Protein AF-A0A819QY01-F1 (afdb_monomer)

Foldseek 3Di:
DVPDPDDDDLVVLVVLLVVLVVVVVVLVVVPPPDPASDDADPVSLVSNVVSVCVNCVPDDPVNLLVSLVVVCVVCLVRLRCCRVHNVVLLVSLQVLLCVLPVCVVCCLPPVDDDDDDDPDDDDDDPVNVVSNVSSLVSNQQSCCQAAVQRQDPVCPVVHDCSVHDHDDQALSNLLSVLSSQDHSDADFLPDLDQSHDPSNLVSLVVNDVNVDDDPLLVVLLVLVVVQLVVLLPQPDPPDRPCSVVVLVVDADDDPSLVSQLRSLQSQLSNLCSVLVVDVVCNVVSLVRSLVSLSSNCSRCVLDLRSLLNLLVSLLVVLLVQLQDPDHDPCSSSSLSSSVVSLVSSCVNPVQDLVSLQSNLQSLVLVLVSCVVVVVVNCVPDVDSVPSLVSSLVSLVSSVPRPPPPPPPLVLVSLQSNLVSCCSVPVLPNVSSLVSLVVSLVSLVVVQADADLAQDLDCPDPCSPNSLSLLVNLVSLLCNLLSLLVVLQVDDPPDPSCDPVNLVVLLVSLVVVCVDPNNVVNVVPFPDDDDPVVVVVLCCVQQVVVVVVCPDPSVVSSVSSNVSSLSSLLSSCSHYLQPLLSLLSQLVCLCRGPRNPDLVSSLCLAQNDDSQPPPRGPRRQRNQVPADLQASCPVVLSDPDSCPVSRPPQQVSVLSSLQSNLVSLLVDLQSLVVLLSSLLNLLHDDDPSPCRHDPQSSVLSNLSSLVSSLVSVVVLPVPDDDPVSVVLSVVLVCVSVVVDDGDDDSVSSVVSVVSVLVSCVVCVVSDPDDCSVVSVVVSVVVCVVVVVVVPPDDDDDDDDDDDDDDDDDDDDDDDDDDDDDDDDDDDDDDDDDDDDDDDDDDDDDDDDDDDDDDDDDD

Solvent-accessible surface area (backbone atoms only — not comparable to full-atom values): 50731 Å² total; per-residue (Å²): 125,88,65,85,85,68,89,72,56,69,70,57,46,54,51,51,43,53,52,35,49,52,48,52,51,53,54,62,62,67,49,80,81,51,100,65,89,86,78,88,71,67,58,57,63,54,49,41,50,53,41,51,51,72,72,35,84,84,61,50,72,68,51,55,54,52,47,51,51,56,54,48,52,61,30,28,79,67,51,42,57,52,51,81,85,19,50,62,47,52,53,49,44,55,58,56,41,27,72,75,37,76,62,49,57,52,44,77,75,64,77,56,88,78,82,89,84,76,89,77,82,90,73,84,50,76,67,56,56,57,55,50,53,54,53,52,52,51,47,49,45,44,44,27,56,47,49,62,46,78,76,48,78,90,50,55,86,78,50,83,85,41,85,52,81,50,46,83,84,46,71,76,57,46,47,57,56,46,60,69,69,50,64,86,67,77,83,60,64,86,56,73,70,59,89,67,51,73,62,49,50,59,52,49,52,56,49,53,67,70,70,56,89,52,70,66,60,51,50,42,40,47,53,54,51,49,54,49,52,55,64,39,42,95,78,63,78,84,66,75,68,71,64,57,59,57,56,61,73,50,73,65,87,52,100,56,38,74,56,59,54,50,50,31,42,55,50,13,52,37,28,44,28,52,20,73,76,37,82,89,49,22,70,66,24,41,52,51,14,48,50,25,27,49,57,24,37,54,59,42,71,74,46,38,50,47,26,44,42,48,20,52,54,33,49,55,52,46,52,51,53,61,59,44,95,60,94,62,76,66,49,56,45,44,50,34,42,23,54,49,30,41,52,54,16,39,72,62,50,70,48,52,36,67,63,28,43,53,52,20,48,53,39,46,51,51,46,54,50,38,64,71,42,45,91,74,33,55,88,78,44,93,48,84,58,56,44,48,50,53,22,49,54,28,44,55,50,26,71,66,32,74,64,88,53,96,73,72,56,67,34,58,56,32,42,51,50,18,56,46,41,48,70,73,37,71,89,47,53,64,68,21,42,52,29,27,50,52,21,39,50,46,34,48,75,72,52,33,42,68,61,69,58,64,78,96,68,74,86,49,101,56,35,65,25,46,51,37,26,53,53,38,38,52,30,50,36,49,46,25,53,52,52,46,53,49,59,69,74,48,52,88,85,37,88,88,51,45,71,67,59,53,49,54,50,38,54,52,51,53,52,54,53,68,36,70,79,42,37,54,52,54,78,73,50,93,65,81,90,62,72,70,61,60,51,50,52,44,52,73,71,38,68,74,50,79,83,54,58,82,43,73,66,49,43,52,50,50,52,42,50,49,50,23,50,51,44,32,48,53,35,28,51,24,34,68,70,38,57,69,43,38,41,50,54,21,50,42,22,59,65,34,89,86,64,54,28,59,66,65,16,40,27,37,34,53,36,64,75,84,53,57,46,88,89,49,70,78,61,66,14,60,46,46,56,38,48,89,74,30,55,53,52,52,46,72,77,52,78,56,95,58,62,88,47,73,60,59,60,30,56,52,44,47,54,42,51,49,52,49,53,60,44,37,69,74,38,82,89,32,54,64,58,51,51,50,49,39,53,20,50,68,47,81,61,56,90,95,54,66,58,44,52,71,68,59,37,49,48,51,38,53,53,44,52,58,47,52,51,52,50,50,54,65,60,46,74,70,85,66,66,72,63,60,56,53,54,50,50,52,54,48,44,66,54,64,77,61,64,89,75,74,78,52,69,70,58,58,47,54,51,52,50,55,52,46,57,54,49,70,75,44,54,89,83,49,100,60,89,59,58,66,62,60,49,50,61,53,51,68,71,44,57,72,61,55,69,73,64,76,82,70,83,84,80,85,83,86,88,83,89,83,90,88,84,88,89,82,89,86,81,89,86,82,84,90,79,91,86,89,86,90,90,92,85,92,85,88,88,81,87,83,86,91,83,88,82,91,86,90,82,89,82,84,91,82,85,89,79,89,80,85,88,85,85,90,134

Mean predicted aligned error: 16.49 Å

Radius of gyration: 39.37 Å; Cα contacts (8 Å, |Δi|>4): 771; chains: 1; bounding box: 100×98×108 Å

Secondary structure (DSSP, 8-state):
--STT----HHHHHHHHHHHHHHHHHHHHHGGG-SS------HHHHHHHHHHHHH-TT--HHHHHHHHHHHHHHHHTTT-TTHHHHHHHHHHHHHHHHHH-TTHHHHHHH-PPPP------S---HHHHHHHHHHHHHHHHHHHHHH---S-GGGGGGS------PPP--HHHHHHHHHHHS-SSPPPTT--S-SS-HHHHHHHHHHHHHH---HHHHHHHHHHHHHHHHHHSTT--S---THHHHHHHS----TTHHHHHHHHHHHHHHHHHHHTT-TTTHHHHHHHHHHHHHHHHHH-TT-HHHHHHHHHHHHHHHHHHHHSSS--THHHHHHHHHHHHHHHHHHH----HHHHHHHHHHHHHHHHHHHHTHHHHTTT-S-HHHHHHHHHHHHHHHHH-----TT--HHHHHHHHHHHHHHH-TT-HHHHHHHHHHHHHHHHHTT----SS--S---STTHHHHHHHHHHHHHHHHHHHHHHHHHHH--TT-TT--HHHHHHHHHHHHHHHHSHHHHHHHTT------HHHHHHHHHHH-TTSTTTTTSHHHHHHHHHHHHHHHHHHHHHHHSTT-HHHHHHHHHHHHH-SSS--HHHHHHHHH--STT--TTS--PPPTTTT-BTTBTTTTTTT---TTTTSTTHHHHHHHHHHHHHHHHHTT-GGGHHHHHHHHHHHHSPPPGGG--S-HHHHHHHHHHHHHHHHHHHHHHHTSS--HHHHHHHHHHHHHHHTT-SS---HHHHHHHHHHHHHHHHH-GGG---TTHHHHHHHHHHHHHHHHTTS---PPPPPP-----------------------------------------------------------

InterPro domains:
  IPR033053 Histone transcription regulator 3/CABIN1 [PTHR15502] (12-730)

pLDDT: mean 71.84, std 19.9, range [20.61, 96.44]

Structure (mmCIF, N/CA/C/O backbone):
data_AF-A0A819QY01-F1
#
_entry.id   AF-A0A819QY01-F1
#
loop_
_atom_site.group_PDB
_atom_site.id
_atom_site.type_symbol
_atom_site.label_atom_id
_atom_site.label_alt_id
_atom_site.label_comp_id
_atom_site.label_asym_id
_atom_site.label_entity_id
_atom_site.label_seq_id
_atom_site.pdbx_PDB_ins_code
_atom_site.Cartn_x
_atom_site.Cartn_y
_atom_site.Cartn_z
_atom_site.occupancy
_atom_site.B_iso_or_equiv
_atom_site.auth_seq_id
_atom_site.auth_comp_id
_atom_site.auth_asym_id
_atom_site.auth_atom_id
_atom_site.pdbx_PDB_model_num
ATOM 1 N N . ILE A 1 1 ? -29.057 -8.075 52.779 1.00 52.38 1 ILE A N 1
ATOM 2 C CA . ILE A 1 1 ? -29.184 -8.596 51.389 1.00 52.38 1 ILE A CA 1
ATOM 3 C C . ILE A 1 1 ? -28.569 -7.627 50.383 1.00 52.38 1 ILE A C 1
ATOM 5 O O . ILE A 1 1 ? -27.885 -8.104 49.486 1.00 52.38 1 ILE A O 1
ATOM 9 N N . LEU A 1 2 ? -28.828 -6.314 50.518 1.00 46.28 2 LEU A N 1
ATOM 10 C CA . LEU A 1 2 ? -28.312 -5.273 49.620 1.00 46.28 2 LEU A CA 1
ATOM 11 C C . LEU A 1 2 ? -26.789 -5.055 49.737 1.00 46.28 2 LEU A C 1
ATOM 13 O O . LEU A 1 2 ? -26.173 -4.846 48.699 1.00 46.28 2 LEU A O 1
ATOM 17 N N . ASP A 1 3 ? -26.196 -5.222 50.926 1.00 44.47 3 ASP A N 1
ATOM 18 C CA . ASP A 1 3 ? -24.736 -5.292 51.100 1.00 44.47 3 ASP A CA 1
ATOM 19 C C . ASP A 1 3 ? -24.216 -6.693 50.749 1.00 44.47 3 ASP A C 1
ATOM 21 O O . ASP A 1 3 ? -24.663 -7.704 51.308 1.00 44.47 3 ASP A O 1
ATOM 25 N N . GLY A 1 4 ? -23.315 -6.748 49.769 1.00 45.34 4 GLY A N 1
ATOM 26 C CA . GLY A 1 4 ? -22.917 -7.942 49.020 1.00 45.34 4 GLY A CA 1
ATOM 27 C C . GLY A 1 4 ? -22.312 -9.099 49.823 1.00 45.34 4 GLY A C 1
ATOM 28 O O . GLY A 1 4 ? -22.418 -10.233 49.362 1.00 45.34 4 GLY A O 1
ATOM 29 N N . ASP A 1 5 ? -21.798 -8.864 51.032 1.00 43.41 5 ASP A N 1
ATOM 30 C CA . ASP A 1 5 ? -20.836 -9.768 51.694 1.00 43.41 5 ASP A CA 1
ATOM 31 C C . ASP A 1 5 ? -21.406 -10.741 52.738 1.00 43.41 5 ASP A C 1
ATOM 33 O O . ASP A 1 5 ? -20.672 -11.454 53.419 1.00 43.41 5 ASP A O 1
ATOM 37 N N . SER A 1 6 ? -22.728 -10.828 52.882 1.00 51.19 6 SER A N 1
ATOM 38 C CA . SER A 1 6 ? -23.341 -11.738 53.861 1.00 51.19 6 SER A CA 1
ATOM 39 C C . SER A 1 6 ? -23.708 -13.092 53.234 1.00 51.19 6 SER A C 1
ATOM 41 O O . SER A 1 6 ? -24.486 -13.145 52.279 1.00 51.19 6 SER A O 1
ATOM 43 N N . GLN A 1 7 ? -23.194 -14.202 53.783 1.00 56.81 7 GLN A N 1
ATOM 44 C CA . GLN A 1 7 ? -23.677 -15.556 53.474 1.00 56.81 7 GLN A CA 1
ATOM 45 C C . GLN A 1 7 ? -25.042 -15.775 54.149 1.00 56.81 7 GLN A C 1
ATOM 47 O O . GLN A 1 7 ? -25.139 -15.886 55.371 1.00 56.81 7 GLN A O 1
ATOM 52 N N . TRP A 1 8 ? -26.115 -15.820 53.356 1.00 65.94 8 TRP A N 1
ATOM 53 C CA . TRP A 1 8 ? -27.474 -16.085 53.844 1.00 65.94 8 TRP A CA 1
ATOM 54 C C . TRP A 1 8 ? -27.774 -17.583 53.769 1.00 65.94 8 TRP A C 1
ATOM 56 O O . TRP A 1 8 ? -27.453 -18.233 52.777 1.00 65.94 8 TRP A O 1
ATOM 66 N N . ARG A 1 9 ? -28.427 -18.140 54.796 1.00 70.38 9 ARG A N 1
ATOM 67 C CA . ARG A 1 9 ? -28.905 -19.533 54.756 1.00 70.38 9 ARG A CA 1
ATOM 68 C C . ARG A 1 9 ? -30.026 -19.664 53.713 1.00 70.38 9 ARG A C 1
ATOM 70 O O . ARG A 1 9 ? -30.895 -18.796 53.642 1.00 70.38 9 ARG A O 1
ATOM 77 N N . ASP A 1 10 ? -30.055 -20.766 52.959 1.00 72.75 10 ASP A N 1
ATOM 78 C CA . ASP A 1 10 ? -31.078 -21.043 51.925 1.00 72.75 10 ASP A CA 1
ATOM 79 C C . ASP A 1 10 ? -32.520 -20.960 52.476 1.00 72.75 10 ASP A C 1
ATOM 81 O O . ASP A 1 10 ? -33.430 -20.437 51.834 1.00 72.75 10 ASP A O 1
ATOM 85 N N . THR A 1 11 ? -32.727 -21.376 53.729 1.00 76.00 11 THR A N 1
ATOM 86 C CA . THR A 1 11 ? -34.018 -21.254 54.425 1.00 76.00 11 THR A CA 1
ATOM 87 C C . THR A 1 11 ? -34.471 -19.803 54.598 1.00 76.00 11 THR A C 1
ATOM 89 O O . THR A 1 11 ? -35.655 -19.507 54.439 1.00 76.00 11 THR A O 1
ATOM 92 N N . SER A 1 12 ? -33.541 -18.884 54.871 1.00 80.06 12 SER A N 1
ATOM 93 C CA . SER A 1 12 ? -33.820 -17.450 54.970 1.00 80.06 12 SER A CA 1
ATOM 94 C C . SER A 1 12 ? -34.181 -16.864 53.606 1.00 80.06 12 SER A C 1
ATOM 96 O O . SER A 1 12 ? -35.168 -16.141 53.505 1.00 80.06 12 SER A O 1
ATOM 98 N N . LEU A 1 13 ? -33.443 -17.217 52.547 1.00 80.19 13 LEU A N 1
ATOM 99 C CA . LEU A 1 13 ? -33.724 -16.755 51.180 1.00 80.19 13 LEU A CA 1
ATOM 100 C C . LEU A 1 13 ? -35.102 -17.225 50.690 1.00 80.19 13 LEU A C 1
ATOM 102 O O . LEU A 1 13 ? -35.864 -16.415 50.170 1.00 80.19 13 LEU A O 1
ATOM 106 N N . LYS A 1 14 ? -35.470 -18.490 50.940 1.00 81.06 14 LYS A N 1
ATOM 107 C CA . LYS A 1 14 ? -36.808 -19.036 50.634 1.00 81.06 14 LYS A CA 1
ATOM 108 C C . LYS A 1 14 ? -37.932 -18.297 51.354 1.00 81.06 14 LYS A C 1
ATOM 110 O O . LYS A 1 14 ? -38.982 -18.045 50.764 1.00 81.06 14 LYS A O 1
ATOM 115 N N . LEU A 1 15 ? -37.727 -17.960 52.628 1.00 82.62 15 LEU A N 1
ATOM 116 C CA . LEU A 1 15 ? -38.705 -17.195 53.396 1.00 82.62 15 LEU A CA 1
ATOM 117 C C . LEU A 1 15 ? -38.873 -15.785 52.815 1.00 82.62 15 LEU A C 1
ATOM 119 O O . LEU A 1 15 ? -40.002 -15.342 52.621 1.00 82.62 15 LEU A O 1
ATOM 123 N N . ILE A 1 16 ? -37.768 -15.109 52.488 1.00 83.88 16 ILE A N 1
ATOM 124 C CA . ILE A 1 16 ? -37.786 -13.767 51.891 1.00 83.88 16 ILE A CA 1
ATOM 125 C C . ILE A 1 16 ? -38.469 -13.786 50.520 1.00 83.88 16 ILE A C 1
ATOM 127 O O . ILE A 1 16 ? -39.326 -12.946 50.266 1.00 83.88 16 ILE A O 1
ATOM 131 N N . GLU A 1 17 ? -38.151 -14.747 49.651 1.00 84.94 17 GLU A N 1
ATOM 132 C CA . GLU A 1 17 ? -38.803 -14.922 48.345 1.00 84.94 17 GLU A CA 1
ATOM 133 C C . GLU A 1 17 ? -40.319 -15.099 48.502 1.00 84.94 17 GLU A C 1
ATOM 135 O O . GLU A 1 17 ? -41.091 -14.383 47.869 1.00 84.94 17 GLU A O 1
ATOM 140 N N . LYS A 1 18 ? -40.758 -15.981 49.413 1.00 85.44 18 LYS A N 1
ATOM 141 C CA . LYS A 1 18 ? -42.183 -16.225 49.684 1.00 85.44 18 LYS A CA 1
ATOM 142 C C . LYS A 1 18 ? -42.899 -14.977 50.204 1.00 85.44 18 LYS A C 1
ATOM 144 O O . LYS A 1 18 ? -44.003 -14.678 49.754 1.00 85.44 18 LYS A O 1
ATOM 149 N N . LEU A 1 19 ? -42.285 -14.247 51.136 1.00 86.25 19 LEU A N 1
ATOM 150 C CA . LEU A 1 19 ? -42.844 -13.002 51.671 1.00 86.25 19 LEU A CA 1
ATOM 151 C C . LEU A 1 19 ? -42.912 -11.910 50.597 1.00 86.25 19 LEU A C 1
ATOM 153 O O . LEU A 1 19 ? -43.910 -11.200 50.514 1.00 86.25 19 LEU A O 1
ATOM 157 N N . THR A 1 20 ? -41.891 -11.815 49.743 1.00 86.44 20 THR A N 1
ATOM 158 C CA . THR A 1 20 ? -41.829 -10.834 48.649 1.00 86.44 20 THR A CA 1
ATOM 159 C C . THR A 1 20 ? -42.873 -11.140 47.573 1.00 86.44 20 THR A C 1
ATOM 161 O O . THR A 1 20 ? -43.559 -10.231 47.119 1.00 86.44 20 THR A O 1
ATOM 164 N N . LEU A 1 21 ? -43.070 -12.415 47.218 1.00 86.06 21 LEU A N 1
ATOM 165 C CA . LEU A 1 21 ? -44.142 -12.850 46.315 1.00 86.06 21 LEU A CA 1
ATOM 166 C C . LEU A 1 21 ? -45.526 -12.580 46.904 1.00 86.06 21 LEU A C 1
ATOM 168 O O . LEU A 1 21 ? -46.389 -12.073 46.202 1.00 86.06 21 LEU A O 1
ATOM 172 N N . SER A 1 22 ? -45.734 -12.866 48.193 1.00 84.19 22 SER A N 1
ATOM 173 C CA . SER A 1 22 ? -46.999 -12.557 48.872 1.00 84.19 22 SER A CA 1
ATOM 174 C C . SER A 1 22 ? -47.276 -11.055 48.907 1.00 84.19 22 SER A C 1
ATOM 176 O O . SER A 1 22 ? -48.433 -10.646 48.811 1.00 84.19 22 SER A O 1
ATOM 178 N N . LEU A 1 23 ? -46.231 -10.238 49.055 1.00 83.19 23 LEU A N 1
ATOM 179 C CA . LEU A 1 23 ? -46.329 -8.787 48.996 1.00 83.19 23 LEU A CA 1
ATOM 180 C C . LEU A 1 23 ? -46.723 -8.341 47.585 1.00 83.19 23 LEU A C 1
ATOM 182 O O . LEU A 1 23 ? -47.709 -7.628 47.450 1.00 83.19 23 LEU A O 1
ATOM 186 N N . ILE A 1 24 ? -46.015 -8.807 46.551 1.00 84.12 24 ILE A N 1
ATOM 187 C CA . ILE A 1 24 ? -46.326 -8.510 45.144 1.00 84.12 24 ILE A CA 1
ATOM 188 C C . ILE A 1 24 ? -47.751 -8.952 44.789 1.00 84.12 24 ILE A C 1
ATOM 190 O O . ILE A 1 24 ? -48.498 -8.172 44.216 1.00 84.12 24 ILE A O 1
ATOM 194 N N . ASP A 1 25 ? -48.176 -10.151 45.181 1.00 82.31 25 ASP A N 1
ATOM 195 C CA . ASP A 1 25 ? -49.533 -10.653 44.928 1.00 82.31 25 ASP A CA 1
ATOM 196 C C . ASP A 1 25 ? -50.600 -9.816 45.657 1.00 82.31 25 ASP A C 1
ATOM 198 O O . ASP A 1 25 ? -51.647 -9.495 45.099 1.00 82.31 25 ASP A O 1
ATOM 202 N N . SER A 1 26 ? -50.315 -9.374 46.886 1.00 76.12 26 SER A N 1
ATOM 203 C CA . SER A 1 26 ? -51.200 -8.458 47.624 1.00 76.12 26 SER A CA 1
ATOM 204 C C . SER A 1 26 ? -51.292 -7.080 46.971 1.00 76.12 26 SER A C 1
ATOM 206 O O . SER A 1 26 ? -52.351 -6.456 47.016 1.00 76.12 26 SER A O 1
ATOM 208 N N . ILE A 1 27 ? -50.197 -6.612 46.371 1.00 72.50 27 ILE A N 1
ATOM 209 C CA . ILE A 1 27 ? -50.158 -5.377 45.586 1.00 72.50 27 ILE A CA 1
ATOM 210 C C . ILE A 1 27 ? -51.027 -5.547 44.335 1.00 72.50 27 ILE A C 1
ATOM 212 O O . ILE A 1 27 ? -51.961 -4.780 44.141 1.00 72.50 27 ILE A O 1
ATOM 216 N N . MET A 1 28 ? -50.800 -6.602 43.546 1.00 73.56 28 MET A N 1
ATOM 217 C CA . MET A 1 28 ? -51.550 -6.854 42.308 1.00 73.56 28 MET A CA 1
ATOM 218 C C . MET A 1 28 ? -53.056 -7.048 42.550 1.00 73.56 28 MET A C 1
ATOM 220 O O . MET A 1 28 ? -53.871 -6.649 41.723 1.00 73.56 28 MET A O 1
ATOM 224 N N . LYS A 1 29 ? -53.454 -7.646 43.683 1.00 70.94 29 LYS A N 1
ATOM 225 C CA . LYS A 1 29 ? -54.869 -7.885 44.023 1.00 70.94 29 LYS A CA 1
ATOM 226 C C . LYS A 1 29 ? -55.629 -6.628 44.451 1.00 70.94 29 LYS A C 1
ATOM 228 O O . LYS A 1 29 ? -56.827 -6.549 44.183 1.00 70.94 29 LYS A O 1
ATOM 233 N N . ARG A 1 30 ? -54.971 -5.665 45.109 1.00 61.47 30 ARG A N 1
ATOM 234 C CA . ARG A 1 30 ? -55.607 -4.417 45.579 1.00 61.47 30 ARG A CA 1
ATOM 235 C C . ARG A 1 30 ? -56.018 -3.478 44.443 1.00 61.47 30 ARG A C 1
ATOM 237 O O . ARG A 1 30 ? -56.994 -2.758 44.605 1.00 61.47 30 ARG A O 1
ATOM 244 N N . ASP A 1 31 ? -55.337 -3.546 43.304 1.00 53.25 31 ASP A N 1
ATOM 245 C CA . ASP A 1 31 ? -55.466 -2.549 42.233 1.00 53.25 31 ASP A CA 1
ATOM 246 C C . ASP A 1 31 ? -56.428 -2.957 41.100 1.00 53.25 31 ASP A C 1
ATOM 248 O O . ASP A 1 31 ? -56.700 -2.169 40.201 1.00 53.25 31 ASP A O 1
ATOM 252 N N . SER A 1 32 ? -57.025 -4.155 41.153 1.00 51.78 32 SER A N 1
ATOM 253 C CA . SER A 1 32 ? -58.030 -4.596 40.163 1.00 51.78 32 SER A CA 1
ATOM 254 C C . SER A 1 32 ? -59.338 -3.777 40.166 1.00 51.78 32 SER A C 1
ATOM 256 O O . SER A 1 32 ? -60.175 -3.958 39.282 1.00 51.78 32 SER A O 1
ATOM 258 N N . SER A 1 33 ? -59.513 -2.872 41.136 1.00 48.28 33 SER A N 1
ATOM 259 C CA . SER A 1 33 ? -60.707 -2.039 41.327 1.00 48.28 33 SER A CA 1
ATOM 260 C C . SER A 1 33 ? -60.528 -0.542 41.028 1.00 48.28 33 SER A C 1
ATOM 262 O O . SER A 1 33 ? -61.529 0.172 41.031 1.00 48.28 33 SER A O 1
ATOM 264 N N . GLU A 1 34 ? -59.314 -0.045 40.758 1.00 46.78 34 GLU A N 1
ATOM 265 C CA . GLU A 1 34 ? -59.061 1.377 40.458 1.00 46.78 34 GLU A CA 1
ATOM 266 C C . GLU A 1 34 ? -58.453 1.569 39.059 1.00 46.78 34 GLU A C 1
ATOM 268 O O . GLU A 1 34 ? -57.562 0.843 38.633 1.00 46.78 34 GLU A O 1
ATOM 273 N N . THR A 1 35 ? -58.920 2.584 38.326 1.00 47.75 35 THR A N 1
ATOM 274 C CA . THR A 1 35 ? -58.480 2.909 36.954 1.00 47.75 35 THR A CA 1
ATOM 275 C C . THR A 1 35 ? -57.061 3.486 36.860 1.00 47.75 35 THR A C 1
ATOM 277 O O . THR A 1 35 ? -56.586 3.739 35.757 1.00 47.75 35 THR A O 1
ATOM 280 N N . ILE A 1 36 ? -56.383 3.725 37.987 1.00 49.59 36 ILE A N 1
ATOM 281 C CA . ILE A 1 36 ? -55.050 4.337 38.052 1.00 49.59 36 ILE A CA 1
ATOM 282 C C . ILE A 1 36 ? -54.172 3.470 38.957 1.00 49.59 36 ILE A C 1
ATOM 284 O O . ILE A 1 36 ? -54.453 3.315 40.139 1.00 49.59 36 ILE A O 1
ATOM 288 N N . TRP A 1 37 ? -53.093 2.919 38.407 1.00 57.53 37 TRP A N 1
ATOM 289 C CA . TRP A 1 37 ? -52.138 2.063 39.118 1.00 57.53 37 TRP A CA 1
ATOM 290 C C . TRP A 1 37 ? -51.204 2.929 39.993 1.00 57.53 37 TRP A C 1
ATOM 292 O O . TRP A 1 37 ? -50.189 3.441 39.519 1.00 57.53 37 TRP A O 1
ATOM 302 N N . GLN A 1 38 ? -51.568 3.150 41.265 1.00 54.34 38 GLN A N 1
ATOM 303 C CA . GLN A 1 38 ? -50.933 4.104 42.202 1.00 54.34 38 GLN A CA 1
ATOM 304 C C . GLN A 1 38 ? -49.742 3.521 42.993 1.00 54.34 38 GLN A C 1
ATOM 306 O O . GLN A 1 38 ? -49.684 3.591 44.226 1.00 54.34 38 GLN A O 1
ATOM 311 N N . PHE A 1 39 ? -48.763 2.927 42.315 1.00 64.06 39 PHE A N 1
ATOM 312 C CA . PHE A 1 39 ? -47.641 2.284 43.003 1.00 64.06 39 PHE A CA 1
ATOM 313 C C . PHE A 1 39 ? -46.492 3.258 43.330 1.00 64.06 39 PHE A C 1
ATOM 315 O O . PHE A 1 39 ? -46.117 4.075 42.496 1.00 64.06 39 PHE A O 1
ATOM 322 N N . LYS A 1 40 ? -45.916 3.164 44.544 1.00 61.31 40 LYS A N 1
ATOM 323 C CA . LYS A 1 40 ? -44.870 4.087 45.055 1.00 61.31 40 LYS A CA 1
ATOM 324 C C . LYS A 1 40 ? -43.485 3.464 45.288 1.00 61.31 40 LYS A C 1
ATOM 326 O O . LYS A 1 40 ? -42.617 4.149 45.818 1.00 61.31 40 LYS A O 1
ATOM 331 N N . SER A 1 41 ? -43.279 2.163 45.048 1.00 73.25 41 SER A N 1
ATOM 332 C CA . SER A 1 41 ? -41.961 1.567 45.324 1.00 73.25 41 SER A CA 1
ATOM 333 C C . SER A 1 41 ? -41.627 0.348 44.482 1.00 73.25 41 SER A C 1
ATOM 335 O O . SER A 1 41 ? -42.196 -0.719 44.658 1.00 73.25 41 SER A O 1
ATOM 337 N N . ILE A 1 42 ? -40.588 0.447 43.667 1.00 82.62 42 ILE A N 1
ATOM 338 C CA . ILE A 1 42 ? -40.072 -0.659 42.841 1.00 82.62 42 ILE A CA 1
ATOM 339 C C . ILE A 1 42 ? -39.311 -1.759 43.616 1.00 82.62 42 ILE A C 1
ATOM 341 O O . ILE A 1 42 ? -39.004 -2.821 43.069 1.00 82.62 42 ILE A O 1
ATOM 345 N N . ASN A 1 43 ? -39.011 -1.534 44.898 1.00 82.81 43 ASN A N 1
ATOM 346 C CA . ASN A 1 43 ? -38.121 -2.379 45.703 1.00 82.81 43 ASN A CA 1
ATOM 347 C C . ASN A 1 43 ? -38.526 -3.864 45.810 1.00 82.81 43 ASN A C 1
ATOM 349 O O . ASN A 1 43 ? -37.624 -4.705 45.763 1.00 82.81 43 ASN A O 1
ATOM 353 N N . PRO A 1 44 ? -39.819 -4.239 45.919 1.00 86.06 44 PRO A N 1
ATOM 354 C CA . PRO A 1 44 ? -40.217 -5.648 45.973 1.00 86.06 44 PRO A CA 1
ATOM 355 C C . PRO A 1 44 ? -39.782 -6.442 44.732 1.00 86.06 44 PRO A C 1
ATOM 357 O O . PRO A 1 44 ? -39.364 -7.591 44.850 1.00 86.06 44 PRO A O 1
ATOM 360 N N . TRP A 1 45 ? -39.804 -5.817 43.553 1.00 86.25 45 TRP A N 1
ATOM 361 C CA . TRP A 1 45 ? -39.451 -6.455 42.282 1.00 86.25 45 TRP A CA 1
ATOM 362 C C . TRP A 1 45 ? -37.942 -6.672 42.135 1.00 86.25 45 TRP A C 1
ATOM 364 O O . TRP A 1 45 ? -37.512 -7.737 41.686 1.00 86.25 45 TRP A O 1
ATOM 374 N N . ILE A 1 46 ? -37.133 -5.700 42.571 1.00 84.38 46 ILE A N 1
ATOM 375 C CA . ILE A 1 46 ? -35.666 -5.824 42.621 1.00 84.38 46 ILE A CA 1
ATOM 376 C C . ILE A 1 46 ? -35.256 -6.862 43.672 1.00 84.38 46 ILE A C 1
ATOM 378 O O . ILE A 1 46 ? -34.373 -7.688 43.430 1.00 84.38 46 ILE A O 1
ATOM 382 N N . LEU A 1 47 ? -35.903 -6.845 44.842 1.00 84.44 47 LEU A N 1
ATOM 383 C CA . LEU A 1 47 ? -35.628 -7.789 45.922 1.00 84.44 47 LEU A CA 1
ATOM 384 C C . LEU A 1 47 ? -35.941 -9.226 45.496 1.00 84.44 47 LEU A C 1
ATOM 386 O O . LEU A 1 47 ? -35.114 -10.112 45.719 1.00 84.44 47 LEU A O 1
ATOM 390 N N . LEU A 1 48 ? -37.087 -9.447 44.842 1.00 86.94 48 LEU A N 1
ATOM 391 C CA . LEU A 1 48 ? -37.468 -10.755 44.313 1.00 86.94 48 LEU A CA 1
ATOM 392 C C . LEU A 1 48 ? -36.425 -11.268 43.313 1.00 86.94 48 LEU A C 1
ATOM 394 O O . LEU A 1 48 ? -35.965 -12.402 43.450 1.00 86.94 48 LEU A O 1
ATOM 398 N N . TYR A 1 49 ? -35.991 -10.427 42.370 1.00 86.25 49 TYR A N 1
ATOM 399 C CA . TYR A 1 49 ? -34.927 -10.772 41.425 1.00 86.25 49 TYR A CA 1
ATOM 400 C C . TYR A 1 49 ? -33.635 -11.188 42.142 1.00 86.25 49 TYR A C 1
ATOM 402 O O . TYR A 1 49 ? -33.139 -12.297 41.930 1.00 86.25 49 TYR A O 1
ATOM 410 N N . ARG A 1 50 ? -33.115 -10.345 43.046 1.00 81.75 50 ARG A N 1
ATOM 411 C CA . ARG A 1 50 ? -31.841 -10.594 43.746 1.00 81.75 50 ARG A CA 1
ATOM 412 C C . ARG A 1 50 ? -31.866 -11.863 44.591 1.00 81.75 50 ARG A C 1
ATOM 414 O O . ARG A 1 50 ? -30.891 -12.611 44.605 1.00 81.75 50 ARG A O 1
ATOM 421 N N . VAL A 1 51 ? -32.960 -12.102 45.311 1.00 82.56 51 VAL A N 1
ATOM 422 C CA . VAL A 1 51 ? -33.120 -13.300 46.149 1.00 82.56 51 VAL A CA 1
ATOM 423 C C . VAL A 1 51 ? -33.213 -14.549 45.279 1.00 82.56 51 VAL A C 1
ATOM 425 O O . VAL A 1 51 ? -32.575 -15.552 45.591 1.00 82.56 51 VAL A O 1
ATOM 428 N N . THR A 1 52 ? -33.932 -14.469 44.157 1.00 81.12 52 THR A N 1
ATOM 429 C CA . THR A 1 52 ? -34.058 -15.584 43.212 1.00 81.12 52 THR A CA 1
ATOM 430 C C . THR A 1 52 ? -32.715 -15.932 42.571 1.00 81.12 52 THR A C 1
ATOM 432 O O . THR A 1 52 ? -32.367 -17.110 42.514 1.00 81.12 52 THR A O 1
ATOM 435 N N . MET A 1 53 ? -31.935 -14.924 42.165 1.00 77.19 53 MET A N 1
ATOM 436 C CA . MET A 1 53 ? -30.585 -15.112 41.620 1.00 77.19 53 MET A CA 1
ATOM 437 C C . MET A 1 53 ? -29.600 -15.673 42.655 1.00 77.19 53 MET A C 1
ATOM 439 O O . MET A 1 53 ? -28.810 -16.552 42.332 1.00 77.19 53 MET A O 1
ATOM 443 N N . LYS A 1 54 ? -29.657 -15.227 43.921 1.00 75.75 54 LYS A N 1
ATOM 444 C CA . LYS A 1 54 ? -28.794 -15.768 44.992 1.00 75.75 54 LYS A CA 1
ATOM 445 C C . LYS A 1 54 ? -29.139 -17.206 45.390 1.00 75.75 54 LYS A C 1
ATOM 447 O O . LYS A 1 54 ? -28.253 -17.928 45.838 1.00 75.75 54 LYS A O 1
ATOM 452 N N . ARG A 1 55 ? -30.409 -17.610 45.295 1.00 73.06 55 ARG A N 1
ATOM 453 C CA . ARG A 1 55 ? -30.869 -18.948 45.699 1.00 73.06 55 ARG A CA 1
ATOM 454 C C . ARG A 1 55 ? -30.512 -20.024 44.677 1.00 73.06 55 ARG A C 1
ATOM 456 O O . ARG A 1 55 ? -30.243 -21.159 45.055 1.00 73.06 55 ARG A O 1
ATOM 463 N N . ASP A 1 56 ? -30.549 -19.677 43.397 1.00 66.25 56 ASP A N 1
ATOM 464 C CA . ASP A 1 56 ? -30.512 -20.648 42.313 1.00 66.25 56 ASP A CA 1
ATOM 465 C C . ASP A 1 56 ? -29.337 -20.343 41.382 1.00 66.25 56 ASP A C 1
ATOM 467 O O . ASP A 1 56 ? -29.482 -19.685 40.356 1.00 66.25 56 ASP A O 1
ATOM 471 N N . SER A 1 57 ? -28.147 -20.835 41.738 1.00 57.66 57 SER A N 1
ATOM 472 C CA . SER A 1 57 ? -26.917 -20.628 40.955 1.00 57.66 57 SER A CA 1
ATOM 473 C C . SER A 1 57 ? -26.958 -21.253 39.554 1.00 57.66 57 SER A C 1
ATOM 475 O O . SER A 1 57 ? -26.066 -21.005 38.749 1.00 57.66 57 SER A O 1
ATOM 477 N N . LYS A 1 58 ? -27.985 -22.064 39.258 1.00 51.12 58 LYS A N 1
ATOM 478 C CA . LYS A 1 58 ? -28.275 -22.631 37.932 1.00 51.12 58 LYS A CA 1
ATOM 479 C C . LYS A 1 58 ? -29.140 -21.718 37.052 1.00 51.12 58 LYS A C 1
ATOM 481 O O . LYS A 1 58 ? -29.314 -22.017 35.870 1.00 51.12 58 LYS A O 1
ATOM 486 N N . LYS A 1 59 ? -29.732 -20.650 37.603 1.00 55.59 59 LYS A N 1
ATOM 487 C CA . LYS A 1 59 ? -30.468 -19.649 36.820 1.00 55.59 59 LYS A CA 1
ATOM 488 C C . LYS A 1 59 ? -29.470 -18.693 36.174 1.00 55.59 59 LYS A C 1
ATOM 490 O O . LYS A 1 59 ? -28.822 -17.903 36.848 1.00 55.59 59 LYS A O 1
ATOM 495 N N . ASN A 1 60 ? -29.381 -18.787 34.852 1.00 65.50 60 ASN A N 1
ATOM 496 C CA . ASN A 1 60 ? -28.444 -18.024 34.029 1.00 65.50 60 ASN A CA 1
ATOM 497 C C . ASN A 1 60 ? -29.114 -16.763 33.439 1.00 65.50 60 ASN A C 1
ATOM 499 O O . ASN A 1 60 ? -30.269 -16.452 33.738 1.00 65.50 60 ASN A O 1
ATOM 503 N N . GLU A 1 61 ? -28.418 -16.084 32.527 1.00 69.56 61 GLU A N 1
ATOM 504 C CA . GLU A 1 61 ? -28.859 -14.926 31.720 1.00 69.56 61 GLU A CA 1
ATOM 505 C C . GLU A 1 61 ? -30.290 -15.045 31.163 1.00 69.56 61 GLU A C 1
ATOM 507 O O . GLU A 1 61 ? -31.033 -14.069 31.088 1.00 69.56 61 GLU A O 1
ATOM 512 N N . GLN A 1 62 ? -30.717 -16.262 30.824 1.00 76.50 62 GLN A N 1
ATOM 513 C CA . GLN A 1 62 ? -32.052 -16.541 30.300 1.00 76.50 62 GLN A CA 1
ATOM 514 C C . GLN A 1 62 ? -33.173 -16.272 31.320 1.00 76.50 62 GLN A C 1
ATOM 516 O O . GLN A 1 62 ? -34.263 -15.849 30.931 1.00 76.50 62 GLN A O 1
ATOM 521 N N . PHE A 1 63 ? -32.914 -16.475 32.619 1.00 83.06 63 PHE A N 1
ATOM 522 C CA . PHE A 1 63 ? -33.860 -16.105 33.670 1.00 83.06 63 PHE A CA 1
ATOM 523 C C . PHE A 1 63 ? -33.969 -14.584 33.784 1.00 83.06 63 PHE A C 1
ATOM 525 O O . PHE A 1 63 ? -35.094 -14.087 33.788 1.00 83.06 63 PHE A O 1
ATOM 532 N N . LEU A 1 64 ? -32.841 -13.855 33.793 1.00 82.75 64 LEU A N 1
ATOM 533 C CA . LEU A 1 64 ? -32.842 -12.385 33.781 1.00 82.75 64 LEU A CA 1
ATOM 534 C C . LEU A 1 64 ? -33.665 -11.865 32.599 1.00 82.75 64 LEU A C 1
ATOM 536 O O . LEU A 1 64 ? -34.604 -11.109 32.812 1.00 82.75 64 LEU A O 1
ATOM 540 N N . LEU A 1 65 ? -33.393 -12.347 31.386 1.00 82.38 65 LEU A N 1
ATOM 541 C CA . LEU A 1 65 ? -34.118 -11.937 30.184 1.00 82.38 65 LEU A CA 1
ATOM 542 C C . LEU A 1 65 ? -35.634 -12.173 30.309 1.00 82.38 65 LEU A C 1
ATOM 544 O O . LEU A 1 65 ? -36.433 -11.285 30.024 1.00 82.38 65 LEU A O 1
ATOM 548 N N . SER A 1 66 ? -36.045 -13.359 30.775 1.00 84.94 66 SER A N 1
ATOM 549 C CA . SER A 1 66 ? -37.468 -13.680 30.967 1.00 84.94 66 SER A CA 1
ATOM 550 C C . SER A 1 66 ? -38.128 -12.824 32.051 1.00 84.94 66 SER A C 1
ATOM 552 O O . SER A 1 66 ? -39.280 -12.413 31.907 1.00 84.94 66 SER A O 1
ATOM 554 N N . TYR A 1 67 ? -37.391 -12.536 33.124 1.00 87.75 67 TYR A N 1
ATOM 555 C CA . TYR A 1 67 ? -37.875 -11.767 34.258 1.00 87.75 67 TYR A CA 1
ATOM 556 C C . TYR A 1 67 ? -38.049 -10.298 33.877 1.00 87.75 67 TYR A C 1
ATOM 558 O O . TYR A 1 67 ? -39.112 -9.738 34.126 1.00 87.75 67 TYR A O 1
ATOM 566 N N . VAL A 1 68 ? -37.054 -9.706 33.205 1.00 86.56 68 VAL A N 1
ATOM 567 C CA . VAL A 1 68 ? -37.120 -8.327 32.700 1.00 86.56 68 VAL A CA 1
ATOM 568 C C . VAL A 1 68 ? -38.293 -8.166 31.750 1.00 86.56 68 VAL A C 1
ATOM 570 O O . VAL A 1 68 ? -39.097 -7.273 31.978 1.00 86.56 68 VAL A O 1
ATOM 573 N N . ARG A 1 69 ? -38.461 -9.062 30.768 1.00 86.50 69 ARG A N 1
ATOM 574 C CA . ARG A 1 69 ? -39.612 -9.034 29.848 1.00 86.50 69 ARG A CA 1
ATOM 575 C C . ARG A 1 69 ? -40.939 -9.047 30.586 1.00 86.50 69 ARG A C 1
ATOM 577 O O . ARG A 1 69 ? -41.767 -8.171 30.385 1.00 86.50 69 ARG A O 1
ATOM 584 N N . THR A 1 70 ? -41.114 -10.017 31.482 1.00 87.25 70 THR A N 1
ATOM 585 C CA . THR A 1 70 ? -42.378 -10.202 32.206 1.00 87.25 70 THR A CA 1
ATOM 586 C C . THR A 1 70 ? -42.701 -8.986 33.067 1.00 87.25 70 THR A C 1
ATOM 588 O O . THR A 1 70 ? -43.817 -8.477 33.038 1.00 87.25 70 THR A O 1
ATOM 591 N N . VAL A 1 71 ? -41.721 -8.502 33.833 1.00 85.94 71 VAL A N 1
ATOM 592 C CA . VAL A 1 71 ? -41.903 -7.350 34.718 1.00 85.94 71 VAL A CA 1
ATOM 593 C C . VAL A 1 71 ? -42.101 -6.073 33.902 1.00 85.94 71 VAL A C 1
ATOM 595 O O . VAL A 1 71 ? -43.027 -5.320 34.181 1.00 85.94 71 VAL A O 1
ATOM 598 N N . HIS A 1 72 ? -41.302 -5.841 32.861 1.00 87.38 72 HIS A N 1
ATOM 599 C CA . HIS A 1 72 ? -41.432 -4.665 32.004 1.00 87.38 72 HIS A CA 1
ATOM 600 C C . HIS A 1 72 ? -42.786 -4.634 31.279 1.00 87.38 72 HIS A C 1
ATOM 602 O O . HIS A 1 72 ? -43.441 -3.598 31.299 1.00 87.38 72 HIS A O 1
ATOM 608 N N . GLU A 1 73 ? -43.265 -5.749 30.720 1.00 85.69 73 GLU A N 1
ATOM 609 C CA . GLU A 1 73 ? -44.600 -5.830 30.104 1.00 85.69 73 GLU A CA 1
ATOM 610 C C . GLU A 1 73 ? -45.727 -5.575 31.114 1.00 85.69 73 GLU A C 1
ATOM 612 O O . GLU A 1 73 ? -46.718 -4.925 30.779 1.00 85.69 73 GLU A O 1
ATOM 617 N N . LEU A 1 74 ? -45.592 -6.060 32.355 1.00 83.75 74 LEU A N 1
ATOM 618 C CA . LEU A 1 74 ? -46.560 -5.786 33.423 1.00 83.75 74 LEU A CA 1
ATOM 619 C C . LEU A 1 74 ? -46.666 -4.284 33.706 1.00 83.75 74 LEU A C 1
ATOM 621 O O . LEU A 1 74 ? -47.772 -3.756 33.753 1.00 83.75 74 LEU A O 1
ATOM 625 N N . PHE A 1 75 ? -45.536 -3.587 33.848 1.00 82.56 75 PHE A N 1
ATOM 626 C CA . PHE A 1 75 ? -45.529 -2.135 34.048 1.00 82.56 75 PHE A CA 1
ATOM 627 C C . PHE A 1 75 ? -45.956 -1.362 32.787 1.00 82.56 75 PHE A C 1
ATOM 629 O O . PHE A 1 75 ? -46.653 -0.353 32.897 1.00 82.56 75 PHE A O 1
ATOM 636 N N . GLY A 1 76 ? -45.599 -1.850 31.597 1.00 82.19 76 GLY A N 1
ATOM 637 C CA . GLY A 1 76 ? -45.922 -1.231 30.308 1.00 82.19 76 GLY A CA 1
ATOM 638 C C . GLY A 1 76 ? -47.413 -1.217 29.982 1.00 82.19 76 GLY A C 1
ATOM 639 O O . GLY A 1 76 ? -47.911 -0.217 29.475 1.00 82.19 76 GLY A O 1
ATOM 640 N N . LYS A 1 77 ? -48.163 -2.263 30.361 1.00 81.00 77 LYS A N 1
ATOM 641 C CA . LYS A 1 77 ? -49.635 -2.316 30.207 1.00 81.00 77 LYS A CA 1
ATOM 642 C C . LYS A 1 77 ? -50.379 -1.195 30.937 1.00 81.00 77 LYS A C 1
ATOM 644 O O . LYS A 1 77 ? -51.519 -0.906 30.590 1.00 81.00 77 LYS A O 1
ATOM 649 N N . HIS A 1 78 ? -49.744 -0.594 31.939 1.00 76.94 78 HIS A N 1
ATOM 650 C CA . HIS A 1 78 ? -50.301 0.483 32.753 1.00 76.94 78 HIS A CA 1
ATOM 651 C C . HIS A 1 78 ? -49.555 1.811 32.556 1.00 76.94 78 HIS A C 1
ATOM 653 O O . HIS A 1 78 ? -49.641 2.671 33.426 1.00 76.94 78 HIS A O 1
ATOM 659 N N . GLU A 1 79 ? -48.797 1.960 31.458 1.00 78.00 79 GLU A N 1
ATOM 660 C CA . GLU A 1 79 ? -47.999 3.160 31.130 1.00 78.00 79 GLU A CA 1
ATOM 661 C C . GLU A 1 79 ? -47.008 3.565 32.248 1.00 78.00 79 GLU A C 1
ATOM 663 O O . GLU A 1 79 ? -46.600 4.716 32.385 1.00 78.00 79 GLU A O 1
ATOM 668 N N . ASN A 1 80 ? -46.589 2.590 33.060 1.00 80.94 80 ASN A N 1
ATOM 669 C CA . ASN A 1 80 ? -45.914 2.794 34.341 1.00 80.94 80 ASN A CA 1
ATOM 670 C C . ASN A 1 80 ? -44.443 2.349 34.333 1.00 80.94 80 ASN A C 1
ATOM 672 O O . ASN A 1 80 ? -43.833 2.133 35.382 1.00 80.94 80 ASN A O 1
ATOM 676 N N . CYS A 1 81 ? -43.835 2.237 33.152 1.00 83.44 81 CYS A N 1
ATOM 677 C CA . CYS A 1 81 ? -42.418 1.893 33.002 1.00 83.44 81 CYS A CA 1
ATOM 678 C C . CYS A 1 81 ? -41.474 2.849 33.753 1.00 83.44 81 CYS A C 1
ATOM 680 O O . CYS A 1 81 ? -40.369 2.460 34.125 1.00 83.44 81 CYS A O 1
ATOM 682 N N . LEU A 1 82 ? -41.906 4.095 33.973 1.00 83.62 82 LEU A N 1
ATOM 683 C CA . LEU A 1 82 ? -41.098 5.178 34.538 1.00 83.62 82 LEU A CA 1
ATOM 684 C C . LEU A 1 82 ? -41.379 5.475 36.017 1.00 83.62 82 LEU A C 1
ATOM 686 O O . LEU A 1 82 ? -40.973 6.528 36.510 1.00 83.62 82 LEU A O 1
ATOM 690 N N . ILE A 1 83 ? -42.031 4.560 36.745 1.00 83.19 83 ILE A N 1
ATOM 691 C CA . ILE A 1 83 ? -42.178 4.678 38.207 1.00 83.19 83 ILE A CA 1
ATOM 692 C C . ILE A 1 83 ? -40.803 4.905 38.855 1.00 83.19 83 ILE A C 1
ATOM 694 O O . ILE A 1 83 ? -39.808 4.294 38.456 1.00 83.19 83 ILE A O 1
ATOM 698 N N . ASP A 1 84 ? -40.756 5.796 39.850 1.00 80.12 84 ASP A N 1
ATOM 699 C CA . ASP A 1 84 ? -39.529 6.213 40.538 1.00 80.12 84 ASP A CA 1
ATOM 700 C C . ASP A 1 84 ? -38.426 6.658 39.548 1.00 80.12 84 ASP A C 1
ATOM 702 O O . ASP A 1 84 ? -37.278 6.224 39.642 1.00 80.12 84 ASP A O 1
ATOM 706 N N . ASN A 1 85 ? -38.778 7.491 38.557 1.00 80.31 85 ASN A N 1
ATOM 707 C CA . ASN A 1 85 ? -37.889 7.956 37.476 1.00 80.31 85 ASN A CA 1
ATOM 708 C C . ASN A 1 85 ? -37.248 6.816 36.662 1.00 80.31 85 ASN A C 1
ATOM 710 O O . ASN A 1 85 ? -36.099 6.915 36.237 1.00 80.31 85 ASN A O 1
ATOM 714 N N . GLY A 1 86 ? -37.970 5.710 36.465 1.00 84.12 86 GLY A N 1
ATOM 715 C CA . GLY A 1 86 ? -37.485 4.564 35.691 1.00 84.12 86 GLY A CA 1
ATOM 716 C C . GLY A 1 86 ? -36.399 3.745 36.391 1.00 84.12 86 GLY A C 1
ATOM 717 O O . GLY A 1 86 ? -35.742 2.932 35.743 1.00 84.12 86 GLY A O 1
ATOM 718 N N . SER A 1 87 ? -36.228 3.899 37.709 1.00 83.56 87 SER A N 1
ATOM 719 C CA . SER A 1 87 ? -35.166 3.236 38.483 1.00 83.56 87 SER A CA 1
ATOM 720 C C . SER A 1 87 ? -35.164 1.702 38.344 1.00 83.56 87 SER A C 1
ATOM 722 O O . SER A 1 87 ? -34.110 1.071 38.407 1.00 83.56 87 SER A O 1
ATOM 724 N N . LEU A 1 88 ? -36.330 1.079 38.118 1.00 85.81 88 LEU A N 1
ATOM 725 C CA . LEU A 1 88 ? -36.437 -0.365 37.874 1.00 85.81 88 LEU A CA 1
ATOM 726 C C . LEU A 1 88 ? -35.856 -0.758 36.510 1.00 85.81 88 LEU A C 1
ATOM 728 O O . LEU A 1 88 ? -35.098 -1.723 36.415 1.00 85.81 88 LEU A O 1
ATOM 732 N N . LEU A 1 89 ? -36.210 -0.010 35.462 1.00 87.88 89 LEU A N 1
ATOM 733 C CA . LEU A 1 89 ? -35.703 -0.232 34.110 1.00 87.88 89 LEU A CA 1
ATOM 734 C C . LEU A 1 89 ? -34.210 0.048 34.023 1.00 87.88 89 LEU A C 1
ATOM 736 O O . LEU A 1 89 ? -33.487 -0.720 33.401 1.00 87.88 89 LEU A O 1
ATOM 740 N N . GLU A 1 90 ? -33.736 1.097 34.686 1.00 86.00 90 GLU A N 1
ATOM 741 C CA . GLU A 1 90 ? -32.311 1.395 34.769 1.00 86.00 90 GLU A CA 1
ATOM 742 C C . GLU A 1 90 ? -31.537 0.281 35.484 1.00 86.00 90 GLU A C 1
ATOM 744 O O . GLU A 1 90 ? -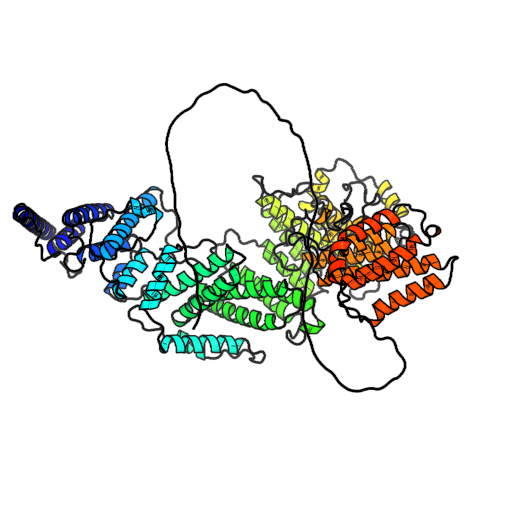30.490 -0.152 35.002 1.00 86.00 90 GLU A O 1
ATOM 749 N N . TYR A 1 91 ? -32.076 -0.240 36.593 1.00 85.88 91 TYR A N 1
ATOM 750 C CA . TYR A 1 91 ? -31.481 -1.377 37.293 1.00 85.88 91 TYR A CA 1
ATOM 751 C C . TYR A 1 91 ? -31.316 -2.580 36.358 1.00 85.88 91 TYR A C 1
ATOM 753 O O . TYR A 1 91 ? -30.232 -3.158 36.276 1.00 85.88 91 TYR A O 1
ATOM 761 N N . PHE A 1 92 ? -32.367 -2.942 35.618 1.00 87.44 92 PHE A N 1
ATOM 762 C CA . PHE A 1 92 ? -32.300 -4.057 34.676 1.00 87.44 92 PHE A CA 1
ATOM 763 C C . PHE A 1 92 ? -31.435 -3.766 33.454 1.00 87.44 92 PHE A C 1
ATOM 765 O O . PHE A 1 92 ? -30.740 -4.667 33.002 1.00 87.44 92 PHE A O 1
ATOM 772 N N . LEU A 1 93 ? -31.411 -2.531 32.954 1.00 87.69 93 LEU A N 1
ATOM 773 C CA . LEU A 1 93 ? -30.512 -2.119 31.879 1.00 87.69 93 LEU A CA 1
ATOM 774 C C . LEU A 1 93 ? -29.050 -2.364 32.276 1.00 87.69 93 LEU A C 1
ATOM 776 O O . LEU A 1 93 ? -28.301 -2.973 31.518 1.00 87.69 93 LEU A O 1
ATOM 780 N N . ILE A 1 94 ? -28.661 -1.979 33.494 1.00 83.62 94 ILE A N 1
ATOM 781 C CA . ILE A 1 94 ? -27.312 -2.220 34.025 1.00 83.62 94 ILE A CA 1
ATOM 782 C C . ILE A 1 94 ? -27.021 -3.726 34.180 1.00 83.62 94 ILE A C 1
ATOM 784 O O . ILE A 1 94 ? -25.896 -4.155 33.922 1.00 83.62 94 ILE A O 1
ATOM 788 N N . GLU A 1 95 ? -27.998 -4.539 34.594 1.00 82.62 95 GLU A N 1
ATOM 789 C CA . GLU A 1 95 ? -27.856 -6.007 34.678 1.00 82.62 95 GLU A CA 1
ATOM 790 C C . GLU A 1 95 ? -27.731 -6.659 33.290 1.00 82.62 95 GLU A C 1
ATOM 792 O O . GLU A 1 95 ? -26.946 -7.586 33.119 1.00 82.62 95 GLU A O 1
ATOM 797 N N . LEU A 1 96 ? -28.459 -6.167 32.283 1.00 85.00 96 LEU A N 1
ATOM 798 C CA . LEU A 1 96 ? -28.380 -6.664 30.906 1.00 85.00 96 LEU A CA 1
ATOM 799 C C . LEU A 1 96 ? -27.045 -6.290 30.249 1.00 85.00 96 LEU A C 1
ATOM 801 O O . LEU A 1 96 ? -26.418 -7.136 29.620 1.00 85.00 96 LEU A O 1
ATOM 805 N N . ILE A 1 97 ? -26.562 -5.059 30.446 1.00 80.69 97 ILE A N 1
ATOM 806 C CA . ILE A 1 97 ? -25.254 -4.615 29.936 1.00 80.69 97 ILE A CA 1
ATOM 807 C C . ILE A 1 97 ? -24.109 -5.441 30.544 1.00 80.69 97 ILE A C 1
ATOM 809 O O . ILE A 1 97 ? -23.117 -5.697 29.868 1.00 80.69 97 ILE A O 1
ATOM 813 N N . GLN A 1 98 ? -24.237 -5.909 31.792 1.00 78.06 98 GLN A N 1
ATOM 814 C CA . GLN A 1 98 ? -23.237 -6.789 32.416 1.00 78.06 98 GLN A CA 1
ATOM 815 C C . GLN A 1 98 ? -23.075 -8.133 31.706 1.00 78.06 98 GLN A C 1
ATOM 817 O O . GLN A 1 98 ? -21.998 -8.715 31.787 1.00 78.06 98 GLN A O 1
ATOM 822 N N . ILE A 1 99 ? -24.110 -8.623 31.018 1.00 75.44 99 ILE A N 1
ATOM 823 C CA . ILE A 1 99 ? -24.000 -9.841 30.205 1.00 75.44 99 ILE A CA 1
ATOM 824 C C . ILE A 1 99 ? -23.057 -9.595 29.023 1.00 75.44 99 ILE A C 1
ATOM 826 O O . ILE A 1 99 ? -22.199 -10.418 28.721 1.00 75.44 99 ILE A O 1
ATOM 830 N N . GLU A 1 100 ? -23.194 -8.439 28.371 1.00 66.69 100 GLU A N 1
ATOM 831 C CA . GLU A 1 100 ? -22.324 -8.041 27.261 1.00 66.69 100 GLU A CA 1
ATOM 832 C C . GLU A 1 100 ? -20.907 -7.703 27.738 1.00 66.69 100 GLU A C 1
ATOM 834 O O . GLU A 1 100 ? -19.930 -8.012 27.055 1.00 66.69 100 GLU A O 1
ATOM 839 N N . HIS A 1 101 ? -20.803 -7.078 28.913 1.00 69.62 101 HIS A N 1
ATOM 840 C CA . HIS A 1 101 ? -19.565 -6.545 29.469 1.00 69.62 101 HIS A CA 1
ATOM 841 C C . HIS A 1 101 ? -19.491 -6.789 30.994 1.00 69.62 101 HIS A C 1
ATOM 843 O O . HIS A 1 101 ? -19.891 -5.929 31.792 1.00 69.62 101 HIS A O 1
ATOM 849 N N . PRO A 1 102 ? -18.911 -7.921 31.435 1.00 64.88 102 PRO A N 1
ATOM 850 C CA . PRO A 1 102 ? -18.942 -8.382 32.833 1.00 64.88 102 PRO A CA 1
ATOM 851 C C . PRO A 1 102 ? -18.390 -7.383 33.861 1.00 64.88 102 PRO A C 1
ATOM 853 O O . PRO A 1 102 ? -18.774 -7.386 35.032 1.00 64.88 102 PRO A O 1
ATOM 856 N N . ASN A 1 103 ? -17.498 -6.492 33.426 1.00 59.22 103 ASN A N 1
ATOM 857 C CA . ASN A 1 103 ? -16.801 -5.534 34.283 1.00 59.22 103 ASN A CA 1
ATOM 858 C C . ASN A 1 103 ? -17.533 -4.189 34.448 1.00 59.22 103 ASN A C 1
ATOM 860 O O . ASN A 1 103 ? -17.146 -3.387 3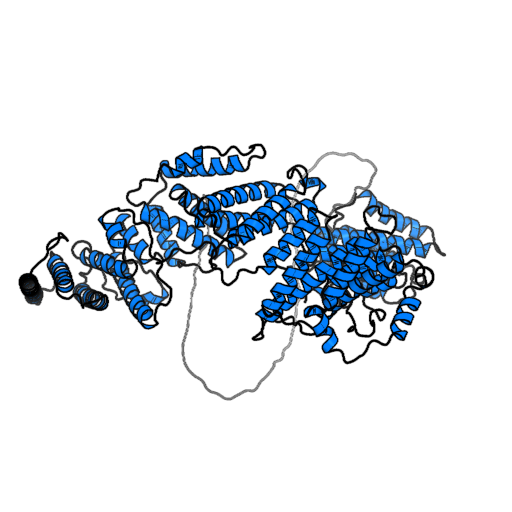5.300 1.00 59.22 103 ASN A O 1
ATOM 864 N N . ILE A 1 104 ? -18.613 -3.937 33.698 1.00 63.06 104 ILE A N 1
ATOM 865 C CA . ILE A 1 104 ? -19.277 -2.622 33.675 1.00 63.06 104 ILE A CA 1
ATOM 866 C C . ILE A 1 104 ? -19.936 -2.261 35.000 1.00 63.06 104 ILE A C 1
ATOM 868 O O . ILE A 1 104 ? -19.941 -1.094 35.382 1.00 63.06 104 ILE A O 1
ATOM 872 N N . ARG A 1 105 ? -20.408 -3.242 35.775 1.00 55.44 105 ARG A N 1
ATOM 873 C CA . ARG A 1 105 ? -20.966 -2.969 37.108 1.00 55.44 105 ARG A CA 1
ATOM 874 C C . ARG A 1 105 ? -19.948 -2.345 38.056 1.00 55.44 105 ARG A C 1
ATOM 876 O O . ARG A 1 105 ? -20.286 -1.428 38.794 1.00 55.44 105 ARG A O 1
ATOM 883 N N . LYS A 1 106 ? -18.716 -2.864 38.051 1.00 57.06 106 LYS A N 1
ATOM 884 C CA . LYS A 1 106 ? -17.625 -2.354 38.893 1.00 57.06 106 LYS A CA 1
ATOM 885 C C . LYS A 1 106 ? -17.232 -0.942 38.463 1.00 57.06 106 LYS A C 1
ATOM 887 O O . LYS A 1 106 ? -17.002 -0.089 39.311 1.00 57.06 106 LYS A O 1
ATOM 892 N N . ILE A 1 107 ? -17.259 -0.691 37.155 1.00 57.69 107 ILE A N 1
ATOM 893 C CA . ILE A 1 107 ? -16.991 0.619 36.559 1.00 57.69 107 ILE A CA 1
ATOM 894 C C . ILE A 1 107 ? -18.064 1.645 36.962 1.00 57.69 107 ILE A C 1
ATOM 896 O O . ILE A 1 107 ? -17.714 2.706 37.462 1.00 57.69 107 ILE A O 1
ATOM 900 N N . LEU A 1 108 ? -19.353 1.321 36.798 1.00 56.03 108 LEU A N 1
ATOM 901 C CA . LEU A 1 108 ? -20.469 2.243 37.056 1.00 56.03 108 LEU A CA 1
ATOM 902 C C . LEU A 1 108 ? -20.757 2.477 38.550 1.00 56.03 108 LEU A C 1
ATOM 904 O O . LEU A 1 108 ? -21.311 3.516 38.892 1.00 56.03 108 LEU A O 1
ATOM 908 N N . LEU A 1 109 ? -20.426 1.526 39.436 1.00 46.50 109 LEU A N 1
ATOM 909 C CA . LEU A 1 109 ? -20.737 1.621 40.874 1.00 46.50 109 LEU A CA 1
ATOM 910 C C . LEU A 1 109 ? -19.546 2.010 41.763 1.00 46.50 109 LEU A C 1
ATOM 912 O O . LEU A 1 109 ? -19.782 2.527 42.852 1.00 46.50 109 LEU A O 1
ATOM 916 N N . PHE A 1 110 ? -18.298 1.749 41.352 1.00 42.66 110 PHE A N 1
ATOM 917 C CA . PHE A 1 110 ? -17.130 1.880 42.241 1.00 42.66 110 PHE A CA 1
ATOM 918 C C . PHE A 1 110 ? -15.966 2.716 41.682 1.00 42.66 110 PHE A C 1
ATOM 920 O O . PHE A 1 110 ? -15.002 2.934 42.409 1.00 42.66 110 PHE A O 1
ATOM 927 N N . ASN A 1 111 ? -16.033 3.233 40.445 1.00 45.53 111 ASN A N 1
ATOM 928 C CA . ASN A 1 111 ? -14.953 4.031 39.830 1.00 45.53 111 ASN A CA 1
ATOM 929 C C . ASN A 1 111 ? -13.554 3.361 39.873 1.00 45.53 111 ASN A C 1
ATOM 931 O O . ASN A 1 111 ? -12.531 4.047 39.901 1.00 45.53 111 ASN A O 1
ATOM 935 N N . GLU A 1 112 ? -13.477 2.026 39.872 1.00 39.22 112 GLU A N 1
ATOM 936 C CA . GLU A 1 112 ? -12.202 1.297 39.946 1.00 39.22 112 GLU A CA 1
ATOM 937 C C . GLU A 1 112 ? -11.615 0.955 38.563 1.00 39.22 112 GLU A C 1
ATOM 939 O O . GLU A 1 112 ? -12.323 0.591 37.622 1.00 39.22 112 GLU A O 1
ATOM 944 N N . ILE A 1 113 ? -10.283 1.050 38.459 1.00 38.50 113 ILE A N 1
ATOM 945 C CA . ILE A 1 113 ? -9.488 0.727 37.266 1.00 38.50 113 ILE A CA 1
ATOM 946 C C . ILE A 1 113 ? -9.308 -0.793 37.188 1.00 38.50 113 ILE A C 1
ATOM 948 O O . ILE A 1 113 ? -8.633 -1.375 38.034 1.00 38.50 113 ILE A O 1
ATOM 952 N N . ILE A 1 114 ? -9.840 -1.438 36.148 1.00 40.12 114 ILE A N 1
ATOM 953 C CA . ILE A 1 114 ? -9.532 -2.844 35.852 1.00 40.12 114 ILE A CA 1
ATOM 954 C C . ILE A 1 114 ? -8.541 -2.900 34.688 1.00 40.12 114 ILE A C 1
ATOM 956 O O . ILE A 1 114 ? -8.820 -2.411 33.595 1.00 40.12 114 ILE A O 1
ATOM 960 N N . GLN A 1 115 ? -7.371 -3.499 34.931 1.00 33.91 115 GLN A N 1
ATOM 961 C CA . GLN A 1 115 ? -6.442 -3.909 33.881 1.00 33.91 115 GLN A CA 1
ATOM 962 C C . GLN A 1 115 ? -7.010 -5.153 33.184 1.00 33.91 115 GLN A C 1
ATOM 964 O O . GLN A 1 115 ? -7.207 -6.192 33.815 1.00 33.91 115 GLN A O 1
ATOM 969 N N . ASN A 1 116 ? -7.295 -5.038 31.887 1.00 34.84 116 ASN A N 1
ATOM 970 C CA . ASN A 1 116 ? -7.775 -6.143 31.064 1.00 34.84 116 ASN A CA 1
ATOM 971 C C . ASN A 1 116 ? -6.635 -7.133 30.798 1.00 34.84 116 ASN A C 1
ATOM 973 O O . ASN A 1 116 ? -5.875 -6.953 29.856 1.00 34.84 116 ASN A O 1
ATOM 977 N N . ASN A 1 117 ? -6.552 -8.193 31.598 1.00 29.92 117 ASN A N 1
ATOM 978 C CA . ASN A 1 117 ? -5.855 -9.422 31.229 1.00 29.92 117 ASN A CA 1
ATOM 979 C C . ASN A 1 117 ? -6.870 -10.566 31.263 1.00 29.92 117 ASN A C 1
ATOM 981 O O . ASN A 1 117 ? -7.078 -11.215 32.285 1.00 29.92 117 ASN A O 1
ATOM 985 N N . SER A 1 118 ? -7.558 -10.775 30.147 1.00 30.36 118 SER A N 1
ATOM 986 C CA . SER A 1 118 ? -8.242 -12.033 29.839 1.00 30.36 118 SER A CA 1
ATOM 987 C C . SER A 1 118 ? -8.250 -12.185 28.325 1.00 30.36 118 SER A C 1
ATOM 989 O O . SER A 1 118 ? -8.999 -11.527 27.610 1.00 30.36 118 SER A O 1
ATOM 991 N N . SER A 1 119 ? -7.344 -13.023 27.840 1.00 30.23 119 SER A N 1
ATOM 992 C CA . SER A 1 119 ? -7.346 -13.557 26.488 1.00 30.23 119 SER A CA 1
ATOM 993 C C . SER A 1 119 ? -8.489 -14.567 26.371 1.00 30.23 119 SER A C 1
ATOM 995 O O . SER A 1 119 ? -8.327 -15.742 26.693 1.00 30.23 119 SER A O 1
ATOM 997 N N . GLU A 1 120 ? -9.665 -14.116 25.937 1.00 31.97 120 GLU A N 1
ATOM 998 C CA . GLU A 1 120 ? -10.741 -15.026 25.541 1.00 31.97 120 GLU A CA 1
ATOM 999 C C . GLU A 1 120 ? -10.581 -15.406 24.068 1.00 31.97 120 GLU A C 1
ATOM 1001 O O . GLU A 1 120 ? -10.677 -14.588 23.154 1.00 31.97 120 GLU A O 1
ATOM 1006 N N . THR A 1 121 ? -10.292 -16.686 23.855 1.00 29.28 121 THR A N 1
ATOM 1007 C CA . THR A 1 121 ? -10.201 -17.329 22.549 1.00 29.28 121 THR A CA 1
ATOM 1008 C C . THR A 1 121 ? -11.538 -17.280 21.814 1.00 29.28 121 THR A C 1
ATOM 1010 O O . THR A 1 121 ? -12.558 -17.776 22.295 1.00 29.28 121 THR A O 1
ATOM 1013 N N . SER A 1 122 ? -11.501 -16.717 20.614 1.00 38.53 122 SER A N 1
ATOM 1014 C CA . SER A 1 122 ? -12.599 -16.568 19.671 1.00 38.53 122 SER A CA 1
ATOM 1015 C C . SER A 1 122 ? -13.052 -17.914 19.102 1.00 38.53 122 SER A C 1
ATOM 1017 O O . SER A 1 122 ? -12.417 -18.475 18.219 1.00 38.53 122 SER A O 1
ATOM 1019 N N . ASN A 1 123 ? -14.190 -18.414 19.584 1.00 38.06 123 ASN A N 1
ATOM 1020 C CA . ASN A 1 123 ? -15.093 -19.295 18.834 1.00 38.06 123 ASN A CA 1
ATOM 1021 C C . ASN A 1 123 ? -16.491 -19.249 19.479 1.00 38.06 123 ASN A C 1
ATOM 1023 O O . ASN A 1 123 ? -16.925 -20.184 20.149 1.00 38.06 123 ASN A O 1
ATOM 1027 N N . GLU A 1 124 ? -17.201 -18.129 19.302 1.00 48.03 124 GLU A N 1
ATOM 1028 C CA . GLU A 1 124 ? -18.599 -18.003 19.734 1.00 48.03 124 GLU A CA 1
ATOM 1029 C C . GLU A 1 124 ? -19.498 -18.951 18.925 1.00 48.03 124 GLU A C 1
ATOM 1031 O O . GLU A 1 124 ? -19.637 -18.829 17.702 1.00 48.03 124 GLU A O 1
ATOM 1036 N N . SER A 1 125 ? -20.151 -19.883 19.618 1.00 51.31 125 SER A N 1
ATOM 1037 C CA . SER A 1 125 ? -21.117 -20.806 19.021 1.00 51.31 125 SER A CA 1
ATOM 1038 C C . SER A 1 125 ? -22.351 -20.065 18.473 1.00 51.31 125 SER A C 1
ATOM 1040 O O . SER A 1 125 ? -22.793 -19.051 19.017 1.00 51.31 125 SER A O 1
ATOM 1042 N N . SER A 1 126 ? -22.967 -20.595 17.408 1.00 55.12 126 SER A N 1
ATOM 1043 C CA . SER A 1 126 ? -24.222 -20.079 16.816 1.00 55.12 126 SER A CA 1
ATOM 1044 C C . SER A 1 126 ? -25.328 -19.830 17.857 1.00 55.12 126 SER A C 1
ATOM 1046 O O . SER A 1 126 ? -26.132 -18.907 17.730 1.00 55.12 126 SER A O 1
ATOM 1048 N N . GLU A 1 127 ? -25.371 -20.651 18.906 1.00 56.00 127 GLU A N 1
ATOM 1049 C CA . GLU A 1 127 ? -26.362 -20.555 19.974 1.00 56.00 127 GLU A CA 1
ATOM 1050 C C . GLU A 1 127 ? -26.116 -19.356 20.906 1.00 56.00 127 GLU A C 1
ATOM 1052 O O . GLU A 1 127 ? -27.070 -18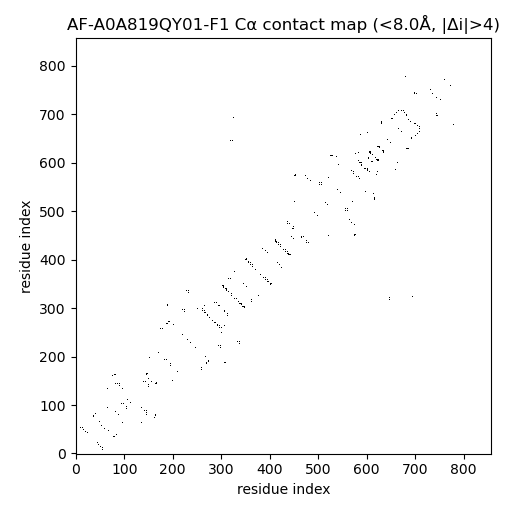.693 21.317 1.00 56.00 127 GLU A O 1
ATOM 1057 N N . GLN A 1 128 ? -24.853 -19.021 21.191 1.00 60.50 128 GLN A N 1
ATOM 1058 C CA . GLN A 1 128 ? -24.493 -17.826 21.964 1.00 60.50 128 GLN A CA 1
ATOM 1059 C C . GLN A 1 128 ? -24.862 -16.543 21.214 1.00 60.50 128 GLN A C 1
ATOM 1061 O O . GLN A 1 128 ? -25.468 -15.656 21.807 1.00 60.50 128 GLN A O 1
ATOM 1066 N N . LYS A 1 129 ? -24.627 -16.476 19.896 1.00 63.66 129 LYS A N 1
ATOM 1067 C CA . LYS A 1 129 ? -25.012 -15.309 19.075 1.00 63.66 129 LYS A CA 1
ATOM 1068 C C . LYS A 1 129 ? -26.522 -15.050 19.078 1.00 63.66 129 LYS A C 1
ATOM 1070 O O . LYS A 1 129 ? -26.958 -13.904 19.158 1.00 63.66 129 LYS A O 1
ATOM 1075 N N . SER A 1 130 ? -27.335 -16.110 19.031 1.00 67.06 130 SER A N 1
ATOM 1076 C CA . SER A 1 130 ? -28.800 -15.995 19.116 1.00 67.06 130 SER A CA 1
ATOM 1077 C C . SER A 1 130 ? -29.276 -15.518 20.494 1.00 67.06 130 SER A C 1
ATOM 1079 O O . SER A 1 130 ? -30.216 -14.726 20.580 1.00 67.06 130 SER A O 1
ATOM 1081 N N . LYS A 1 131 ? -28.626 -15.972 21.574 1.00 68.81 131 LYS A N 1
ATOM 1082 C CA . LYS A 1 131 ? -28.910 -15.519 22.947 1.00 68.81 131 LYS A CA 1
ATOM 1083 C C . LYS A 1 131 ? -28.547 -14.043 23.129 1.00 68.81 131 LYS A C 1
ATOM 1085 O O . LYS A 1 131 ? -29.382 -13.283 23.611 1.00 68.81 131 LYS A O 1
ATOM 1090 N N . LEU A 1 132 ? -27.376 -13.639 22.640 1.00 70.94 132 LEU A N 1
ATOM 1091 C CA . LEU A 1 132 ? -26.873 -12.266 22.691 1.00 70.94 132 LEU A CA 1
ATOM 1092 C C . LEU A 1 132 ? -27.788 -11.283 21.947 1.00 70.94 132 LEU A C 1
ATOM 1094 O O . LEU A 1 132 ? -28.154 -10.237 22.469 1.00 70.94 132 LEU A O 1
ATOM 1098 N N . SER A 1 133 ? -28.271 -11.669 20.760 1.00 77.12 133 SER A N 1
ATOM 1099 C CA . SER A 1 133 ? -29.216 -10.843 19.998 1.00 77.12 133 SER A CA 1
ATOM 1100 C C . SER A 1 133 ? -30.476 -10.495 20.794 1.00 77.12 133 SER A C 1
ATOM 1102 O O . SER A 1 133 ? -30.961 -9.375 20.687 1.00 77.12 133 SER A O 1
ATOM 1104 N N . LYS A 1 134 ? -31.000 -11.428 21.602 1.00 80.88 134 LYS A N 1
ATOM 1105 C CA . LYS A 1 134 ? -32.202 -11.185 22.413 1.00 80.88 134 LYS A CA 1
ATOM 1106 C C . LYS A 1 134 ? -31.930 -10.245 23.587 1.00 80.88 134 LYS A C 1
ATOM 1108 O O . LYS A 1 134 ? -32.822 -9.495 23.960 1.00 80.88 134 LYS A O 1
ATOM 1113 N N . VAL A 1 135 ? -30.727 -10.292 24.163 1.00 81.69 135 VAL A N 1
ATOM 1114 C CA . VAL A 1 135 ? -30.290 -9.351 25.208 1.00 81.69 135 VAL A CA 1
ATOM 1115 C C . VAL A 1 135 ? -30.222 -7.937 24.634 1.00 81.69 135 VAL A C 1
ATOM 1117 O O . VAL A 1 135 ? -30.767 -7.014 25.232 1.00 81.69 135 VAL A O 1
ATOM 1120 N N . ILE A 1 136 ? -29.644 -7.781 23.439 1.00 80.38 136 ILE A N 1
ATOM 1121 C CA . ILE A 1 136 ? -29.575 -6.493 22.733 1.00 80.38 136 ILE A CA 1
ATOM 1122 C C . ILE A 1 136 ? -30.976 -5.937 22.446 1.00 80.38 136 ILE A C 1
ATOM 1124 O O . ILE A 1 136 ? -31.199 -4.747 22.648 1.00 80.38 136 ILE A O 1
ATOM 1128 N N . ASP A 1 137 ? -31.928 -6.776 22.026 1.00 83.12 137 ASP A N 1
ATOM 1129 C CA . ASP A 1 137 ? -33.311 -6.339 21.785 1.00 83.12 137 ASP A CA 1
ATOM 1130 C C . ASP A 1 137 ? -33.972 -5.795 23.072 1.00 83.12 137 ASP A C 1
ATOM 1132 O O . ASP A 1 137 ? -34.635 -4.760 23.035 1.00 83.12 137 ASP A O 1
ATOM 1136 N N . GLU A 1 138 ? -33.741 -6.430 24.229 1.00 86.19 138 GLU A N 1
ATOM 1137 C CA . GLU A 1 138 ? -34.243 -5.920 25.518 1.00 86.19 138 GLU A CA 1
ATOM 1138 C C . GLU A 1 138 ? -33.542 -4.638 25.971 1.00 86.19 138 GLU A C 1
ATOM 1140 O O . GLU A 1 138 ? -34.180 -3.750 26.534 1.00 86.19 138 GLU A O 1
ATOM 1145 N N . ILE A 1 139 ? -32.238 -4.511 25.717 1.00 86.56 139 ILE A N 1
ATOM 1146 C CA . ILE A 1 139 ? -31.489 -3.276 25.979 1.00 86.56 139 ILE A CA 1
ATOM 1147 C C . ILE A 1 139 ? -32.069 -2.124 25.148 1.00 86.56 139 ILE A C 1
ATOM 1149 O O . ILE A 1 139 ? -32.336 -1.051 25.695 1.00 86.56 139 ILE A O 1
ATOM 1153 N N . GLU A 1 140 ? -32.311 -2.347 23.851 1.00 86.69 140 GLU A N 1
ATOM 1154 C CA . GLU A 1 140 ? -32.945 -1.369 22.958 1.00 86.69 140 GLU A CA 1
ATOM 1155 C C . GLU A 1 140 ? -34.346 -0.983 23.467 1.00 86.69 140 GLU A C 1
ATOM 1157 O O . GLU A 1 140 ? -34.665 0.206 23.522 1.00 86.69 140 GLU A O 1
ATOM 1162 N N . GLN A 1 141 ? -35.147 -1.952 23.924 1.00 88.31 141 GLN A N 1
ATOM 1163 C CA . GLN A 1 141 ? -36.477 -1.711 24.495 1.00 88.31 141 GLN A CA 1
ATOM 1164 C C . GLN A 1 141 ? -36.429 -0.884 25.792 1.00 88.31 141 GLN A C 1
ATOM 1166 O O . GLN A 1 141 ? -37.218 0.049 25.959 1.00 88.31 141 GLN A O 1
ATOM 1171 N N . CYS A 1 142 ? -35.503 -1.183 26.706 1.00 89.19 142 CYS A N 1
ATOM 1172 C CA . CYS A 1 142 ? -35.307 -0.410 27.936 1.00 89.19 142 CYS A CA 1
ATOM 1173 C C . CYS A 1 142 ? -34.899 1.038 27.630 1.00 89.19 142 CYS A C 1
ATOM 1175 O O . CYS A 1 142 ? -35.465 1.969 28.200 1.00 89.19 142 CYS A O 1
ATOM 1177 N N . ILE A 1 143 ? -33.951 1.241 26.709 1.00 88.31 143 ILE A N 1
ATOM 1178 C CA . ILE A 1 143 ? -33.470 2.571 26.300 1.00 88.31 143 ILE A CA 1
ATOM 1179 C C . ILE A 1 143 ? -34.577 3.373 25.602 1.00 88.31 143 ILE A C 1
ATOM 1181 O O . ILE A 1 143 ? -34.710 4.576 25.852 1.00 88.31 143 ILE A O 1
ATOM 1185 N N . TYR A 1 144 ? -35.400 2.715 24.780 1.00 89.12 144 TYR A N 1
ATOM 1186 C CA . TYR A 1 144 ? -36.556 3.334 24.137 1.00 89.12 144 TYR A CA 1
ATOM 1187 C C . TYR A 1 144 ? -37.584 3.817 25.167 1.00 89.12 144 TYR A C 1
ATOM 1189 O O . TYR A 1 144 ? -37.958 4.987 25.143 1.00 89.12 144 TYR A O 1
ATOM 1197 N N . CYS A 1 145 ? -37.987 2.975 26.125 1.00 89.56 145 CYS A N 1
ATOM 1198 C CA . CYS A 1 145 ? -38.949 3.375 27.158 1.00 89.56 145 CYS A CA 1
ATOM 1199 C C . CYS A 1 145 ? -38.396 4.436 28.124 1.00 89.56 145 CYS A C 1
ATOM 1201 O O . CYS A 1 145 ? -39.150 5.305 28.555 1.00 89.56 145 CYS A O 1
ATOM 1203 N N . LEU A 1 146 ? -37.099 4.387 28.459 1.00 88.38 146 LEU A N 1
ATOM 1204 C CA . LEU A 1 146 ? -36.458 5.354 29.358 1.00 88.38 146 LEU A CA 1
ATOM 1205 C C . LEU A 1 146 ? -36.288 6.734 28.715 1.00 88.38 146 LEU A C 1
ATOM 1207 O O . LEU A 1 146 ? -36.633 7.739 29.331 1.00 88.38 146 LEU A O 1
ATOM 1211 N N . TYR A 1 147 ? -35.757 6.795 27.492 1.00 88.81 147 TYR A N 1
ATOM 1212 C CA . TYR A 1 147 ? -35.266 8.045 26.892 1.00 88.81 147 TYR A CA 1
ATOM 1213 C C . TYR A 1 147 ? -35.897 8.387 25.538 1.00 88.81 147 TYR A C 1
ATOM 1215 O O . TYR A 1 147 ? -35.543 9.403 24.943 1.00 88.81 147 TYR A O 1
ATOM 1223 N N . GLY A 1 148 ? -36.793 7.549 25.010 1.00 85.69 148 GLY A N 1
ATOM 1224 C CA . GLY A 1 148 ? -37.363 7.717 23.668 1.00 85.69 148 GLY A CA 1
ATOM 1225 C C . GLY A 1 148 ? -36.340 7.547 22.539 1.00 85.69 148 GLY A C 1
ATOM 1226 O O . GLY A 1 148 ? -36.556 8.023 21.426 1.00 85.69 148 GLY A O 1
ATOM 1227 N N . LEU A 1 149 ? -35.191 6.918 22.814 1.00 84.50 149 LEU A N 1
ATOM 1228 C CA . LEU A 1 149 ? -34.096 6.786 21.854 1.00 84.50 149 LEU A CA 1
ATOM 1229 C C . LEU A 1 149 ? -34.276 5.536 20.987 1.00 84.50 149 LEU A C 1
ATOM 1231 O O . LEU A 1 149 ? -34.253 4.412 21.484 1.00 84.50 149 LEU A O 1
ATOM 1235 N N . VAL A 1 150 ? -34.385 5.730 19.672 1.00 82.25 150 VAL A N 1
ATOM 1236 C CA . VAL A 1 150 ? -34.384 4.637 18.689 1.00 82.25 150 VAL A CA 1
ATOM 1237 C C . VAL A 1 150 ? -32.960 4.426 18.184 1.00 82.25 150 VAL A C 1
ATOM 1239 O O . VAL A 1 150 ? -32.468 5.185 17.352 1.00 82.25 150 VAL A O 1
ATOM 1242 N N . LEU A 1 151 ? -32.303 3.376 18.678 1.00 73.75 151 LEU A N 1
ATOM 1243 C CA . LEU A 1 151 ? -30.903 3.077 18.356 1.00 73.75 151 LEU A CA 1
ATOM 1244 C C . LEU A 1 151 ? -30.710 2.545 16.928 1.00 73.75 151 LEU A C 1
ATOM 1246 O O . LEU A 1 151 ? -29.664 2.762 16.323 1.00 73.75 151 LEU A O 1
ATOM 1250 N N . ARG A 1 152 ? -31.719 1.857 16.373 1.00 72.62 152 ARG A N 1
ATOM 1251 C CA . ARG A 1 152 ? -31.708 1.308 15.007 1.00 72.62 152 ARG A CA 1
ATOM 1252 C C . ARG A 1 152 ? -33.058 1.529 14.334 1.00 72.62 152 ARG A C 1
ATOM 1254 O O . ARG A 1 152 ? -34.038 0.862 14.658 1.00 72.62 152 ARG A O 1
ATOM 1261 N N . LYS A 1 153 ? -33.116 2.420 13.339 1.00 67.44 153 LYS A N 1
ATOM 1262 C CA . LYS A 1 153 ? -34.372 2.769 12.637 1.00 67.44 153 LYS A CA 1
ATOM 1263 C C . LYS A 1 153 ? -35.066 1.565 11.994 1.00 67.44 153 LYS A C 1
ATOM 1265 O O . LYS A 1 153 ? -36.289 1.480 12.005 1.00 67.44 153 LYS A O 1
ATOM 1270 N N . SER A 1 154 ? -34.296 0.606 11.476 1.00 63.47 154 SER A N 1
ATOM 1271 C CA . SER A 1 154 ? -34.822 -0.629 10.877 1.00 63.47 154 SER A CA 1
ATOM 1272 C C . SER A 1 154 ? -35.581 -1.512 11.870 1.00 63.47 154 SER A C 1
ATOM 1274 O O . SER A 1 154 ? -36.454 -2.276 11.457 1.00 63.47 154 SER A O 1
ATOM 1276 N N . LYS A 1 155 ? -35.279 -1.391 13.169 1.00 67.12 155 LYS A N 1
ATOM 1277 C CA . LYS A 1 155 ? -35.902 -2.172 14.236 1.00 67.12 155 LYS A CA 1
ATOM 1278 C C . LYS A 1 155 ? -37.040 -1.463 14.963 1.00 67.12 155 LYS A C 1
ATOM 1280 O O . LYS A 1 155 ? -37.673 -2.083 15.807 1.00 67.12 155 LYS A O 1
ATOM 1285 N N . MET A 1 156 ? -37.369 -0.224 14.594 1.00 70.50 156 MET A N 1
ATOM 1286 C CA . MET A 1 156 ? -38.435 0.551 15.244 1.00 70.50 156 MET A CA 1
ATOM 1287 C C . MET A 1 156 ? -39.774 -0.205 15.315 1.00 70.50 156 MET A C 1
ATOM 1289 O O . MET A 1 156 ? -40.497 -0.080 16.291 1.00 70.50 156 MET A O 1
ATOM 1293 N N . LYS A 1 157 ? -40.080 -1.040 14.311 1.00 71.44 157 LYS A N 1
ATOM 1294 C CA . LYS A 1 157 ? -41.311 -1.851 14.256 1.00 71.44 157 LYS A CA 1
ATOM 1295 C C . LYS A 1 157 ? -41.362 -3.008 15.263 1.00 71.44 157 LYS A C 1
ATOM 1297 O O . LYS A 1 157 ? -42.428 -3.581 15.445 1.00 71.44 157 LYS A O 1
ATOM 1302 N N . TYR A 1 158 ? -40.224 -3.390 15.840 1.00 77.69 158 TYR A N 1
ATOM 1303 C CA . TYR A 1 158 ? -40.113 -4.477 16.816 1.00 77.69 158 TYR A CA 1
ATOM 1304 C C . TYR A 1 158 ? -40.036 -3.964 18.259 1.00 77.69 158 TYR A C 1
ATOM 1306 O O . TYR A 1 158 ? -39.992 -4.778 19.176 1.00 77.69 158 TYR A O 1
ATOM 1314 N N . LEU A 1 159 ? -40.010 -2.641 18.453 1.00 81.94 159 LEU A N 1
ATOM 1315 C CA . LEU A 1 159 ? -40.085 -2.023 19.771 1.00 81.94 159 LEU A CA 1
ATOM 1316 C C . LEU A 1 159 ? -41.553 -1.897 20.185 1.00 81.94 159 LEU A C 1
ATOM 1318 O O . LEU A 1 159 ? -42.392 -1.439 19.408 1.00 81.94 159 LEU A O 1
ATOM 1322 N N . ASN A 1 160 ? -41.853 -2.291 21.417 1.00 82.88 160 ASN A N 1
ATOM 1323 C CA . ASN A 1 160 ? -43.173 -2.120 22.004 1.00 82.88 160 ASN A CA 1
ATOM 1324 C C . ASN A 1 160 ? -43.336 -0.674 22.474 1.00 82.88 160 ASN A C 1
ATOM 1326 O O . ASN A 1 160 ? -42.536 -0.178 23.272 1.00 82.88 160 ASN A O 1
ATOM 1330 N N . ASP A 1 161 ? -44.381 -0.002 21.998 1.00 81.88 161 ASP A N 1
ATOM 1331 C CA . ASP A 1 161 ? -44.707 1.341 22.457 1.00 81.88 161 ASP A CA 1
ATOM 1332 C C . ASP A 1 161 ? -45.574 1.274 23.720 1.00 81.88 161 ASP A C 1
ATOM 1334 O O . ASP A 1 161 ? -46.750 0.919 23.671 1.00 81.88 161 ASP A O 1
ATOM 1338 N N . HIS A 1 162 ? -44.963 1.580 24.865 1.00 83.88 162 HIS A N 1
ATOM 1339 C CA . HIS A 1 162 ? -45.642 1.682 26.160 1.00 83.88 162 HIS A CA 1
ATOM 1340 C C . HIS A 1 162 ? -46.109 3.119 26.466 1.00 83.88 162 HIS A C 1
ATOM 1342 O O . HIS A 1 162 ? -46.463 3.407 27.609 1.00 83.88 162 HIS A O 1
ATOM 1348 N N . ASN A 1 163 ? -46.067 4.030 25.480 1.00 80.00 163 ASN A N 1
ATOM 1349 C CA . ASN A 1 163 ? -46.596 5.398 25.559 1.00 80.00 163 ASN A CA 1
ATOM 1350 C C . ASN A 1 163 ? -46.026 6.236 26.729 1.00 80.00 163 ASN A C 1
ATOM 1352 O O . ASN A 1 163 ? -46.684 7.098 27.311 1.00 80.00 163 ASN A O 1
ATOM 1356 N N . CYS A 1 164 ? -44.777 5.958 27.107 1.00 77.19 164 CYS A N 1
ATOM 1357 C CA . CYS A 1 164 ? -44.111 6.579 28.249 1.00 77.19 164 CYS A CA 1
ATOM 1358 C C . CYS A 1 164 ? -43.536 7.959 27.891 1.00 77.19 164 CYS A C 1
ATOM 1360 O O . CYS A 1 164 ? -42.974 8.153 26.814 1.00 77.19 164 CYS A O 1
ATOM 1362 N N . ARG A 1 165 ? -43.602 8.924 28.820 1.00 78.69 165 ARG A N 1
ATOM 1363 C CA . ARG A 1 165 ? -42.942 10.233 28.653 1.00 78.69 165 ARG A CA 1
ATOM 1364 C C . ARG A 1 165 ? -41.434 10.095 28.850 1.00 78.69 165 ARG A C 1
ATOM 1366 O O . ARG A 1 165 ? -40.998 9.911 29.976 1.00 78.69 165 ARG A O 1
ATOM 1373 N N . SER A 1 166 ? -40.647 10.229 27.787 1.00 83.69 166 SER A N 1
ATOM 1374 C CA . SER A 1 166 ? -39.181 10.115 27.837 1.00 83.69 166 SER A CA 1
ATOM 1375 C C . SER A 1 166 ? -38.545 10.974 28.937 1.00 83.69 166 SER A C 1
ATOM 1377 O O . SER A 1 166 ? -38.844 12.167 29.041 1.00 83.69 166 SER A O 1
ATOM 1379 N N . LEU A 1 167 ? -37.624 10.387 29.701 1.00 86.81 167 LEU A N 1
ATOM 1380 C CA . LEU A 1 167 ? -36.790 11.102 30.662 1.00 86.81 167 LEU A CA 1
ATOM 1381 C C . LEU A 1 167 ? -35.732 11.943 29.943 1.00 86.81 167 LEU A C 1
ATOM 1383 O O . LEU A 1 167 ? -35.251 11.593 28.862 1.00 86.81 167 LEU A O 1
ATOM 1387 N N . GLU A 1 168 ? -35.329 13.042 30.577 1.00 85.75 168 GLU A N 1
ATOM 1388 C CA . GLU A 1 168 ? -34.189 13.823 30.112 1.00 85.75 168 GLU A CA 1
ATOM 1389 C C . GLU A 1 168 ? -32.890 13.028 30.298 1.00 85.75 168 GLU A C 1
ATOM 1391 O O . GLU A 1 168 ? -32.638 12.428 31.346 1.00 85.75 168 GLU A O 1
ATOM 1396 N N . LEU A 1 169 ? -32.057 13.010 29.257 1.00 86.81 169 LEU A N 1
ATOM 1397 C CA . LEU A 1 169 ? -30.793 12.290 29.280 1.00 86.81 169 LEU A CA 1
ATOM 1398 C C . LEU A 1 169 ? -29.712 13.154 29.942 1.00 86.81 169 LEU A C 1
ATOM 1400 O O . LEU A 1 169 ? -29.161 14.048 29.304 1.00 86.81 169 LEU A O 1
ATOM 1404 N N . THR A 1 170 ? -29.404 12.871 31.208 1.00 86.50 170 THR A N 1
ATOM 1405 C CA . THR A 1 170 ? -28.267 13.478 31.920 1.00 86.50 170 THR A CA 1
ATOM 1406 C C . THR A 1 170 ? -26.951 12.782 31.558 1.00 86.50 170 THR A C 1
ATOM 1408 O O . THR A 1 170 ? -26.952 11.665 31.038 1.00 86.50 170 THR A O 1
ATOM 1411 N N . LEU A 1 171 ? -25.811 13.408 31.866 1.00 82.56 171 LEU A N 1
ATOM 1412 C CA . LEU A 1 171 ? -24.483 12.863 31.556 1.00 82.56 171 LEU A CA 1
ATOM 1413 C C . LEU A 1 171 ? -24.226 11.487 32.203 1.00 82.56 171 LEU A C 1
ATOM 1415 O O . LEU A 1 171 ? -23.699 10.583 31.558 1.00 82.56 171 LEU A O 1
ATOM 1419 N N . GLU A 1 172 ? -24.663 11.296 33.451 1.00 80.69 172 GLU A N 1
ATOM 1420 C CA . GLU A 1 172 ? -24.563 10.008 34.151 1.00 80.69 172 GLU A CA 1
ATOM 1421 C C . GLU A 1 172 ? -25.350 8.912 33.422 1.00 80.69 172 GLU A C 1
ATOM 1423 O O . GLU A 1 172 ? -24.846 7.809 33.215 1.00 80.69 172 GLU A O 1
ATOM 1428 N N . LYS A 1 173 ? -26.564 9.225 32.952 1.00 84.00 173 LYS A N 1
ATOM 1429 C CA . LYS A 1 173 ? -27.401 8.284 32.194 1.00 84.00 173 LYS A CA 1
ATOM 1430 C C . LYS A 1 173 ? -26.868 8.038 30.783 1.00 84.00 173 LYS A C 1
ATOM 1432 O O . LYS A 1 173 ? -26.930 6.910 30.297 1.00 84.00 173 LYS A O 1
ATOM 1437 N N . ALA A 1 174 ? -26.289 9.055 30.146 1.00 85.75 174 ALA A N 1
ATOM 1438 C CA . ALA A 1 174 ? -25.628 8.923 28.850 1.00 85.75 174 ALA A CA 1
ATOM 1439 C C . ALA A 1 174 ? -24.463 7.923 28.908 1.00 85.75 174 ALA A C 1
ATOM 1441 O O . ALA A 1 174 ? -24.297 7.140 27.975 1.00 85.75 174 ALA A O 1
ATOM 1442 N N . SER A 1 175 ? -23.719 7.872 30.021 1.00 82.75 175 SER A N 1
ATOM 1443 C CA . SER A 1 175 ? -22.653 6.880 30.212 1.00 82.75 175 SER A CA 1
ATOM 1444 C C . SER A 1 175 ? -23.179 5.436 30.160 1.00 82.75 175 SER A C 1
ATOM 1446 O O . SER A 1 175 ? -22.582 4.585 29.504 1.00 82.75 175 SER A O 1
ATOM 1448 N N . ILE A 1 176 ? -24.348 5.167 30.756 1.00 81.19 176 ILE A N 1
ATOM 1449 C CA . ILE A 1 176 ? -24.997 3.846 30.737 1.00 81.19 176 ILE A CA 1
ATOM 1450 C C . ILE A 1 176 ? -25.400 3.479 29.304 1.00 81.19 176 ILE A C 1
ATOM 1452 O O . ILE A 1 176 ? -25.102 2.382 28.830 1.00 81.19 176 ILE A O 1
ATOM 1456 N N . VAL A 1 177 ? -26.034 4.415 28.590 1.00 85.81 177 VAL A N 1
ATOM 1457 C CA . VAL A 1 177 ? -26.450 4.221 27.190 1.00 85.81 177 VAL A CA 1
ATOM 1458 C C . VAL A 1 177 ? -25.242 4.014 26.273 1.00 85.81 177 VAL A C 1
ATOM 1460 O O . VAL A 1 177 ? -25.288 3.179 25.373 1.00 85.81 177 VAL A O 1
ATOM 1463 N N . PHE A 1 178 ? -24.136 4.722 26.504 1.00 86.75 178 PHE A N 1
ATOM 1464 C CA . PHE A 1 178 ? -22.902 4.527 25.749 1.00 86.75 178 PHE A CA 1
ATOM 1465 C C . PHE A 1 178 ? -22.374 3.104 25.878 1.00 86.75 178 PHE A C 1
ATOM 1467 O O . PHE A 1 178 ? -22.059 2.477 24.871 1.00 86.75 178 PHE A O 1
ATOM 1474 N N . TYR A 1 179 ? -22.318 2.565 27.092 1.00 81.88 179 TYR A N 1
ATOM 1475 C CA . TYR A 1 179 ? -21.823 1.212 27.324 1.00 81.88 179 TYR A CA 1
ATOM 1476 C C . TYR A 1 179 ? -22.686 0.121 26.683 1.00 81.88 179 TYR A C 1
ATOM 1478 O O . TYR A 1 179 ? -22.153 -0.912 26.286 1.00 81.88 179 TYR A O 1
ATOM 1486 N N . ALA A 1 180 ? -23.988 0.365 26.514 1.00 81.00 180 ALA A N 1
ATOM 1487 C CA . ALA A 1 180 ? -24.862 -0.507 25.731 1.00 81.00 180 ALA A CA 1
ATOM 1488 C C . ALA A 1 180 ? -24.506 -0.531 24.230 1.00 81.00 180 ALA A C 1
ATOM 1490 O O . ALA A 1 180 ? -24.748 -1.527 23.552 1.00 81.00 180 ALA A O 1
ATOM 1491 N N . LEU A 1 181 ? -23.945 0.562 23.706 1.00 82.69 181 LEU A N 1
ATOM 1492 C CA . LEU A 1 181 ? -23.592 0.731 22.290 1.00 82.69 181 LEU A CA 1
ATOM 1493 C C . LEU A 1 181 ? -22.112 0.466 21.999 1.00 82.69 181 LEU A C 1
ATOM 1495 O O . LEU A 1 181 ? -21.733 0.244 20.848 1.00 82.69 181 LEU A O 1
ATOM 1499 N N . ARG A 1 182 ? -21.273 0.507 23.033 1.00 83.75 182 ARG A N 1
ATOM 1500 C CA . ARG A 1 182 ? -19.835 0.293 22.949 1.00 83.75 182 ARG A CA 1
ATOM 1501 C C . ARG A 1 182 ? -19.542 -1.157 22.529 1.00 83.75 182 ARG A C 1
ATOM 1503 O O . ARG A 1 182 ? -19.997 -2.083 23.206 1.00 83.75 182 ARG A O 1
ATOM 1510 N N . PRO A 1 183 ? -18.724 -1.382 21.484 1.00 81.88 183 PRO A N 1
ATOM 1511 C CA . PRO A 1 183 ? -18.241 -2.718 21.134 1.00 81.88 183 PRO A CA 1
ATOM 1512 C C . PRO A 1 183 ? -17.535 -3.407 22.314 1.00 81.88 183 PRO A C 1
ATOM 1514 O O . PRO A 1 183 ? -16.875 -2.738 23.112 1.00 81.88 183 PRO A O 1
ATOM 1517 N N . LYS A 1 184 ? -17.642 -4.742 22.422 1.00 76.00 184 LYS A N 1
ATOM 1518 C CA . LYS A 1 184 ? -16.950 -5.540 23.460 1.00 76.00 184 LYS A CA 1
ATOM 1519 C C . LYS A 1 184 ? -15.442 -5.303 23.427 1.00 76.00 184 LYS A C 1
ATOM 1521 O O . LYS A 1 184 ? -14.849 -4.826 24.396 1.00 76.00 184 LYS A O 1
ATOM 1526 N N . GLN A 1 185 ? -14.853 -5.556 22.264 1.00 81.19 185 GLN A N 1
ATOM 1527 C CA . GLN A 1 185 ? -13.475 -5.217 21.954 1.00 81.19 185 GLN A CA 1
ATOM 1528 C C . GLN A 1 185 ? -13.457 -3.923 21.144 1.00 81.19 185 GLN A C 1
ATOM 1530 O O . GLN A 1 185 ? -14.217 -3.780 20.183 1.00 81.19 185 GLN A O 1
ATOM 1535 N N . LEU A 1 186 ? -12.609 -2.976 21.545 1.00 84.94 186 LEU A N 1
ATOM 1536 C CA . LEU A 1 186 ? -12.402 -1.770 20.755 1.00 84.94 186 LEU A CA 1
ATOM 1537 C C . LEU A 1 186 ? -11.827 -2.154 19.382 1.00 84.94 186 LEU A C 1
ATOM 1539 O O . LEU A 1 186 ? -11.042 -3.101 19.299 1.00 84.94 186 LEU A O 1
ATOM 1543 N N . PRO A 1 187 ? -12.228 -1.458 18.305 1.00 88.31 187 PRO A N 1
ATOM 1544 C CA . PRO A 1 187 ? -11.621 -1.671 16.997 1.00 88.31 187 PRO A CA 1
ATOM 1545 C C . PRO A 1 187 ? -10.118 -1.417 17.068 1.00 88.31 187 PRO A C 1
ATOM 1547 O O . PRO A 1 187 ? -9.710 -0.505 17.776 1.00 88.31 187 PRO A O 1
ATOM 1550 N N . GLY A 1 188 ? -9.324 -2.174 16.313 1.00 86.19 188 GLY A N 1
ATOM 1551 C CA . GLY A 1 188 ? -7.945 -1.790 16.010 1.00 86.19 188 GLY A CA 1
ATOM 1552 C C . GLY A 1 188 ? -7.894 -0.801 14.844 1.00 86.19 188 GLY A C 1
ATOM 1553 O O . GLY A 1 188 ? -8.802 -0.798 13.998 1.00 86.19 188 GLY A O 1
ATOM 1554 N N . TYR A 1 189 ? -6.821 -0.012 14.777 1.00 86.44 189 TYR A N 1
ATOM 1555 C CA . TYR A 1 189 ? -6.606 0.993 13.725 1.00 86.44 189 TYR A CA 1
ATOM 1556 C C . TYR A 1 189 ? -6.608 0.411 12.290 1.00 86.44 189 TYR A C 1
ATOM 1558 O O . TYR A 1 189 ? -6.993 1.097 11.347 1.00 86.44 189 TYR A O 1
ATOM 1566 N N . GLU A 1 190 ? -6.240 -0.865 12.124 1.00 79.31 190 GLU A N 1
ATOM 1567 C CA . GLU A 1 190 ? -6.142 -1.573 10.829 1.00 79.31 190 GLU A CA 1
ATOM 1568 C C . GLU A 1 190 ? -7.506 -1.971 10.231 1.00 79.31 190 GLU A C 1
ATOM 1570 O O . GLU A 1 190 ? -7.618 -2.373 9.067 1.00 79.31 190 GLU A O 1
ATOM 1575 N N . GLY A 1 191 ? -8.578 -1.905 11.024 1.00 75.81 191 GLY A N 1
ATOM 1576 C CA . GLY A 1 191 ? -9.900 -2.326 10.578 1.00 75.81 191 GLY A CA 1
ATOM 1577 C C . GLY A 1 191 ? -10.441 -1.437 9.454 1.00 75.81 191 GLY A C 1
ATOM 1578 O O . GLY A 1 191 ? -10.383 -0.217 9.527 1.00 75.81 191 GLY A O 1
ATOM 1579 N N . ARG A 1 192 ? -11.094 -2.030 8.445 1.00 75.44 192 ARG A N 1
ATOM 1580 C CA . ARG A 1 192 ? -11.825 -1.272 7.397 1.00 75.44 192 ARG A CA 1
ATOM 1581 C C . ARG A 1 192 ? -13.323 -1.121 7.674 1.00 75.44 192 ARG A C 1
ATOM 1583 O O . ARG A 1 192 ? -14.024 -0.355 7.016 1.00 75.44 192 ARG A O 1
ATOM 1590 N N . VAL A 1 193 ? -13.842 -1.883 8.636 1.00 80.56 193 VAL A N 1
ATOM 1591 C CA . VAL A 1 193 ? -15.272 -1.932 8.958 1.00 80.56 193 VAL A CA 1
ATOM 1592 C C . VAL A 1 193 ? -15.569 -1.024 10.145 1.00 80.56 193 VAL A C 1
ATOM 1594 O O . VAL A 1 193 ? -14.983 -1.183 11.217 1.00 80.56 193 VAL A O 1
ATOM 1597 N N . CYS A 1 194 ? -16.491 -0.079 9.946 1.00 81.50 194 CYS A N 1
ATOM 1598 C CA . CYS A 1 194 ? -17.029 0.769 11.009 1.00 81.50 194 CYS A CA 1
ATOM 1599 C C . CYS A 1 194 ? -17.702 -0.114 12.067 1.00 81.50 194 CYS A C 1
ATOM 1601 O O . CYS A 1 194 ? -18.620 -0.868 11.742 1.00 81.50 194 CYS A O 1
ATOM 1603 N N . THR A 1 195 ? -17.244 -0.028 13.314 1.00 83.31 195 THR A N 1
ATOM 1604 C CA . THR A 1 195 ? -17.813 -0.789 14.439 1.00 83.31 195 THR A CA 1
ATOM 1605 C C . THR A 1 195 ? -19.066 -0.139 15.014 1.00 83.31 195 THR A C 1
ATOM 1607 O O . THR A 1 195 ? -19.895 -0.832 15.598 1.00 83.31 195 THR A O 1
ATOM 1610 N N . ILE A 1 196 ? -19.228 1.170 14.810 1.00 86.44 196 ILE A N 1
ATOM 1611 C CA . ILE A 1 196 ? -20.429 1.926 15.169 1.00 86.44 196 ILE A CA 1
ATOM 1612 C C . ILE A 1 196 ? -21.214 2.339 13.918 1.00 86.44 196 ILE A C 1
ATOM 1614 O O . ILE A 1 196 ? -20.659 2.468 12.824 1.00 86.44 196 ILE A O 1
ATOM 1618 N N . THR A 1 197 ? -22.523 2.526 14.091 1.00 84.56 197 THR A N 1
ATOM 1619 C CA . THR A 1 197 ? -23.442 2.961 13.026 1.00 84.56 197 THR A CA 1
ATOM 1620 C C . THR A 1 197 ? -23.542 4.485 12.958 1.00 84.56 197 THR A C 1
ATOM 1622 O O . THR A 1 197 ? -23.202 5.169 13.923 1.00 84.56 197 THR A O 1
ATOM 1625 N N . ASN A 1 198 ? -24.059 5.024 11.850 1.00 85.25 198 ASN A N 1
ATOM 1626 C CA . ASN A 1 198 ? -24.288 6.466 11.707 1.00 85.25 198 ASN A CA 1
ATOM 1627 C C . ASN A 1 198 ? -25.267 6.991 12.775 1.00 85.25 198 ASN A C 1
ATOM 1629 O O . ASN A 1 198 ? -25.090 8.090 13.290 1.00 85.25 198 ASN A O 1
ATOM 1633 N N . GLU A 1 199 ? -26.284 6.204 13.142 1.00 85.12 199 GLU A N 1
ATOM 1634 C CA . GLU A 1 199 ? -27.214 6.540 14.225 1.00 85.12 199 GLU A CA 1
ATOM 1635 C C . GLU A 1 199 ? -26.505 6.623 15.583 1.00 85.12 199 GLU A C 1
ATOM 1637 O O . GLU A 1 199 ? -26.759 7.541 16.364 1.00 85.12 199 GLU A O 1
ATOM 1642 N N . THR A 1 200 ? -25.593 5.683 15.851 1.00 86.44 200 THR A N 1
ATOM 1643 C CA . THR A 1 200 ? -24.760 5.682 17.062 1.00 86.44 200 THR A CA 1
ATOM 1644 C C . THR A 1 200 ? -23.854 6.908 17.109 1.00 86.44 200 THR A C 1
ATOM 1646 O O . THR A 1 200 ? -23.751 7.547 18.150 1.00 86.44 200 THR A O 1
ATOM 1649 N N . GLU A 1 201 ? -23.244 7.270 15.982 1.00 89.25 201 GLU A N 1
ATOM 1650 C CA . GLU A 1 201 ? -22.389 8.452 15.860 1.00 89.25 201 GLU A CA 1
ATOM 1651 C C . GLU A 1 201 ? -23.161 9.748 16.155 1.00 89.25 201 GLU A C 1
ATOM 1653 O O . GLU A 1 201 ? -22.725 10.550 16.980 1.00 89.25 201 GLU A O 1
ATOM 1658 N N . SER A 1 202 ? -24.364 9.906 15.597 1.00 88.44 202 SER A N 1
ATOM 1659 C CA . SER A 1 202 ? -25.212 11.077 15.869 1.00 88.44 202 SER A CA 1
ATOM 1660 C C . SER A 1 202 ? -25.632 11.165 17.341 1.00 88.44 202 SER A C 1
ATOM 1662 O O . SER A 1 202 ? -25.724 12.254 17.911 1.00 88.44 202 SER A O 1
ATOM 1664 N N . LEU A 1 203 ? -25.869 10.022 17.992 1.00 88.31 203 LEU A N 1
ATOM 1665 C CA . LEU A 1 203 ? -26.154 9.979 19.426 1.00 88.31 203 LEU A CA 1
ATOM 1666 C C . LEU A 1 203 ? -24.917 10.340 20.261 1.00 88.31 203 LEU A C 1
ATOM 1668 O O . LEU A 1 203 ? -25.025 11.082 21.235 1.00 88.31 203 LEU A O 1
ATOM 1672 N N . PHE A 1 204 ? -23.738 9.870 19.863 1.00 89.12 204 PHE A N 1
ATOM 1673 C CA . PHE A 1 204 ? -22.480 10.213 20.519 1.00 89.12 204 PHE A CA 1
ATOM 1674 C C . PHE A 1 204 ? -22.166 11.709 20.401 1.00 89.12 204 PHE A C 1
ATOM 1676 O O . PHE A 1 204 ? -21.624 12.277 21.347 1.00 89.12 204 PHE A O 1
ATOM 1683 N N . GLN A 1 205 ? -22.574 12.385 19.318 1.00 89.12 205 GLN A N 1
ATOM 1684 C CA . GLN A 1 205 ? -22.388 13.842 19.180 1.00 89.12 205 GLN A CA 1
ATOM 1685 C C . GLN A 1 205 ? -23.215 14.594 20.225 1.00 89.12 205 GLN A C 1
ATOM 1687 O O . GLN A 1 205 ? -22.750 15.557 20.838 1.00 89.12 205 GLN A O 1
ATOM 1692 N N . ARG A 1 206 ? -24.434 14.107 20.497 1.00 89.25 206 ARG A N 1
ATOM 1693 C CA . ARG A 1 206 ? -25.253 14.619 21.599 1.00 89.25 206 ARG A CA 1
ATOM 1694 C C . ARG A 1 206 ? -24.539 14.425 22.937 1.00 89.25 206 ARG A C 1
ATOM 1696 O O . ARG A 1 206 ? -24.577 15.334 23.762 1.00 89.25 206 ARG A O 1
ATOM 1703 N N . PHE A 1 207 ? -23.854 13.301 23.146 1.00 88.94 207 PHE A N 1
ATOM 1704 C CA . PHE A 1 207 ? -23.095 13.079 24.379 1.00 88.94 207 PHE A CA 1
ATOM 1705 C C . PHE A 1 207 ? -21.880 14.006 24.498 1.00 88.94 207 PHE A C 1
ATOM 1707 O O . PHE A 1 207 ? -21.665 14.576 25.564 1.00 88.94 207 PHE A O 1
ATOM 1714 N N . GLU A 1 208 ? -21.127 14.220 23.414 1.00 87.75 208 GLU A N 1
ATOM 1715 C CA . GLU A 1 208 ? -20.010 15.178 23.373 1.00 87.75 208 GLU A CA 1
ATOM 1716 C C . GLU A 1 208 ? -20.468 16.580 23.798 1.00 87.75 208 GLU A C 1
ATOM 1718 O O . GLU A 1 208 ? -19.836 17.213 24.646 1.00 87.75 208 GLU A O 1
ATOM 1723 N N . SER A 1 209 ? -21.621 17.030 23.291 1.00 87.69 209 SER A N 1
ATOM 1724 C CA . SER A 1 209 ? -22.182 18.339 23.649 1.00 87.69 209 SER A CA 1
ATOM 1725 C C . SER A 1 209 ? -22.528 18.478 25.139 1.00 87.69 209 SER A C 1
ATOM 1727 O O . SER A 1 209 ? -22.457 19.580 25.678 1.00 87.69 209 SER A O 1
ATOM 1729 N N . MET A 1 210 ? -22.862 17.371 25.816 1.00 86.62 210 MET A N 1
ATOM 1730 C CA . MET A 1 210 ? -23.165 17.346 27.254 1.00 86.62 210 MET A CA 1
ATOM 1731 C C . MET A 1 210 ? -21.904 17.357 28.123 1.00 86.62 210 MET A C 1
ATOM 1733 O O . MET A 1 210 ? -21.941 17.881 29.233 1.00 86.62 210 MET A O 1
ATOM 1737 N N . ILE A 1 211 ? -20.804 16.762 27.646 1.00 84.81 211 ILE A N 1
ATOM 1738 C CA . ILE A 1 211 ? -19.517 16.749 28.361 1.00 84.81 211 ILE A CA 1
ATOM 1739 C C . ILE A 1 211 ? -18.909 18.158 28.381 1.00 84.81 211 ILE A C 1
ATOM 1741 O O . ILE A 1 211 ? -18.362 18.584 29.399 1.00 84.81 211 ILE A O 1
ATOM 1745 N N . GLY A 1 212 ? -19.004 18.871 27.253 1.00 81.19 212 GLY A N 1
ATOM 1746 C CA . GLY A 1 212 ? -18.364 20.169 27.055 1.00 81.19 212 GLY A CA 1
ATOM 1747 C C . GLY A 1 212 ? -16.837 20.085 26.914 1.00 81.19 212 GLY A C 1
ATOM 1748 O O . GLY A 1 212 ? -16.198 19.084 27.243 1.00 81.19 212 GLY A O 1
ATOM 1749 N N . TRP A 1 213 ? -16.225 21.157 26.412 1.00 84.06 213 TRP A N 1
ATOM 1750 C CA . TRP A 1 213 ? -14.769 21.268 26.282 1.00 84.06 213 TRP A CA 1
ATOM 1751 C C . TRP A 1 213 ? -14.248 22.294 27.288 1.00 84.06 213 TRP A C 1
ATOM 1753 O O . TRP A 1 213 ? -14.537 23.481 27.156 1.00 84.06 213 TRP A O 1
ATOM 1763 N N . ASP A 1 214 ? -13.550 21.826 28.324 1.00 84.88 214 ASP A N 1
ATOM 1764 C CA . ASP A 1 214 ? -13.065 22.667 29.419 1.00 84.88 214 ASP A CA 1
ATOM 1765 C C . ASP A 1 214 ? -11.638 23.191 29.174 1.00 84.88 214 ASP A C 1
ATOM 1767 O O . ASP A 1 214 ? -10.930 22.770 28.251 1.00 84.88 214 ASP A O 1
ATOM 1771 N N . ASP A 1 215 ? -11.211 24.131 30.021 1.00 84.88 215 ASP A N 1
ATOM 1772 C CA . ASP A 1 215 ? -9.891 24.757 29.922 1.00 84.88 215 ASP A CA 1
ATOM 1773 C C . ASP A 1 215 ? -8.742 23.760 30.159 1.00 84.88 215 ASP A C 1
ATOM 1775 O O . ASP A 1 215 ? -7.662 23.929 29.586 1.00 84.88 215 ASP A O 1
ATOM 1779 N N . GLU A 1 216 ? -8.944 22.703 30.962 1.00 83.69 216 GLU A N 1
ATOM 1780 C CA . GLU A 1 216 ? -7.912 21.681 31.196 1.00 83.69 216 GLU A CA 1
ATOM 1781 C C . GLU A 1 216 ? -7.676 20.844 29.933 1.00 83.69 216 GLU A C 1
ATOM 1783 O O . GLU A 1 216 ? -6.526 20.669 29.514 1.00 83.69 216 GLU A O 1
ATOM 1788 N N . ARG A 1 217 ? -8.745 20.357 29.291 1.00 85.50 217 ARG A N 1
ATOM 1789 C CA . ARG A 1 217 ? -8.685 19.622 28.018 1.00 85.50 217 ARG A CA 1
ATOM 1790 C C . ARG A 1 217 ? -8.040 20.476 26.938 1.00 85.50 217 ARG A C 1
ATOM 1792 O O . ARG A 1 217 ? -7.159 19.998 26.223 1.00 85.50 217 ARG A O 1
ATOM 1799 N N . GLU A 1 218 ? -8.409 21.751 26.856 1.00 88.06 218 GLU A N 1
ATOM 1800 C CA . GLU A 1 218 ? -7.820 22.671 25.887 1.00 88.06 218 GLU A CA 1
ATOM 1801 C C . GLU A 1 218 ? -6.337 22.945 26.163 1.00 88.06 218 GLU A C 1
ATOM 1803 O O . GLU A 1 218 ? -5.531 23.002 25.231 1.00 88.06 218 GLU A O 1
ATOM 1808 N N . HIS A 1 219 ? -5.940 23.064 27.430 1.00 86.62 219 HIS A N 1
ATOM 1809 C CA . HIS A 1 219 ? -4.535 23.195 27.805 1.00 86.62 219 HIS A CA 1
ATOM 1810 C C . HIS A 1 219 ? -3.723 21.952 27.412 1.00 86.62 219 HIS A C 1
ATOM 1812 O O . HIS A 1 219 ? -2.675 22.084 26.777 1.00 86.62 219 HIS A O 1
ATOM 1818 N N . ARG A 1 220 ? -4.223 20.743 27.705 1.00 85.94 220 ARG A N 1
ATOM 1819 C CA . ARG A 1 220 ? -3.573 19.481 27.302 1.00 85.94 220 ARG A CA 1
ATOM 1820 C C . ARG A 1 220 ? -3.464 19.347 25.787 1.00 85.94 220 ARG A C 1
ATOM 1822 O O . ARG A 1 220 ? -2.409 18.965 25.285 1.00 85.94 220 ARG A O 1
ATOM 1829 N N . ARG A 1 221 ? -4.516 19.721 25.055 1.00 88.12 221 ARG A N 1
ATOM 1830 C CA . ARG A 1 221 ? -4.519 19.737 23.588 1.00 88.12 221 ARG A CA 1
ATOM 1831 C C . ARG A 1 221 ? -3.451 20.676 23.039 1.00 88.12 221 ARG A C 1
ATOM 1833 O O . ARG A 1 221 ? -2.726 20.296 22.126 1.00 88.12 221 ARG A O 1
ATOM 1840 N N . LYS A 1 222 ? -3.322 21.882 23.603 1.00 88.06 222 LYS A N 1
ATOM 1841 C CA . LYS A 1 222 ? -2.272 22.839 23.220 1.00 88.06 222 LYS A CA 1
ATOM 1842 C C . LYS A 1 222 ? -0.879 22.266 23.455 1.00 88.06 222 LYS A C 1
ATOM 1844 O O . LYS A 1 222 ? -0.075 22.326 22.539 1.00 88.06 222 LYS A O 1
ATOM 1849 N N . LEU A 1 223 ? -0.619 21.658 24.614 1.00 85.00 223 LEU A N 1
ATOM 1850 C CA . LEU A 1 223 ? 0.670 21.013 24.898 1.00 85.00 223 LEU A CA 1
ATOM 1851 C C . LEU A 1 223 ? 0.993 19.895 23.894 1.00 85.00 223 LEU A C 1
ATOM 1853 O O . LEU A 1 223 ? 2.104 19.836 23.374 1.00 85.00 223 LEU A O 1
ATOM 1857 N N . LEU A 1 224 ? 0.014 19.043 23.575 1.00 85.06 224 LEU A N 1
ATOM 1858 C CA . LEU A 1 224 ? 0.169 17.981 22.578 1.00 85.06 224 LEU A CA 1
ATOM 1859 C C . LEU A 1 224 ? 0.479 18.549 21.183 1.00 85.06 224 LEU A C 1
ATOM 1861 O O . LEU A 1 224 ? 1.374 18.058 20.501 1.00 85.06 224 LEU A O 1
ATOM 1865 N N . VAL A 1 225 ? -0.232 19.599 20.762 1.00 85.12 225 VAL A N 1
ATOM 1866 C CA . VAL A 1 225 ? 0.006 20.266 19.472 1.00 85.12 225 VAL A CA 1
ATOM 1867 C C . VAL A 1 225 ? 1.380 20.934 19.436 1.00 85.12 225 VAL A C 1
ATOM 1869 O O . VAL A 1 225 ? 2.082 20.766 18.442 1.00 85.12 225 VAL A O 1
ATOM 1872 N N . THR A 1 226 ? 1.783 21.624 20.508 1.00 85.56 226 THR A N 1
ATOM 1873 C CA . THR A 1 226 ? 3.112 22.241 20.630 1.00 85.56 226 THR A CA 1
ATOM 1874 C C . THR A 1 226 ? 4.214 21.190 20.525 1.00 85.56 226 THR A C 1
ATOM 1876 O O . THR A 1 226 ? 5.137 21.352 19.734 1.00 85.56 226 THR A O 1
ATOM 1879 N N . TYR A 1 227 ? 4.067 20.060 21.221 1.00 82.81 227 TYR A N 1
ATOM 1880 C CA . TYR A 1 227 ? 5.000 18.935 21.130 1.00 82.81 227 TYR A CA 1
ATOM 1881 C C . TYR A 1 227 ? 5.187 18.446 19.687 1.00 82.81 227 TYR A C 1
ATOM 1883 O O . TYR A 1 227 ? 6.309 18.257 19.212 1.00 82.81 227 TYR A O 1
ATOM 1891 N N . ILE A 1 228 ? 4.077 18.252 18.967 1.00 81.56 228 ILE A N 1
ATOM 1892 C CA . ILE A 1 228 ? 4.109 17.803 17.572 1.00 81.56 228 ILE A CA 1
ATOM 1893 C C . ILE A 1 228 ? 4.761 18.874 16.691 1.00 81.56 228 ILE A C 1
ATOM 1895 O O . ILE A 1 228 ? 5.591 18.534 15.849 1.00 81.56 228 ILE A O 1
ATOM 1899 N N . SER A 1 229 ? 4.425 20.154 16.879 1.00 81.25 229 SER A N 1
ATOM 1900 C CA . SER A 1 229 ? 5.009 21.240 16.087 1.00 81.25 229 SER A CA 1
ATOM 1901 C C . SER A 1 229 ? 6.505 21.410 16.338 1.00 81.25 229 SER A C 1
ATOM 1903 O O . SER A 1 229 ? 7.262 21.581 15.381 1.00 81.25 229 SER A O 1
ATOM 1905 N N . ASP A 1 230 ? 6.958 21.274 17.581 1.00 78.19 230 ASP A N 1
ATOM 1906 C CA . ASP A 1 230 ? 8.376 21.356 17.930 1.00 78.19 230 ASP A CA 1
ATOM 1907 C C . ASP A 1 230 ? 9.156 20.224 17.257 1.00 78.19 230 ASP A C 1
ATOM 1909 O O . ASP A 1 230 ? 10.193 20.470 16.638 1.00 78.19 230 ASP A O 1
ATOM 1913 N N . ALA A 1 231 ? 8.592 19.010 17.246 1.00 67.50 231 ALA A N 1
ATOM 1914 C CA . ALA A 1 231 ? 9.157 17.860 16.543 1.00 67.50 231 ALA A CA 1
ATOM 1915 C C . ALA A 1 231 ? 9.216 18.026 15.008 1.00 67.50 231 ALA A C 1
ATOM 1917 O O . ALA A 1 231 ? 10.007 17.344 14.353 1.00 67.50 231 ALA A O 1
ATOM 1918 N N . THR A 1 232 ? 8.399 18.911 14.421 1.00 68.69 232 THR A N 1
ATOM 1919 C CA . THR A 1 232 ? 8.433 19.229 12.977 1.00 68.69 232 THR A CA 1
ATOM 1920 C C . THR A 1 232 ? 9.429 20.327 12.609 1.00 68.69 232 THR A C 1
ATOM 1922 O O . THR A 1 232 ? 9.737 20.502 11.429 1.00 68.69 232 THR A O 1
ATOM 1925 N N . SER A 1 233 ? 9.962 21.061 13.588 1.00 67.12 233 SER A N 1
ATOM 1926 C CA . SER A 1 233 ? 10.948 22.107 13.336 1.00 67.12 233 SER A CA 1
ATOM 1927 C C . SER A 1 233 ? 12.326 21.491 13.039 1.00 67.12 233 SER A C 1
ATOM 1929 O O . SER A 1 233 ? 12.891 20.734 13.822 1.00 67.12 233 SER A O 1
ATOM 1931 N N . ILE A 1 234 ? 12.880 21.813 11.867 1.00 48.41 234 ILE A N 1
ATOM 1932 C CA . ILE A 1 234 ? 14.037 21.146 11.228 1.00 48.41 234 ILE A CA 1
ATOM 1933 C C . ILE A 1 234 ? 15.336 21.161 12.081 1.00 48.41 234 ILE A C 1
ATOM 1935 O O . ILE A 1 234 ? 16.268 20.410 11.805 1.00 48.41 234 ILE A O 1
ATOM 1939 N N . ASN A 1 235 ? 15.399 21.954 13.158 1.00 43.59 235 ASN A N 1
ATOM 1940 C CA . ASN A 1 235 ? 16.608 22.178 13.962 1.00 43.59 235 ASN A CA 1
ATOM 1941 C C . ASN A 1 235 ? 16.643 21.474 15.328 1.00 43.59 235 ASN A C 1
ATOM 1943 O O . ASN A 1 235 ? 17.633 21.615 16.051 1.00 43.59 235 ASN A O 1
ATOM 1947 N N . SER A 1 236 ? 15.629 20.696 15.712 1.00 42.50 236 SER A N 1
ATOM 1948 C CA . SER A 1 236 ? 15.723 19.900 16.938 1.00 42.50 236 SER A CA 1
ATOM 1949 C C . SER A 1 236 ? 16.529 18.624 16.671 1.00 42.50 236 SER A C 1
ATOM 1951 O O . SER A 1 236 ? 15.981 17.576 16.325 1.00 42.50 236 SER A O 1
ATOM 1953 N N . GLN A 1 237 ? 17.851 18.691 16.850 1.00 37.91 237 GLN A N 1
ATOM 1954 C CA . GLN A 1 237 ? 18.651 17.500 17.140 1.00 37.91 237 GLN A CA 1
ATOM 1955 C C . GLN A 1 237 ? 18.038 16.800 18.352 1.00 37.91 237 GLN A C 1
ATOM 1957 O O . GLN A 1 237 ? 18.291 17.241 19.465 1.00 37.91 237 GLN A O 1
ATOM 1962 N N . GLY A 1 238 ? 17.229 15.759 18.144 1.00 42.84 238 GLY A N 1
ATOM 1963 C CA . GLY A 1 238 ? 16.969 14.667 19.094 1.00 42.84 238 GLY A CA 1
ATOM 1964 C C . GLY A 1 238 ? 16.614 15.004 20.550 1.00 42.84 238 GLY A C 1
ATOM 1965 O O . GLY A 1 238 ? 16.579 14.090 21.365 1.00 42.84 238 GLY A O 1
ATOM 1966 N N . LYS A 1 239 ? 16.358 16.260 20.916 1.00 40.84 239 LYS A N 1
ATOM 1967 C CA . LYS A 1 239 ? 15.916 16.640 22.250 1.00 40.84 239 LYS A CA 1
ATOM 1968 C C . LYS A 1 239 ? 14.418 16.428 22.270 1.00 40.84 239 LYS A C 1
ATOM 1970 O O . LYS A 1 239 ? 13.662 17.271 21.799 1.00 40.84 239 LYS A O 1
ATOM 1975 N N . GLN A 1 240 ? 14.012 15.260 22.767 1.00 47.75 240 GLN A N 1
ATOM 1976 C CA . GLN A 1 240 ? 12.666 15.094 23.295 1.00 47.75 240 GLN A CA 1
ATOM 1977 C C . GLN A 1 240 ? 12.424 16.254 24.260 1.00 47.75 240 GLN A C 1
ATOM 1979 O O . GLN A 1 240 ? 13.190 16.454 25.198 1.00 47.75 240 GLN A O 1
ATOM 1984 N N . SER A 1 241 ? 11.401 17.057 24.002 1.00 48.53 241 SER A N 1
ATOM 1985 C CA . SER A 1 241 ? 10.870 17.927 25.039 1.00 48.53 241 SER A CA 1
ATOM 1986 C C . SER A 1 241 ? 10.302 17.021 26.137 1.00 48.53 241 SER A C 1
ATOM 1988 O O . SER A 1 241 ? 9.362 16.262 25.877 1.00 48.53 241 SER A O 1
ATOM 1990 N N . ASP A 1 242 ? 10.844 17.120 27.351 1.00 48.81 242 ASP A N 1
ATOM 1991 C CA . ASP A 1 242 ? 10.397 16.389 28.552 1.00 48.81 242 ASP A CA 1
ATOM 1992 C C . ASP A 1 242 ? 8.931 16.707 28.955 1.00 48.81 242 ASP A C 1
ATOM 1994 O O . ASP A 1 242 ? 8.375 16.156 29.908 1.00 48.81 242 ASP A O 1
ATOM 1998 N N . GLU A 1 243 ? 8.253 17.594 28.225 1.00 53.16 243 GLU A N 1
ATOM 1999 C CA . GLU A 1 243 ? 6.882 18.027 28.495 1.00 53.16 243 GLU A CA 1
ATOM 2000 C C . GLU A 1 243 ? 5.828 16.932 28.246 1.00 53.16 243 GLU A C 1
ATOM 2002 O O . GLU A 1 243 ? 4.831 16.871 28.971 1.00 53.16 243 GLU A O 1
ATOM 2007 N N . LEU A 1 244 ? 6.042 16.012 27.292 1.00 61.38 244 LEU A N 1
ATOM 2008 C CA . LEU A 1 244 ? 5.070 14.937 27.032 1.00 61.38 244 LEU A CA 1
ATOM 2009 C C . LEU A 1 244 ? 5.130 13.821 28.088 1.00 61.38 244 LEU A C 1
ATOM 2011 O O . LEU A 1 244 ? 4.101 13.239 28.434 1.00 61.38 244 LEU A O 1
ATOM 2015 N N . THR A 1 245 ? 6.309 13.573 28.668 1.00 55.75 245 THR A N 1
ATOM 2016 C CA . THR A 1 245 ? 6.475 12.706 29.847 1.00 55.75 245 THR A CA 1
ATOM 2017 C C . THR A 1 245 ? 5.644 13.224 31.023 1.00 55.75 245 THR A C 1
ATOM 2019 O O . THR A 1 245 ? 4.892 12.460 31.626 1.00 55.75 245 THR A O 1
ATOM 2022 N N . HIS A 1 246 ? 5.623 14.542 31.252 1.00 54.88 246 HIS A N 1
ATOM 2023 C CA . HIS A 1 246 ? 4.782 15.159 32.285 1.00 54.88 246 HIS A CA 1
ATOM 2024 C C . HIS A 1 246 ? 3.265 15.044 32.027 1.00 54.88 246 HIS A C 1
ATOM 2026 O O . HIS A 1 246 ? 2.494 14.950 32.987 1.00 54.88 246 HIS A O 1
ATOM 2032 N N . LEU A 1 247 ? 2.822 15.022 30.762 1.00 60.62 247 LEU A N 1
ATOM 2033 C CA . LEU A 1 247 ? 1.430 14.724 30.376 1.00 60.62 247 LEU A CA 1
ATOM 2034 C C . LEU A 1 247 ? 1.067 13.246 30.593 1.00 60.62 247 LEU A C 1
ATOM 2036 O O . LEU A 1 247 ? -0.046 12.946 31.022 1.00 60.62 247 LEU A O 1
ATOM 2040 N N . SER A 1 248 ? 2.002 12.331 30.316 1.00 59.97 248 SER A N 1
ATOM 2041 C CA . SER A 1 248 ? 1.869 10.887 30.573 1.00 59.97 248 SER A CA 1
ATOM 2042 C C . SER A 1 248 ? 1.724 10.576 32.064 1.00 59.97 248 SER A C 1
ATOM 2044 O O . SER A 1 248 ? 0.933 9.713 32.444 1.00 59.97 248 SER A O 1
ATOM 2046 N N . ASP A 1 249 ? 2.460 11.303 32.905 1.00 57.53 249 ASP A N 1
ATOM 2047 C CA . ASP A 1 249 ? 2.564 11.022 34.339 1.00 57.53 249 ASP A CA 1
ATOM 2048 C C . ASP A 1 249 ? 1.402 11.610 35.156 1.00 57.53 249 ASP A C 1
ATOM 2050 O O . ASP A 1 249 ? 1.175 11.217 36.302 1.00 57.53 249 ASP A O 1
ATOM 2054 N N . LYS A 1 250 ? 0.622 12.528 34.567 1.00 63.88 250 LYS A N 1
ATOM 2055 C CA . LYS A 1 250 ? -0.589 13.106 35.167 1.00 63.88 250 LYS A CA 1
ATOM 2056 C C . LYS A 1 250 ? -1.848 12.548 34.491 1.00 63.88 250 LYS A C 1
ATOM 2058 O O . LYS A 1 250 ? -2.385 13.198 33.582 1.00 63.88 250 LYS A O 1
ATOM 2063 N N . PRO A 1 251 ? -2.377 11.391 34.942 1.00 64.69 251 PRO A N 1
ATOM 2064 C CA . PRO A 1 251 ? -3.623 10.857 34.403 1.00 64.69 251 PRO A CA 1
ATOM 2065 C C . PRO A 1 251 ? -4.732 11.901 34.539 1.00 64.69 251 PRO A C 1
ATOM 2067 O O . PRO A 1 251 ? -4.881 12.525 35.593 1.00 64.69 251 PRO A O 1
ATOM 2070 N N . PHE A 1 252 ? -5.484 12.119 33.460 1.00 68.19 252 PHE A N 1
ATOM 2071 C CA . PHE A 1 252 ? -6.631 13.018 33.495 1.00 68.19 252 PHE A CA 1
ATOM 2072 C C . PHE A 1 252 ? -7.666 12.491 34.494 1.00 68.19 252 PHE A C 1
ATOM 2074 O O . PHE A 1 252 ? -8.049 11.317 34.444 1.00 68.19 252 PHE A O 1
ATOM 2081 N N . LYS A 1 253 ? -8.091 13.349 35.425 1.00 65.50 253 LYS A N 1
ATOM 2082 C CA . LYS A 1 253 ? -9.057 13.008 36.472 1.00 65.50 253 LYS A CA 1
ATOM 2083 C C . LYS A 1 253 ? -10.413 13.606 36.103 1.00 65.50 253 LYS A C 1
ATOM 2085 O O . LYS A 1 253 ? -10.663 14.768 36.382 1.00 65.50 253 LYS A O 1
ATOM 2090 N N . SER A 1 254 ? -11.286 12.795 35.510 1.00 66.81 254 SER A N 1
ATOM 2091 C CA . SER A 1 254 ? -12.714 13.106 35.357 1.00 66.81 254 SER A CA 1
ATOM 2092 C C . SER A 1 254 ? -13.550 12.054 36.075 1.00 66.81 254 SER A C 1
ATOM 2094 O O . SER A 1 254 ? -13.210 10.869 36.064 1.00 66.81 254 SER A O 1
ATOM 2096 N N . ASN A 1 255 ? -14.668 12.488 36.660 1.00 58.41 255 ASN A N 1
ATOM 2097 C CA . ASN A 1 255 ? -15.671 11.597 37.247 1.00 58.41 255 ASN A CA 1
ATOM 2098 C C . ASN A 1 255 ? -16.276 10.639 36.202 1.00 58.41 255 ASN A C 1
ATOM 2100 O O . ASN A 1 255 ? -16.734 9.565 36.568 1.00 58.41 255 ASN A O 1
ATOM 2104 N N . ASN A 1 256 ? -16.210 10.989 34.911 1.00 65.00 256 ASN A N 1
ATOM 2105 C CA . ASN A 1 256 ? -16.667 10.177 33.781 1.00 65.00 256 ASN A CA 1
ATOM 2106 C C . ASN A 1 256 ? -15.511 9.706 32.887 1.00 65.00 256 ASN A C 1
ATOM 2108 O O . ASN A 1 256 ? -15.729 9.342 31.729 1.00 65.00 256 ASN A O 1
ATOM 2112 N N . ALA A 1 257 ? -14.275 9.701 33.405 1.00 61.03 257 ALA A N 1
ATOM 2113 C CA . ALA A 1 257 ? -13.075 9.483 32.603 1.00 61.03 257 ALA A CA 1
ATOM 2114 C C . ALA A 1 257 ? -13.163 8.223 31.733 1.00 61.03 257 ALA A C 1
ATOM 2116 O O . ALA A 1 257 ? -12.773 8.274 30.581 1.00 61.03 257 ALA A O 1
ATOM 2117 N N . LEU A 1 258 ? -13.702 7.103 32.221 1.00 61.59 258 LEU A N 1
ATOM 2118 C CA . LEU A 1 258 ? -13.738 5.865 31.431 1.00 61.59 258 LEU A CA 1
ATOM 2119 C C . LEU A 1 258 ? -14.675 5.937 30.208 1.00 61.59 258 LEU A C 1
ATOM 2121 O O . LEU A 1 258 ? -14.338 5.425 29.146 1.00 61.59 258 LEU A O 1
ATOM 2125 N N . PHE A 1 259 ? -15.814 6.616 30.349 1.00 73.06 259 PHE A N 1
ATOM 2126 C CA . PHE A 1 259 ? -16.762 6.867 29.261 1.00 73.06 259 PHE A CA 1
ATOM 2127 C C . PHE A 1 259 ? -16.159 7.821 28.218 1.00 73.06 259 PHE A C 1
ATOM 2129 O O . PHE A 1 259 ? -16.151 7.525 27.024 1.00 73.06 259 PHE A O 1
ATOM 2136 N N . GLU A 1 260 ? -15.573 8.927 28.682 1.00 71.06 260 GLU A N 1
ATOM 2137 C CA . GLU A 1 260 ? -14.916 9.919 27.823 1.00 71.06 260 GLU A CA 1
ATOM 2138 C C . GLU A 1 260 ? -13.714 9.325 27.071 1.00 71.06 260 GLU A C 1
ATOM 2140 O O . GLU A 1 260 ? -13.457 9.683 25.922 1.00 71.06 260 GLU A O 1
ATOM 2145 N N . LYS A 1 261 ? -12.999 8.386 27.706 1.00 71.50 261 LYS A N 1
ATOM 2146 C CA . LYS A 1 261 ? -11.820 7.722 27.141 1.00 71.50 261 LYS A CA 1
ATOM 2147 C C . LYS A 1 261 ? -12.131 6.897 25.901 1.00 71.50 261 LYS A C 1
ATOM 2149 O O . LYS A 1 261 ? -11.279 6.821 25.032 1.00 71.50 261 LYS A O 1
ATOM 2154 N N . ASP A 1 262 ? -13.288 6.254 25.806 1.00 85.31 262 ASP A N 1
ATOM 2155 C CA . ASP A 1 262 ? -13.596 5.393 24.654 1.00 85.31 262 ASP A CA 1
ATOM 2156 C C . ASP A 1 262 ? -14.447 6.111 23.603 1.00 85.31 262 ASP A C 1
ATOM 2158 O O . ASP A 1 262 ? -14.394 5.759 22.425 1.00 85.31 262 ASP A O 1
ATOM 2162 N N . LEU A 1 263 ? -15.186 7.150 24.006 1.00 89.38 263 LEU A N 1
ATOM 2163 C CA . LEU A 1 263 ? -16.039 7.943 23.124 1.00 89.38 263 LEU A CA 1
ATOM 2164 C C . LEU A 1 263 ? -15.250 8.595 21.979 1.00 89.38 263 LEU A C 1
ATOM 2166 O O . LEU A 1 263 ? -15.575 8.379 20.811 1.00 89.38 263 LEU A O 1
ATOM 2170 N N . TYR A 1 264 ? -14.203 9.363 22.300 1.00 90.81 264 TYR A N 1
ATOM 2171 C CA . TYR A 1 264 ? -13.417 10.078 21.287 1.00 90.81 264 TYR A CA 1
ATOM 2172 C C . TYR A 1 264 ? -12.669 9.128 20.348 1.00 90.81 264 TYR A C 1
ATOM 2174 O O . TYR A 1 264 ? -12.592 9.384 19.149 1.00 90.81 264 TYR A O 1
ATOM 2182 N N . TYR A 1 265 ? -12.185 7.996 20.863 1.00 91.94 265 TYR A N 1
ATOM 2183 C CA . TYR A 1 265 ? -11.557 6.972 20.034 1.00 91.94 265 TYR A CA 1
ATOM 2184 C C . TYR A 1 265 ? -12.537 6.340 19.039 1.00 91.94 265 TYR A C 1
ATOM 2186 O O . TYR A 1 265 ? -12.230 6.249 17.853 1.00 91.94 265 TYR A O 1
ATOM 2194 N N . LEU A 1 266 ? -13.738 5.954 19.485 1.00 91.44 266 LEU A N 1
ATOM 2195 C CA . LEU A 1 266 ? -14.752 5.372 18.599 1.00 91.44 266 LEU A CA 1
ATOM 2196 C C . LEU A 1 266 ? -15.213 6.358 17.516 1.00 91.44 266 LEU A C 1
ATOM 2198 O O . LEU A 1 266 ? -15.467 5.941 16.386 1.00 91.44 266 LEU A O 1
ATOM 2202 N N . PHE A 1 267 ? -15.274 7.656 17.828 1.00 90.75 267 PHE A N 1
ATOM 2203 C CA . PHE A 1 267 ? -15.491 8.697 16.820 1.00 90.75 267 PHE A CA 1
ATOM 2204 C C . PHE A 1 267 ? -14.366 8.763 15.794 1.00 90.75 267 PHE A C 1
ATOM 2206 O O . PHE A 1 267 ? -14.625 8.805 14.588 1.00 90.75 267 PHE A O 1
ATOM 2213 N N . ALA A 1 268 ? -13.121 8.778 16.269 1.00 91.69 268 ALA A N 1
ATOM 2214 C CA . ALA A 1 268 ? -11.956 8.864 15.407 1.00 91.69 268 ALA A CA 1
ATOM 2215 C C . ALA A 1 268 ? -11.872 7.661 14.455 1.00 91.69 268 ALA A C 1
ATOM 2217 O O . ALA A 1 268 ? -11.751 7.846 13.243 1.00 91.69 268 ALA A O 1
ATOM 2218 N N . ASP A 1 269 ? -12.041 6.447 14.986 1.00 92.00 269 ASP A N 1
ATOM 2219 C CA . ASP A 1 269 ? -12.080 5.195 14.225 1.00 92.00 269 ASP A CA 1
ATOM 2220 C C . ASP A 1 269 ? -13.200 5.197 13.175 1.00 92.00 269 ASP A C 1
ATOM 2222 O O . ASP A 1 269 ? -12.973 4.881 12.003 1.00 92.00 269 ASP A O 1
ATOM 2226 N N . TYR A 1 270 ? -14.409 5.615 13.560 1.00 91.25 270 TYR A N 1
ATOM 2227 C CA . TYR A 1 270 ? -15.537 5.713 12.638 1.00 91.25 270 TYR A CA 1
ATOM 2228 C C . TYR A 1 270 ? -15.248 6.669 11.479 1.00 91.25 270 TYR A C 1
ATOM 2230 O O . TYR A 1 270 ? -15.449 6.297 10.320 1.00 91.25 270 TYR A O 1
ATOM 2238 N N . HIS A 1 271 ? -14.752 7.877 11.762 1.00 89.69 271 HIS A N 1
ATOM 2239 C CA . HIS A 1 271 ? -14.448 8.861 10.723 1.00 89.69 271 HIS A CA 1
ATOM 2240 C C . HIS A 1 271 ? -13.286 8.424 9.828 1.00 89.69 271 HIS A C 1
ATOM 2242 O O . HIS A 1 271 ? -13.364 8.615 8.612 1.00 89.69 271 HIS A O 1
ATOM 2248 N N . LEU A 1 272 ? -12.257 7.779 10.380 1.00 89.19 272 LEU A N 1
ATOM 2249 C CA . LEU A 1 272 ? -11.161 7.214 9.592 1.00 89.19 272 LEU A CA 1
ATOM 2250 C C . LEU A 1 272 ? -11.694 6.168 8.596 1.00 89.19 272 LEU A C 1
ATOM 2252 O O . LEU A 1 272 ? -11.456 6.246 7.389 1.00 89.19 272 LEU A O 1
ATOM 2256 N N . LYS A 1 273 ? -12.515 5.230 9.078 1.00 88.19 273 LYS A N 1
ATOM 2257 C CA . LYS A 1 273 ? -13.098 4.160 8.255 1.00 88.19 273 LYS A CA 1
ATOM 2258 C C . LYS A 1 273 ? -14.136 4.661 7.259 1.00 88.19 273 LYS A C 1
ATOM 2260 O O . LYS A 1 273 ? -14.234 4.116 6.161 1.00 88.19 273 LYS A O 1
ATOM 2265 N N . MET A 1 274 ? -14.898 5.698 7.592 1.00 83.31 274 MET A N 1
ATOM 2266 C CA . MET A 1 274 ? -15.820 6.332 6.646 1.00 83.31 274 MET A CA 1
ATOM 2267 C C . MET A 1 274 ? -15.076 7.042 5.512 1.00 83.31 274 MET A C 1
ATOM 2269 O O . MET A 1 274 ? -15.503 6.932 4.363 1.00 83.31 274 MET A O 1
ATOM 2273 N N . GLY A 1 275 ? -13.932 7.674 5.802 1.00 73.00 275 GLY A N 1
ATOM 2274 C CA . GLY A 1 275 ? -13.062 8.273 4.783 1.00 73.00 275 GLY A CA 1
ATOM 2275 C C . GLY A 1 275 ? -12.587 7.260 3.737 1.00 73.00 275 GLY A C 1
ATOM 2276 O O . GLY A 1 275 ? -12.548 7.570 2.548 1.00 73.00 275 GLY A O 1
ATOM 2277 N N . SER A 1 276 ? -12.347 6.010 4.150 1.00 69.62 276 SER A N 1
ATOM 2278 C CA . SER A 1 276 ? -11.937 4.929 3.240 1.00 69.62 276 SER A CA 1
ATOM 2279 C C . SER A 1 276 ? -13.016 4.480 2.240 1.00 69.62 276 SER A C 1
ATOM 2281 O O . SER A 1 276 ? -12.691 3.883 1.214 1.00 69.62 276 SER A O 1
ATOM 2283 N N . LYS A 1 277 ? -14.301 4.752 2.516 1.00 68.00 277 LYS A N 1
ATOM 2284 C CA . LYS A 1 277 ? -15.431 4.303 1.682 1.00 68.00 277 LYS A CA 1
ATOM 2285 C C . LYS A 1 277 ? -15.821 5.304 0.598 1.00 68.00 277 LYS A C 1
ATOM 2287 O O . LYS A 1 277 ? -16.323 4.886 -0.443 1.00 68.00 277 LYS A O 1
ATOM 2292 N N . ASP A 1 278 ? -15.617 6.598 0.838 1.00 61.59 278 ASP A N 1
ATOM 2293 C CA . ASP A 1 278 ? -15.972 7.667 -0.097 1.00 61.59 278 ASP A CA 1
ATOM 2294 C C . ASP A 1 278 ? -14.784 8.606 -0.332 1.00 61.59 278 ASP A C 1
ATOM 2296 O O . ASP A 1 278 ? -14.445 9.467 0.487 1.00 61.59 278 ASP A O 1
ATOM 2300 N N . THR A 1 279 ? -14.179 8.462 -1.512 1.00 60.91 279 THR A N 1
ATOM 2301 C CA . THR A 1 279 ? -13.012 9.236 -1.942 1.00 60.91 279 THR A CA 1
ATOM 2302 C C . THR A 1 279 ? -13.288 10.734 -2.064 1.00 60.91 279 THR A C 1
ATOM 2304 O O . THR A 1 279 ? -12.347 11.520 -2.024 1.00 60.91 279 THR A O 1
ATOM 2307 N N . THR A 1 280 ? -14.549 11.156 -2.221 1.00 58.47 280 THR A N 1
ATOM 2308 C CA . THR A 1 280 ? -14.903 12.579 -2.374 1.00 58.47 280 THR A CA 1
ATOM 2309 C C . THR A 1 280 ? -14.939 13.326 -1.043 1.00 58.47 280 THR A C 1
ATOM 2311 O O . THR A 1 280 ? -14.663 14.524 -1.002 1.00 58.47 280 THR A O 1
ATOM 2314 N N . THR A 1 281 ? -15.208 12.620 0.057 1.00 60.22 281 THR A N 1
ATOM 2315 C CA . THR A 1 281 ? -15.281 13.189 1.413 1.00 60.22 281 THR A CA 1
ATOM 2316 C C . THR A 1 281 ? -14.070 12.857 2.287 1.00 60.22 281 THR A C 1
ATOM 2318 O O . THR A 1 281 ? -14.034 13.245 3.456 1.00 60.22 281 THR A O 1
ATOM 2321 N N . ASN A 1 282 ? -13.076 12.156 1.733 1.00 73.00 282 ASN A N 1
ATOM 2322 C CA . ASN A 1 282 ? -11.952 11.588 2.478 1.00 73.00 282 ASN A CA 1
ATOM 2323 C C . ASN A 1 282 ? -11.168 12.645 3.284 1.00 73.00 282 ASN A C 1
ATOM 2325 O O . ASN A 1 282 ? -10.951 12.466 4.477 1.00 73.00 282 ASN A O 1
ATOM 2329 N N . ASP A 1 283 ? -10.847 13.803 2.694 1.00 75.19 283 ASP A N 1
ATOM 2330 C CA . ASP A 1 283 ? -10.110 14.874 3.393 1.00 75.19 283 ASP A CA 1
ATOM 2331 C C . ASP A 1 283 ? -10.903 15.463 4.579 1.00 75.19 283 ASP A C 1
ATOM 2333 O O . ASP A 1 283 ? -10.368 15.669 5.669 1.00 75.19 283 ASP A O 1
ATOM 2337 N N . SER A 1 284 ? -12.217 15.666 4.422 1.00 83.00 284 SER A N 1
ATOM 2338 C CA . SER A 1 284 ? -13.060 16.147 5.525 1.00 83.00 284 SER A CA 1
ATOM 2339 C C . SER A 1 284 ? -13.192 15.109 6.639 1.00 83.00 284 SER A C 1
ATOM 2341 O O . SER A 1 284 ? -13.187 15.479 7.815 1.00 83.00 284 SER A O 1
ATOM 2343 N N . SER A 1 285 ? -13.295 13.827 6.285 1.00 84.81 285 SER A N 1
ATOM 2344 C CA . SER A 1 285 ? -13.404 12.737 7.256 1.00 84.81 285 SER A CA 1
ATOM 2345 C C . SER A 1 285 ? -12.092 12.520 8.012 1.00 84.81 285 SER A C 1
ATOM 2347 O O . SER A 1 285 ? -12.107 12.423 9.236 1.00 84.81 285 SER A O 1
ATOM 2349 N N . ASN A 1 286 ? -10.948 12.552 7.322 1.00 87.38 286 ASN A N 1
ATOM 2350 C CA . ASN A 1 286 ? -9.625 12.422 7.939 1.00 87.38 286 ASN A CA 1
ATOM 2351 C C . ASN A 1 286 ? -9.298 13.596 8.863 1.00 87.38 286 ASN A C 1
ATOM 2353 O O . ASN A 1 286 ? -8.708 13.388 9.920 1.00 87.38 286 ASN A O 1
ATOM 2357 N N . LYS A 1 287 ? -9.732 14.818 8.528 1.00 90.31 287 LYS A N 1
ATOM 2358 C CA . LYS A 1 287 ? -9.618 15.976 9.432 1.00 90.31 287 LYS A CA 1
ATOM 2359 C C . LYS A 1 287 ? -10.404 15.774 10.726 1.00 90.31 287 LYS A C 1
ATOM 2361 O O . LYS A 1 287 ? -9.863 16.023 11.800 1.00 90.31 287 LYS A O 1
ATOM 2366 N N . LYS A 1 288 ? -11.642 15.273 10.638 1.00 91.25 288 LYS A N 1
ATOM 2367 C CA . LYS A 1 288 ? -12.441 14.926 11.826 1.00 91.25 288 LYS A CA 1
ATOM 2368 C C . LYS A 1 288 ? -11.795 13.802 12.633 1.00 91.25 288 LYS A C 1
ATOM 2370 O O . LYS A 1 288 ? -11.694 13.909 13.850 1.00 91.25 288 LYS A O 1
ATOM 2375 N N . ALA A 1 289 ? -11.311 12.753 11.968 1.00 92.81 289 ALA A N 1
ATOM 2376 C CA . ALA A 1 289 ? -10.611 11.655 12.628 1.00 92.81 289 ALA A CA 1
ATOM 2377 C C . ALA A 1 289 ? -9.358 12.148 13.371 1.00 92.81 289 ALA A C 1
ATOM 2379 O O . ALA A 1 289 ? -9.160 11.806 14.533 1.00 92.81 289 ALA A O 1
ATOM 2380 N N . GLN A 1 290 ? -8.558 13.014 12.742 1.00 92.56 290 GLN A N 1
ATOM 2381 C CA . GLN A 1 290 ? -7.384 13.634 13.357 1.00 92.56 290 GLN A CA 1
ATOM 2382 C C . GLN A 1 290 ? -7.754 14.460 14.595 1.00 92.56 290 GLN A C 1
ATOM 2384 O O . GLN A 1 290 ? -7.081 14.357 15.623 1.00 92.56 290 GLN A O 1
ATOM 2389 N N . GLU A 1 291 ? -8.825 15.253 14.524 1.00 92.06 291 GLU A N 1
ATOM 2390 C CA . GLU A 1 291 ? -9.325 16.016 15.669 1.00 92.06 291 GLU A CA 1
ATOM 2391 C C . GLU A 1 291 ? -9.697 15.084 16.828 1.00 92.06 291 GLU A C 1
ATOM 2393 O O . GLU A 1 291 ? -9.203 15.263 17.940 1.00 92.06 291 GLU A O 1
ATOM 2398 N N . TYR A 1 292 ? -10.496 14.049 16.569 1.00 92.62 292 TYR A N 1
ATOM 2399 C CA . TYR A 1 292 ? -10.957 13.128 17.606 1.00 92.62 292 TYR A CA 1
ATOM 2400 C C . TYR A 1 292 ? -9.845 12.243 18.184 1.00 92.62 292 TYR A C 1
ATOM 2402 O O . TYR A 1 292 ? -9.816 12.052 19.399 1.00 92.62 292 TYR A O 1
ATOM 2410 N N . TYR A 1 293 ? -8.874 11.786 17.385 1.00 94.00 293 TYR A N 1
ATOM 2411 C CA . TYR A 1 293 ? -7.682 11.117 17.925 1.00 94.00 293 TYR A CA 1
ATOM 2412 C C . TYR A 1 293 ? -6.860 12.057 18.809 1.00 94.00 293 TYR A C 1
ATOM 2414 O O . TYR A 1 293 ? -6.379 11.652 19.865 1.00 94.00 293 TYR A O 1
ATOM 2422 N N . THR A 1 294 ? -6.737 13.332 18.430 1.00 91.25 294 THR A N 1
ATOM 2423 C CA . THR A 1 294 ? -6.055 14.336 19.262 1.00 91.25 294 THR A CA 1
ATOM 2424 C C . THR A 1 294 ? -6.800 14.548 20.583 1.00 91.25 294 THR A C 1
ATOM 2426 O O . THR A 1 294 ? -6.167 14.597 21.640 1.00 91.25 294 THR A O 1
ATOM 2429 N N . LYS A 1 295 ? -8.139 14.630 20.549 1.00 89.75 295 LYS A N 1
ATOM 2430 C CA . LYS A 1 295 ? -8.983 14.711 21.755 1.00 89.75 295 LYS A CA 1
ATOM 2431 C C . LYS A 1 295 ? -8.800 13.481 22.645 1.00 89.75 295 LYS A C 1
ATOM 2433 O O . LYS A 1 295 ? -8.645 13.631 23.854 1.00 89.75 295 LYS A O 1
ATOM 2438 N N . ASP A 1 296 ? -8.741 12.289 22.056 1.00 90.56 296 ASP A N 1
ATOM 2439 C CA . ASP A 1 296 ? -8.489 11.056 22.798 1.00 90.56 296 ASP A CA 1
ATOM 2440 C C . ASP A 1 296 ? -7.115 11.060 23.484 1.00 90.56 296 ASP A C 1
ATOM 2442 O O . ASP A 1 296 ? -7.013 10.777 24.676 1.00 90.56 296 ASP A O 1
ATOM 2446 N N . LEU A 1 297 ? -6.056 11.464 22.779 1.00 89.38 297 LEU A N 1
ATOM 2447 C CA . LEU A 1 297 ? -4.698 11.508 23.329 1.00 89.38 297 LEU A CA 1
ATOM 2448 C C . LEU A 1 297 ? -4.530 12.514 24.474 1.00 89.38 297 LEU A C 1
ATOM 2450 O O . LEU A 1 297 ? -3.671 12.310 25.330 1.00 89.38 297 LEU A O 1
ATOM 2454 N N . CYS A 1 298 ? -5.368 13.553 24.561 1.00 86.19 298 CYS A N 1
ATOM 2455 C CA . CYS A 1 298 ? -5.394 14.450 25.727 1.00 86.19 298 CYS A CA 1
ATOM 2456 C C . CYS A 1 298 ? -5.744 13.702 27.028 1.00 86.19 298 CYS A C 1
ATOM 2458 O O . CYS A 1 298 ? -5.346 14.115 28.120 1.00 86.19 298 CYS A O 1
ATOM 2460 N N . MET A 1 299 ? -6.470 12.592 26.897 1.00 82.50 299 MET A N 1
ATOM 2461 C CA . MET A 1 299 ? -7.011 11.777 27.983 1.00 82.50 299 MET A CA 1
ATOM 2462 C C . MET A 1 299 ? -6.228 10.467 28.147 1.00 82.50 299 MET A C 1
ATOM 2464 O O . MET A 1 299 ? -6.031 9.994 29.269 1.00 82.50 299 MET A O 1
ATOM 2468 N N . ASN A 1 300 ? -5.769 9.901 27.025 1.00 81.19 300 ASN A N 1
ATOM 2469 C CA . ASN A 1 300 ? -5.117 8.601 26.887 1.00 81.19 300 ASN A CA 1
ATOM 2470 C C . ASN A 1 300 ? -3.820 8.704 26.074 1.00 81.19 300 ASN A C 1
ATOM 2472 O O . ASN A 1 300 ? -3.692 8.129 24.996 1.00 81.19 300 ASN A O 1
ATOM 2476 N N . THR A 1 301 ? -2.809 9.379 26.615 1.00 83.25 301 THR A N 1
ATOM 2477 C CA . THR A 1 301 ? -1.500 9.530 25.949 1.00 83.25 301 THR A CA 1
ATOM 2478 C C . THR A 1 301 ? -0.794 8.202 25.652 1.00 83.25 301 THR A C 1
ATOM 2480 O O . THR A 1 301 ? 0.077 8.156 24.791 1.00 83.25 301 THR A O 1
ATOM 2483 N N . ARG A 1 302 ? -1.166 7.113 26.338 1.00 85.56 302 ARG A N 1
ATOM 2484 C CA . ARG A 1 302 ? -0.604 5.764 26.153 1.00 85.56 302 ARG A CA 1
ATOM 2485 C C . ARG A 1 302 ? -1.474 4.833 25.299 1.00 85.56 302 ARG A C 1
ATOM 2487 O O . ARG A 1 302 ? -1.264 3.627 25.345 1.00 85.56 302 ARG A O 1
ATOM 2494 N N . ARG A 1 303 ? -2.477 5.328 24.564 1.00 88.94 303 ARG A N 1
ATOM 2495 C CA . ARG A 1 303 ? -3.254 4.469 23.653 1.00 88.94 303 ARG A CA 1
ATOM 2496 C C . ARG A 1 303 ? -2.518 4.304 22.326 1.00 88.94 303 ARG A C 1
ATOM 2498 O O . ARG A 1 303 ? -2.375 5.267 21.578 1.00 88.94 303 ARG A O 1
ATOM 2505 N N . PHE A 1 304 ? -2.099 3.075 22.036 1.00 92.25 304 PHE A N 1
ATOM 2506 C CA . PHE A 1 304 ? -1.400 2.721 20.801 1.00 92.25 304 PHE A CA 1
ATOM 2507 C C . PHE A 1 304 ? -2.214 3.080 19.549 1.00 92.25 304 PHE A C 1
ATOM 2509 O O . PHE A 1 304 ? -1.736 3.850 18.718 1.00 92.25 304 PHE A O 1
ATOM 2516 N N . ASP A 1 305 ? -3.461 2.603 19.453 1.00 92.19 305 ASP A N 1
ATOM 2517 C CA . ASP A 1 305 ? -4.285 2.766 18.248 1.00 92.19 305 ASP A CA 1
ATOM 2518 C C . ASP A 1 305 ? -4.538 4.228 17.860 1.00 92.19 305 ASP A C 1
ATOM 2520 O O . ASP A 1 305 ? -4.663 4.536 16.680 1.00 92.19 305 ASP A O 1
ATOM 2524 N N . SER A 1 306 ? -4.573 5.152 18.824 1.00 93.44 306 SER A N 1
ATOM 2525 C CA . SER A 1 306 ? -4.767 6.580 18.541 1.00 93.44 306 SER A CA 1
ATOM 2526 C C . SER A 1 306 ? -3.534 7.209 17.892 1.00 93.44 306 SER A C 1
ATOM 2528 O O . SER A 1 306 ? -3.657 7.990 16.947 1.00 93.44 306 SER A O 1
ATOM 2530 N N . TRP A 1 307 ? -2.332 6.836 18.345 1.00 94.56 307 TRP A N 1
ATOM 2531 C CA . TRP A 1 307 ? -1.084 7.240 17.691 1.00 94.56 307 TRP A CA 1
ATOM 2532 C C . TRP A 1 307 ? -0.908 6.562 16.328 1.00 94.56 307 TRP A C 1
ATOM 2534 O O . TRP A 1 307 ? -0.500 7.218 15.365 1.00 94.56 307 TRP A O 1
ATOM 2544 N N . ALA A 1 308 ? -1.251 5.276 16.221 1.00 94.69 308 ALA A N 1
ATOM 2545 C CA . ALA A 1 308 ? -1.220 4.537 14.960 1.00 94.69 308 ALA A CA 1
ATOM 2546 C C . ALA A 1 308 ? -2.206 5.133 13.938 1.00 94.69 308 ALA A C 1
ATOM 2548 O O . ALA A 1 308 ? -1.819 5.438 12.813 1.00 94.69 308 ALA A O 1
ATOM 2549 N N . GLY A 1 309 ? -3.443 5.432 14.346 1.00 93.62 309 GLY A N 1
ATOM 2550 C CA . GLY A 1 309 ? -4.457 6.070 13.503 1.00 93.62 309 GLY A CA 1
ATOM 2551 C C . GLY A 1 309 ? -4.032 7.445 12.979 1.00 93.62 309 GLY A C 1
ATOM 2552 O O . GLY A 1 309 ? -4.204 7.730 11.794 1.00 93.62 309 GLY A O 1
ATOM 2553 N N . LEU A 1 310 ? -3.405 8.283 13.815 1.00 94.12 310 LEU A N 1
ATOM 2554 C CA . LEU A 1 310 ? -2.810 9.552 13.366 1.00 94.12 310 LEU A CA 1
ATOM 2555 C C . LEU A 1 310 ? -1.666 9.346 12.368 1.00 94.12 310 LEU A C 1
ATOM 2557 O O . LEU A 1 310 ? -1.552 10.098 11.401 1.00 94.12 310 LEU A O 1
ATOM 2561 N N . THR A 1 311 ? -0.841 8.322 12.582 1.00 94.25 311 THR A N 1
ATOM 2562 C CA . THR A 1 311 ? 0.248 7.957 11.665 1.00 94.25 311 THR A CA 1
ATOM 2563 C C . THR A 1 311 ? -0.303 7.605 10.280 1.00 94.25 311 THR A C 1
ATOM 2565 O O . THR A 1 311 ? 0.150 8.168 9.284 1.00 94.25 311 THR A O 1
ATOM 2568 N N . VAL A 1 312 ? -1.341 6.764 10.219 1.00 92.25 312 VAL A N 1
ATOM 2569 C CA . VAL A 1 312 ? -2.006 6.357 8.967 1.00 92.25 312 VAL A CA 1
ATOM 2570 C C . VAL A 1 312 ? -2.644 7.548 8.241 1.00 92.25 312 VAL A C 1
ATOM 2572 O O . VAL A 1 312 ? -2.541 7.657 7.019 1.00 92.25 312 VAL A O 1
ATOM 2575 N N . ILE A 1 313 ? -3.253 8.491 8.970 1.00 92.31 313 ILE A N 1
ATOM 2576 C CA . ILE A 1 313 ? -3.793 9.726 8.372 1.00 92.31 313 ILE A CA 1
ATOM 2577 C C . ILE A 1 313 ? -2.682 10.542 7.696 1.00 92.31 313 ILE A C 1
ATOM 2579 O O . ILE A 1 313 ? -2.871 11.039 6.584 1.00 92.31 313 ILE A O 1
ATOM 2583 N N . GLU A 1 314 ? -1.522 10.694 8.339 1.00 92.69 314 GLU A N 1
ATOM 2584 C CA . GLU A 1 314 ? -0.392 11.410 7.737 1.00 92.69 314 GLU A CA 1
ATOM 2585 C C . GLU A 1 314 ? 0.229 10.633 6.563 1.00 92.69 314 GLU A C 1
ATOM 2587 O O . GLU A 1 314 ? 0.628 11.253 5.577 1.00 92.69 314 GLU A O 1
ATOM 2592 N N . PHE A 1 315 ? 0.252 9.296 6.596 1.00 92.31 315 PHE A N 1
ATOM 2593 C CA . PHE A 1 315 ? 0.668 8.478 5.448 1.00 92.31 315 PHE A CA 1
ATOM 2594 C C . PHE A 1 315 ? -0.193 8.748 4.215 1.00 92.31 315 PHE A C 1
ATOM 2596 O O . PHE A 1 315 ? 0.353 9.035 3.148 1.00 92.31 315 PHE A O 1
ATOM 2603 N N . ALA A 1 316 ? -1.519 8.777 4.372 1.00 88.88 316 ALA A N 1
ATOM 2604 C CA . ALA A 1 316 ? -2.434 9.102 3.278 1.00 88.88 316 ALA A CA 1
ATOM 2605 C C . ALA A 1 316 ? -2.162 10.500 2.684 1.00 88.88 316 ALA A C 1
ATOM 2607 O O . ALA A 1 316 ? -2.181 10.677 1.464 1.00 88.88 316 ALA A O 1
ATOM 2608 N N . LYS A 1 317 ? -1.833 11.494 3.524 1.00 90.25 317 LYS A N 1
ATOM 2609 C CA . LYS A 1 317 ? -1.433 12.835 3.056 1.00 90.25 317 LYS A CA 1
ATOM 2610 C C . LYS A 1 317 ? -0.124 12.796 2.265 1.00 90.25 317 LYS A C 1
ATOM 2612 O O . LYS A 1 317 ? -0.010 13.458 1.236 1.00 90.25 317 LYS A O 1
ATOM 2617 N N . ILE A 1 318 ? 0.876 12.033 2.716 1.00 90.19 318 ILE A N 1
ATOM 2618 C CA . ILE A 1 318 ? 2.154 11.876 1.998 1.00 90.19 318 ILE A CA 1
ATOM 2619 C C . ILE A 1 318 ? 1.914 11.290 0.603 1.00 90.19 318 ILE A C 1
ATOM 2621 O O . ILE A 1 318 ? 2.465 11.796 -0.376 1.00 90.19 318 ILE A O 1
ATOM 2625 N N . GLU A 1 319 ? 1.075 10.264 0.486 1.00 86.88 319 GLU A N 1
ATOM 2626 C CA . GLU A 1 319 ? 0.728 9.661 -0.805 1.00 86.88 319 GLU A CA 1
ATOM 2627 C C . GLU A 1 319 ? 0.026 10.642 -1.750 1.00 86.88 319 GLU A C 1
ATOM 2629 O O . GLU A 1 319 ? 0.318 10.659 -2.953 1.00 86.88 319 GLU A O 1
ATOM 2634 N N . GLU A 1 320 ? -0.843 11.505 -1.216 1.00 85.69 320 GLU A N 1
ATOM 2635 C CA . GLU A 1 320 ? -1.476 12.589 -1.970 1.00 85.69 320 GLU A CA 1
ATOM 2636 C C . GLU A 1 320 ? -0.423 13.555 -2.540 1.00 85.69 320 GLU A C 1
ATOM 2638 O O . GLU A 1 320 ? -0.414 13.819 -3.748 1.00 85.69 320 GLU A O 1
ATOM 2643 N N . PHE A 1 321 ? 0.534 14.004 -1.717 1.00 87.31 321 PHE A N 1
ATOM 2644 C CA . PHE A 1 321 ? 1.640 14.860 -2.170 1.00 87.31 321 PHE A CA 1
ATOM 2645 C C . PHE A 1 321 ? 2.512 14.191 -3.239 1.00 87.31 321 PHE A C 1
ATOM 2647 O O . PHE A 1 321 ? 2.940 14.847 -4.186 1.00 87.31 321 PHE A O 1
ATOM 2654 N N . ILE A 1 322 ? 2.782 12.890 -3.118 1.00 84.19 322 ILE A N 1
ATOM 2655 C CA . ILE A 1 322 ? 3.613 12.146 -4.082 1.00 84.19 322 ILE A CA 1
ATOM 2656 C C . ILE A 1 322 ? 2.891 11.958 -5.421 1.00 84.19 322 ILE A C 1
ATOM 2658 O O . ILE A 1 322 ? 3.532 11.897 -6.480 1.00 84.19 322 ILE A O 1
ATOM 2662 N N . THR A 1 323 ? 1.562 11.874 -5.377 1.00 80.00 323 THR A N 1
ATOM 2663 C CA . THR A 1 323 ? 0.700 11.739 -6.556 1.00 80.00 323 THR A CA 1
ATOM 2664 C C . THR A 1 323 ? 0.512 13.066 -7.293 1.00 80.00 323 THR A C 1
ATOM 2666 O O . THR A 1 323 ? 0.238 13.056 -8.497 1.00 80.00 323 THR A O 1
ATOM 2669 N N . ALA A 1 324 ? 0.709 14.200 -6.616 1.00 79.25 324 ALA A N 1
ATOM 2670 C CA . ALA A 1 324 ? 0.652 15.522 -7.226 1.00 79.25 324 ALA A CA 1
ATOM 2671 C C . ALA A 1 324 ? 1.686 15.701 -8.363 1.00 79.25 324 ALA A C 1
ATOM 2673 O O . ALA A 1 324 ? 2.746 15.068 -8.411 1.00 79.25 324 ALA A O 1
ATOM 2674 N N . ASP A 1 325 ? 1.360 16.576 -9.320 1.00 68.19 325 ASP A N 1
ATOM 2675 C CA . ASP A 1 325 ? 2.212 16.832 -10.490 1.00 68.19 325 ASP A CA 1
ATOM 2676 C C . ASP A 1 325 ? 3.481 17.637 -10.125 1.00 68.19 325 ASP A C 1
ATOM 2678 O O . ASP A 1 325 ? 4.548 17.424 -10.720 1.00 68.19 325 ASP A O 1
ATOM 2682 N N . ASP A 1 326 ? 3.384 18.507 -9.115 1.00 78.75 326 ASP A N 1
ATOM 2683 C CA . ASP A 1 326 ? 4.425 19.449 -8.706 1.00 78.75 326 ASP A CA 1
ATOM 2684 C C . ASP A 1 326 ? 5.076 19.085 -7.369 1.00 78.75 326 ASP A C 1
ATOM 2686 O O . ASP A 1 326 ? 4.463 18.503 -6.479 1.00 78.75 326 ASP A O 1
ATOM 2690 N N . PHE A 1 327 ? 6.350 19.465 -7.231 1.00 83.94 327 PHE A N 1
ATOM 2691 C CA . PHE A 1 327 ? 7.083 19.275 -5.985 1.00 83.94 327 PHE A CA 1
ATOM 2692 C C . PHE A 1 327 ? 6.611 20.255 -4.915 1.00 83.94 327 PHE A C 1
ATOM 2694 O O . PHE A 1 327 ? 6.793 21.463 -5.075 1.00 83.94 327 PHE A O 1
ATOM 2701 N N . ASP A 1 328 ? 6.086 19.721 -3.816 1.00 87.56 328 ASP A N 1
ATOM 2702 C CA . ASP A 1 328 ? 5.685 20.493 -2.648 1.00 87.56 328 ASP A CA 1
ATOM 2703 C C . ASP A 1 328 ? 6.566 20.158 -1.430 1.00 87.56 328 ASP A C 1
ATOM 2705 O O . ASP A 1 328 ? 6.541 19.017 -0.961 1.00 87.56 328 ASP A O 1
ATOM 2709 N N . PRO A 1 329 ? 7.336 21.121 -0.887 1.00 87.31 329 PRO A N 1
ATOM 2710 C CA . PRO A 1 329 ? 8.193 20.884 0.273 1.00 87.31 329 PRO A CA 1
ATOM 2711 C C . PRO A 1 329 ? 7.417 20.627 1.573 1.00 87.31 329 PRO A C 1
ATOM 2713 O O . PRO A 1 329 ? 7.988 20.097 2.526 1.00 87.31 329 PRO A O 1
ATOM 2716 N N . ARG A 1 330 ? 6.114 20.939 1.641 1.00 89.19 330 ARG A N 1
ATOM 2717 C CA . ARG A 1 330 ? 5.285 20.670 2.832 1.00 89.19 330 ARG A CA 1
ATOM 2718 C C . ARG A 1 330 ? 5.215 19.183 3.175 1.00 89.19 330 ARG A C 1
ATOM 2720 O O . ARG A 1 330 ? 5.004 18.855 4.340 1.00 89.19 330 ARG A O 1
ATOM 2727 N N . ILE A 1 331 ? 5.475 18.300 2.205 1.00 90.06 331 ILE A N 1
ATOM 2728 C CA . ILE A 1 331 ? 5.574 16.848 2.405 1.00 90.06 331 ILE A CA 1
ATOM 2729 C C . ILE A 1 331 ? 6.550 16.465 3.528 1.00 90.06 331 ILE A C 1
ATOM 2731 O O . ILE A 1 331 ? 6.316 15.488 4.233 1.00 90.06 331 ILE A O 1
ATOM 2735 N N . PHE A 1 332 ? 7.621 17.238 3.743 1.00 87.81 332 PHE A N 1
ATOM 2736 C CA . PHE A 1 332 ? 8.594 16.942 4.796 1.00 87.81 332 PHE A CA 1
ATOM 2737 C C . PHE A 1 332 ? 8.038 17.226 6.187 1.00 87.81 332 PHE A C 1
ATOM 2739 O O . PHE A 1 332 ? 8.269 16.432 7.091 1.00 87.81 332 PHE A O 1
ATOM 2746 N N . ASN A 1 333 ? 7.245 18.286 6.353 1.00 87.75 333 ASN A N 1
ATOM 2747 C CA . ASN A 1 333 ? 6.581 18.570 7.626 1.00 87.75 333 ASN A CA 1
ATOM 2748 C C . ASN A 1 333 ? 5.585 17.456 7.968 1.00 87.75 333 ASN A C 1
ATOM 2750 O O . ASN A 1 333 ? 5.588 16.956 9.087 1.00 87.75 333 ASN A O 1
ATOM 2754 N N . VAL A 1 334 ? 4.811 17.015 6.972 1.00 90.81 334 VAL A N 1
ATOM 2755 C CA . VAL A 1 334 ? 3.865 15.891 7.085 1.00 90.81 334 VAL A CA 1
ATOM 2756 C C . VAL A 1 334 ? 4.600 14.600 7.462 1.00 90.81 334 VAL A C 1
ATOM 2758 O O . VAL A 1 334 ? 4.220 13.924 8.413 1.00 90.81 334 VAL A O 1
ATOM 2761 N N . HIS A 1 335 ? 5.719 14.288 6.799 1.00 90.06 335 HIS A N 1
ATOM 2762 C CA . HIS A 1 335 ? 6.553 13.136 7.156 1.00 90.06 335 HIS A CA 1
ATOM 2763 C C . HIS A 1 335 ? 7.134 13.237 8.572 1.00 90.06 335 HIS A C 1
ATOM 2765 O O . HIS A 1 335 ? 7.196 12.233 9.281 1.00 90.06 335 HIS A O 1
ATOM 2771 N N . MET A 1 336 ? 7.555 14.424 9.012 1.00 87.50 336 MET A N 1
ATOM 2772 C CA . MET A 1 336 ? 8.055 14.627 10.374 1.00 87.50 336 MET A CA 1
ATOM 2773 C C . MET A 1 336 ? 6.954 14.437 11.421 1.00 87.50 336 MET A C 1
ATOM 2775 O O . MET A 1 336 ? 7.203 13.780 12.434 1.00 87.50 336 MET A O 1
ATOM 2779 N N . SER A 1 337 ? 5.734 14.920 11.161 1.00 88.62 337 SER A N 1
ATOM 2780 C CA . SER A 1 337 ? 4.559 14.642 11.996 1.00 88.62 337 SER A CA 1
ATOM 2781 C C . SER A 1 337 ? 4.255 13.145 12.049 1.00 88.62 337 SER A C 1
ATOM 2783 O O . SER A 1 337 ? 4.163 12.592 13.143 1.00 88.62 337 SER A O 1
ATOM 2785 N N . ALA A 1 338 ? 4.214 12.466 10.897 1.00 92.38 338 ALA A N 1
ATOM 2786 C CA . ALA A 1 338 ? 4.024 11.016 10.817 1.00 92.38 338 ALA A CA 1
ATOM 2787 C C . ALA A 1 338 ? 5.089 10.259 11.626 1.00 92.38 338 ALA A C 1
ATOM 2789 O O . ALA A 1 338 ? 4.767 9.392 12.430 1.00 92.38 338 ALA A O 1
ATOM 2790 N N . SER A 1 339 ? 6.359 10.646 11.484 1.00 90.44 339 SER A N 1
ATOM 2791 C CA . SER A 1 339 ? 7.487 10.061 12.222 1.00 90.44 339 SER A CA 1
ATOM 2792 C C . SER A 1 339 ? 7.399 10.310 13.730 1.00 90.44 339 SER A C 1
ATOM 2794 O O . SER A 1 339 ? 7.958 9.549 14.520 1.00 90.44 339 SER A O 1
ATOM 2796 N N . CYS A 1 340 ? 6.767 11.406 14.153 1.00 88.88 340 CYS A N 1
ATOM 2797 C CA . CYS A 1 340 ? 6.514 11.707 15.558 1.00 88.88 340 CYS A CA 1
ATOM 2798 C C . CYS A 1 340 ? 5.421 10.786 16.117 1.00 88.88 340 CYS A C 1
ATOM 2800 O O . CYS A 1 340 ? 5.667 10.082 17.096 1.00 88.88 340 CYS A O 1
ATOM 2802 N N . TYR A 1 341 ? 4.267 10.717 15.445 1.00 92.75 341 TYR A N 1
ATOM 2803 C CA . TYR A 1 341 ? 3.157 9.831 15.814 1.00 92.75 341 TYR A CA 1
ATOM 2804 C C . TYR A 1 341 ? 3.579 8.365 15.852 1.00 92.75 341 TYR A C 1
ATOM 2806 O O . TYR A 1 341 ? 3.341 7.678 16.844 1.00 92.75 341 TYR A O 1
ATOM 2814 N N . PHE A 1 342 ? 4.308 7.927 14.829 1.00 94.25 342 PHE A N 1
ATOM 2815 C CA . PHE A 1 342 ? 4.840 6.579 14.724 1.00 94.25 342 PHE A CA 1
ATOM 2816 C C . PHE A 1 342 ? 5.754 6.224 15.905 1.00 94.25 342 PHE A C 1
ATOM 2818 O O . PHE A 1 342 ? 5.577 5.192 16.550 1.00 94.25 342 PHE A O 1
ATOM 2825 N N . ARG A 1 343 ? 6.709 7.104 16.241 1.00 91.56 343 ARG A N 1
ATOM 2826 C CA . ARG A 1 343 ? 7.620 6.885 17.377 1.00 91.56 343 ARG A CA 1
ATOM 2827 C C . ARG A 1 343 ? 6.872 6.795 18.705 1.00 91.56 343 ARG A C 1
ATOM 2829 O O . ARG A 1 343 ? 7.255 5.989 19.549 1.00 91.56 343 ARG A O 1
ATOM 2836 N N . GLN A 1 344 ? 5.814 7.587 18.884 1.00 90.19 344 GLN A N 1
ATOM 2837 C CA . GLN A 1 344 ? 4.969 7.506 20.075 1.00 90.19 344 GLN A CA 1
ATOM 2838 C C . GLN A 1 344 ? 4.178 6.195 20.123 1.00 90.19 344 GLN A C 1
ATOM 2840 O O . GLN A 1 344 ? 4.197 5.536 21.161 1.00 90.19 344 GLN A O 1
ATOM 2845 N N . ALA A 1 345 ? 3.582 5.756 19.010 1.00 92.56 345 ALA A N 1
ATOM 2846 C CA . ALA A 1 345 ? 2.901 4.462 18.927 1.00 92.56 345 ALA A CA 1
ATOM 2847 C C . ALA A 1 345 ? 3.843 3.315 19.331 1.00 92.56 345 ALA A C 1
ATOM 2849 O O . ALA A 1 345 ? 3.563 2.579 20.274 1.00 92.56 345 ALA A O 1
ATOM 2850 N N . VAL A 1 346 ? 5.021 3.243 18.709 1.00 91.62 346 VAL A N 1
ATOM 2851 C CA . VAL A 1 346 ? 6.032 2.209 18.984 1.00 91.62 346 VAL A CA 1
ATOM 2852 C C . VAL A 1 346 ? 6.566 2.257 20.421 1.00 91.62 346 VAL A C 1
ATOM 2854 O O . VAL A 1 346 ? 6.945 1.226 20.974 1.00 91.62 346 VAL A O 1
ATOM 2857 N N . SER A 1 347 ? 6.609 3.437 21.048 1.00 89.69 347 SER A N 1
ATOM 2858 C CA . SER A 1 347 ? 7.018 3.563 22.455 1.00 89.69 347 SER A CA 1
ATOM 2859 C C . SER A 1 347 ? 6.011 2.945 23.431 1.00 89.69 347 SER A C 1
ATOM 2861 O O . SER A 1 347 ? 6.396 2.531 24.524 1.00 89.69 347 SER A O 1
ATOM 2863 N N . VAL A 1 348 ? 4.736 2.873 23.032 1.00 89.06 348 VAL A N 1
ATOM 2864 C CA . VAL A 1 348 ? 3.664 2.213 23.786 1.00 89.06 348 VAL A CA 1
ATOM 2865 C C . VAL A 1 348 ? 3.681 0.713 23.516 1.00 89.06 348 VAL A C 1
ATOM 2867 O O . VAL A 1 348 ? 3.718 -0.073 24.460 1.00 89.06 348 VAL A O 1
ATOM 2870 N N . ASP A 1 349 ? 3.665 0.329 22.240 1.00 88.94 349 ASP A N 1
ATOM 2871 C CA . ASP A 1 349 ? 3.751 -1.059 21.799 1.00 88.94 349 ASP A CA 1
ATOM 2872 C C . ASP A 1 349 ? 4.674 -1.165 20.584 1.00 88.94 349 ASP A C 1
ATOM 2874 O O . ASP A 1 349 ? 4.377 -0.690 19.489 1.00 88.94 349 ASP A O 1
ATOM 2878 N N . SER A 1 350 ? 5.822 -1.800 20.801 1.00 88.81 350 SER A N 1
ATOM 2879 C CA . SER A 1 350 ? 6.846 -1.964 19.772 1.00 88.81 350 SER A CA 1
ATOM 2880 C C . SER A 1 350 ? 6.669 -3.226 18.925 1.00 88.81 350 SER A C 1
ATOM 2882 O O . SER A 1 350 ? 7.394 -3.382 17.938 1.00 88.81 350 SER A O 1
ATOM 2884 N N . ASN A 1 351 ? 5.737 -4.119 19.282 1.00 90.38 351 ASN A N 1
ATOM 2885 C CA . ASN A 1 351 ? 5.616 -5.448 18.681 1.00 90.38 351 ASN A CA 1
ATOM 2886 C C . ASN A 1 351 ? 4.699 -5.515 17.448 1.00 90.38 351 ASN A C 1
ATOM 2888 O O . ASN A 1 351 ? 4.473 -6.611 16.958 1.00 90.38 351 ASN A O 1
ATOM 2892 N N . ASN A 1 352 ? 4.240 -4.390 16.895 1.00 89.25 352 ASN A N 1
ATOM 2893 C CA . ASN A 1 352 ? 3.292 -4.382 15.775 1.00 89.25 352 ASN A CA 1
ATOM 2894 C C . ASN A 1 352 ? 3.973 -4.452 14.388 1.00 89.25 352 ASN A C 1
ATOM 2896 O O . ASN A 1 352 ? 4.511 -3.455 13.902 1.00 89.25 352 ASN A O 1
ATOM 2900 N N . HIS A 1 353 ? 3.916 -5.612 13.723 1.00 88.62 353 HIS A N 1
ATOM 2901 C CA . HIS A 1 353 ? 4.531 -5.833 12.400 1.00 88.62 353 HIS A CA 1
ATOM 2902 C C . HIS A 1 353 ? 4.007 -4.873 11.315 1.00 88.62 353 HIS A C 1
ATOM 2904 O O . HIS A 1 353 ? 4.802 -4.264 10.594 1.00 88.62 353 HIS A O 1
ATOM 2910 N N . THR A 1 354 ? 2.684 -4.728 11.204 1.00 88.62 354 THR A N 1
ATOM 2911 C CA . THR A 1 354 ? 2.011 -3.964 10.143 1.00 88.62 354 THR A CA 1
ATOM 2912 C C . THR A 1 354 ? 2.421 -2.495 10.157 1.00 88.62 354 THR A C 1
ATOM 2914 O O . THR A 1 354 ? 2.836 -1.961 9.128 1.00 88.62 354 THR A O 1
ATOM 2917 N N . LEU A 1 355 ? 2.403 -1.850 11.327 1.00 91.94 355 LEU A N 1
ATOM 2918 C CA . LEU A 1 355 ? 2.740 -0.432 11.452 1.00 91.94 355 LEU A CA 1
ATOM 2919 C C . LEU A 1 355 ? 4.204 -0.159 11.074 1.00 91.94 355 LEU A C 1
ATOM 2921 O O . LEU A 1 355 ? 4.498 0.829 10.397 1.00 91.94 355 LEU A O 1
ATOM 2925 N N . TRP A 1 356 ? 5.132 -1.041 11.475 1.00 93.25 356 TRP A N 1
ATOM 2926 C CA . TRP A 1 356 ? 6.539 -0.946 11.065 1.00 93.25 356 TRP A CA 1
ATOM 2927 C C . TRP A 1 356 ? 6.702 -1.086 9.545 1.00 93.25 356 TRP A C 1
ATOM 2929 O O . TRP A 1 356 ? 7.483 -0.340 8.947 1.00 93.25 356 TRP A O 1
ATOM 2939 N N . MET A 1 357 ? 5.963 -2.008 8.918 1.00 89.25 357 MET A N 1
ATOM 2940 C CA . MET A 1 357 ? 5.978 -2.216 7.466 1.00 89.25 357 MET A CA 1
ATOM 2941 C C . MET A 1 357 ? 5.443 -1.000 6.704 1.00 89.25 357 MET A C 1
ATOM 2943 O O . MET A 1 357 ? 6.096 -0.550 5.758 1.00 89.25 357 MET A O 1
ATOM 2947 N N . GLU A 1 358 ? 4.304 -0.445 7.124 1.00 90.50 358 GLU A N 1
ATOM 2948 C CA . GLU A 1 358 ? 3.697 0.736 6.497 1.00 90.50 358 GLU A CA 1
ATOM 2949 C C . GLU A 1 358 ? 4.604 1.966 6.614 1.00 90.50 358 GLU A C 1
ATOM 2951 O O . GLU A 1 358 ? 4.839 2.664 5.623 1.00 90.50 358 GLU A O 1
ATOM 2956 N N . TYR A 1 359 ? 5.198 2.195 7.793 1.00 94.12 359 TYR A N 1
ATOM 2957 C CA . TYR A 1 359 ? 6.166 3.276 7.984 1.00 94.12 359 TYR A CA 1
ATOM 2958 C C . TYR A 1 359 ? 7.382 3.112 7.068 1.00 94.12 359 TYR A C 1
ATOM 2960 O O . TYR A 1 359 ? 7.765 4.049 6.361 1.00 94.12 359 TYR A O 1
ATOM 2968 N N . ALA A 1 360 ? 7.958 1.908 7.009 1.00 92.56 360 ALA A N 1
ATOM 2969 C CA . ALA A 1 360 ? 9.099 1.621 6.146 1.00 92.56 360 ALA A CA 1
ATOM 2970 C C . ALA A 1 360 ? 8.769 1.821 4.655 1.00 92.56 360 ALA A C 1
ATOM 2972 O O . ALA A 1 360 ? 9.590 2.349 3.894 1.00 92.56 360 ALA A O 1
ATOM 2973 N N . GLU A 1 361 ? 7.565 1.435 4.226 1.00 89.94 361 GLU A N 1
ATOM 2974 C CA . GLU A 1 361 ? 7.106 1.605 2.850 1.00 89.94 361 GLU A CA 1
ATOM 2975 C C . GLU A 1 361 ? 6.928 3.082 2.487 1.00 89.94 361 GLU A C 1
ATOM 2977 O O . GLU A 1 361 ? 7.509 3.532 1.493 1.00 89.94 361 GLU A O 1
ATOM 2982 N N . ILE A 1 362 ? 6.221 3.862 3.306 1.00 90.94 362 ILE A N 1
ATOM 2983 C CA . ILE A 1 362 ? 6.007 5.296 3.066 1.00 90.94 362 ILE A CA 1
ATOM 2984 C C . ILE A 1 362 ? 7.333 6.058 3.034 1.00 90.94 362 ILE A C 1
ATOM 2986 O O . ILE A 1 362 ? 7.570 6.846 2.110 1.00 90.94 362 ILE A O 1
ATOM 2990 N N . THR A 1 363 ? 8.256 5.779 3.960 1.00 91.31 363 THR A N 1
ATOM 2991 C CA . THR A 1 363 ? 9.597 6.382 3.938 1.00 91.31 363 THR A CA 1
ATOM 2992 C C . THR A 1 363 ? 10.369 5.987 2.669 1.00 91.31 363 THR A C 1
ATOM 2994 O O . THR A 1 363 ? 11.065 6.821 2.076 1.00 91.31 363 THR A O 1
ATOM 2997 N N . TYR A 1 364 ? 10.220 4.753 2.169 1.00 90.56 364 TYR A N 1
ATOM 2998 C CA . TYR A 1 364 ? 10.865 4.304 0.928 1.00 90.56 364 TYR A CA 1
ATOM 2999 C C . TYR A 1 364 ? 10.287 4.987 -0.322 1.00 90.56 364 TYR A C 1
ATOM 3001 O O . TYR A 1 364 ? 11.024 5.309 -1.274 1.00 90.56 364 TYR A O 1
ATOM 3009 N N . ILE A 1 365 ? 8.972 5.207 -0.355 1.00 87.06 365 ILE A N 1
ATOM 3010 C CA . ILE A 1 365 ? 8.302 5.937 -1.437 1.00 87.06 365 ILE A CA 1
ATOM 3011 C C . ILE A 1 365 ? 8.757 7.403 -1.407 1.00 87.06 365 ILE A C 1
ATOM 3013 O O . ILE A 1 365 ? 9.210 7.907 -2.442 1.00 87.06 365 ILE A O 1
ATOM 3017 N N . LEU A 1 366 ? 8.786 8.046 -0.233 1.00 88.31 366 LEU A N 1
ATOM 3018 C CA . LEU A 1 366 ? 9.310 9.406 -0.063 1.00 88.31 366 LEU A CA 1
ATOM 3019 C C . LEU A 1 366 ? 10.766 9.520 -0.536 1.00 88.31 366 LEU A C 1
ATOM 3021 O O . LEU A 1 366 ? 11.105 10.410 -1.314 1.00 88.31 366 LEU A O 1
ATOM 3025 N N . GLN A 1 367 ? 11.630 8.570 -0.175 1.00 88.56 367 GLN A N 1
ATOM 3026 C CA . GLN A 1 367 ? 13.015 8.510 -0.657 1.00 88.56 367 GLN A CA 1
ATOM 3027 C C . GLN A 1 367 ? 13.098 8.488 -2.191 1.00 88.56 367 GLN A C 1
ATOM 3029 O O . GLN A 1 367 ? 13.954 9.142 -2.807 1.00 88.56 367 GLN A O 1
ATOM 3034 N N . SER A 1 368 ? 12.221 7.708 -2.824 1.00 84.25 368 SER A N 1
ATOM 3035 C CA . SER A 1 368 ? 12.148 7.592 -4.280 1.00 84.25 368 SER A CA 1
ATOM 3036 C C . SER A 1 368 ? 11.659 8.897 -4.918 1.00 84.25 368 SER A C 1
ATOM 3038 O O . SER A 1 368 ? 12.190 9.297 -5.958 1.00 84.25 368 SER A O 1
ATOM 3040 N N . TYR A 1 369 ? 10.723 9.589 -4.268 1.00 84.00 369 TYR A N 1
ATOM 3041 C CA . TYR A 1 369 ? 10.232 10.911 -4.649 1.00 84.00 369 TYR A CA 1
ATOM 3042 C C . TYR A 1 369 ? 11.323 11.991 -4.542 1.00 84.00 369 TYR A C 1
ATOM 3044 O O . TYR A 1 369 ? 11.601 12.677 -5.528 1.00 84.00 369 TYR A O 1
ATOM 3052 N N . CYS A 1 370 ? 12.053 12.064 -3.425 1.00 85.12 370 CYS A N 1
ATOM 3053 C CA . CYS A 1 370 ? 13.202 12.967 -3.263 1.00 85.12 370 CYS A CA 1
ATOM 3054 C C . CYS A 1 370 ? 14.291 12.702 -4.310 1.00 85.12 370 CYS A C 1
ATOM 3056 O O . CYS A 1 370 ? 14.878 13.629 -4.857 1.00 85.12 370 CYS A O 1
ATOM 3058 N N . SER A 1 371 ? 14.529 11.430 -4.658 1.00 83.56 371 SER A N 1
ATOM 3059 C CA . SER A 1 371 ? 15.494 11.069 -5.708 1.00 83.56 371 SER A CA 1
ATOM 3060 C C . SER A 1 371 ? 15.092 11.576 -7.096 1.00 83.56 371 SER A C 1
ATOM 3062 O O . SER A 1 371 ? 15.967 11.769 -7.941 1.00 83.56 371 SER A O 1
ATOM 3064 N N . LYS A 1 372 ? 13.789 11.750 -7.355 1.00 78.94 372 LYS A N 1
ATOM 3065 C CA . LYS A 1 372 ? 13.272 12.316 -8.606 1.00 78.94 372 LYS A CA 1
ATOM 3066 C C . LYS A 1 372 ? 13.475 13.832 -8.649 1.00 78.94 372 LYS A C 1
ATOM 3068 O O . LYS A 1 372 ? 13.865 14.345 -9.691 1.00 78.94 372 LYS A O 1
ATOM 3073 N N . TYR A 1 373 ? 13.237 14.524 -7.538 1.00 82.06 373 TYR A N 1
ATOM 3074 C CA . TYR A 1 373 ? 13.383 15.977 -7.413 1.00 82.06 373 TYR A CA 1
ATOM 3075 C C . TYR A 1 373 ? 14.672 16.353 -6.682 1.00 82.06 373 TYR A C 1
ATOM 3077 O O . TYR A 1 373 ? 14.651 17.192 -5.786 1.00 82.06 373 TYR A O 1
ATOM 3085 N N . LYS A 1 374 ? 15.790 15.716 -7.056 1.00 81.25 374 LYS A N 1
ATOM 3086 C CA . LYS A 1 374 ? 17.060 15.822 -6.324 1.00 81.25 374 LYS A CA 1
ATOM 3087 C C . LYS A 1 374 ? 17.455 17.280 -6.077 1.00 81.25 374 LYS A C 1
ATOM 3089 O O . LYS A 1 374 ? 17.749 17.620 -4.943 1.00 81.25 374 LYS A O 1
ATOM 3094 N N . ASP A 1 375 ? 17.363 18.122 -7.104 1.00 83.19 375 ASP A N 1
ATOM 3095 C CA . ASP A 1 375 ? 17.780 19.528 -7.039 1.00 83.19 375 ASP A CA 1
ATOM 3096 C C . ASP A 1 375 ? 16.913 20.383 -6.098 1.00 83.19 375 ASP A C 1
ATOM 3098 O O . ASP A 1 375 ? 17.381 21.394 -5.595 1.00 83.19 375 ASP A O 1
ATOM 3102 N N . LYS A 1 376 ? 15.654 19.988 -5.852 1.00 84.25 376 LYS A N 1
ATOM 3103 C CA . LYS A 1 376 ? 14.732 20.688 -4.935 1.00 84.25 376 LYS A CA 1
ATOM 3104 C C . LYS A 1 376 ? 14.693 20.068 -3.535 1.00 84.25 376 LYS A C 1
ATOM 3106 O O . LYS A 1 376 ? 14.268 20.711 -2.585 1.00 84.25 376 LYS A O 1
ATOM 3111 N N . ALA A 1 377 ? 15.063 18.794 -3.413 1.00 83.00 377 ALA A N 1
ATOM 3112 C CA . ALA A 1 377 ? 14.950 18.028 -2.176 1.00 83.00 377 ALA A CA 1
ATOM 3113 C C . ALA A 1 377 ? 16.200 18.115 -1.284 1.00 83.00 377 ALA A C 1
ATOM 3115 O O . ALA A 1 377 ? 16.111 17.784 -0.102 1.00 83.00 377 ALA A O 1
ATOM 3116 N N . THR A 1 378 ? 17.346 18.545 -1.824 1.00 81.88 378 THR A N 1
ATOM 3117 C CA . THR A 1 378 ? 18.616 18.680 -1.085 1.00 81.88 378 THR A CA 1
ATOM 3118 C C . THR A 1 378 ? 18.531 19.614 0.115 1.00 81.88 378 THR A C 1
ATOM 3120 O O . THR A 1 378 ? 19.240 19.393 1.090 1.00 81.88 378 THR A O 1
ATOM 3123 N N . ASP A 1 379 ? 17.641 20.604 0.074 1.00 80.81 379 ASP A N 1
ATOM 3124 C CA . ASP A 1 379 ? 17.482 21.586 1.154 1.00 80.81 379 ASP A CA 1
ATOM 3125 C C . ASP A 1 379 ? 16.766 21.004 2.387 1.00 80.81 379 ASP A C 1
ATOM 3127 O O . ASP A 1 379 ? 16.824 21.581 3.470 1.00 80.81 379 ASP A O 1
ATOM 3131 N N . TYR A 1 380 ? 16.102 19.854 2.234 1.00 80.25 380 TYR A N 1
ATOM 3132 C CA . TYR A 1 380 ? 15.258 19.244 3.267 1.00 80.25 380 TYR A CA 1
ATOM 3133 C C . TYR A 1 380 ? 15.754 17.872 3.721 1.00 80.25 380 TYR A C 1
ATOM 3135 O O . TYR A 1 380 ? 15.549 17.489 4.871 1.00 80.25 380 TYR A O 1
ATOM 3143 N N . VAL A 1 381 ? 16.390 17.108 2.828 1.00 77.25 381 VAL A N 1
ATOM 3144 C CA . VAL A 1 381 ? 16.928 15.781 3.142 1.00 77.25 381 VAL A CA 1
ATOM 3145 C C . VAL A 1 381 ? 18.451 15.826 3.025 1.00 77.25 381 VAL A C 1
ATOM 3147 O O . VAL A 1 381 ? 18.954 15.978 1.910 1.00 77.25 381 VAL A O 1
ATOM 3150 N N . PRO A 1 382 ? 19.190 15.644 4.138 1.00 64.06 382 PRO A N 1
ATOM 3151 C CA . PRO A 1 382 ? 20.634 15.866 4.168 1.00 64.06 382 PRO A CA 1
ATOM 3152 C C . PRO A 1 382 ? 21.418 14.915 3.254 1.00 64.06 382 PRO A C 1
ATOM 3154 O O . PRO A 1 382 ? 22.398 15.327 2.642 1.00 64.06 382 PRO A O 1
ATOM 3157 N N . ASP A 1 383 ? 20.987 13.653 3.124 1.00 72.88 383 ASP A N 1
ATOM 3158 C CA . ASP A 1 383 ? 21.555 12.712 2.153 1.00 72.88 383 ASP A CA 1
ATOM 3159 C C . ASP A 1 383 ? 20.546 11.635 1.716 1.00 72.88 383 ASP A C 1
ATOM 3161 O O . ASP A 1 383 ? 19.629 11.249 2.443 1.00 72.88 383 ASP A O 1
ATOM 3165 N N . ARG A 1 384 ? 20.761 11.080 0.520 1.00 67.81 384 ARG A N 1
ATOM 3166 C CA . ARG A 1 384 ? 20.017 9.952 -0.048 1.00 67.81 384 ARG A CA 1
ATOM 3167 C C . ARG A 1 384 ? 20.041 8.713 0.852 1.00 67.81 384 ARG A C 1
ATOM 3169 O O . ARG A 1 384 ? 19.088 7.934 0.793 1.00 67.81 384 ARG A O 1
ATOM 3176 N N . SER A 1 385 ? 21.109 8.504 1.625 1.00 83.44 385 SER A N 1
ATOM 3177 C CA . SER A 1 385 ? 21.226 7.366 2.542 1.00 83.44 385 SER A CA 1
ATOM 3178 C C . SER A 1 385 ? 20.373 7.515 3.804 1.00 83.44 385 SER A C 1
ATOM 3180 O O . SER A 1 385 ? 19.951 6.500 4.347 1.00 83.44 385 SER A O 1
ATOM 3182 N N . PHE A 1 386 ? 20.040 8.743 4.223 1.00 86.62 386 PHE A N 1
ATOM 3183 C CA . PHE A 1 386 ? 19.320 9.008 5.473 1.00 86.62 386 PHE A CA 1
ATOM 3184 C C . PHE A 1 386 ? 17.971 8.279 5.531 1.00 86.62 386 PHE A C 1
ATOM 3186 O O . PHE A 1 386 ? 17.766 7.412 6.376 1.00 86.62 386 PHE A O 1
ATOM 3193 N N . LEU A 1 387 ? 17.085 8.551 4.565 1.00 89.12 387 LEU A N 1
ATOM 3194 C CA . LEU A 1 387 ? 15.773 7.898 4.496 1.00 89.12 387 LEU A CA 1
ATOM 3195 C C . LEU A 1 387 ? 15.892 6.387 4.242 1.00 89.12 387 LEU A C 1
ATOM 3197 O O . LEU A 1 387 ? 15.087 5.619 4.753 1.00 89.12 387 LEU A O 1
ATOM 3201 N N . LEU A 1 388 ? 16.903 5.941 3.482 1.00 90.94 388 LEU A N 1
ATOM 3202 C CA . LEU A 1 388 ? 17.129 4.511 3.228 1.00 90.94 388 LEU A CA 1
ATOM 3203 C C . LEU A 1 388 ? 17.544 3.752 4.495 1.00 90.94 388 LEU A C 1
ATOM 3205 O O . LEU A 1 388 ? 17.122 2.613 4.666 1.00 90.94 388 LEU A O 1
ATOM 3209 N N . ASN A 1 389 ? 18.336 4.371 5.371 1.00 91.62 389 ASN A N 1
ATOM 3210 C CA . ASN A 1 389 ? 18.722 3.779 6.650 1.00 91.62 389 ASN A CA 1
ATOM 3211 C C . ASN A 1 389 ? 17.524 3.686 7.603 1.00 91.62 389 ASN A C 1
ATOM 3213 O O . ASN A 1 389 ? 17.350 2.646 8.226 1.00 91.62 389 ASN A O 1
ATOM 3217 N N . ILE A 1 390 ? 16.654 4.706 7.634 1.00 91.00 390 ILE A N 1
ATOM 3218 C CA . ILE A 1 390 ? 15.388 4.650 8.388 1.00 91.00 390 ILE A CA 1
ATOM 3219 C C . ILE A 1 390 ? 14.504 3.507 7.873 1.00 91.00 390 ILE A C 1
ATOM 3221 O O . ILE A 1 390 ? 13.999 2.720 8.666 1.00 91.00 390 ILE A O 1
ATOM 3225 N N . CYS A 1 391 ? 14.362 3.366 6.547 1.00 91.94 391 CYS A N 1
ATOM 3226 C CA . CYS A 1 391 ? 13.614 2.247 5.961 1.00 91.94 391 CYS A CA 1
ATOM 3227 C C . CYS A 1 391 ? 14.199 0.898 6.391 1.00 91.94 391 CYS A C 1
ATOM 3229 O O . CYS A 1 391 ? 13.457 -0.019 6.726 1.00 91.94 391 CYS A O 1
ATOM 3231 N N . LYS A 1 392 ? 15.533 0.771 6.350 1.00 93.19 392 LYS A N 1
ATOM 3232 C CA . LYS A 1 392 ? 16.241 -0.458 6.711 1.00 93.19 392 LYS A CA 1
ATOM 3233 C C . LYS A 1 392 ? 15.963 -0.850 8.162 1.00 93.19 392 LYS A C 1
ATOM 3235 O O . LYS A 1 392 ? 15.559 -1.980 8.406 1.00 93.19 392 LYS A O 1
ATOM 3240 N N . GLU A 1 393 ? 16.136 0.088 9.090 1.00 93.56 393 GLU A N 1
ATOM 3241 C CA . GLU A 1 393 ? 15.872 -0.135 10.513 1.00 93.56 393 GLU A CA 1
ATOM 3242 C C . GLU A 1 393 ? 14.409 -0.525 10.754 1.00 93.56 393 GLU A C 1
ATOM 3244 O O . GLU A 1 393 ? 14.137 -1.486 11.469 1.00 93.56 393 GLU A O 1
ATOM 3249 N N . ALA A 1 394 ? 13.466 0.167 10.109 1.00 93.31 394 ALA A N 1
ATOM 3250 C CA . ALA A 1 394 ? 12.044 -0.117 10.263 1.00 93.31 394 ALA A CA 1
ATOM 3251 C C . ALA A 1 394 ? 11.662 -1.521 9.755 1.00 93.31 394 ALA A C 1
ATOM 3253 O O . ALA A 1 394 ? 10.958 -2.248 10.454 1.00 93.31 394 ALA A O 1
ATOM 3254 N N . TYR A 1 395 ? 12.179 -1.950 8.597 1.00 92.75 395 TYR A N 1
ATOM 3255 C CA . TYR A 1 395 ? 11.973 -3.315 8.095 1.00 92.75 395 TYR A CA 1
ATOM 3256 C C . TYR A 1 395 ? 12.630 -4.376 8.989 1.00 92.75 395 TYR A C 1
ATOM 3258 O O . TYR A 1 395 ? 12.047 -5.434 9.213 1.00 92.75 395 TYR A O 1
ATOM 3266 N N . GLU A 1 396 ? 13.832 -4.118 9.513 1.00 92.94 396 GLU A N 1
ATOM 3267 C CA . GLU A 1 396 ? 14.500 -5.024 10.459 1.00 92.94 396 GLU A CA 1
ATOM 3268 C C . GLU A 1 396 ? 13.691 -5.183 11.751 1.00 92.94 396 GLU A C 1
ATOM 3270 O O . GLU A 1 396 ? 13.542 -6.301 12.242 1.00 92.94 396 GLU A O 1
ATOM 3275 N N . LYS A 1 397 ? 13.109 -4.095 12.268 1.00 92.25 397 LYS A N 1
ATOM 3276 C CA . LYS A 1 397 ? 12.197 -4.137 13.418 1.00 92.25 397 LYS A CA 1
ATOM 3277 C C . LYS A 1 397 ? 10.917 -4.908 13.105 1.00 92.25 397 LYS A C 1
ATOM 3279 O O . LYS A 1 397 ? 10.580 -5.801 13.878 1.00 92.25 397 LYS A O 1
ATOM 3284 N N . ALA A 1 398 ? 10.285 -4.654 11.956 1.00 90.69 398 ALA A N 1
ATOM 3285 C CA . ALA A 1 398 ? 9.095 -5.384 11.510 1.00 90.69 398 ALA A CA 1
ATOM 3286 C C . ALA A 1 398 ? 9.317 -6.904 11.478 1.00 90.69 398 ALA A C 1
ATOM 3288 O O . ALA A 1 398 ? 8.429 -7.673 11.839 1.00 90.69 398 ALA A O 1
ATOM 3289 N N . ASN A 1 399 ? 10.507 -7.342 11.058 1.00 88.00 399 ASN A N 1
ATOM 3290 C CA . ASN A 1 399 ? 10.859 -8.757 10.952 1.00 88.00 399 ASN A CA 1
ATOM 3291 C C . ASN A 1 399 ? 11.093 -9.436 12.317 1.00 88.00 399 ASN A C 1
ATOM 3293 O O . ASN A 1 399 ? 10.987 -10.654 12.423 1.00 88.00 399 ASN A O 1
ATOM 3297 N N . ILE A 1 400 ? 11.429 -8.668 13.360 1.00 89.25 400 ILE A N 1
ATOM 3298 C CA . ILE A 1 400 ? 11.642 -9.182 14.726 1.00 89.25 400 ILE A CA 1
ATOM 3299 C C . ILE A 1 400 ? 10.320 -9.280 15.500 1.00 89.25 400 ILE A C 1
ATOM 3301 O O . ILE A 1 400 ? 10.221 -10.077 16.434 1.00 89.25 400 ILE A O 1
ATOM 3305 N N . CYS A 1 401 ? 9.312 -8.484 15.130 1.00 87.06 401 CYS A N 1
ATOM 3306 C CA . CYS A 1 401 ? 7.997 -8.504 15.766 1.00 87.06 401 CYS A CA 1
ATOM 3307 C C . CYS A 1 401 ? 7.431 -9.931 15.813 1.00 87.06 401 CYS A C 1
ATOM 3309 O O . CYS A 1 401 ? 7.486 -10.671 14.830 1.00 87.06 401 CYS A O 1
ATOM 3311 N N . THR A 1 402 ? 6.878 -10.322 16.958 1.00 76.88 402 THR A N 1
ATOM 3312 C CA . THR A 1 402 ? 6.401 -11.689 17.241 1.00 76.88 402 THR A CA 1
ATOM 3313 C C . THR A 1 402 ? 4.897 -11.854 17.091 1.00 76.88 402 THR A C 1
ATOM 3315 O O . THR A 1 402 ? 4.427 -12.983 17.181 1.00 76.88 402 THR A O 1
ATOM 3318 N N . ASP A 1 403 ? 4.157 -10.773 16.815 1.00 69.75 403 ASP A N 1
ATOM 3319 C CA . ASP A 1 403 ? 2.713 -10.839 16.582 1.00 69.75 403 ASP A CA 1
ATOM 3320 C C . ASP A 1 403 ? 2.404 -11.952 15.573 1.00 69.75 403 ASP A C 1
ATOM 3322 O O . ASP A 1 403 ? 3.022 -12.011 14.503 1.00 69.75 403 ASP A O 1
ATOM 3326 N N . ASN A 1 404 ? 1.532 -12.884 15.974 1.00 53.69 404 ASN A N 1
ATOM 3327 C CA . ASN A 1 404 ? 1.124 -14.068 15.213 1.00 53.69 404 ASN A CA 1
ATOM 3328 C C . ASN A 1 404 ? 0.250 -13.647 14.027 1.00 53.69 404 ASN A C 1
ATOM 3330 O O . ASN A 1 404 ? -0.940 -13.950 13.975 1.00 53.69 404 ASN A O 1
ATOM 3334 N N . ASP A 1 405 ? 0.824 -12.902 13.093 1.00 55.28 405 ASP A N 1
ATOM 3335 C CA . ASP A 1 405 ? 0.200 -12.714 11.803 1.00 55.28 405 ASP A CA 1
ATOM 3336 C C . ASP A 1 405 ? 0.536 -13.947 10.963 1.00 55.28 405 ASP A C 1
ATOM 3338 O O . ASP A 1 405 ? 1.641 -14.087 10.434 1.00 55.28 405 ASP A O 1
ATOM 3342 N N . ASP A 1 406 ? -0.435 -14.858 10.849 1.00 55.09 406 ASP A N 1
ATOM 3343 C CA . ASP A 1 406 ? -0.413 -15.981 9.900 1.00 55.09 406 ASP A CA 1
ATOM 3344 C C . ASP A 1 406 ? -0.183 -15.498 8.443 1.00 55.09 406 ASP A C 1
ATOM 3346 O O . ASP A 1 406 ? 0.029 -16.311 7.538 1.00 55.09 406 ASP A O 1
ATOM 3350 N N . ASN A 1 407 ? -0.213 -14.177 8.202 1.00 57.47 407 ASN A N 1
ATOM 3351 C CA . ASN A 1 407 ? 0.094 -13.516 6.938 1.00 57.47 407 ASN A CA 1
ATOM 3352 C C . ASN A 1 407 ? 1.474 -12.838 6.876 1.00 57.47 407 ASN A C 1
ATOM 3354 O O . ASN A 1 407 ? 1.694 -12.081 5.932 1.00 57.47 407 ASN A O 1
ATOM 3358 N N . LYS A 1 408 ? 2.421 -13.095 7.794 1.00 66.88 408 LYS A N 1
ATOM 3359 C CA . LYS A 1 408 ? 3.804 -12.608 7.621 1.00 66.88 408 LYS A CA 1
ATOM 3360 C C . LYS A 1 408 ? 4.386 -13.103 6.301 1.00 66.88 408 LYS A C 1
ATOM 3362 O O . LYS A 1 408 ? 4.676 -14.282 6.102 1.00 66.88 408 LYS A O 1
ATOM 3367 N N . GLU A 1 409 ? 4.552 -12.173 5.374 1.00 72.81 409 GLU A N 1
ATOM 3368 C CA . GLU A 1 409 ? 5.140 -12.429 4.070 1.00 72.81 409 GLU A CA 1
ATOM 3369 C C . GLU A 1 409 ? 6.656 -12.220 4.140 1.00 72.81 409 GLU A C 1
ATOM 3371 O O . GLU A 1 409 ? 7.176 -11.199 3.695 1.00 72.81 409 GLU A O 1
ATOM 3376 N N . ASP A 1 410 ? 7.388 -13.200 4.676 1.00 81.81 410 ASP A N 1
ATOM 3377 C CA . ASP A 1 410 ? 8.855 -13.134 4.843 1.00 81.81 410 ASP A CA 1
ATOM 3378 C C . ASP A 1 410 ? 9.599 -12.778 3.537 1.00 81.81 410 ASP A C 1
ATOM 3380 O O . ASP A 1 410 ? 10.631 -12.097 3.528 1.00 81.81 410 ASP A O 1
ATOM 3384 N N . TRP A 1 411 ? 9.037 -13.178 2.391 1.00 88.94 411 TRP A N 1
ATOM 3385 C CA . TRP A 1 411 ? 9.553 -12.819 1.070 1.00 88.94 411 TRP A CA 1
ATOM 3386 C C . TRP A 1 411 ? 9.483 -11.305 0.791 1.00 88.94 411 TRP A C 1
ATOM 3388 O O . TRP A 1 411 ? 10.366 -10.771 0.113 1.00 88.94 411 TRP A O 1
ATOM 3398 N N . THR A 1 412 ? 8.481 -10.598 1.323 1.00 87.38 412 THR A N 1
ATOM 3399 C CA . THR A 1 412 ? 8.279 -9.149 1.159 1.00 87.38 412 THR A CA 1
ATOM 3400 C C . THR A 1 412 ? 9.358 -8.365 1.900 1.00 87.38 412 THR A C 1
ATOM 3402 O O . THR A 1 412 ? 9.919 -7.417 1.338 1.00 87.38 412 THR A O 1
ATOM 3405 N N . TYR A 1 413 ? 9.728 -8.800 3.110 1.00 89.50 413 TYR A N 1
ATOM 3406 C CA . TYR A 1 413 ? 10.871 -8.248 3.845 1.00 89.50 413 TYR A CA 1
ATOM 3407 C C . TYR A 1 413 ? 12.168 -8.390 3.034 1.00 89.50 413 TYR A C 1
ATOM 3409 O O . TYR A 1 413 ? 12.833 -7.390 2.745 1.00 89.50 413 TYR A O 1
ATOM 3417 N N . LEU A 1 414 ? 12.498 -9.606 2.580 1.00 91.88 414 LEU A N 1
ATOM 3418 C CA . LEU A 1 414 ? 13.713 -9.856 1.790 1.00 91.88 414 LEU A CA 1
ATOM 3419 C C . LEU A 1 414 ? 13.740 -9.043 0.491 1.00 91.88 414 LEU A C 1
ATOM 3421 O O . LEU A 1 414 ? 14.773 -8.468 0.135 1.00 91.88 414 LEU A O 1
ATOM 3425 N N . TYR A 1 415 ? 12.600 -8.939 -0.193 1.00 91.81 415 TYR A N 1
ATOM 3426 C CA . TYR A 1 415 ? 12.447 -8.121 -1.393 1.00 91.81 415 TYR A CA 1
ATOM 3427 C C . TYR A 1 415 ? 12.735 -6.638 -1.127 1.00 91.81 415 TYR A C 1
ATOM 3429 O O . TYR A 1 415 ? 13.469 -5.995 -1.889 1.00 91.81 415 TYR A O 1
ATOM 3437 N N . MET A 1 416 ? 12.177 -6.072 -0.055 1.00 91.31 416 MET A N 1
ATOM 3438 C CA . MET A 1 416 ? 12.387 -4.664 0.282 1.00 91.31 416 MET A CA 1
ATOM 3439 C C . MET A 1 416 ? 13.821 -4.394 0.745 1.00 91.31 416 MET A C 1
ATOM 3441 O O . MET A 1 416 ? 14.428 -3.422 0.283 1.00 91.31 416 MET A O 1
ATOM 3445 N N . MET A 1 417 ? 14.413 -5.292 1.534 1.00 91.31 417 MET A N 1
ATOM 3446 C CA . MET A 1 417 ? 15.822 -5.215 1.932 1.00 91.31 417 MET A CA 1
ATOM 3447 C C . MET A 1 417 ? 16.762 -5.256 0.725 1.00 91.31 417 MET A C 1
ATOM 3449 O O . MET A 1 417 ? 17.652 -4.411 0.614 1.00 91.31 417 MET A O 1
ATOM 3453 N N . ALA A 1 418 ? 16.519 -6.149 -0.238 1.00 91.81 418 ALA A N 1
ATOM 3454 C CA . ALA A 1 418 ? 17.289 -6.212 -1.480 1.00 91.81 418 ALA A CA 1
ATOM 3455 C C . ALA A 1 418 ? 17.241 -4.885 -2.260 1.00 91.81 418 ALA A C 1
ATOM 3457 O O . ALA A 1 418 ? 18.269 -4.391 -2.731 1.00 91.81 418 ALA A O 1
ATOM 3458 N N . LYS A 1 419 ? 16.065 -4.248 -2.354 1.00 90.12 419 LYS A N 1
ATOM 3459 C CA . LYS A 1 419 ? 15.901 -2.941 -3.023 1.00 90.12 419 LYS A CA 1
ATOM 3460 C C . LYS A 1 419 ? 16.612 -1.805 -2.302 1.00 90.12 419 LYS A C 1
ATOM 3462 O O . LYS A 1 419 ? 17.066 -0.862 -2.959 1.00 90.12 419 LYS A O 1
ATOM 3467 N N . ILE A 1 420 ? 16.620 -1.833 -0.973 1.00 90.12 420 ILE A N 1
ATOM 3468 C CA . ILE A 1 420 ? 17.297 -0.832 -0.147 1.00 90.12 420 ILE A CA 1
ATOM 3469 C C . ILE A 1 420 ? 18.808 -0.975 -0.321 1.00 90.12 420 ILE A C 1
ATOM 3471 O O . ILE A 1 420 ? 19.474 0.009 -0.648 1.00 90.12 420 ILE A O 1
ATOM 3475 N N . GLU A 1 421 ? 19.336 -2.193 -0.227 1.00 88.69 421 GLU A N 1
ATOM 3476 C CA . GLU A 1 421 ? 20.758 -2.479 -0.431 1.00 88.69 421 GLU A CA 1
ATOM 3477 C C . GLU A 1 421 ? 21.229 -2.151 -1.850 1.00 88.69 421 GLU A C 1
ATOM 3479 O O . GLU A 1 421 ? 22.264 -1.505 -1.998 1.00 88.69 421 GLU A O 1
ATOM 3484 N N . GLU A 1 422 ? 20.447 -2.467 -2.891 1.00 87.25 422 GLU A N 1
ATOM 3485 C CA . GLU A 1 422 ? 20.766 -2.090 -4.281 1.00 87.25 422 GLU A CA 1
ATOM 3486 C C . GLU A 1 422 ? 20.927 -0.561 -4.426 1.00 87.25 422 GLU A C 1
ATOM 3488 O O . GLU A 1 422 ? 21.751 -0.067 -5.206 1.00 87.25 422 GLU A O 1
ATOM 3493 N N . LYS A 1 423 ? 20.140 0.220 -3.671 1.00 86.25 423 LYS A N 1
ATOM 3494 C CA . LYS A 1 423 ? 20.198 1.688 -3.682 1.00 86.25 423 LYS A CA 1
ATOM 3495 C C . LYS A 1 423 ? 21.324 2.253 -2.809 1.00 86.25 423 LYS A C 1
ATOM 3497 O O . LYS A 1 423 ? 21.903 3.261 -3.226 1.00 86.25 423 LYS A O 1
ATOM 3502 N N . LEU A 1 424 ? 21.594 1.655 -1.646 1.00 85.44 424 LEU A N 1
ATOM 3503 C CA . LEU A 1 424 ? 22.629 2.072 -0.686 1.00 85.44 424 LEU A CA 1
ATOM 3504 C C . LEU A 1 424 ? 24.039 1.685 -1.149 1.00 85.44 424 LEU A C 1
ATOM 3506 O O . LEU A 1 424 ? 24.960 2.496 -1.093 1.00 85.44 424 LEU A O 1
ATOM 3510 N N . HIS A 1 425 ? 24.211 0.457 -1.632 1.00 82.25 425 HIS A N 1
ATOM 3511 C CA . HIS A 1 425 ? 25.506 -0.159 -1.905 1.00 82.25 425 HIS A CA 1
ATOM 3512 C C . HIS A 1 425 ? 25.578 -0.661 -3.346 1.00 82.25 425 HIS A C 1
ATOM 3514 O O . HIS A 1 425 ? 25.594 -1.859 -3.616 1.00 82.25 425 HIS A O 1
ATOM 3520 N N . ARG A 1 426 ? 25.694 0.267 -4.303 1.00 71.62 426 ARG A N 1
ATOM 3521 C CA . ARG A 1 426 ? 25.752 -0.069 -5.741 1.00 71.62 426 ARG A CA 1
ATOM 3522 C C . ARG A 1 426 ? 26.883 -1.034 -6.120 1.00 71.62 426 ARG A C 1
ATOM 3524 O O . ARG A 1 426 ? 26.765 -1.710 -7.135 1.00 71.62 426 ARG A O 1
ATOM 3531 N N . ASN A 1 427 ? 27.939 -1.099 -5.309 1.00 70.56 427 ASN A N 1
ATOM 3532 C CA . ASN A 1 427 ? 29.103 -1.959 -5.531 1.00 70.56 427 ASN A CA 1
ATOM 3533 C C . ASN A 1 427 ? 28.941 -3.363 -4.911 1.00 70.56 427 ASN A C 1
ATOM 3535 O O . ASN A 1 427 ? 29.768 -4.232 -5.165 1.00 70.56 427 ASN A O 1
ATOM 3539 N N . LYS A 1 428 ? 27.881 -3.601 -4.123 1.00 80.69 428 LYS A N 1
ATOM 3540 C CA . LYS A 1 428 ? 27.561 -4.883 -3.473 1.00 80.69 428 LYS A CA 1
ATOM 3541 C C . LYS A 1 428 ? 26.341 -5.540 -4.122 1.00 80.69 428 LYS A C 1
ATOM 3543 O O . LYS A 1 428 ? 25.346 -5.839 -3.469 1.00 80.69 428 LYS A O 1
ATOM 3548 N N . LEU A 1 429 ? 26.401 -5.734 -5.440 1.00 84.69 429 LEU A N 1
ATOM 3549 C CA . LEU A 1 429 ? 25.296 -6.322 -6.201 1.00 84.69 429 LEU A CA 1
ATOM 3550 C C . LEU A 1 429 ? 24.878 -7.691 -5.640 1.00 84.69 429 LEU A C 1
ATOM 3552 O O . LEU A 1 429 ? 23.686 -7.939 -5.465 1.00 84.69 429 LEU A O 1
ATOM 3556 N N . PHE A 1 430 ? 25.844 -8.560 -5.343 1.00 87.75 430 PHE A N 1
ATOM 3557 C CA . PHE A 1 430 ? 25.588 -9.938 -4.925 1.00 87.75 430 PHE A CA 1
ATOM 3558 C C . PHE A 1 430 ? 24.747 -10.049 -3.652 1.00 87.75 430 PHE A C 1
ATOM 3560 O O . PHE A 1 430 ? 23.876 -10.912 -3.593 1.00 87.75 430 PHE A O 1
ATOM 3567 N N . ASP A 1 431 ? 24.927 -9.148 -2.682 1.00 89.44 431 ASP A N 1
ATOM 3568 C CA . ASP A 1 431 ? 24.130 -9.139 -1.448 1.00 89.44 431 ASP A CA 1
ATOM 3569 C C . ASP A 1 431 ? 22.639 -8.940 -1.757 1.00 89.44 431 ASP A C 1
ATOM 3571 O O . ASP A 1 431 ? 21.783 -9.647 -1.220 1.00 89.44 431 ASP A O 1
ATOM 3575 N N . SER A 1 432 ? 22.334 -8.035 -2.695 1.00 91.44 432 SER A N 1
ATOM 3576 C CA . SER A 1 432 ? 20.963 -7.797 -3.154 1.00 91.44 432 SER A CA 1
ATOM 3577 C C . SER A 1 432 ? 20.420 -8.950 -4.006 1.00 91.44 432 SER A C 1
ATOM 3579 O O . SER A 1 432 ? 19.265 -9.340 -3.839 1.00 91.44 432 SER A O 1
ATOM 3581 N N . LEU A 1 433 ? 21.243 -9.542 -4.883 1.00 94.44 433 LEU A N 1
ATOM 3582 C CA . LEU A 1 433 ? 20.837 -10.668 -5.731 1.00 94.44 433 LEU A CA 1
ATOM 3583 C C . LEU A 1 433 ? 20.498 -11.911 -4.905 1.00 94.44 433 LEU A C 1
ATOM 3585 O O . LEU A 1 433 ? 19.457 -12.521 -5.142 1.00 94.44 433 LEU A O 1
ATOM 3589 N N . LYS A 1 434 ? 21.323 -12.238 -3.904 1.00 94.69 434 LYS A N 1
ATOM 3590 C CA . LYS A 1 434 ? 21.082 -13.357 -2.983 1.00 94.69 434 LYS A CA 1
ATOM 3591 C C . LYS A 1 434 ? 19.760 -13.177 -2.235 1.00 94.69 434 LYS A C 1
ATOM 3593 O O . LYS A 1 434 ? 18.974 -14.112 -2.179 1.00 94.69 434 LYS A O 1
ATOM 3598 N N . LYS A 1 435 ? 19.449 -11.963 -1.762 1.00 94.69 435 LYS A N 1
ATOM 3599 C CA . LYS A 1 435 ? 18.157 -11.671 -1.112 1.00 94.69 435 LYS A CA 1
ATOM 3600 C C . LYS A 1 435 ? 16.960 -11.805 -2.057 1.00 94.69 435 LYS A C 1
ATOM 3602 O O . LYS A 1 435 ? 15.950 -12.377 -1.658 1.00 94.69 435 LYS A O 1
ATOM 3607 N N . TYR A 1 436 ? 17.061 -11.333 -3.306 1.00 95.44 436 TYR A N 1
ATOM 3608 C CA . TYR A 1 436 ? 16.000 -11.560 -4.298 1.00 95.44 436 TYR A CA 1
ATOM 3609 C C . TYR A 1 436 ? 15.807 -13.056 -4.602 1.00 95.44 436 TYR A C 1
ATOM 3611 O O . TYR A 1 436 ? 14.670 -13.492 -4.773 1.00 95.44 436 TYR A O 1
ATOM 3619 N N . ALA A 1 437 ? 16.889 -13.840 -4.658 1.00 96.19 437 ALA A N 1
ATOM 3620 C CA . ALA A 1 437 ? 16.817 -15.287 -4.857 1.00 96.19 437 ALA A CA 1
ATOM 3621 C C . ALA A 1 437 ? 16.161 -15.995 -3.662 1.00 96.19 437 ALA A C 1
ATOM 3623 O O . ALA A 1 437 ? 15.245 -16.785 -3.861 1.00 96.19 437 ALA A O 1
ATOM 3624 N N . SER A 1 438 ? 16.527 -15.641 -2.429 1.00 95.50 438 SER A N 1
ATOM 3625 C CA . SER A 1 438 ? 15.866 -16.172 -1.230 1.00 95.50 438 SER A CA 1
ATOM 3626 C C . SER A 1 438 ? 14.379 -15.803 -1.172 1.00 95.50 438 SER A C 1
ATOM 3628 O O . SER A 1 438 ? 13.554 -16.645 -0.838 1.00 95.50 438 SER A O 1
ATOM 3630 N N . ALA A 1 439 ? 14.000 -14.580 -1.564 1.00 94.25 439 ALA A N 1
ATOM 3631 C CA . ALA A 1 439 ? 12.589 -14.201 -1.683 1.00 94.25 439 ALA A CA 1
ATOM 3632 C C . ALA A 1 439 ? 11.846 -15.043 -2.739 1.00 94.25 439 ALA A C 1
ATOM 3634 O O . ALA A 1 439 ? 10.690 -15.412 -2.540 1.00 94.25 439 ALA A O 1
ATOM 3635 N N . LEU A 1 440 ? 12.504 -15.371 -3.857 1.00 94.62 440 LEU A N 1
ATOM 3636 C CA . LEU A 1 440 ? 11.956 -16.257 -4.886 1.00 94.62 440 LEU A CA 1
ATOM 3637 C C . LEU A 1 440 ? 11.743 -17.687 -4.362 1.00 94.62 440 LEU A C 1
ATOM 3639 O O . LEU A 1 440 ? 10.716 -18.291 -4.676 1.00 94.62 440 LEU A O 1
ATOM 3643 N N . ASP A 1 441 ? 12.675 -18.199 -3.558 1.00 94.50 441 ASP A N 1
ATOM 3644 C CA . ASP A 1 441 ? 12.574 -19.520 -2.930 1.00 94.50 441 ASP A CA 1
ATOM 3645 C C . ASP A 1 441 ? 11.409 -19.567 -1.923 1.00 94.50 441 ASP A C 1
ATOM 3647 O O . ASP A 1 441 ? 10.549 -20.442 -2.025 1.00 94.50 441 ASP A O 1
ATOM 3651 N N . LEU A 1 442 ? 11.272 -18.557 -1.055 1.00 93.12 442 LEU A N 1
ATOM 3652 C CA . LEU A 1 442 ? 10.139 -18.446 -0.121 1.00 93.12 442 LEU A CA 1
ATOM 3653 C C . LEU A 1 442 ? 8.784 -18.360 -0.839 1.00 93.12 442 LEU A C 1
ATOM 3655 O O . LEU A 1 442 ? 7.802 -18.968 -0.416 1.00 93.12 442 LEU A O 1
ATOM 3659 N N . LEU A 1 443 ? 8.705 -17.637 -1.962 1.00 91.69 443 LEU A N 1
ATOM 3660 C CA . LEU A 1 443 ? 7.490 -17.600 -2.784 1.00 91.69 443 LEU A CA 1
ATOM 3661 C C . LEU A 1 443 ? 7.121 -18.996 -3.309 1.00 91.69 443 LEU A C 1
ATOM 3663 O O . LEU A 1 443 ? 5.940 -19.348 -3.356 1.00 91.69 443 LEU A O 1
ATOM 3667 N N . HIS A 1 444 ? 8.115 -19.798 -3.698 1.00 92.62 444 HIS A N 1
ATOM 3668 C CA . HIS A 1 444 ? 7.894 -21.177 -4.122 1.00 92.62 444 HIS A CA 1
ATOM 3669 C C . HIS A 1 444 ? 7.394 -22.059 -2.971 1.00 92.62 444 HIS A C 1
ATOM 3671 O O . HIS A 1 444 ? 6.410 -22.789 -3.136 1.00 92.62 444 HIS A O 1
ATOM 3677 N N . GLU A 1 445 ? 8.022 -21.955 -1.800 1.00 92.44 445 GLU A N 1
ATOM 3678 C CA . GLU A 1 445 ? 7.618 -22.658 -0.576 1.00 92.44 445 GLU A CA 1
ATOM 3679 C C . GLU A 1 445 ? 6.168 -22.327 -0.191 1.00 92.44 445 GLU A C 1
ATOM 3681 O O . GLU A 1 445 ? 5.375 -23.236 0.087 1.00 92.44 445 GLU A O 1
ATOM 3686 N N . ASN A 1 446 ? 5.779 -21.058 -0.362 1.00 89.88 446 ASN A N 1
ATOM 3687 C CA . ASN A 1 446 ? 4.420 -20.530 -0.196 1.00 89.88 446 ASN A CA 1
ATOM 3688 C C . ASN A 1 446 ? 3.434 -20.943 -1.311 1.00 89.88 446 ASN A C 1
ATOM 3690 O O . ASN A 1 446 ? 2.336 -20.394 -1.414 1.00 89.88 446 ASN A O 1
ATOM 3694 N N . LYS A 1 447 ? 3.782 -21.950 -2.122 1.00 91.38 447 LYS A N 1
ATOM 3695 C CA . LYS A 1 447 ? 2.939 -22.563 -3.165 1.00 91.38 447 LYS A CA 1
ATOM 3696 C C . LYS A 1 447 ? 2.612 -21.629 -4.336 1.00 91.38 447 LYS A C 1
ATOM 3698 O O . LYS A 1 447 ? 1.520 -21.702 -4.909 1.00 91.38 447 LYS A O 1
ATOM 3703 N N . ALA A 1 448 ? 3.562 -20.783 -4.739 1.00 89.06 448 ALA A N 1
ATOM 3704 C CA . ALA A 1 448 ? 3.459 -20.045 -5.997 1.00 89.06 448 ALA A CA 1
ATOM 3705 C C . ALA A 1 448 ? 3.297 -20.989 -7.202 1.00 89.06 448 ALA A C 1
ATOM 3707 O O . ALA A 1 448 ? 3.931 -22.043 -7.295 1.00 89.06 448 ALA A O 1
ATOM 3708 N N . VAL A 1 449 ? 2.453 -20.590 -8.157 1.00 88.38 449 VAL A N 1
ATOM 3709 C CA . VAL A 1 449 ? 2.156 -21.368 -9.368 1.00 88.38 449 VAL A CA 1
ATOM 3710 C C . VAL A 1 449 ? 2.769 -20.685 -10.587 1.00 88.38 449 VAL A C 1
ATOM 3712 O O . VAL A 1 449 ? 2.612 -19.482 -10.784 1.00 88.38 449 VAL A O 1
ATOM 3715 N N . TYR A 1 450 ? 3.419 -21.468 -11.453 1.00 88.88 450 TYR A N 1
ATOM 3716 C CA . TYR A 1 450 ? 4.166 -20.958 -12.610 1.00 88.88 450 TYR A CA 1
ATOM 3717 C C . TYR A 1 450 ? 3.572 -21.419 -13.956 1.00 88.88 450 TYR A C 1
ATOM 3719 O O . TYR A 1 450 ? 4.193 -22.202 -14.687 1.00 88.88 450 TYR A O 1
ATOM 3727 N N . PRO A 1 451 ? 2.369 -20.953 -14.348 1.00 84.56 451 PRO A N 1
ATOM 3728 C CA . PRO A 1 451 ? 1.825 -21.238 -15.672 1.00 84.56 451 PRO A CA 1
ATOM 3729 C C . PRO A 1 451 ? 2.633 -20.519 -16.765 1.00 84.56 451 PRO A C 1
ATOM 3731 O O . PRO A 1 451 ? 3.274 -19.497 -16.521 1.00 84.56 451 PRO A O 1
ATOM 3734 N N . ARG A 1 452 ? 2.576 -21.028 -18.003 1.00 79.69 452 ARG A N 1
ATOM 3735 C CA . ARG A 1 452 ? 3.271 -20.424 -19.158 1.00 79.69 452 ARG A CA 1
ATOM 3736 C C . ARG A 1 452 ? 2.862 -18.984 -19.436 1.00 79.69 452 ARG A C 1
ATOM 3738 O O . ARG A 1 452 ? 3.686 -18.218 -19.906 1.00 79.69 452 ARG A O 1
ATOM 3745 N N . LYS A 1 453 ? 1.596 -18.657 -19.181 1.00 81.88 453 LYS A N 1
ATOM 3746 C CA . LYS A 1 453 ? 1.037 -17.308 -19.234 1.00 81.88 453 LYS A CA 1
ATOM 3747 C C . LYS A 1 453 ? 0.195 -17.111 -17.980 1.00 81.88 453 LYS A C 1
ATOM 3749 O O . LYS A 1 453 ? -0.700 -17.915 -17.721 1.00 81.88 453 LYS A O 1
ATOM 3754 N N . LEU A 1 454 ? 0.493 -16.074 -17.211 1.00 77.69 454 LEU A N 1
ATOM 3755 C CA . LEU A 1 454 ? -0.293 -15.654 -16.056 1.00 77.69 454 LEU A CA 1
ATOM 3756 C C . LEU A 1 454 ? -1.534 -14.892 -16.554 1.00 77.69 454 LEU A C 1
ATOM 3758 O O . LEU A 1 454 ? -1.442 -14.029 -17.431 1.00 77.69 454 LEU A O 1
ATOM 3762 N N . GLY A 1 455 ? -2.713 -15.280 -16.059 1.00 64.56 455 GLY A N 1
ATOM 3763 C CA . GLY A 1 455 ? -3.993 -14.668 -16.423 1.00 64.56 455 GLY A CA 1
ATOM 3764 C C . GLY A 1 455 ? -4.214 -13.315 -15.736 1.00 64.56 455 GLY A C 1
ATOM 3765 O O . GLY A 1 455 ? -3.672 -13.069 -14.667 1.00 64.56 455 GLY A O 1
ATOM 3766 N N . HIS A 1 456 ? -5.041 -12.453 -16.343 1.00 55.94 456 HIS A N 1
ATOM 3767 C CA . HIS A 1 456 ? -5.361 -11.106 -15.831 1.00 55.94 456 HIS A CA 1
ATOM 3768 C C . HIS A 1 456 ? -6.560 -11.087 -14.857 1.00 55.94 456 HIS A C 1
ATOM 3770 O O . HIS A 1 456 ? -6.901 -10.035 -14.329 1.00 55.94 456 HIS A O 1
ATOM 3776 N N . HIS A 1 457 ? -7.230 -12.225 -14.636 1.00 51.88 457 HIS A N 1
ATOM 3777 C CA . HIS A 1 457 ? -8.427 -12.311 -13.798 1.00 51.88 457 HIS A CA 1
ATOM 3778 C C . HIS A 1 457 ? -8.213 -13.294 -12.647 1.00 51.88 457 HIS A C 1
ATOM 3780 O O . HIS A 1 457 ? -8.171 -14.505 -12.846 1.00 51.88 457 HIS A O 1
ATOM 3786 N N . THR A 1 458 ? -8.159 -12.759 -11.432 1.00 49.53 458 THR A N 1
ATOM 3787 C CA . THR A 1 458 ? -8.089 -13.450 -10.133 1.00 49.53 458 THR A CA 1
ATOM 3788 C C . THR A 1 458 ? -9.378 -14.204 -9.752 1.00 49.53 458 THR A C 1
ATOM 3790 O O . THR A 1 458 ? -9.594 -14.510 -8.586 1.00 49.53 458 THR A O 1
ATOM 3793 N N . SER A 1 459 ? -10.239 -14.548 -10.718 1.00 42.94 459 SER A N 1
ATOM 3794 C CA . SER A 1 459 ? -11.575 -15.135 -10.482 1.00 42.94 459 SER A CA 1
ATOM 3795 C C . SER A 1 459 ? -11.600 -16.667 -10.344 1.00 42.94 459 SER A C 1
ATOM 3797 O O . SER A 1 459 ? -12.668 -17.271 -10.349 1.00 42.94 459 SER A O 1
ATOM 3799 N N . THR A 1 460 ? -10.445 -17.326 -10.223 1.00 48.50 460 THR A N 1
ATOM 3800 C CA . THR A 1 460 ? -10.350 -18.791 -10.078 1.00 48.50 460 THR A CA 1
ATOM 3801 C C . THR A 1 460 ? -9.896 -19.173 -8.668 1.00 48.50 460 THR A C 1
ATOM 3803 O O . THR A 1 460 ? -9.160 -18.426 -8.029 1.00 48.50 460 THR A O 1
ATOM 3806 N N . SER A 1 461 ? -10.281 -20.366 -8.204 1.00 48.03 461 SER A N 1
ATOM 3807 C CA . SER A 1 461 ? -9.985 -20.953 -6.883 1.00 48.03 461 SER A CA 1
ATOM 3808 C C . SER A 1 461 ? -8.501 -20.989 -6.458 1.00 48.03 461 SER A C 1
ATOM 3810 O O . SER A 1 461 ? -8.227 -21.234 -5.291 1.00 48.03 461 SER A O 1
ATOM 3812 N N . ASN A 1 462 ? -7.552 -20.687 -7.358 1.00 57.38 462 ASN A N 1
ATOM 3813 C CA . ASN A 1 462 ? -6.107 -20.570 -7.095 1.00 57.38 462 ASN A CA 1
ATOM 3814 C C . ASN A 1 462 ? -5.580 -19.116 -7.189 1.00 57.38 462 ASN A C 1
ATOM 3816 O O . ASN A 1 462 ? -4.449 -18.879 -7.632 1.00 57.38 462 ASN A O 1
ATOM 3820 N N . SER A 1 463 ? -6.388 -18.126 -6.798 1.00 69.88 463 SER A N 1
ATOM 3821 C CA . SER A 1 463 ? -6.029 -16.698 -6.861 1.00 69.88 463 SER A CA 1
ATOM 3822 C C . SER A 1 463 ? -4.742 -16.369 -6.088 1.00 69.88 463 SER A C 1
ATOM 3824 O O . SER A 1 463 ? -3.878 -15.681 -6.632 1.00 69.88 463 SER A O 1
ATOM 3826 N N . LYS A 1 464 ? -4.555 -16.940 -4.886 1.00 78.88 464 LYS A N 1
ATOM 3827 C CA . LYS A 1 464 ? -3.356 -16.732 -4.048 1.00 78.88 464 LYS A CA 1
ATOM 3828 C C . LYS A 1 464 ? -2.077 -17.250 -4.717 1.00 78.88 464 LYS A C 1
ATOM 3830 O O . LYS A 1 464 ? -1.136 -16.491 -4.903 1.00 78.88 464 LYS A O 1
ATOM 3835 N N . GLY A 1 465 ? -2.055 -18.507 -5.169 1.00 81.94 465 GLY A N 1
ATOM 3836 C CA . GLY A 1 465 ? -0.876 -19.088 -5.833 1.00 81.94 465 GLY A CA 1
ATOM 3837 C C . GLY A 1 465 ? -0.506 -18.392 -7.151 1.00 81.94 465 GLY A C 1
ATOM 3838 O O . GLY A 1 465 ? 0.671 -18.300 -7.499 1.00 81.94 465 GLY A O 1
ATOM 3839 N N . THR A 1 466 ? -1.499 -17.852 -7.867 1.00 80.88 466 THR A N 1
ATOM 3840 C CA . THR A 1 466 ? -1.277 -17.056 -9.087 1.00 80.88 466 THR A CA 1
ATOM 3841 C C . THR A 1 466 ? -0.672 -15.687 -8.764 1.00 80.88 466 THR A C 1
ATOM 3843 O O . THR A 1 466 ? 0.260 -15.268 -9.447 1.00 80.88 466 THR A O 1
ATOM 3846 N N . LEU A 1 467 ? -1.150 -15.014 -7.710 1.00 81.00 467 LEU A N 1
ATOM 3847 C CA . LEU A 1 467 ? -0.590 -13.745 -7.232 1.00 81.00 467 LEU A CA 1
ATOM 3848 C C . LEU A 1 467 ? 0.871 -13.913 -6.789 1.00 81.00 467 LEU A C 1
ATOM 3850 O O . LEU A 1 467 ? 1.739 -13.164 -7.231 1.00 81.00 467 LEU A O 1
ATOM 3854 N N . LEU A 1 468 ? 1.167 -14.960 -6.015 1.00 86.12 468 LEU A N 1
ATOM 3855 C CA . LEU A 1 468 ? 2.539 -15.313 -5.632 1.00 86.12 468 LEU A CA 1
ATOM 3856 C C . LEU A 1 468 ? 3.416 -15.610 -6.859 1.00 86.12 468 LEU A C 1
ATOM 3858 O O . LEU A 1 468 ? 4.562 -15.172 -6.920 1.00 86.12 468 LEU A O 1
ATOM 3862 N N . GLY A 1 469 ? 2.863 -16.271 -7.882 1.00 87.31 469 GLY A N 1
ATOM 3863 C CA . GLY A 1 469 ? 3.536 -16.467 -9.169 1.00 87.31 469 GLY A CA 1
ATOM 3864 C C . GLY A 1 469 ? 3.883 -15.151 -9.874 1.00 87.31 469 GLY A C 1
ATOM 3865 O O . GLY A 1 469 ? 4.967 -15.023 -10.445 1.00 87.31 469 GLY A O 1
ATOM 3866 N N . CYS A 1 470 ? 3.014 -14.142 -9.796 1.00 85.38 470 CYS A N 1
ATOM 3867 C CA . CYS A 1 470 ? 3.309 -12.801 -10.295 1.00 85.38 470 CYS A CA 1
ATOM 3868 C C . CYS A 1 470 ? 4.408 -12.095 -9.477 1.00 85.38 470 CYS A C 1
ATOM 3870 O O . CYS A 1 470 ? 5.275 -11.448 -10.067 1.00 85.38 470 CYS A O 1
ATOM 3872 N N . HIS A 1 471 ? 4.440 -12.253 -8.149 1.00 87.25 471 HIS A N 1
ATOM 3873 C CA . HIS A 1 471 ? 5.557 -11.762 -7.329 1.00 87.25 471 HIS A CA 1
ATOM 3874 C C . HIS A 1 471 ? 6.877 -12.460 -7.692 1.00 87.25 471 HIS A C 1
ATOM 3876 O O . HIS A 1 471 ? 7.916 -11.804 -7.774 1.00 87.25 471 HIS A O 1
ATOM 3882 N N . SER A 1 472 ? 6.844 -13.756 -8.029 1.00 91.69 472 SER A N 1
ATOM 3883 C CA . SER A 1 472 ? 8.021 -14.480 -8.529 1.00 91.69 472 SER A CA 1
ATOM 3884 C C . SER A 1 472 ? 8.533 -13.913 -9.857 1.00 91.69 472 SER A C 1
ATOM 3886 O O . SER A 1 472 ? 9.746 -13.819 -10.040 1.00 91.69 472 SER A O 1
ATOM 3888 N N . VAL A 1 473 ? 7.644 -13.461 -10.757 1.00 90.56 473 VAL A N 1
ATOM 3889 C CA . VAL A 1 473 ? 8.046 -12.745 -11.987 1.00 90.56 473 VAL A CA 1
ATOM 3890 C C . VAL A 1 473 ? 8.819 -11.469 -11.650 1.00 90.56 473 VAL A C 1
ATOM 3892 O O . VAL A 1 473 ? 9.838 -11.205 -12.288 1.00 90.56 473 VAL A O 1
ATOM 3895 N N . GLU A 1 474 ? 8.375 -10.691 -10.657 1.00 89.56 474 GLU A N 1
ATOM 3896 C CA . GLU A 1 474 ? 9.076 -9.471 -10.228 1.00 89.56 474 GLU A CA 1
ATOM 3897 C C . GLU A 1 474 ? 10.438 -9.801 -9.595 1.00 89.56 474 GLU A C 1
ATOM 3899 O O . GLU A 1 474 ? 11.415 -9.134 -9.937 1.00 89.56 474 GLU A O 1
ATOM 3904 N N . MET A 1 475 ? 10.553 -10.837 -8.748 1.00 93.50 475 MET A N 1
ATOM 3905 C CA . MET A 1 475 ? 11.851 -11.256 -8.180 1.00 93.50 475 MET A CA 1
ATOM 3906 C C . MET A 1 475 ? 12.827 -11.678 -9.281 1.00 93.50 475 MET A C 1
ATOM 3908 O O . MET A 1 475 ? 13.956 -11.186 -9.351 1.00 93.50 475 MET A O 1
ATOM 3912 N N . PHE A 1 476 ? 12.373 -12.537 -10.196 1.00 93.81 476 PHE A N 1
ATOM 3913 C CA . PHE A 1 476 ? 13.195 -13.028 -11.298 1.00 93.81 476 PHE A CA 1
ATOM 3914 C C . PHE A 1 476 ? 13.584 -11.896 -12.259 1.00 93.81 476 PHE A C 1
ATOM 3916 O O . PHE A 1 476 ? 14.736 -11.812 -12.689 1.00 93.81 476 PHE A O 1
ATOM 3923 N N . TYR A 1 477 ? 12.670 -10.956 -12.524 1.00 93.81 477 TYR A N 1
ATOM 3924 C CA . TYR A 1 477 ? 12.971 -9.738 -13.275 1.00 93.81 477 TYR A CA 1
ATOM 3925 C C . TYR A 1 477 ? 14.028 -8.885 -12.565 1.00 93.81 477 TYR A C 1
ATOM 3927 O O . TYR A 1 477 ? 14.960 -8.420 -13.220 1.00 93.81 477 TYR A O 1
ATOM 3935 N N . ARG A 1 478 ? 13.913 -8.664 -11.248 1.00 93.12 478 ARG A N 1
ATOM 3936 C CA . ARG A 1 478 ? 14.866 -7.856 -10.465 1.00 93.12 478 ARG A CA 1
ATOM 3937 C C . ARG A 1 478 ? 16.271 -8.429 -10.536 1.00 93.12 478 ARG A C 1
ATOM 3939 O O . ARG A 1 478 ? 17.192 -7.665 -10.810 1.00 93.12 478 ARG A O 1
ATOM 3946 N N . ILE A 1 479 ? 16.414 -9.744 -10.374 1.00 95.25 479 ILE A N 1
ATOM 3947 C CA . ILE A 1 479 ? 17.699 -10.446 -10.473 1.00 95.25 479 ILE A CA 1
ATOM 3948 C C . ILE A 1 479 ? 18.367 -10.160 -11.822 1.00 95.25 479 ILE A C 1
ATOM 3950 O O . ILE A 1 479 ? 19.437 -9.549 -11.873 1.00 95.25 479 ILE A O 1
ATOM 3954 N N . HIS A 1 480 ? 17.700 -10.514 -12.922 1.00 94.69 480 HIS A N 1
ATOM 3955 C CA . HIS A 1 480 ? 18.287 -10.413 -14.260 1.00 94.69 480 HIS A CA 1
ATOM 3956 C C . HIS A 1 480 ? 18.429 -8.956 -14.718 1.00 94.69 480 HIS A C 1
ATOM 3958 O O . HIS A 1 480 ? 19.417 -8.592 -15.349 1.00 94.69 480 HIS A O 1
ATOM 3964 N N . ALA A 1 481 ? 17.495 -8.069 -14.363 1.00 93.44 481 ALA A N 1
ATOM 3965 C CA . ALA A 1 481 ? 17.598 -6.651 -14.697 1.00 93.44 481 ALA A CA 1
ATOM 3966 C C . ALA A 1 481 ? 18.718 -5.946 -13.923 1.00 93.44 481 ALA A C 1
ATOM 3968 O O . ALA A 1 481 ? 19.336 -5.029 -14.469 1.00 93.44 481 ALA A O 1
ATOM 3969 N N . SER A 1 482 ? 18.959 -6.306 -12.661 1.00 92.88 482 SER A N 1
ATOM 3970 C CA . SER A 1 482 ? 20.037 -5.721 -11.858 1.00 92.88 482 SER A CA 1
ATOM 3971 C C . SER A 1 482 ? 21.402 -6.265 -12.272 1.00 92.88 482 SER A C 1
ATOM 3973 O O . SER A 1 482 ? 22.318 -5.461 -12.450 1.00 92.88 482 SER A O 1
ATOM 3975 N N . ALA A 1 483 ? 21.509 -7.564 -12.570 1.00 93.31 483 ALA A N 1
ATOM 3976 C CA . ALA A 1 483 ? 22.692 -8.152 -13.202 1.00 93.31 483 ALA A CA 1
ATOM 3977 C C . ALA A 1 483 ? 23.004 -7.493 -14.558 1.00 93.31 483 ALA A C 1
ATOM 3979 O O . ALA A 1 483 ? 24.114 -7.012 -14.771 1.00 93.31 483 ALA A O 1
ATOM 3980 N N . LEU A 1 484 ? 22.006 -7.333 -15.434 1.00 91.75 484 LEU A N 1
ATOM 3981 C CA . LEU A 1 484 ? 22.195 -6.695 -16.741 1.00 91.75 484 LEU A CA 1
ATOM 3982 C C . LEU A 1 484 ? 22.627 -5.226 -16.627 1.00 91.75 484 LEU A C 1
ATOM 3984 O O . LEU A 1 484 ? 23.482 -4.765 -17.377 1.00 91.75 484 LEU A O 1
ATOM 3988 N N . LYS A 1 485 ? 22.064 -4.463 -15.678 1.00 90.62 485 LYS A N 1
ATOM 3989 C CA . LYS A 1 485 ? 22.520 -3.084 -15.413 1.00 90.62 485 LYS A CA 1
ATOM 3990 C C . LYS A 1 485 ? 23.967 -3.047 -14.938 1.00 90.62 485 LYS A C 1
ATOM 3992 O O . LYS A 1 485 ? 24.664 -2.096 -15.273 1.00 90.62 485 LYS A O 1
ATOM 3997 N N . TYR A 1 486 ? 24.374 -4.005 -14.111 1.00 89.06 486 TYR A N 1
ATOM 3998 C CA . TYR A 1 486 ? 25.737 -4.092 -13.606 1.00 89.06 486 TYR A CA 1
ATOM 3999 C C . TYR A 1 486 ? 26.709 -4.397 -14.746 1.00 89.06 486 TYR A C 1
ATOM 4001 O O . TYR A 1 486 ? 27.634 -3.622 -14.970 1.00 89.06 486 TYR A O 1
ATOM 4009 N N . LEU A 1 487 ? 26.402 -5.406 -15.565 1.00 88.19 487 LEU A N 1
ATOM 4010 C CA . LEU A 1 487 ? 27.159 -5.740 -16.775 1.00 88.19 487 LEU A CA 1
ATOM 4011 C C . LEU A 1 487 ? 27.235 -4.577 -17.774 1.00 88.19 487 LEU A C 1
ATOM 4013 O O . LEU A 1 487 ? 28.237 -4.423 -18.457 1.00 88.19 487 LEU A O 1
ATOM 4017 N N . ASN A 1 488 ? 26.202 -3.735 -17.866 1.00 86.00 488 ASN A N 1
ATOM 4018 C CA . ASN A 1 488 ? 26.208 -2.575 -18.764 1.00 86.00 488 ASN A CA 1
ATOM 4019 C C . ASN A 1 488 ? 26.960 -1.352 -18.201 1.00 86.00 488 ASN A C 1
ATOM 4021 O O . ASN A 1 488 ? 27.188 -0.390 -18.925 1.00 86.00 488 ASN A O 1
ATOM 4025 N N . ARG A 1 489 ? 27.275 -1.335 -16.900 1.00 84.00 489 ARG A N 1
ATOM 4026 C CA . ARG A 1 489 ? 28.048 -0.255 -16.256 1.00 84.00 489 ARG A CA 1
ATOM 4027 C C . ARG A 1 489 ? 29.534 -0.567 -16.168 1.00 84.00 489 ARG A C 1
ATOM 4029 O O . ARG A 1 489 ? 30.322 0.368 -16.084 1.00 84.00 489 ARG A O 1
ATOM 4036 N N . HIS A 1 490 ? 29.882 -1.848 -16.129 1.00 80.88 490 HIS A N 1
ATOM 4037 C CA . HIS A 1 490 ? 31.248 -2.317 -15.967 1.00 80.88 490 HIS A CA 1
ATOM 4038 C C . HIS A 1 490 ? 31.739 -2.958 -17.263 1.00 80.88 490 HIS A C 1
ATOM 4040 O O . HIS A 1 490 ? 31.092 -3.842 -17.818 1.00 80.88 490 HIS A O 1
ATOM 4046 N N . ASN A 1 491 ? 32.895 -2.506 -17.729 1.00 74.12 491 ASN A N 1
ATOM 4047 C CA . ASN A 1 491 ? 33.622 -3.076 -18.858 1.00 74.12 491 ASN A CA 1
ATOM 4048 C C . ASN A 1 491 ? 34.866 -3.832 -18.355 1.00 74.12 491 ASN A C 1
ATOM 4050 O O . ASN A 1 491 ? 35.158 -3.836 -17.159 1.00 74.12 491 ASN A O 1
ATOM 4054 N N . LYS A 1 492 ? 35.620 -4.451 -19.270 1.00 69.44 492 LYS A N 1
ATOM 4055 C CA . LYS A 1 492 ? 36.849 -5.195 -18.944 1.00 69.44 492 LYS A CA 1
ATOM 4056 C C . LYS A 1 492 ? 37.900 -4.350 -18.204 1.00 69.44 492 LYS A C 1
ATOM 4058 O O . LYS A 1 492 ? 38.665 -4.880 -17.410 1.00 69.44 492 LYS A O 1
ATOM 4063 N N . GLU A 1 493 ? 37.930 -3.043 -18.451 1.00 69.12 493 GLU A N 1
ATOM 4064 C CA . GLU A 1 493 ? 38.888 -2.099 -17.852 1.00 69.12 493 GLU A CA 1
ATOM 4065 C C . GLU A 1 493 ? 38.481 -1.625 -16.446 1.00 69.12 493 GLU A C 1
ATOM 4067 O O . GLU A 1 493 ? 39.218 -0.896 -15.783 1.00 69.12 493 GLU A O 1
ATOM 4072 N N . SER A 1 494 ? 37.302 -2.024 -15.966 1.00 75.38 494 SER A N 1
ATOM 4073 C CA . SER A 1 494 ? 36.805 -1.627 -14.653 1.00 75.38 494 SER A CA 1
ATOM 4074 C C . SER A 1 494 ? 37.601 -2.314 -13.539 1.00 75.38 494 SER A C 1
ATOM 4076 O O . SER A 1 494 ? 37.488 -3.522 -13.349 1.00 75.38 494 SER A O 1
ATOM 4078 N N . VAL A 1 495 ? 38.336 -1.526 -12.745 1.00 68.00 495 VAL A N 1
ATOM 4079 C CA . VAL A 1 495 ? 39.191 -1.995 -11.629 1.00 68.00 495 VAL A CA 1
ATOM 4080 C C . VAL A 1 495 ? 38.443 -2.919 -10.656 1.00 68.00 495 VAL A C 1
ATOM 4082 O O . VAL A 1 495 ? 39.001 -3.895 -10.163 1.00 68.00 495 VAL A O 1
ATOM 4085 N N . ASP A 1 496 ? 37.156 -2.651 -10.427 1.00 69.56 496 ASP A N 1
ATOM 4086 C CA . ASP A 1 496 ? 36.319 -3.414 -9.502 1.00 69.56 496 ASP A CA 1
ATOM 4087 C C . ASP A 1 496 ? 35.635 -4.642 -10.124 1.00 69.56 496 ASP A C 1
ATOM 4089 O O . ASP A 1 496 ? 34.962 -5.369 -9.389 1.00 69.56 496 ASP A O 1
ATOM 4093 N N . PHE A 1 497 ? 35.753 -4.893 -11.434 1.00 81.62 497 PHE A N 1
ATOM 4094 C CA . PHE A 1 497 ? 35.043 -5.973 -12.131 1.00 81.62 497 PHE A CA 1
ATOM 4095 C C . PHE A 1 497 ? 36.008 -7.028 -12.679 1.00 81.62 497 PHE A C 1
ATOM 4097 O O . PHE A 1 497 ? 36.315 -7.102 -13.867 1.00 81.62 497 PHE A O 1
ATOM 4104 N N . THR A 1 498 ? 36.503 -7.852 -11.758 1.00 85.06 498 THR A N 1
ATOM 4105 C CA . THR A 1 498 ? 37.464 -8.919 -12.038 1.00 85.06 498 THR A CA 1
ATOM 4106 C C . THR A 1 498 ? 36.816 -10.121 -12.728 1.00 85.06 498 THR A C 1
ATOM 4108 O O . THR A 1 498 ? 35.600 -10.319 -12.673 1.00 85.06 498 THR A O 1
ATOM 4111 N N . MET A 1 499 ? 37.650 -10.969 -13.338 1.00 86.25 499 MET A N 1
ATOM 4112 C CA . MET A 1 499 ? 37.226 -12.255 -13.905 1.00 86.25 499 MET A CA 1
ATOM 4113 C C . MET A 1 499 ? 36.503 -13.128 -12.869 1.00 86.25 499 MET A C 1
ATOM 4115 O O . MET A 1 499 ? 35.488 -13.736 -13.186 1.00 86.25 499 MET A O 1
ATOM 4119 N N . ASP A 1 500 ? 36.969 -13.127 -11.617 1.00 88.25 500 ASP A N 1
ATOM 4120 C CA . ASP A 1 500 ? 36.350 -13.890 -10.526 1.00 88.25 500 ASP A CA 1
ATOM 4121 C C . ASP A 1 500 ? 34.924 -13.422 -10.229 1.00 88.25 500 ASP A C 1
ATOM 4123 O O . ASP A 1 500 ? 34.022 -14.243 -10.103 1.00 88.25 500 ASP A O 1
ATOM 4127 N N . LYS A 1 501 ? 34.680 -12.104 -10.201 1.00 88.06 501 LYS A N 1
ATOM 4128 C CA . LYS A 1 501 ? 33.324 -11.560 -10.021 1.00 88.06 501 LYS A CA 1
ATOM 4129 C C . LYS A 1 501 ? 32.417 -11.877 -11.204 1.00 88.06 501 LYS A C 1
ATOM 4131 O O . LYS A 1 501 ? 31.219 -12.079 -11.026 1.00 88.06 501 LYS A O 1
ATOM 4136 N N . LEU A 1 502 ? 32.964 -11.896 -12.417 1.00 89.75 502 LEU A N 1
ATOM 4137 C CA . LEU A 1 502 ? 32.210 -12.283 -13.604 1.00 89.75 502 LEU A CA 1
ATOM 4138 C C . LEU A 1 502 ? 31.873 -13.788 -13.586 1.00 89.75 502 LEU A C 1
ATOM 4140 O O . LEU A 1 502 ? 30.753 -14.146 -13.945 1.00 89.75 502 LEU A O 1
ATOM 4144 N N . ASN A 1 503 ? 32.785 -14.642 -13.107 1.00 92.75 503 ASN A N 1
ATOM 4145 C CA . ASN A 1 503 ? 32.535 -16.068 -12.861 1.00 92.75 503 ASN A CA 1
ATOM 4146 C C . ASN A 1 503 ? 31.473 -16.279 -11.776 1.00 92.75 503 ASN A C 1
ATOM 4148 O O . ASN A 1 503 ? 30.517 -17.009 -12.014 1.00 92.75 503 ASN A O 1
ATOM 4152 N N . GLU A 1 504 ? 31.575 -15.594 -10.634 1.00 92.56 504 GLU A N 1
ATOM 4153 C CA . GLU A 1 504 ? 30.575 -15.674 -9.557 1.00 92.56 504 GLU A CA 1
ATOM 4154 C C . GLU A 1 504 ? 29.185 -15.263 -10.070 1.00 92.56 504 GLU A C 1
ATOM 4156 O O . GLU A 1 504 ? 28.179 -15.910 -9.776 1.00 92.56 504 GLU A O 1
ATOM 4161 N N . LEU A 1 505 ? 29.112 -14.214 -10.900 1.00 93.06 505 LEU A N 1
ATOM 4162 C CA . LEU A 1 505 ? 27.858 -13.799 -11.527 1.00 93.06 505 LEU A CA 1
ATOM 4163 C C . LEU A 1 505 ? 27.334 -14.849 -12.511 1.00 93.06 505 LEU A C 1
ATOM 4165 O O . LEU A 1 505 ? 26.132 -15.105 -12.536 1.00 93.06 505 LEU A O 1
ATOM 4169 N N . HIS A 1 506 ? 28.212 -15.450 -13.312 1.00 93.50 506 HIS A N 1
ATOM 4170 C CA . HIS A 1 506 ? 27.847 -16.518 -14.237 1.00 93.50 506 HIS A CA 1
ATOM 4171 C C . HIS A 1 506 ? 27.278 -17.733 -13.496 1.00 93.50 506 HIS A C 1
ATOM 4173 O O . HIS A 1 506 ? 26.217 -18.234 -13.872 1.00 93.50 506 HIS A O 1
ATOM 4179 N N . GLU A 1 507 ? 27.951 -18.192 -12.440 1.00 95.12 507 GLU A N 1
ATOM 4180 C CA . GLU A 1 507 ? 27.499 -19.302 -11.596 1.00 95.12 507 GLU A CA 1
ATOM 4181 C C . GLU A 1 507 ? 26.139 -18.997 -10.972 1.00 95.12 507 GLU A C 1
ATOM 4183 O O . GLU A 1 507 ? 25.207 -19.787 -11.122 1.00 95.12 507 GLU A O 1
ATOM 4188 N N . PHE A 1 508 ? 25.984 -17.811 -10.379 1.00 96.44 508 PHE A N 1
ATOM 4189 C CA . PHE A 1 508 ? 24.720 -17.377 -9.791 1.00 96.44 508 PHE A CA 1
ATOM 4190 C C . PHE A 1 508 ? 23.583 -17.334 -10.824 1.00 96.44 508 PHE A C 1
ATOM 4192 O O . PHE A 1 508 ? 22.501 -17.864 -10.590 1.00 96.44 508 PHE A O 1
ATOM 4199 N N . LEU A 1 509 ? 23.805 -16.727 -11.995 1.00 94.38 509 LEU A N 1
ATOM 4200 C CA . LEU A 1 509 ? 22.787 -16.659 -13.051 1.00 94.38 509 LEU A CA 1
ATOM 4201 C C . LEU A 1 509 ? 22.448 -18.044 -13.615 1.00 94.38 509 LEU A C 1
ATOM 4203 O O . LEU A 1 509 ? 21.290 -18.300 -13.941 1.00 94.38 509 LEU A O 1
ATOM 4207 N N . THR A 1 510 ? 23.430 -18.942 -13.697 1.00 92.62 510 THR A N 1
ATOM 4208 C CA . THR A 1 510 ? 23.214 -20.336 -14.105 1.00 92.62 510 THR A CA 1
ATOM 4209 C C . THR A 1 510 ? 22.362 -21.073 -13.073 1.00 92.62 510 THR A C 1
ATOM 4211 O O . THR A 1 510 ? 21.406 -21.750 -13.448 1.00 92.62 510 THR A O 1
ATOM 4214 N N . GLU A 1 511 ? 22.629 -20.885 -11.776 1.00 94.44 511 GLU A N 1
ATOM 4215 C CA . GLU A 1 511 ? 21.793 -21.413 -10.691 1.00 94.44 511 GLU A CA 1
ATOM 4216 C C . GLU A 1 511 ? 20.344 -20.926 -10.831 1.00 94.44 511 GLU A C 1
ATOM 4218 O O . GLU A 1 511 ? 19.409 -21.724 -10.737 1.00 94.44 511 GLU A O 1
ATOM 4223 N N . MET A 1 512 ? 20.128 -19.644 -11.143 1.00 94.00 512 MET A N 1
ATOM 4224 C CA . MET A 1 512 ? 18.778 -19.095 -11.319 1.00 94.00 512 MET A CA 1
ATOM 4225 C C . MET A 1 512 ? 17.987 -19.776 -12.444 1.00 94.00 512 MET A C 1
ATOM 4227 O O . MET A 1 512 ? 16.769 -19.915 -12.321 1.00 94.00 512 MET A O 1
ATOM 4231 N N . GLN A 1 513 ? 18.645 -20.260 -13.504 1.00 87.25 513 GLN A N 1
ATOM 4232 C CA . GLN A 1 513 ? 17.980 -21.023 -14.573 1.00 87.25 513 GLN A CA 1
ATOM 4233 C C . GLN A 1 513 ? 17.496 -22.408 -14.114 1.00 87.25 513 GLN A C 1
ATOM 4235 O O . GLN A 1 513 ? 16.591 -22.978 -14.724 1.00 87.25 513 GLN A O 1
ATOM 4240 N N . THR A 1 514 ? 18.051 -22.942 -13.023 1.00 90.19 514 THR A N 1
ATOM 4241 C CA . THR A 1 514 ? 17.639 -24.233 -12.442 1.00 90.19 514 THR A CA 1
ATOM 4242 C C . THR A 1 514 ? 16.465 -24.113 -11.469 1.00 90.19 514 THR A C 1
ATOM 4244 O O . THR A 1 514 ? 15.852 -25.119 -11.109 1.00 90.19 514 THR A O 1
ATOM 4247 N N . LYS A 1 515 ? 16.110 -22.890 -11.051 1.00 92.44 515 LYS A N 1
ATOM 4248 C CA . LYS A 1 515 ? 15.018 -22.658 -10.099 1.00 92.44 515 LYS A CA 1
ATOM 4249 C C . LYS A 1 515 ? 13.664 -23.077 -10.704 1.00 92.44 515 LYS A C 1
ATOM 4251 O O . LYS A 1 515 ? 13.445 -22.859 -11.901 1.00 92.44 515 LYS A O 1
ATOM 4256 N N . PRO A 1 516 ? 12.698 -23.566 -9.894 1.00 91.94 516 PRO A N 1
ATOM 4257 C CA . PRO A 1 516 ? 11.374 -24.012 -10.359 1.00 91.94 516 PRO A CA 1
ATOM 4258 C C . PRO A 1 516 ? 10.623 -23.001 -11.239 1.00 91.94 516 PRO A C 1
ATOM 4260 O O . PRO A 1 516 ? 9.878 -23.366 -12.155 1.00 91.94 516 PRO A O 1
ATOM 4263 N N . PHE A 1 517 ? 10.829 -21.706 -10.984 1.00 90.94 517 PHE A N 1
ATOM 4264 C CA . PHE A 1 517 ? 10.269 -20.629 -11.796 1.00 90.94 517 PHE A CA 1
ATOM 4265 C C . PHE A 1 517 ? 10.766 -20.659 -13.253 1.00 90.94 517 PHE A C 1
ATOM 4267 O O . PHE A 1 517 ? 9.978 -20.424 -14.169 1.00 90.94 517 PHE A O 1
ATOM 4274 N N . ALA A 1 518 ? 12.042 -20.959 -13.495 1.00 87.12 518 ALA A N 1
ATOM 4275 C CA . ALA A 1 518 ? 12.616 -21.045 -14.836 1.00 87.12 518 ALA A CA 1
ATOM 4276 C C . ALA A 1 518 ? 12.327 -22.413 -15.476 1.00 87.12 518 ALA A C 1
ATOM 4278 O O . ALA A 1 518 ? 11.745 -22.474 -16.559 1.00 87.12 518 ALA A O 1
ATOM 4279 N N . THR A 1 519 ? 12.616 -23.515 -14.779 1.00 86.94 519 THR A N 1
ATOM 4280 C CA . THR A 1 519 ? 12.490 -24.887 -15.316 1.00 86.94 519 THR A CA 1
ATOM 4281 C C . THR A 1 519 ? 11.070 -25.245 -15.748 1.00 86.94 519 THR A C 1
ATOM 4283 O O . THR A 1 519 ? 10.873 -25.765 -16.847 1.00 86.94 519 THR A O 1
ATOM 4286 N N . SER A 1 520 ? 10.054 -24.857 -14.971 1.00 83.19 520 SER A N 1
ATOM 4287 C CA . SER A 1 520 ? 8.639 -25.101 -15.309 1.00 83.19 520 SER A CA 1
ATOM 4288 C C . SER A 1 520 ? 8.182 -24.446 -16.623 1.00 83.19 520 SER A C 1
ATOM 4290 O O . SER A 1 520 ? 7.114 -24.775 -17.154 1.00 83.19 520 SER A O 1
ATOM 4292 N N . TYR A 1 521 ? 8.957 -23.495 -17.151 1.00 78.62 521 TYR A N 1
ATOM 4293 C CA . TYR A 1 521 ? 8.728 -22.898 -18.461 1.00 78.62 521 TYR A CA 1
ATOM 4294 C C . TYR A 1 521 ? 9.184 -23.841 -19.585 1.00 78.62 521 TYR A C 1
ATOM 4296 O O . TYR A 1 521 ? 8.434 -24.079 -20.544 1.00 78.62 521 TYR A O 1
ATOM 4304 N N . TYR A 1 522 ? 10.391 -24.395 -19.427 1.00 69.19 522 TYR A N 1
ATOM 4305 C CA . TYR A 1 522 ? 11.070 -25.267 -20.382 1.00 69.19 522 TYR A CA 1
ATOM 4306 C C . TYR A 1 522 ? 10.486 -26.680 -20.421 1.00 69.19 522 TYR A C 1
ATOM 4308 O O . TYR A 1 522 ? 10.312 -27.216 -21.507 1.00 69.19 522 TYR A O 1
ATOM 4316 N N . GLU A 1 523 ? 10.083 -27.260 -19.287 1.00 62.50 523 GLU A N 1
ATOM 4317 C CA . GLU A 1 523 ? 9.489 -28.613 -19.223 1.00 62.50 523 GLU A CA 1
ATOM 4318 C C . GLU A 1 523 ? 8.210 -28.762 -20.063 1.00 62.50 523 GLU A C 1
ATOM 4320 O O . GLU A 1 523 ? 7.842 -29.854 -20.484 1.00 62.50 523 GLU A O 1
ATOM 4325 N N . LYS A 1 524 ? 7.521 -27.650 -20.339 1.00 55.81 524 LYS A N 1
ATOM 4326 C CA . LYS A 1 524 ? 6.318 -27.619 -21.183 1.00 55.81 524 LYS A CA 1
ATOM 4327 C C . LYS A 1 524 ? 6.630 -27.280 -22.649 1.00 55.81 524 LYS A C 1
ATOM 4329 O O . LYS A 1 524 ? 5.700 -27.184 -23.453 1.00 55.81 524 LYS A O 1
ATOM 4334 N N . SER A 1 525 ? 7.900 -27.034 -22.993 1.00 54.62 525 SER A N 1
ATOM 4335 C CA . SER A 1 525 ? 8.402 -26.734 -24.343 1.00 54.62 525 SER A CA 1
ATOM 4336 C C . SER A 1 525 ? 8.526 -27.996 -25.177 1.00 54.62 525 SER A C 1
ATOM 4338 O O . SER A 1 525 ? 9.274 -28.902 -24.844 1.00 54.62 525 SER A O 1
ATOM 4340 N N . THR A 1 526 ? 7.808 -28.041 -26.297 1.00 45.47 526 THR A N 1
ATOM 4341 C CA . THR A 1 526 ? 7.857 -29.145 -27.264 1.00 45.47 526 THR A CA 1
ATOM 4342 C C . THR A 1 526 ? 9.007 -29.016 -28.267 1.00 45.47 526 THR A C 1
ATOM 4344 O O . THR A 1 526 ? 9.060 -29.794 -29.213 1.00 45.47 526 THR A O 1
ATOM 4347 N N . ILE A 1 527 ? 9.893 -28.023 -28.125 1.00 49.25 527 ILE A N 1
ATOM 4348 C CA . ILE A 1 527 ? 10.959 -27.743 -29.096 1.00 49.25 527 ILE A CA 1
ATOM 4349 C C . ILE A 1 527 ? 12.316 -27.838 -28.380 1.00 49.25 527 ILE A C 1
ATOM 4351 O O . ILE A 1 527 ? 12.559 -27.043 -27.466 1.00 49.25 527 ILE A O 1
ATOM 4355 N N . PRO A 1 528 ? 13.183 -28.804 -28.743 1.00 41.16 528 PRO A N 1
ATOM 4356 C CA . PRO A 1 528 ? 14.542 -28.884 -28.223 1.00 41.16 528 PRO A CA 1
ATOM 4357 C C . PRO A 1 528 ? 15.437 -27.777 -28.824 1.00 41.16 528 PRO A C 1
ATOM 4359 O O . PRO A 1 528 ? 15.199 -27.326 -29.948 1.00 41.16 528 PRO A O 1
ATOM 4362 N N . PRO A 1 529 ? 16.464 -27.310 -28.094 1.00 46.69 529 PRO A N 1
ATOM 4363 C CA . PRO A 1 529 ? 17.376 -26.278 -28.576 1.00 46.69 529 PRO A CA 1
ATOM 4364 C C . PRO A 1 529 ? 18.377 -26.842 -29.602 1.00 46.69 529 PRO A C 1
ATOM 4366 O O . PRO A 1 529 ? 19.364 -27.470 -29.232 1.00 46.69 529 PRO A O 1
ATOM 4369 N N . ASP A 1 530 ? 18.161 -26.582 -30.894 1.00 45.12 530 ASP A N 1
ATOM 4370 C CA . ASP A 1 530 ? 19.168 -26.842 -31.936 1.00 45.12 530 ASP A CA 1
ATOM 4371 C C . ASP A 1 530 ? 20.243 -25.735 -31.930 1.00 45.12 530 ASP A C 1
ATOM 4373 O O . ASP A 1 530 ? 19.947 -24.558 -32.180 1.00 45.12 530 ASP A O 1
ATOM 4377 N N . SER A 1 531 ? 21.505 -26.112 -31.696 1.00 47.50 531 SER A N 1
ATOM 4378 C CA . SER A 1 531 ? 22.666 -25.207 -31.578 1.00 47.50 531 SER A CA 1
ATOM 4379 C C . SER A 1 531 ? 22.931 -24.340 -32.819 1.00 47.50 531 SER A C 1
ATOM 4381 O O . SER A 1 531 ? 23.463 -23.236 -32.705 1.00 47.50 531 SER A O 1
ATOM 4383 N N . HIS A 1 532 ? 22.513 -24.795 -34.002 1.00 40.53 532 HIS A N 1
ATOM 4384 C CA . HIS A 1 532 ? 22.833 -24.155 -35.279 1.00 40.53 532 HIS A CA 1
ATOM 4385 C C . HIS A 1 532 ? 22.009 -22.878 -35.549 1.00 40.53 532 HIS A C 1
ATOM 4387 O O . HIS A 1 532 ? 22.491 -21.923 -36.152 1.00 40.53 532 HIS A O 1
ATOM 4393 N N . SER A 1 533 ? 20.778 -22.808 -35.033 1.00 41.84 533 SER A N 1
ATOM 4394 C CA . SER A 1 533 ? 19.897 -21.633 -35.164 1.00 41.84 533 SER A CA 1
ATOM 4395 C C . SER A 1 533 ? 20.313 -20.444 -34.281 1.00 41.84 533 SER A C 1
ATOM 4397 O O . SER A 1 533 ? 20.092 -19.293 -34.654 1.00 41.84 533 SER A O 1
ATOM 4399 N N . ALA A 1 534 ? 20.938 -20.704 -33.126 1.00 47.53 534 ALA A N 1
ATOM 4400 C CA . ALA A 1 534 ? 21.435 -19.665 -32.218 1.00 47.53 534 ALA A CA 1
ATOM 4401 C C . ALA A 1 534 ? 22.680 -18.948 -32.772 1.00 47.53 534 ALA A C 1
ATOM 4403 O O . ALA A 1 534 ? 22.868 -17.756 -32.528 1.00 47.53 534 ALA A O 1
ATOM 4404 N N . GLN A 1 535 ? 23.505 -19.653 -33.552 1.00 49.06 535 GLN A N 1
ATOM 4405 C CA . GLN A 1 535 ? 24.605 -19.050 -34.309 1.00 49.06 535 GLN A CA 1
ATOM 4406 C C . GLN A 1 535 ? 24.076 -18.090 -35.380 1.00 49.06 535 GLN A C 1
ATOM 4408 O O . GLN A 1 535 ? 24.500 -16.941 -35.421 1.00 49.06 535 GLN A O 1
ATOM 4413 N N . LEU A 1 536 ? 23.059 -18.502 -36.143 1.00 40.97 536 LEU A N 1
ATOM 4414 C CA . LEU A 1 536 ? 22.499 -17.700 -37.234 1.00 40.97 536 LEU A CA 1
ATOM 4415 C C . LEU A 1 536 ? 21.872 -16.373 -36.756 1.00 40.97 536 LEU A C 1
ATOM 4417 O O . LEU A 1 536 ? 22.046 -15.341 -37.394 1.00 40.97 536 LEU A O 1
ATOM 4421 N N . ILE A 1 537 ? 21.163 -16.370 -35.618 1.00 50.06 537 ILE A N 1
ATOM 4422 C CA . ILE A 1 537 ? 20.581 -15.147 -35.022 1.00 50.06 537 ILE A CA 1
ATOM 4423 C C . ILE A 1 537 ? 21.683 -14.206 -34.516 1.00 50.06 537 ILE A C 1
ATOM 4425 O O . ILE A 1 537 ? 21.593 -12.991 -34.700 1.00 50.06 537 ILE A O 1
ATOM 4429 N N . ASN A 1 538 ? 22.737 -14.754 -33.906 1.00 57.06 538 ASN A N 1
ATOM 4430 C CA . ASN A 1 538 ? 23.897 -13.964 -33.498 1.00 57.06 538 ASN A CA 1
ATOM 4431 C C . ASN A 1 538 ? 24.602 -13.331 -34.708 1.00 57.06 538 ASN A C 1
ATOM 4433 O O . ASN A 1 538 ? 24.931 -12.150 -34.658 1.00 57.06 538 ASN A O 1
ATOM 4437 N N . GLU A 1 539 ? 24.763 -14.073 -35.802 1.00 53.31 539 GLU A N 1
ATOM 4438 C CA . GLU A 1 539 ? 25.383 -13.593 -37.045 1.00 53.31 539 GLU A CA 1
ATOM 4439 C C . GLU A 1 539 ? 24.515 -12.562 -37.791 1.00 53.31 539 GLU A C 1
ATOM 4441 O O . GLU A 1 539 ? 25.039 -11.580 -38.313 1.00 53.31 539 GLU A O 1
ATOM 4446 N N . LEU A 1 540 ? 23.186 -12.733 -37.805 1.00 53.25 540 LEU A N 1
ATOM 4447 C CA . LEU A 1 540 ? 22.242 -11.842 -38.498 1.00 53.25 540 LEU A CA 1
ATOM 4448 C C . LEU A 1 540 ? 22.012 -10.506 -37.777 1.00 53.25 540 LEU A C 1
ATOM 4450 O O . LEU A 1 540 ? 21.857 -9.476 -38.434 1.00 53.25 540 LEU A O 1
ATOM 4454 N N . TYR A 1 541 ? 21.952 -10.510 -36.441 1.00 58.62 541 TYR A N 1
ATOM 4455 C CA . TYR A 1 541 ? 21.597 -9.318 -35.654 1.00 58.62 541 TYR A CA 1
ATOM 4456 C C . TYR A 1 541 ? 22.783 -8.652 -34.959 1.00 58.62 541 TYR A C 1
ATOM 4458 O O . TYR A 1 541 ? 22.687 -7.472 -34.611 1.00 58.62 541 TYR A O 1
ATOM 4466 N N . PHE A 1 542 ? 23.899 -9.364 -34.794 1.00 65.94 542 PHE A N 1
ATOM 4467 C CA . PHE A 1 542 ? 25.121 -8.854 -34.170 1.00 65.94 542 PHE A CA 1
ATOM 4468 C C . PHE A 1 542 ? 26.352 -9.224 -35.018 1.00 65.94 542 PHE A C 1
ATOM 4470 O O . PHE A 1 542 ? 27.236 -9.938 -34.551 1.00 65.94 542 PHE A O 1
ATOM 4477 N N . PRO A 1 543 ? 26.450 -8.728 -36.266 1.00 53.81 543 PRO A N 1
ATOM 4478 C CA . PRO A 1 543 ? 27.485 -9.142 -37.221 1.00 53.81 543 PRO A CA 1
ATOM 4479 C C . PRO A 1 543 ? 28.919 -8.802 -36.782 1.00 53.81 543 PRO A C 1
ATOM 4481 O O . PRO A 1 543 ? 29.863 -9.424 -37.246 1.00 53.81 543 PRO A O 1
ATOM 4484 N N . HIS A 1 544 ? 29.102 -7.856 -35.855 1.00 56.72 544 HIS A N 1
ATOM 4485 C CA . HIS A 1 544 ? 30.411 -7.533 -35.271 1.00 56.72 544 HIS A CA 1
ATOM 4486 C C . HIS A 1 544 ? 30.827 -8.479 -34.129 1.00 56.72 544 HIS A C 1
ATOM 4488 O O . HIS A 1 544 ? 31.926 -8.356 -33.602 1.00 56.72 544 HIS A O 1
ATOM 4494 N N . LYS A 1 545 ? 29.965 -9.419 -33.718 1.00 61.19 545 LYS A N 1
ATOM 4495 C CA . LYS A 1 545 ? 30.181 -10.290 -32.552 1.00 61.19 545 LYS A CA 1
ATOM 4496 C C . LYS A 1 545 ? 31.212 -11.395 -32.805 1.00 61.19 545 LYS A C 1
ATOM 4498 O O . LYS A 1 545 ? 31.873 -11.833 -31.867 1.00 61.19 545 LYS A O 1
ATOM 4503 N N . THR A 1 546 ? 31.363 -11.845 -34.049 1.00 55.66 546 THR A N 1
ATOM 4504 C CA . THR A 1 546 ? 32.225 -12.985 -34.408 1.00 55.66 546 THR A CA 1
ATOM 4505 C C . THR A 1 546 ? 33.713 -12.701 -34.204 1.00 55.66 546 THR A C 1
ATOM 4507 O O . THR A 1 546 ? 34.446 -13.611 -33.827 1.00 55.66 546 THR A O 1
ATOM 4510 N N . ASP A 1 547 ? 34.137 -11.442 -34.334 1.00 55.03 547 ASP A N 1
ATOM 4511 C CA . ASP A 1 547 ? 35.535 -11.028 -34.136 1.00 55.03 547 ASP A CA 1
ATOM 4512 C C . ASP A 1 547 ? 35.861 -10.692 -32.662 1.00 55.03 547 ASP A C 1
ATOM 4514 O O . ASP A 1 547 ? 37.027 -10.562 -32.296 1.00 55.03 547 ASP A O 1
ATOM 4518 N N . LEU A 1 548 ? 34.842 -10.582 -31.793 1.00 55.41 548 LEU A N 1
ATOM 4519 C CA . LEU A 1 548 ? 34.973 -10.219 -30.370 1.00 55.41 548 LEU A CA 1
ATOM 4520 C C . LEU A 1 548 ? 35.112 -11.417 -29.408 1.00 55.41 548 LEU A C 1
ATOM 4522 O O . LEU A 1 548 ? 35.461 -11.235 -28.243 1.00 55.41 548 LEU A O 1
ATOM 4526 N N . LEU A 1 549 ? 34.839 -12.645 -29.856 1.00 64.19 549 LEU A N 1
ATOM 4527 C CA . LEU A 1 549 ? 34.702 -13.830 -28.991 1.00 64.19 549 LEU A CA 1
ATOM 4528 C C . LEU A 1 549 ? 35.995 -14.650 -28.807 1.00 64.19 549 LEU A C 1
ATOM 4530 O O . LEU A 1 549 ? 35.934 -15.818 -28.435 1.00 64.19 549 LEU A O 1
ATOM 4534 N N . THR A 1 550 ? 37.173 -14.068 -29.039 1.00 71.00 550 THR A N 1
ATOM 4535 C CA . THR A 1 550 ? 38.469 -14.746 -28.819 1.00 71.00 550 THR A CA 1
ATOM 4536 C C . THR A 1 550 ? 39.012 -14.591 -27.395 1.00 71.00 550 THR A C 1
ATOM 4538 O O . THR A 1 550 ? 39.848 -15.381 -26.964 1.00 71.00 550 THR A O 1
ATOM 4541 N N . ASP A 1 551 ? 38.565 -13.574 -26.657 1.00 79.69 551 ASP A N 1
ATOM 4542 C CA . ASP A 1 551 ? 39.000 -13.292 -25.286 1.00 79.69 551 ASP A CA 1
ATOM 4543 C C . ASP A 1 551 ? 38.138 -14.059 -24.263 1.00 79.69 551 ASP A C 1
ATOM 4545 O O . ASP A 1 551 ? 36.918 -13.864 -24.243 1.00 79.69 551 ASP A O 1
ATOM 4549 N N . PRO A 1 552 ? 38.733 -14.877 -23.368 1.00 84.50 552 PRO A N 1
ATOM 4550 C CA . PRO A 1 552 ? 38.003 -15.597 -22.325 1.00 84.50 552 PRO A CA 1
ATOM 4551 C C . PRO A 1 552 ? 37.052 -14.724 -21.500 1.00 84.50 552 PRO A C 1
ATOM 4553 O O . PRO A 1 552 ? 35.964 -15.176 -21.141 1.00 84.50 552 PRO A O 1
ATOM 4556 N N . TRP A 1 553 ? 37.434 -13.473 -21.218 1.00 86.31 553 TRP A N 1
ATOM 4557 C CA . TRP A 1 553 ? 36.584 -12.550 -20.464 1.00 86.31 553 TRP A CA 1
ATOM 4558 C C . TRP A 1 553 ? 35.327 -12.168 -21.254 1.00 86.31 553 TRP A C 1
ATOM 4560 O O . TRP A 1 553 ? 34.222 -12.229 -20.718 1.00 86.31 553 TRP A O 1
ATOM 4570 N N . LEU A 1 554 ? 35.472 -11.836 -22.543 1.00 82.50 554 LEU A N 1
ATOM 4571 C CA . LEU A 1 554 ? 34.349 -11.465 -23.412 1.00 82.50 554 LEU A CA 1
ATOM 4572 C C . LEU A 1 554 ? 33.405 -12.645 -23.666 1.00 82.50 554 LEU A C 1
ATOM 4574 O O . LEU A 1 554 ? 32.192 -12.450 -23.703 1.00 82.50 554 LEU A O 1
ATOM 4578 N N . ILE A 1 555 ? 33.937 -13.869 -23.761 1.00 83.19 555 ILE A N 1
ATOM 4579 C CA . ILE A 1 555 ? 33.129 -15.095 -23.859 1.00 83.19 555 ILE A CA 1
ATOM 4580 C C . ILE A 1 555 ? 32.252 -15.260 -22.614 1.00 83.19 555 ILE A C 1
ATOM 4582 O O . ILE A 1 555 ? 31.057 -15.537 -22.715 1.00 83.19 555 ILE A O 1
ATOM 4586 N N . LEU A 1 556 ? 32.835 -15.108 -21.425 1.00 85.69 556 LEU A N 1
ATOM 4587 C CA . LEU A 1 556 ? 32.093 -15.246 -20.176 1.00 85.69 556 LEU A CA 1
ATOM 4588 C C . LEU A 1 556 ? 31.086 -14.102 -19.984 1.00 85.69 556 LEU A C 1
ATOM 4590 O O . LEU A 1 556 ? 29.961 -14.334 -19.543 1.00 85.69 556 LEU A O 1
ATOM 4594 N N . TYR A 1 557 ? 31.457 -12.884 -20.378 1.00 86.69 557 TYR A N 1
ATOM 4595 C CA . TYR A 1 557 ? 30.567 -11.727 -20.387 1.00 86.69 557 TYR A CA 1
ATOM 4596 C C . TYR A 1 557 ? 29.354 -11.963 -21.296 1.00 86.69 557 TYR A C 1
ATOM 4598 O O . TYR A 1 557 ? 28.225 -11.747 -20.859 1.00 86.69 557 TYR A O 1
ATOM 4606 N N . ASP A 1 558 ? 29.563 -12.471 -22.517 1.00 83.56 558 ASP A N 1
ATOM 4607 C CA . ASP A 1 558 ? 28.485 -12.854 -23.441 1.00 83.56 558 ASP A CA 1
ATOM 4608 C C . ASP A 1 558 ? 27.540 -13.877 -22.799 1.00 83.56 558 ASP A C 1
ATOM 4610 O O . ASP A 1 558 ? 26.328 -13.664 -22.788 1.00 83.56 558 ASP A O 1
ATOM 4614 N N . LYS A 1 559 ? 28.071 -14.930 -22.164 1.00 84.62 559 LYS A N 1
ATOM 4615 C CA . LYS A 1 559 ? 27.243 -15.918 -21.445 1.00 84.62 559 LYS A CA 1
ATOM 4616 C C . LYS A 1 559 ? 26.369 -15.268 -20.370 1.00 84.62 559 LYS A C 1
ATOM 4618 O O . LYS A 1 559 ? 25.166 -15.520 -20.329 1.00 84.62 559 LYS A O 1
ATOM 4623 N N . CYS A 1 560 ? 26.936 -14.395 -19.537 1.00 89.50 560 CYS A N 1
ATOM 4624 C CA . CYS A 1 560 ? 26.182 -13.666 -18.512 1.00 89.50 560 CYS A CA 1
ATOM 4625 C C . CYS A 1 560 ? 25.088 -12.769 -19.111 1.00 89.50 560 CYS A C 1
ATOM 4627 O O . CYS A 1 560 ? 23.977 -12.707 -18.576 1.00 89.50 560 CYS A O 1
ATOM 4629 N N . ILE A 1 561 ? 25.378 -12.086 -20.224 1.00 88.00 561 ILE A N 1
ATOM 4630 C CA . ILE A 1 561 ? 24.402 -11.264 -20.949 1.00 88.00 561 ILE A CA 1
ATOM 4631 C C . ILE A 1 561 ? 23.251 -12.126 -21.471 1.00 88.00 561 ILE A C 1
ATOM 4633 O O . ILE A 1 561 ? 22.092 -11.761 -21.264 1.00 88.00 561 ILE A O 1
ATOM 4637 N N . TRP A 1 562 ? 23.535 -13.278 -22.083 1.00 84.69 562 TRP A N 1
ATOM 4638 C CA . TRP A 1 562 ? 22.490 -14.174 -22.584 1.00 84.69 562 TRP A CA 1
ATOM 4639 C C . TRP A 1 562 ? 21.630 -14.754 -21.473 1.00 84.69 562 TRP A C 1
ATOM 4641 O O . TRP A 1 562 ? 20.412 -14.722 -21.612 1.00 84.69 562 TRP A O 1
ATOM 4651 N N . LEU A 1 563 ? 22.219 -15.161 -20.345 1.00 86.00 563 LEU A N 1
ATOM 4652 C CA . LEU A 1 563 ? 21.455 -15.595 -19.169 1.00 86.00 563 LEU A CA 1
ATOM 4653 C C . LEU A 1 563 ? 20.526 -14.479 -18.656 1.00 86.00 563 LEU A C 1
ATOM 4655 O O . LEU A 1 563 ? 19.372 -14.733 -18.308 1.00 86.00 563 LEU A O 1
ATOM 4659 N N . CYS A 1 564 ? 20.989 -13.222 -18.660 1.00 91.31 564 CYS A N 1
ATOM 4660 C CA . CYS A 1 564 ? 20.161 -12.061 -18.321 1.00 91.31 564 CYS A CA 1
ATOM 4661 C C . CYS A 1 564 ? 19.011 -11.845 -19.310 1.00 91.31 564 CYS A C 1
ATOM 4663 O O . CYS A 1 564 ? 17.874 -11.623 -18.891 1.00 91.31 564 CYS A O 1
ATOM 4665 N N . ILE A 1 565 ? 19.297 -11.882 -20.612 1.00 86.62 565 ILE A N 1
ATOM 4666 C CA . ILE A 1 565 ? 18.294 -11.706 -21.667 1.00 86.62 565 ILE A CA 1
ATOM 4667 C C . ILE A 1 565 ? 17.248 -12.816 -21.567 1.00 86.62 565 ILE A C 1
ATOM 4669 O O . ILE A 1 565 ? 16.062 -12.517 -21.473 1.00 86.62 565 ILE A O 1
ATOM 4673 N N . GLU A 1 566 ? 17.681 -14.070 -21.507 1.00 83.69 566 GLU A N 1
ATOM 4674 C CA . GLU A 1 566 ? 16.838 -15.254 -21.351 1.00 83.69 566 GLU A CA 1
ATOM 4675 C C . GLU A 1 566 ? 15.915 -15.144 -20.134 1.00 83.69 566 GLU A C 1
ATOM 4677 O O . GLU A 1 566 ? 14.695 -15.290 -20.258 1.00 83.69 566 GLU A O 1
ATOM 4682 N N . GLY A 1 567 ? 16.456 -14.767 -18.972 1.00 87.12 567 GLY A N 1
ATOM 4683 C CA . GLY A 1 567 ? 15.637 -14.594 -17.778 1.00 87.12 567 GLY A CA 1
ATOM 4684 C C . GLY A 1 567 ? 14.582 -13.487 -17.914 1.00 87.12 567 GLY A C 1
ATOM 4685 O O . GLY A 1 567 ? 13.431 -13.658 -17.503 1.00 87.12 567 GLY A O 1
ATOM 4686 N N . LEU A 1 568 ? 14.925 -12.369 -18.567 1.00 88.44 568 LEU A N 1
ATOM 4687 C CA . LEU A 1 568 ? 13.968 -11.301 -18.884 1.00 88.44 568 LEU A CA 1
ATOM 4688 C C . LEU A 1 568 ? 12.900 -11.759 -19.889 1.00 88.44 568 LEU A C 1
ATOM 4690 O O . LEU A 1 568 ? 11.733 -11.383 -19.746 1.00 88.44 568 LEU A O 1
ATOM 4694 N N . TYR A 1 569 ? 13.272 -12.580 -20.872 1.00 84.56 569 TYR A N 1
ATOM 4695 C CA . TYR A 1 569 ? 12.351 -13.186 -21.834 1.00 84.56 569 TYR A CA 1
ATOM 4696 C C . TYR A 1 569 ? 11.344 -14.107 -21.146 1.00 84.56 569 TYR A C 1
ATOM 4698 O O . TYR A 1 569 ? 10.151 -13.998 -21.431 1.00 84.56 569 TYR A O 1
ATOM 4706 N N . ILE A 1 570 ? 11.775 -14.945 -20.197 1.00 85.12 570 ILE A N 1
ATOM 4707 C CA . ILE A 1 570 ? 10.867 -15.781 -19.393 1.00 85.12 570 ILE A CA 1
ATOM 4708 C C . ILE A 1 570 ? 9.841 -14.904 -18.661 1.00 85.12 570 ILE A C 1
ATOM 4710 O O . ILE A 1 570 ? 8.641 -15.190 -18.712 1.00 85.12 570 ILE A O 1
ATOM 4714 N N . CYS A 1 571 ? 10.275 -13.807 -18.026 1.00 88.06 571 CYS A N 1
ATOM 4715 C CA . CYS A 1 571 ? 9.362 -12.873 -17.358 1.00 88.06 571 CYS A CA 1
ATOM 4716 C C . CYS A 1 571 ? 8.333 -12.272 -18.327 1.00 88.06 571 CYS A C 1
ATOM 4718 O O . CYS A 1 571 ? 7.143 -12.234 -18.013 1.00 88.06 571 CYS A O 1
ATOM 4720 N N . ILE A 1 572 ? 8.771 -11.824 -19.508 1.00 84.56 572 ILE A N 1
ATOM 4721 C CA . ILE A 1 572 ? 7.890 -11.230 -20.525 1.00 84.56 572 ILE A CA 1
ATOM 4722 C C . ILE A 1 572 ? 6.935 -12.275 -21.109 1.00 84.56 572 ILE A C 1
ATOM 4724 O O . ILE A 1 572 ? 5.763 -11.984 -21.310 1.00 84.56 572 ILE A O 1
ATOM 4728 N N . ALA A 1 573 ? 7.392 -13.500 -21.352 1.00 81.25 573 ALA A N 1
ATOM 4729 C CA . ALA A 1 573 ? 6.559 -14.572 -21.887 1.00 81.25 573 ALA A CA 1
ATOM 4730 C C . ALA A 1 573 ? 5.475 -15.021 -20.895 1.00 81.25 573 ALA A C 1
ATOM 4732 O O . ALA A 1 573 ? 4.331 -15.267 -21.284 1.00 81.25 573 ALA A O 1
ATOM 4733 N N . ARG A 1 574 ? 5.820 -15.100 -19.602 1.00 83.50 574 ARG A N 1
ATOM 4734 C CA . ARG A 1 574 ? 4.870 -15.427 -18.529 1.00 83.50 574 ARG A CA 1
ATOM 4735 C C . ARG A 1 574 ? 3.890 -14.297 -18.270 1.00 83.50 574 ARG A C 1
ATOM 4737 O O . ARG A 1 574 ? 2.711 -14.558 -18.039 1.00 83.50 574 ARG A O 1
ATOM 4744 N N . TYR A 1 575 ? 4.351 -13.056 -18.355 1.00 80.69 575 TYR A N 1
ATOM 4745 C CA . TYR A 1 575 ? 3.525 -11.868 -18.219 1.00 80.69 575 TYR A CA 1
ATOM 4746 C C . TYR A 1 575 ? 3.645 -11.019 -19.489 1.00 80.69 575 TYR A C 1
ATOM 4748 O O . TYR A 1 575 ? 4.438 -10.083 -19.542 1.00 80.69 575 TYR A O 1
ATOM 4756 N N . ASN A 1 576 ? 2.836 -11.341 -20.513 1.00 67.06 576 ASN A N 1
ATOM 4757 C CA . ASN A 1 576 ? 2.902 -10.786 -21.886 1.00 67.06 576 ASN A CA 1
ATOM 4758 C C . ASN A 1 576 ? 2.935 -9.248 -21.988 1.00 67.06 576 ASN A C 1
ATOM 4760 O O . ASN A 1 576 ? 3.191 -8.713 -23.063 1.00 67.06 576 ASN A O 1
ATOM 4764 N N . ARG A 1 577 ? 2.637 -8.525 -20.905 1.00 71.25 577 ARG A N 1
ATOM 4765 C CA . ARG A 1 577 ? 2.677 -7.061 -20.833 1.00 71.25 577 ARG A CA 1
ATOM 4766 C C . ARG A 1 577 ? 3.646 -6.557 -19.755 1.00 71.25 577 ARG A C 1
ATOM 4768 O O . ARG A 1 577 ? 3.433 -5.504 -19.156 1.00 71.25 577 ARG A O 1
ATOM 4775 N N . HIS A 1 578 ? 4.725 -7.299 -19.497 1.00 83.06 578 HIS A N 1
ATOM 4776 C CA . HIS A 1 578 ? 5.781 -6.926 -18.557 1.00 83.06 578 HIS A CA 1
ATOM 4777 C C . HIS A 1 578 ? 6.606 -5.739 -19.084 1.00 83.06 578 HIS A C 1
ATOM 4779 O O . HIS A 1 578 ? 7.731 -5.870 -19.577 1.00 83.06 578 HIS A O 1
ATOM 4785 N N . TYR A 1 579 ? 6.034 -4.542 -18.963 1.00 85.44 579 TYR A N 1
ATOM 4786 C CA . TYR A 1 579 ? 6.563 -3.301 -19.523 1.00 85.44 579 TYR A CA 1
ATOM 4787 C C . TYR A 1 579 ? 7.985 -2.968 -19.059 1.00 85.44 579 TYR A C 1
ATOM 4789 O O . TYR A 1 579 ? 8.778 -2.422 -19.826 1.00 85.44 579 TYR A O 1
ATOM 4797 N N . ARG A 1 580 ? 8.340 -3.319 -17.814 1.00 87.38 580 ARG A N 1
ATOM 4798 C CA . ARG A 1 580 ? 9.686 -3.093 -17.269 1.00 87.38 580 ARG A CA 1
ATOM 4799 C C . ARG A 1 580 ? 10.741 -3.944 -17.974 1.00 87.38 580 ARG A C 1
ATOM 4801 O O . ARG A 1 580 ? 11.841 -3.458 -18.215 1.00 87.38 580 ARG A O 1
ATOM 4808 N N . GLY A 1 581 ? 10.389 -5.184 -18.317 1.00 88.94 581 GLY A N 1
ATOM 4809 C CA . GLY A 1 581 ? 11.255 -6.128 -19.029 1.00 88.94 581 GLY A CA 1
ATOM 4810 C C . GLY A 1 581 ? 11.472 -5.695 -20.473 1.00 88.94 581 GLY A C 1
ATOM 4811 O O . GLY A 1 581 ? 12.617 -5.557 -20.893 1.00 88.94 581 GLY A O 1
ATOM 4812 N N . LEU A 1 582 ? 10.384 -5.368 -21.179 1.00 88.88 582 LEU A N 1
ATOM 4813 C CA . LEU A 1 582 ? 10.433 -4.840 -22.549 1.00 88.88 582 LEU A CA 1
ATOM 4814 C C . LEU A 1 582 ? 11.299 -3.579 -22.636 1.00 88.88 582 LEU A C 1
ATOM 4816 O O . LEU A 1 582 ? 12.220 -3.510 -23.446 1.00 88.88 582 LEU A O 1
ATOM 4820 N N . TYR A 1 583 ? 11.070 -2.610 -21.744 1.00 91.94 583 TYR A N 1
ATOM 4821 C CA . TYR A 1 583 ? 11.898 -1.407 -21.669 1.00 91.94 583 TYR A CA 1
ATOM 4822 C C . TYR A 1 583 ? 13.363 -1.721 -21.342 1.00 91.94 583 TYR A C 1
ATOM 4824 O O . TYR A 1 583 ? 14.257 -1.102 -21.914 1.00 91.94 583 TYR A O 1
ATOM 4832 N N . ARG A 1 584 ? 13.632 -2.654 -20.418 1.00 92.62 584 ARG A N 1
ATOM 4833 C CA . ARG A 1 584 ? 15.000 -3.020 -20.024 1.00 92.62 584 ARG A CA 1
ATOM 4834 C C . ARG A 1 584 ? 15.786 -3.593 -21.202 1.00 92.62 584 ARG A C 1
ATOM 4836 O O . ARG A 1 584 ? 16.925 -3.173 -21.388 1.00 92.62 584 ARG A O 1
ATOM 4843 N N . LEU A 1 585 ? 15.180 -4.497 -21.973 1.00 89.88 585 LEU A N 1
ATOM 4844 C CA . LEU A 1 585 ? 15.787 -5.081 -23.171 1.00 89.88 585 LEU A CA 1
ATOM 4845 C C . LEU A 1 585 ? 15.974 -4.028 -24.265 1.00 89.88 585 LEU A C 1
ATOM 4847 O O . LEU A 1 585 ? 17.088 -3.867 -24.756 1.00 89.88 585 LEU A O 1
ATOM 4851 N N . ALA A 1 586 ? 14.941 -3.234 -24.567 1.00 91.44 586 ALA A N 1
ATOM 4852 C CA . ALA A 1 586 ? 15.049 -2.137 -25.529 1.00 91.44 586 ALA A CA 1
ATOM 4853 C C . ALA A 1 586 ? 16.196 -1.180 -25.161 1.00 91.44 586 ALA A C 1
ATOM 4855 O O . ALA A 1 586 ? 17.083 -0.904 -25.966 1.00 91.44 586 ALA A O 1
ATOM 4856 N N . HIS A 1 587 ? 16.241 -0.723 -23.909 1.00 93.50 587 HIS A N 1
ATOM 4857 C CA . HIS A 1 587 ? 17.293 0.172 -23.439 1.00 93.50 587 HIS A CA 1
ATOM 4858 C C . HIS A 1 587 ? 18.683 -0.468 -23.538 1.00 93.50 587 HIS A C 1
ATOM 4860 O O . HIS A 1 587 ? 19.639 0.219 -23.888 1.00 93.50 587 HIS A O 1
ATOM 4866 N N . PHE A 1 588 ? 18.823 -1.757 -23.220 1.00 90.88 588 PHE A N 1
ATOM 4867 C CA . PHE A 1 588 ? 20.098 -2.464 -23.336 1.00 90.88 588 PHE A CA 1
ATOM 4868 C C . PHE A 1 588 ? 20.620 -2.438 -24.777 1.00 90.88 588 PHE A C 1
ATOM 4870 O O . PHE A 1 588 ? 21.706 -1.910 -25.004 1.00 90.88 588 PHE A O 1
ATOM 4877 N N . PHE A 1 589 ? 19.815 -2.874 -25.749 1.00 88.50 589 PHE A N 1
ATOM 4878 C CA . PHE A 1 589 ? 20.209 -2.881 -27.164 1.00 88.50 589 PHE A CA 1
ATOM 4879 C C . PHE A 1 589 ? 20.400 -1.479 -27.759 1.00 88.50 589 PHE A C 1
ATOM 4881 O O . PHE A 1 589 ? 21.040 -1.344 -28.791 1.00 88.50 589 PHE A O 1
ATOM 4888 N N . HIS A 1 590 ? 19.895 -0.424 -27.119 1.00 90.75 590 HIS A N 1
ATOM 4889 C CA . HIS A 1 590 ? 20.161 0.953 -27.543 1.00 90.75 590 HIS A CA 1
ATOM 4890 C C . HIS A 1 590 ? 21.469 1.531 -26.971 1.00 90.75 590 HIS A C 1
ATOM 4892 O O . HIS A 1 590 ? 22.088 2.400 -27.580 1.00 90.75 590 HIS A O 1
ATOM 4898 N N . THR A 1 591 ? 21.881 1.088 -25.777 1.00 90.12 591 THR A N 1
ATOM 4899 C CA . THR A 1 591 ? 22.927 1.772 -24.988 1.00 90.12 591 THR A CA 1
ATOM 4900 C C . THR A 1 591 ? 24.198 0.967 -24.766 1.00 90.12 591 THR A C 1
ATOM 4902 O O . THR A 1 591 ? 25.220 1.569 -24.454 1.00 90.12 591 THR A O 1
ATOM 4905 N N . ASN A 1 592 ? 24.150 -0.361 -24.878 1.00 87.44 592 ASN A N 1
ATOM 4906 C CA . ASN A 1 592 ? 25.330 -1.195 -24.688 1.00 87.44 592 ASN A CA 1
ATOM 4907 C C . ASN A 1 592 ? 26.335 -0.983 -25.824 1.00 87.44 592 ASN A C 1
ATOM 4909 O O . ASN A 1 592 ? 25.935 -0.826 -26.967 1.00 87.44 592 ASN A O 1
ATOM 4913 N N . GLU A 1 593 ? 27.627 -1.007 -25.513 1.00 82.06 593 GLU A N 1
ATOM 4914 C CA . GLU A 1 593 ? 28.699 -0.764 -26.481 1.00 82.06 593 GLU A CA 1
ATOM 4915 C C . GLU A 1 593 ? 28.833 -1.883 -27.529 1.00 82.06 593 GLU A C 1
ATOM 4917 O O . GLU A 1 593 ? 28.985 -1.603 -28.715 1.00 82.06 593 GLU A O 1
ATOM 4922 N N . TYR A 1 594 ? 28.710 -3.142 -27.105 1.00 78.75 594 TYR A N 1
ATOM 4923 C CA . TYR A 1 594 ? 28.968 -4.323 -27.937 1.00 78.75 594 TYR A CA 1
ATOM 4924 C C . TYR A 1 594 ? 27.711 -4.865 -28.619 1.00 78.75 594 TYR A C 1
ATOM 4926 O O . TYR A 1 594 ? 27.755 -5.319 -29.759 1.00 78.75 594 TYR A O 1
ATOM 4934 N N . TYR A 1 595 ? 26.575 -4.808 -27.923 1.00 80.38 595 TYR A N 1
ATOM 4935 C CA . TYR A 1 595 ? 25.291 -5.336 -28.393 1.00 80.38 595 TYR A CA 1
ATOM 4936 C C . TYR A 1 595 ? 24.394 -4.253 -28.987 1.00 80.38 595 TYR A C 1
ATOM 4938 O O . TYR A 1 595 ? 23.191 -4.473 -29.127 1.00 80.38 595 TYR A O 1
ATOM 4946 N N . ARG A 1 596 ? 24.925 -3.066 -29.308 1.00 86.94 596 ARG A N 1
ATOM 4947 C CA . ARG A 1 596 ? 24.090 -1.984 -29.825 1.00 86.94 596 ARG A CA 1
ATOM 4948 C C . ARG A 1 596 ? 23.410 -2.397 -31.126 1.00 86.94 596 ARG A C 1
ATOM 4950 O O . ARG A 1 596 ? 24.058 -2.593 -32.148 1.00 86.94 596 ARG A O 1
ATOM 4957 N N . ASN A 1 597 ? 22.088 -2.456 -31.102 1.00 86.31 597 ASN A N 1
ATOM 4958 C CA . ASN A 1 597 ? 21.257 -2.625 -32.276 1.00 86.31 597 ASN A CA 1
ATOM 4959 C C . ASN A 1 597 ? 19.942 -1.867 -32.067 1.00 86.31 597 ASN A C 1
ATOM 4961 O O . ASN A 1 597 ? 18.992 -2.352 -31.447 1.00 86.31 597 ASN A O 1
ATOM 4965 N N . ASP A 1 598 ? 19.894 -0.657 -32.619 1.00 88.69 598 ASP A N 1
ATOM 4966 C CA . ASP A 1 598 ? 18.750 0.243 -32.493 1.00 88.69 598 ASP A CA 1
ATOM 4967 C C . ASP A 1 598 ? 17.481 -0.341 -33.157 1.00 88.69 598 ASP A C 1
ATOM 4969 O O . ASP A 1 598 ? 16.364 -0.051 -32.727 1.00 88.69 598 ASP A O 1
ATOM 4973 N N . ARG A 1 599 ? 17.627 -1.236 -34.150 1.00 85.44 599 ARG A N 1
ATOM 4974 C CA . ARG A 1 599 ? 16.488 -1.891 -34.813 1.00 85.44 599 ARG A CA 1
ATOM 4975 C C . ARG A 1 599 ? 15.866 -2.946 -33.906 1.00 85.44 599 ARG A C 1
ATOM 4977 O O . ARG A 1 599 ? 14.662 -2.920 -33.679 1.00 85.44 599 ARG A O 1
ATOM 4984 N N . VAL A 1 600 ? 16.695 -3.805 -33.310 1.00 84.25 600 VAL A N 1
ATOM 4985 C CA . VAL A 1 600 ? 16.270 -4.774 -32.281 1.00 84.25 600 VAL A CA 1
ATOM 4986 C C . VAL A 1 600 ? 15.625 -4.047 -31.100 1.00 84.25 600 VAL A C 1
ATOM 4988 O O . VAL A 1 600 ? 14.568 -4.451 -30.618 1.00 84.25 600 VAL A O 1
ATOM 4991 N N . SER A 1 601 ? 16.232 -2.943 -30.657 1.00 89.31 601 SER A N 1
ATOM 4992 C CA . SER A 1 601 ? 15.689 -2.100 -29.590 1.00 89.31 601 SER A CA 1
ATOM 4993 C C . SER A 1 601 ? 14.281 -1.591 -29.914 1.00 89.31 601 SER A C 1
ATOM 4995 O O . SER A 1 601 ? 13.374 -1.700 -29.081 1.00 89.31 601 SER A O 1
ATOM 4997 N N . LEU A 1 602 ? 14.073 -1.093 -31.138 1.00 89.19 602 LEU A N 1
ATOM 4998 C CA . LEU A 1 602 ? 12.773 -0.614 -31.590 1.00 89.19 602 LEU A CA 1
ATOM 4999 C C . LEU A 1 602 ? 11.734 -1.736 -31.645 1.00 89.19 602 LEU A C 1
ATOM 5001 O O . LEU A 1 602 ? 10.587 -1.493 -31.285 1.00 89.19 602 LEU A O 1
ATOM 5005 N N . GLU A 1 603 ? 12.098 -2.960 -32.020 1.00 86.56 603 GLU A N 1
ATOM 5006 C CA . GLU A 1 603 ? 11.142 -4.072 -32.095 1.00 86.56 603 GLU A CA 1
ATOM 5007 C C . GLU A 1 603 ? 10.555 -4.474 -30.738 1.00 86.56 603 GLU A C 1
ATOM 5009 O O . GLU A 1 603 ? 9.364 -4.777 -30.663 1.00 86.56 603 GLU A O 1
ATOM 5014 N N . PHE A 1 604 ? 11.313 -4.378 -29.639 1.00 87.00 604 PHE A N 1
ATOM 5015 C CA . PHE A 1 604 ? 10.759 -4.562 -28.285 1.00 87.00 604 PHE A CA 1
ATOM 5016 C C . PHE A 1 604 ? 9.675 -3.529 -27.929 1.00 87.00 604 PHE A C 1
ATOM 5018 O O . PHE A 1 604 ? 8.851 -3.761 -27.038 1.00 87.00 604 PHE A O 1
ATOM 5025 N N . LEU A 1 605 ? 9.658 -2.379 -28.608 1.00 90.62 605 LEU A N 1
ATOM 5026 C CA . LEU A 1 605 ? 8.710 -1.293 -28.368 1.00 90.62 605 LEU A CA 1
ATOM 5027 C C . LEU A 1 605 ? 7.592 -1.258 -29.416 1.00 90.62 605 LEU A C 1
ATOM 5029 O O . LEU A 1 605 ? 6.429 -1.164 -29.045 1.00 90.62 605 LEU A O 1
ATOM 5033 N N . LEU A 1 606 ? 7.905 -1.354 -30.705 1.00 88.25 606 LEU A N 1
ATOM 5034 C CA . LEU A 1 606 ? 6.956 -1.242 -31.816 1.00 88.25 606 LEU A CA 1
ATOM 5035 C C . LEU A 1 606 ? 6.333 -2.590 -32.216 1.00 88.25 606 LEU A C 1
ATOM 5037 O O . LEU A 1 606 ? 5.233 -2.613 -32.769 1.00 88.25 606 LEU A O 1
ATOM 5041 N N . GLY A 1 607 ? 7.014 -3.694 -31.902 1.00 82.00 607 GLY A N 1
ATOM 5042 C CA . GLY A 1 607 ? 6.735 -5.028 -32.427 1.00 82.00 607 GLY A CA 1
ATOM 5043 C C . GLY A 1 607 ? 7.517 -5.312 -33.713 1.00 82.00 607 GLY A C 1
ATOM 5044 O O . GLY A 1 607 ? 7.833 -4.399 -34.474 1.00 82.00 607 GLY A O 1
ATOM 5045 N N . GLY A 1 608 ? 7.816 -6.586 -33.961 1.00 73.62 608 GLY A N 1
ATOM 5046 C CA . GLY A 1 608 ? 8.561 -7.040 -35.135 1.00 73.62 608 GLY A CA 1
ATOM 5047 C C . GLY A 1 608 ? 8.746 -8.560 -35.157 1.00 73.62 608 GLY A C 1
ATOM 5048 O O . GLY A 1 608 ? 8.108 -9.273 -34.376 1.00 73.62 608 GLY A O 1
ATOM 5049 N N . ASN A 1 609 ? 9.569 -9.051 -36.087 1.00 59.12 609 ASN A N 1
ATOM 5050 C CA . ASN A 1 609 ? 9.800 -10.487 -36.305 1.00 59.12 609 ASN A CA 1
ATOM 5051 C C . ASN A 1 609 ? 11.125 -10.982 -35.696 1.00 59.12 609 ASN A C 1
ATOM 5053 O O . ASN A 1 609 ? 11.315 -12.187 -35.573 1.00 59.12 609 ASN A O 1
ATOM 5057 N N . VAL A 1 610 ? 12.025 -10.085 -35.275 1.00 53.34 610 VAL A N 1
ATOM 5058 C CA . VAL A 1 610 ? 13.337 -10.428 -34.686 1.00 53.34 610 VAL A CA 1
ATOM 5059 C C . VAL A 1 610 ? 13.186 -11.106 -33.325 1.00 53.34 610 VAL A C 1
ATOM 5061 O O . VAL A 1 610 ? 14.061 -11.839 -32.877 1.00 53.34 610 VAL A O 1
ATOM 5064 N N . LEU A 1 611 ? 12.040 -10.901 -32.674 1.00 51.62 611 LEU A N 1
ATOM 5065 C CA . LEU A 1 611 ? 11.715 -11.461 -31.363 1.00 51.62 611 LEU A CA 1
ATOM 5066 C C . LEU A 1 611 ? 11.197 -12.906 -31.419 1.00 51.62 611 LEU A C 1
ATOM 5068 O O . LEU A 1 611 ? 10.836 -13.458 -30.380 1.00 51.62 611 LEU A O 1
ATOM 5072 N N . GLU A 1 612 ? 11.181 -13.544 -32.592 1.00 54.72 612 GLU A N 1
ATOM 5073 C CA . GLU A 1 612 ? 11.039 -15.000 -32.711 1.00 54.72 612 GLU A CA 1
ATOM 5074 C C . GLU A 1 612 ? 12.387 -15.681 -32.407 1.00 54.72 612 GLU A C 1
ATOM 5076 O O . GLU A 1 612 ? 12.913 -16.464 -33.197 1.00 54.72 612 GLU A O 1
ATOM 5081 N N . LEU A 1 613 ? 12.966 -15.387 -31.233 1.00 50.22 613 LEU A N 1
ATOM 5082 C CA . LEU A 1 613 ? 14.011 -16.237 -30.669 1.00 50.22 613 LEU A CA 1
ATOM 5083 C C . LEU A 1 613 ? 13.407 -17.639 -30.539 1.00 50.22 613 LEU A C 1
ATOM 5085 O O . LEU A 1 613 ? 12.428 -17.837 -29.813 1.00 50.22 613 LEU A O 1
ATOM 5089 N N . ARG A 1 614 ? 13.943 -18.609 -31.286 1.00 46.66 614 ARG A N 1
ATOM 5090 C CA . ARG A 1 614 ? 13.427 -19.984 -31.295 1.00 46.66 614 ARG A CA 1
ATOM 5091 C C . ARG A 1 614 ? 13.388 -20.490 -29.844 1.00 46.66 614 ARG A C 1
ATOM 5093 O O . ARG A 1 614 ? 14.382 -20.365 -29.137 1.00 46.66 614 ARG A O 1
ATOM 5100 N N . ASN A 1 615 ? 12.233 -21.023 -29.428 1.00 49.69 615 ASN A N 1
ATOM 5101 C CA . ASN A 1 615 ? 11.849 -21.457 -28.064 1.00 49.69 615 ASN A CA 1
ATOM 5102 C C . ASN A 1 615 ? 11.129 -20.414 -27.186 1.00 49.69 615 ASN A C 1
ATOM 5104 O O . ASN A 1 615 ? 10.592 -20.779 -26.136 1.00 49.69 615 ASN A O 1
ATOM 5108 N N . TYR A 1 616 ? 11.005 -19.163 -27.637 1.00 52.81 616 TYR A N 1
ATOM 5109 C CA . TYR A 1 616 ? 10.237 -18.125 -26.948 1.00 52.81 616 TYR A CA 1
ATOM 5110 C C . TYR A 1 616 ? 8.984 -17.729 -27.750 1.00 52.81 616 TYR A C 1
ATOM 5112 O O . TYR A 1 616 ? 9.027 -17.638 -28.976 1.00 52.81 616 TYR A O 1
ATOM 5120 N N . PRO A 1 617 ? 7.822 -17.537 -27.098 1.00 57.97 617 PRO A N 1
ATOM 5121 C CA . PRO A 1 617 ? 6.605 -17.103 -27.754 1.00 57.97 617 PRO A CA 1
ATOM 5122 C C . PRO A 1 617 ? 6.823 -15.705 -28.310 1.00 57.97 617 PRO A C 1
ATOM 5124 O O . PRO A 1 617 ? 7.490 -14.881 -27.686 1.00 57.97 617 PRO A O 1
ATOM 5127 N N . LYS A 1 618 ? 6.187 -15.435 -29.451 1.00 69.88 618 LYS A N 1
ATOM 5128 C CA . LYS A 1 618 ? 6.179 -14.113 -30.066 1.00 69.88 618 LYS A CA 1
ATOM 5129 C C . LYS A 1 618 ? 5.858 -13.045 -29.022 1.00 69.88 618 LYS A C 1
ATOM 5131 O O . LYS A 1 618 ? 4.753 -13.015 -28.471 1.00 69.88 618 LYS A O 1
ATOM 5136 N N . ILE A 1 619 ? 6.839 -12.188 -28.761 1.00 75.00 619 ILE A N 1
ATOM 5137 C CA . ILE A 1 619 ? 6.683 -11.055 -27.859 1.00 75.00 619 ILE A CA 1
ATOM 5138 C C . ILE A 1 619 ? 5.885 -9.971 -28.574 1.00 75.00 619 ILE A C 1
ATOM 5140 O O . ILE A 1 619 ? 6.140 -9.642 -29.731 1.00 75.00 619 ILE A O 1
ATOM 5144 N N . ILE A 1 620 ? 4.915 -9.412 -27.857 1.00 81.31 620 ILE A N 1
ATOM 5145 C CA . ILE A 1 620 ? 4.164 -8.245 -28.305 1.00 81.31 620 ILE A CA 1
ATOM 5146 C C . ILE A 1 620 ? 4.936 -7.008 -27.844 1.00 81.31 620 ILE A C 1
ATOM 5148 O O . ILE A 1 620 ? 5.201 -6.852 -26.650 1.00 81.31 620 ILE A O 1
ATOM 5152 N N . GLY A 1 621 ? 5.306 -6.141 -28.785 1.00 86.50 621 GLY A N 1
ATOM 5153 C CA . GLY A 1 621 ? 5.987 -4.886 -28.481 1.00 86.50 621 GLY A CA 1
ATOM 5154 C C . GLY A 1 621 ? 5.130 -3.983 -27.591 1.00 86.50 621 GLY A C 1
ATOM 5155 O O . GLY A 1 621 ? 3.901 -3.961 -27.702 1.00 86.50 621 GLY A O 1
ATOM 5156 N N . LEU A 1 622 ? 5.774 -3.210 -26.714 1.00 87.94 622 LEU A N 1
ATOM 5157 C CA . LEU A 1 622 ? 5.091 -2.407 -25.687 1.00 87.94 622 LEU A CA 1
ATOM 5158 C C . LEU A 1 622 ? 4.004 -1.457 -26.245 1.00 87.94 622 LEU A C 1
ATOM 5160 O O . LEU A 1 622 ? 2.943 -1.304 -25.643 1.00 87.94 622 LEU A O 1
ATOM 5164 N N . TYR A 1 623 ? 4.255 -0.856 -27.408 1.00 89.25 623 TYR A N 1
ATOM 5165 C CA . TYR A 1 623 ? 3.381 0.070 -28.142 1.00 89.25 623 TYR A CA 1
ATOM 5166 C C . TYR A 1 623 ? 2.797 -0.548 -29.427 1.00 89.25 623 TYR A C 1
ATOM 5168 O O . TYR A 1 623 ? 2.243 0.169 -30.269 1.00 89.25 623 TYR A O 1
ATOM 5176 N N . GLN A 1 624 ? 2.897 -1.871 -29.598 1.00 87.62 624 GLN A N 1
ATOM 5177 C CA . GLN A 1 624 ? 2.409 -2.571 -30.791 1.00 87.62 624 GLN A CA 1
ATOM 5178 C C . GLN A 1 624 ? 0.879 -2.497 -30.914 1.00 87.62 624 GLN A C 1
ATOM 5180 O O . GLN A 1 624 ? 0.351 -2.291 -32.002 1.00 87.62 624 GLN A O 1
ATOM 5185 N N . GLU A 1 625 ? 0.157 -2.605 -29.794 1.00 85.25 625 GLU A N 1
ATOM 5186 C CA . GLU A 1 625 ? -1.313 -2.524 -29.739 1.00 85.25 625 GLU A CA 1
ATOM 5187 C C . GLU A 1 625 ? -1.845 -1.079 -29.583 1.00 85.25 625 GLU A C 1
ATOM 5189 O O . GLU A 1 625 ? -2.986 -0.878 -29.143 1.00 85.25 625 GLU A O 1
ATOM 5194 N N . ARG A 1 626 ? -1.038 -0.049 -29.891 1.00 85.50 626 ARG A N 1
ATOM 5195 C CA . ARG A 1 626 ? -1.496 1.352 -29.859 1.00 85.50 626 ARG A CA 1
ATOM 5196 C C . ARG A 1 626 ? -2.684 1.542 -30.807 1.00 85.50 626 ARG A C 1
ATOM 5198 O O . ARG A 1 626 ? -2.708 0.996 -31.908 1.00 85.50 626 ARG A O 1
ATOM 5205 N N . SER A 1 627 ? -3.682 2.317 -30.392 1.00 80.00 627 SER A N 1
ATOM 5206 C CA . SER A 1 627 ? -4.818 2.652 -31.261 1.00 80.00 627 SER A CA 1
ATOM 5207 C C . SER A 1 627 ? -4.580 3.994 -31.937 1.00 80.00 627 SER A C 1
ATOM 5209 O O . SER A 1 627 ? -3.691 4.738 -31.537 1.00 80.00 627 SER A O 1
ATOM 5211 N N . LYS A 1 628 ? -5.415 4.374 -32.914 1.00 72.75 628 LYS A N 1
ATOM 5212 C CA . LYS A 1 628 ? -5.322 5.705 -33.533 1.00 72.75 628 LYS A CA 1
ATOM 5213 C C . LYS A 1 628 ? -5.265 6.817 -32.466 1.00 72.75 628 LYS A C 1
ATOM 5215 O O . LYS A 1 628 ? -4.461 7.728 -32.610 1.00 72.75 628 LYS A O 1
ATOM 5220 N N . HIS A 1 629 ? -6.055 6.723 -31.397 1.00 73.31 629 HIS A N 1
ATOM 5221 C CA . HIS A 1 629 ? -6.290 7.802 -30.424 1.00 73.31 629 HIS A CA 1
ATOM 5222 C C . HIS A 1 629 ? -5.618 7.609 -29.059 1.00 73.31 629 HIS A C 1
ATOM 5224 O O . HIS A 1 629 ? -5.797 8.440 -28.175 1.00 73.31 629 HIS A O 1
ATOM 5230 N N . ASN A 1 630 ? -4.923 6.493 -28.841 1.00 78.62 630 ASN A N 1
ATOM 5231 C CA . ASN A 1 630 ? -4.319 6.192 -27.550 1.00 78.62 630 ASN A CA 1
ATOM 5232 C C . ASN A 1 630 ? -3.030 5.389 -27.742 1.00 78.62 630 ASN A C 1
ATOM 5234 O O . ASN A 1 630 ? -3.068 4.217 -28.134 1.00 78.62 630 ASN A O 1
ATOM 5238 N N . LEU A 1 631 ? -1.901 6.020 -27.412 1.00 84.75 631 LEU A N 1
ATOM 5239 C CA . LEU A 1 631 ? -0.579 5.393 -27.420 1.00 84.75 631 LEU A CA 1
ATOM 5240 C C . LEU A 1 631 ? -0.519 4.188 -26.469 1.00 84.75 631 LEU A C 1
ATOM 5242 O O . LEU A 1 631 ? 0.069 3.159 -26.786 1.00 84.75 631 LEU A O 1
ATOM 5246 N N . PHE A 1 632 ? -1.191 4.295 -25.325 1.00 85.00 632 PHE A N 1
ATOM 5247 C CA . PHE A 1 632 ? -1.164 3.332 -24.228 1.00 85.00 632 PHE A CA 1
ATOM 5248 C C . PHE A 1 632 ? -2.327 2.327 -24.282 1.00 85.00 632 PHE A C 1
ATOM 5250 O O . PHE A 1 632 ? -2.660 1.689 -23.285 1.00 85.00 632 PHE A O 1
ATOM 5257 N N . ASN A 1 633 ? -2.966 2.148 -25.441 1.00 81.19 633 ASN A N 1
ATOM 5258 C CA . ASN A 1 633 ? -4.117 1.252 -25.592 1.00 81.19 633 ASN A CA 1
ATOM 5259 C C . ASN A 1 633 ? -3.803 -0.209 -25.195 1.00 81.19 633 ASN A C 1
ATOM 5261 O O . ASN A 1 633 ? -4.599 -0.853 -24.516 1.00 81.19 633 ASN A O 1
ATOM 5265 N N . GLY A 1 634 ? -2.615 -0.710 -25.546 1.00 74.56 634 GLY A N 1
ATOM 5266 C CA . GLY A 1 634 ? -2.102 -2.015 -25.103 1.00 74.56 634 GLY A CA 1
ATOM 5267 C C . GLY A 1 634 ? -1.555 -2.035 -23.669 1.00 74.56 634 GLY A C 1
ATOM 5268 O O . GLY A 1 634 ? -1.147 -3.071 -23.156 1.00 74.56 634 GLY A O 1
ATOM 5269 N N . ILE A 1 635 ? -1.524 -0.900 -22.993 1.00 76.12 635 ILE A N 1
ATOM 5270 C CA . ILE A 1 635 ? -0.934 -0.753 -21.660 1.00 76.12 635 ILE A CA 1
ATOM 5271 C C . ILE A 1 635 ? -2.046 -0.648 -20.605 1.00 76.12 635 ILE A C 1
ATOM 5273 O O . ILE A 1 635 ? -1.874 -1.132 -19.495 1.00 76.12 635 ILE A O 1
ATOM 5277 N N . TRP A 1 636 ? -3.232 -0.162 -20.991 1.00 61.19 636 TRP A N 1
ATOM 5278 C CA . TRP A 1 636 ? -4.474 -0.137 -20.200 1.00 61.19 636 TRP A CA 1
ATOM 5279 C C . TRP A 1 636 ? -4.803 -1.455 -19.485 1.00 61.19 636 TRP A C 1
ATOM 5281 O O . TRP A 1 636 ? -5.295 -1.444 -18.364 1.00 61.19 636 TRP A O 1
ATOM 5291 N N . ARG A 1 637 ? -4.523 -2.591 -20.133 1.00 61.78 637 ARG A N 1
ATOM 5292 C CA . ARG A 1 637 ? -4.844 -3.930 -19.613 1.00 61.78 637 ARG A CA 1
ATOM 5293 C C . ARG A 1 637 ? -3.816 -4.458 -18.615 1.00 61.78 637 ARG A C 1
ATOM 5295 O O . ARG A 1 637 ? -4.018 -5.537 -18.070 1.00 61.78 637 ARG A O 1
ATOM 5302 N N . ILE A 1 638 ? -2.701 -3.755 -18.417 1.00 64.81 638 ILE A N 1
ATOM 5303 C CA . ILE A 1 638 ? -1.709 -4.106 -17.403 1.00 64.81 638 ILE A CA 1
ATOM 5304 C C . ILE A 1 638 ? -2.337 -3.744 -16.067 1.00 64.81 638 ILE A C 1
ATOM 5306 O O . ILE A 1 638 ? -2.453 -2.562 -15.777 1.00 64.81 638 ILE A O 1
ATOM 5310 N N . GLN A 1 639 ? -2.726 -4.736 -15.265 1.00 55.31 639 GLN A N 1
ATOM 5311 C CA . GLN A 1 639 ? -2.879 -4.524 -13.829 1.00 55.31 639 GLN A CA 1
ATOM 5312 C C . GLN A 1 639 ? -1.457 -4.447 -13.274 1.00 55.31 639 GLN A C 1
ATOM 5314 O O . GLN A 1 639 ? -0.730 -5.446 -13.301 1.00 55.31 639 GLN A O 1
ATOM 5319 N N . PRO A 1 640 ? -0.965 -3.267 -12.882 1.00 52.88 640 PRO A N 1
ATOM 5320 C CA . PRO A 1 640 ? 0.328 -3.205 -12.239 1.00 52.88 640 PRO A CA 1
ATOM 5321 C C . PRO A 1 640 ? 0.179 -3.939 -10.900 1.00 52.88 640 PRO A C 1
ATOM 5323 O O . PRO A 1 640 ? -0.622 -3.528 -10.072 1.00 52.88 640 PRO A O 1
ATOM 5326 N N . LEU A 1 641 ? 0.954 -5.006 -10.669 1.00 51.81 641 LEU A N 1
ATOM 5327 C CA . LEU A 1 641 ? 1.090 -5.577 -9.318 1.00 51.81 641 LEU A CA 1
ATOM 5328 C C . LEU A 1 641 ? 1.565 -4.525 -8.299 1.00 51.81 641 LEU A C 1
ATOM 5330 O O . LEU A 1 641 ? 1.359 -4.683 -7.108 1.00 51.81 641 LEU A O 1
ATOM 5334 N N . ASP A 1 642 ? 2.180 -3.451 -8.805 1.00 47.88 642 ASP A N 1
ATOM 5335 C CA . ASP A 1 642 ? 2.630 -2.273 -8.070 1.00 47.88 642 ASP A CA 1
ATOM 5336 C C . ASP A 1 642 ? 1.698 -1.048 -8.276 1.00 47.88 642 ASP A C 1
ATOM 5338 O O . ASP A 1 642 ? 2.168 0.086 -8.169 1.00 47.88 642 ASP A O 1
ATOM 5342 N N . ALA A 1 643 ? 0.425 -1.221 -8.668 1.00 35.38 643 ALA A N 1
ATOM 5343 C CA . ALA A 1 643 ? -0.499 -0.097 -8.925 1.00 35.38 643 ALA A CA 1
ATOM 5344 C C . ALA A 1 643 ? -0.706 0.770 -7.692 1.00 35.38 643 ALA A C 1
ATOM 5346 O O . ALA A 1 643 ? -0.830 1.987 -7.816 1.00 35.38 643 ALA A O 1
ATOM 5347 N N . ASP A 1 644 ? -0.668 0.127 -6.531 1.00 37.91 644 ASP A N 1
ATOM 5348 C CA . ASP A 1 644 ? -0.893 0.767 -5.245 1.00 37.91 644 ASP A CA 1
ATOM 5349 C C . ASP A 1 644 ? 0.336 1.570 -4.779 1.00 37.91 644 ASP A C 1
ATOM 5351 O O . ASP A 1 644 ? 0.245 2.356 -3.846 1.00 37.91 644 ASP A O 1
ATOM 5355 N N . ARG A 1 645 ? 1.484 1.481 -5.477 1.00 50.16 645 ARG A N 1
ATOM 5356 C CA . ARG A 1 645 ? 2.650 2.342 -5.215 1.00 50.16 645 ARG A CA 1
ATOM 5357 C C . ARG A 1 645 ? 2.617 3.580 -6.103 1.00 50.16 645 ARG A C 1
ATOM 5359 O O . ARG A 1 645 ? 3.063 3.560 -7.261 1.00 50.16 645 ARG A O 1
ATOM 5366 N N . THR A 1 646 ? 2.139 4.679 -5.529 1.00 42.66 646 THR A N 1
ATOM 5367 C CA . THR A 1 646 ? 2.059 6.007 -6.153 1.00 42.66 646 THR A CA 1
ATOM 5368 C C . THR A 1 646 ? 3.348 6.370 -6.925 1.00 42.66 646 THR A C 1
ATOM 5370 O O . THR A 1 646 ? 4.472 6.360 -6.421 1.00 42.66 646 THR A O 1
ATOM 5373 N N . GLY A 1 647 ? 3.212 6.637 -8.232 1.00 51.78 647 GLY A N 1
ATOM 5374 C CA . GLY A 1 647 ? 4.262 7.227 -9.078 1.00 51.78 647 GLY A CA 1
ATOM 5375 C C . GLY A 1 647 ? 5.279 6.294 -9.768 1.00 51.78 647 GLY A C 1
ATOM 5376 O O . GLY A 1 647 ? 5.979 6.760 -10.678 1.00 51.78 647 GLY A O 1
ATOM 5377 N N . SER A 1 648 ? 5.380 4.996 -9.438 1.00 66.06 648 SER A N 1
ATOM 5378 C CA . SER A 1 648 ? 6.382 4.111 -10.081 1.00 66.06 648 SER A CA 1
ATOM 5379 C C . SER A 1 648 ? 6.028 3.723 -11.520 1.00 66.06 648 SER A C 1
ATOM 5381 O O . SER A 1 648 ? 6.930 3.552 -12.350 1.00 66.06 648 SER A O 1
ATOM 5383 N N . PHE A 1 649 ? 4.746 3.524 -11.815 1.00 77.06 649 PHE A N 1
ATOM 5384 C CA . PHE A 1 649 ? 4.283 3.120 -13.140 1.00 77.06 649 PHE A CA 1
ATOM 5385 C C . PHE A 1 649 ? 4.471 4.254 -14.161 1.00 77.06 649 PHE A C 1
ATOM 5387 O O . PHE A 1 649 ? 5.137 4.056 -15.181 1.00 77.06 649 PHE A O 1
ATOM 5394 N N . ASN A 1 650 ? 4.022 5.468 -13.828 1.00 77.94 650 ASN A N 1
ATOM 5395 C CA . ASN A 1 650 ? 4.114 6.650 -14.693 1.00 77.94 650 ASN A CA 1
ATOM 5396 C C . ASN A 1 650 ? 5.559 6.968 -15.091 1.00 77.94 650 ASN A C 1
ATOM 5398 O O . ASN A 1 650 ? 5.843 7.233 -16.258 1.00 77.94 650 ASN A O 1
ATOM 5402 N N . ALA A 1 651 ? 6.502 6.852 -14.151 1.00 78.12 651 ALA A N 1
ATOM 5403 C CA . ALA A 1 651 ? 7.919 7.068 -14.432 1.00 78.12 651 ALA A CA 1
ATOM 5404 C C . ALA A 1 651 ? 8.497 6.040 -15.425 1.00 78.12 651 ALA A C 1
ATOM 5406 O O . ALA A 1 651 ? 9.362 6.374 -16.238 1.00 78.12 651 ALA A O 1
ATOM 5407 N N . ALA A 1 652 ? 8.045 4.783 -15.373 1.00 82.38 652 ALA A N 1
ATOM 5408 C CA . ALA A 1 652 ? 8.463 3.752 -16.322 1.00 82.38 652 ALA A CA 1
ATOM 5409 C C . ALA A 1 652 ? 7.833 3.962 -17.708 1.00 82.38 652 ALA A C 1
ATOM 5411 O O . ALA A 1 652 ? 8.512 3.789 -18.724 1.00 82.38 652 ALA A O 1
ATOM 5412 N N . MET A 1 653 ? 6.570 4.390 -17.756 1.00 87.19 653 MET A N 1
ATOM 5413 C CA . MET A 1 653 ? 5.898 4.770 -19.000 1.00 87.19 653 MET A CA 1
ATOM 5414 C C . MET A 1 653 ? 6.579 5.967 -19.658 1.00 87.19 653 MET A C 1
ATOM 5416 O O . MET A 1 653 ? 6.902 5.903 -20.841 1.00 87.19 653 MET A 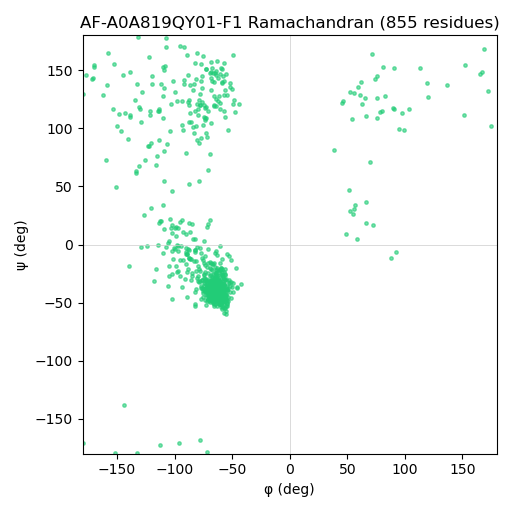O 1
ATOM 5420 N N . TYR A 1 654 ? 6.920 7.006 -18.892 1.00 87.69 654 TYR A N 1
ATOM 5421 C CA . TYR A 1 654 ? 7.674 8.152 -19.400 1.00 87.69 654 TYR A CA 1
ATOM 5422 C C . TYR A 1 654 ? 9.018 7.729 -20.012 1.00 87.69 654 TYR A C 1
ATOM 5424 O O . TYR A 1 654 ? 9.316 8.076 -21.153 1.00 87.69 654 TYR A O 1
ATOM 5432 N N . LYS A 1 655 ? 9.817 6.927 -19.293 1.00 89.06 655 LYS A N 1
ATOM 5433 C CA . LYS A 1 655 ? 11.132 6.461 -19.775 1.00 89.06 655 LYS A CA 1
ATOM 5434 C C . LYS A 1 655 ? 11.036 5.605 -21.034 1.00 89.06 655 LYS A C 1
ATOM 5436 O O . LYS A 1 655 ? 11.836 5.782 -21.948 1.00 89.06 655 LYS A O 1
ATOM 5441 N N . SER A 1 656 ? 10.077 4.684 -21.077 1.00 91.50 656 SER A N 1
ATOM 5442 C CA . SER A 1 656 ? 9.879 3.821 -22.243 1.00 91.50 656 SER A CA 1
ATOM 5443 C C . SER A 1 656 ? 9.322 4.585 -23.441 1.00 91.50 656 SER A C 1
ATOM 5445 O O . SER A 1 656 ? 9.762 4.331 -24.556 1.00 91.50 656 SER A O 1
ATOM 5447 N N . THR A 1 657 ? 8.433 5.559 -23.225 1.00 92.62 657 THR A N 1
ATOM 5448 C CA . THR A 1 657 ? 7.914 6.425 -24.298 1.00 92.62 657 THR A CA 1
ATOM 5449 C C . THR A 1 657 ? 9.019 7.319 -24.849 1.00 92.62 657 THR A C 1
ATOM 5451 O O . THR A 1 657 ? 9.140 7.476 -26.059 1.00 92.62 657 THR A O 1
ATOM 5454 N N . ARG A 1 658 ? 9.867 7.876 -23.976 1.00 92.50 658 ARG A N 1
ATOM 5455 C CA . ARG A 1 658 ? 11.014 8.690 -24.389 1.00 92.50 658 ARG A CA 1
ATOM 5456 C C . ARG A 1 658 ? 11.985 7.894 -25.259 1.00 92.50 658 ARG A C 1
ATOM 5458 O O . ARG A 1 658 ? 12.296 8.349 -26.350 1.00 92.50 658 ARG A O 1
ATOM 5465 N N . LEU A 1 659 ? 12.381 6.697 -24.815 1.00 93.69 659 LEU A N 1
ATOM 5466 C CA . LEU A 1 659 ? 13.234 5.803 -25.605 1.00 93.69 659 LEU A CA 1
ATOM 5467 C C . LEU A 1 659 ? 12.576 5.430 -26.941 1.00 93.69 659 LEU A C 1
ATOM 5469 O O . LEU A 1 659 ? 13.239 5.425 -27.969 1.00 93.69 659 LEU A O 1
ATOM 5473 N N . PHE A 1 660 ? 11.269 5.156 -26.938 1.00 93.44 660 PHE A N 1
ATOM 5474 C CA . PHE A 1 660 ? 10.526 4.864 -28.161 1.00 93.44 660 PHE A CA 1
ATOM 5475 C C . PHE A 1 660 ? 10.607 6.022 -29.164 1.00 93.44 660 PHE A C 1
ATOM 5477 O O . PHE A 1 660 ? 10.943 5.799 -30.322 1.00 93.44 660 PHE A O 1
ATOM 5484 N N . ILE A 1 661 ? 10.379 7.258 -28.712 1.00 91.06 661 ILE A N 1
ATOM 5485 C CA . ILE A 1 661 ? 10.535 8.466 -29.533 1.00 91.06 661 ILE A CA 1
ATOM 5486 C C . ILE A 1 661 ? 11.979 8.604 -30.034 1.00 91.06 661 ILE A C 1
ATOM 5488 O O . ILE A 1 661 ? 12.174 8.837 -31.224 1.00 91.06 661 ILE A O 1
ATOM 5492 N N . ASP A 1 662 ? 12.976 8.440 -29.158 1.00 90.00 662 ASP A N 1
ATOM 5493 C CA . ASP A 1 662 ? 14.399 8.546 -29.514 1.00 90.00 662 ASP A CA 1
ATOM 5494 C C . ASP A 1 662 ? 14.783 7.533 -30.621 1.00 90.00 662 ASP A C 1
ATOM 5496 O O . ASP A 1 662 ? 15.497 7.893 -31.556 1.00 90.00 662 ASP A O 1
ATOM 5500 N N . LEU A 1 663 ? 14.260 6.301 -30.572 1.00 90.50 663 LEU A N 1
ATOM 5501 C CA . LEU A 1 663 ? 14.504 5.254 -31.577 1.00 90.50 663 LEU A CA 1
ATOM 5502 C C . LEU A 1 663 ? 13.773 5.514 -32.899 1.00 90.50 663 LEU A C 1
ATOM 5504 O O . LEU A 1 663 ? 14.372 5.379 -33.963 1.00 90.50 663 LEU A O 1
ATOM 5508 N N . LEU A 1 664 ? 12.501 5.932 -32.869 1.00 87.25 664 LEU A N 1
ATOM 5509 C CA . LEU A 1 664 ? 11.735 6.247 -34.089 1.00 87.25 664 LEU A CA 1
ATOM 5510 C C . LEU A 1 664 ? 12.429 7.314 -34.950 1.00 87.25 664 LEU A C 1
ATOM 5512 O O . LEU A 1 664 ? 12.311 7.306 -36.171 1.00 87.25 664 LEU A O 1
ATOM 5516 N N . VAL A 1 665 ? 13.163 8.226 -34.314 1.00 83.62 665 VAL A N 1
ATOM 5517 C CA . VAL A 1 665 ? 13.903 9.315 -34.966 1.00 83.62 665 VAL A CA 1
ATOM 5518 C C . VAL A 1 665 ? 15.118 8.817 -35.746 1.00 83.62 665 VAL A C 1
ATOM 5520 O O . VAL A 1 665 ? 15.555 9.494 -36.677 1.00 83.62 665 VAL A O 1
ATOM 5523 N N . GLN A 1 666 ? 15.665 7.654 -35.389 1.00 82.12 666 GLN A N 1
ATOM 5524 C CA . GLN A 1 666 ? 16.828 7.072 -36.060 1.00 82.12 666 GLN A CA 1
ATOM 5525 C C . GLN A 1 666 ? 16.472 6.393 -37.387 1.00 82.12 666 GLN A C 1
ATOM 5527 O O . GLN A 1 666 ? 17.349 6.233 -38.234 1.00 82.12 666 GLN A O 1
ATOM 5532 N N . PHE A 1 667 ? 15.205 6.019 -37.582 1.00 80.38 667 PHE A N 1
ATOM 5533 C CA . PHE A 1 667 ? 14.747 5.263 -38.744 1.00 80.38 667 PHE A CA 1
ATOM 5534 C C . PHE A 1 667 ? 13.805 6.092 -39.609 1.00 80.38 667 PHE A C 1
ATOM 5536 O O . PHE A 1 667 ? 12.673 6.411 -39.240 1.00 80.38 667 PHE A O 1
ATOM 5543 N N . ASP A 1 668 ? 14.255 6.386 -40.822 1.00 67.69 668 ASP A N 1
ATOM 5544 C CA . ASP A 1 668 ? 13.544 7.261 -41.743 1.00 67.69 668 ASP A CA 1
ATOM 5545 C C . ASP A 1 668 ? 12.148 6.757 -42.139 1.00 67.69 668 ASP A C 1
ATOM 5547 O O . ASP A 1 668 ? 11.257 7.579 -42.375 1.00 67.69 668 ASP A O 1
ATOM 5551 N N . GLU A 1 669 ? 11.951 5.439 -42.179 1.00 71.81 669 GLU A N 1
ATOM 5552 C CA . GLU A 1 669 ? 10.678 4.773 -42.485 1.00 71.81 669 GLU A CA 1
ATOM 5553 C C . GLU A 1 669 ? 9.601 4.979 -41.405 1.00 71.81 669 GLU A C 1
ATOM 5555 O O . GLU A 1 669 ? 8.407 4.823 -41.667 1.00 71.81 669 GLU A O 1
ATOM 5560 N N . HIS A 1 670 ? 9.995 5.402 -40.201 1.00 77.25 670 HIS A N 1
ATOM 5561 C CA . HIS A 1 670 ? 9.105 5.543 -39.048 1.00 77.25 670 HIS A CA 1
ATOM 5562 C C . HIS A 1 670 ? 8.673 6.984 -38.747 1.00 77.25 670 HIS A C 1
ATOM 5564 O O . HIS A 1 670 ? 7.993 7.228 -37.749 1.00 77.25 670 HIS A O 1
ATOM 5570 N N . LEU A 1 671 ? 8.961 7.939 -39.639 1.00 73.19 671 LEU A N 1
ATOM 5571 C CA . LEU A 1 671 ? 8.531 9.337 -39.492 1.00 73.19 671 LEU A CA 1
ATOM 5572 C C . LEU A 1 671 ? 7.005 9.481 -39.314 1.00 73.19 671 LEU A C 1
ATOM 5574 O O . LEU A 1 671 ? 6.543 10.307 -38.530 1.00 73.19 671 LEU A O 1
ATOM 5578 N N . LEU A 1 672 ? 6.222 8.644 -40.000 1.00 73.25 672 LEU A N 1
ATOM 5579 C CA . LEU A 1 672 ? 4.765 8.583 -39.842 1.00 73.25 672 LEU A CA 1
ATOM 5580 C C . LEU A 1 672 ? 4.345 8.151 -38.439 1.00 73.25 672 LEU A C 1
ATOM 5582 O O . LEU A 1 672 ? 3.469 8.761 -37.834 1.00 73.25 672 LEU A O 1
ATOM 5586 N N . VAL A 1 673 ? 4.993 7.112 -37.914 1.00 79.25 673 VAL A N 1
ATOM 5587 C CA . VAL A 1 673 ? 4.725 6.592 -36.570 1.00 79.25 673 VAL A CA 1
ATOM 5588 C C . VAL A 1 673 ? 5.074 7.651 -35.525 1.00 79.25 673 VAL A C 1
ATOM 5590 O O . VAL A 1 673 ? 4.317 7.844 -34.580 1.00 79.25 673 VAL A O 1
ATOM 5593 N N . LEU A 1 674 ? 6.161 8.402 -35.721 1.00 80.56 674 LEU A N 1
ATOM 5594 C CA . LEU A 1 674 ? 6.529 9.527 -34.858 1.00 80.56 674 LEU A CA 1
ATOM 5595 C C . LEU A 1 674 ? 5.443 10.620 -34.833 1.00 80.56 674 LEU A C 1
ATOM 5597 O O . LEU A 1 674 ? 5.121 11.146 -33.766 1.00 80.56 674 LEU A O 1
ATOM 5601 N N . PHE A 1 675 ?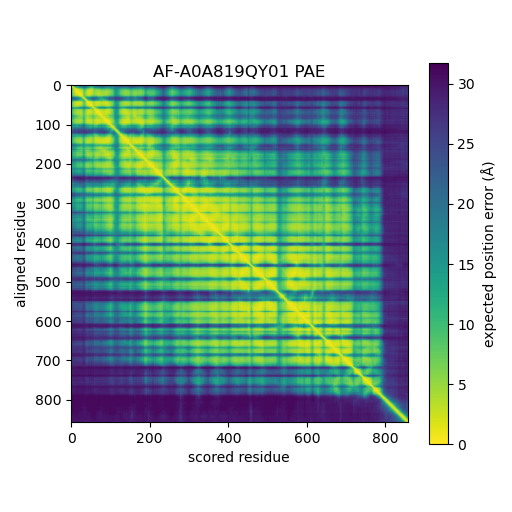 4.833 10.925 -35.983 1.00 75.38 675 PHE A N 1
ATOM 5602 C CA . PHE A 1 675 ? 3.705 11.858 -36.063 1.00 75.38 675 PHE A CA 1
ATOM 5603 C C . PHE A 1 675 ? 2.433 11.307 -35.393 1.00 75.38 675 PHE A C 1
ATOM 5605 O O . PHE A 1 675 ? 1.751 12.031 -34.665 1.00 75.38 675 PHE A O 1
ATOM 5612 N N . GLU A 1 676 ? 2.125 10.016 -35.572 1.00 78.56 676 GLU A N 1
ATOM 5613 C CA . GLU A 1 676 ? 1.024 9.347 -34.861 1.00 78.56 676 GLU A CA 1
ATOM 5614 C C . GLU A 1 676 ? 1.203 9.427 -33.342 1.00 78.56 676 GLU A C 1
ATOM 5616 O O . GLU A 1 676 ? 0.251 9.738 -32.627 1.00 78.56 676 GLU A O 1
ATOM 5621 N N . VAL A 1 677 ? 2.425 9.190 -32.855 1.00 84.56 677 VAL A N 1
ATOM 5622 C CA . VAL A 1 677 ? 2.781 9.281 -31.434 1.00 84.56 677 VAL A CA 1
ATOM 5623 C C . VAL A 1 677 ? 2.595 10.706 -30.921 1.00 84.56 677 VAL A C 1
ATOM 5625 O O . VAL A 1 677 ? 1.966 10.889 -29.880 1.00 84.56 677 VAL A O 1
ATOM 5628 N N . LEU A 1 678 ? 3.056 11.725 -31.659 1.00 80.81 678 LEU A N 1
ATOM 5629 C CA . LEU A 1 678 ? 2.813 13.127 -31.304 1.00 80.81 678 LEU A CA 1
ATOM 5630 C C . LEU A 1 678 ? 1.314 13.401 -31.136 1.00 80.81 678 LEU A C 1
ATOM 5632 O O . LEU A 1 678 ? 0.893 13.974 -30.132 1.00 80.81 678 LEU A O 1
ATOM 5636 N N . ARG A 1 679 ? 0.498 12.948 -32.090 1.00 76.25 679 ARG A N 1
ATOM 5637 C CA . ARG A 1 679 ? -0.959 13.115 -32.053 1.00 76.25 679 ARG A CA 1
ATOM 5638 C C . ARG A 1 679 ? -1.585 12.436 -30.835 1.00 76.25 679 ARG A C 1
ATOM 5640 O O . ARG A 1 679 ? -2.390 13.046 -30.139 1.00 76.25 679 ARG A O 1
ATOM 5647 N N . GLN A 1 680 ? -1.191 11.197 -30.558 1.00 81.25 680 GLN A N 1
ATOM 5648 C CA . GLN A 1 680 ? -1.676 10.429 -29.409 1.00 81.25 680 GLN A CA 1
ATOM 5649 C C . GLN A 1 680 ? -1.254 11.040 -28.063 1.00 81.25 680 GLN A C 1
ATOM 5651 O O . GLN A 1 680 ? -1.967 10.873 -27.080 1.00 81.25 680 GLN A O 1
ATOM 5656 N N . LEU A 1 681 ? -0.107 11.726 -27.997 1.00 81.81 681 LEU A N 1
ATOM 5657 C CA . LEU A 1 681 ? 0.358 12.421 -26.790 1.00 81.81 681 LEU A CA 1
ATOM 5658 C C . LEU A 1 681 ? -0.306 13.793 -26.597 1.00 81.81 681 LEU A C 1
ATOM 5660 O O . LEU A 1 681 ? -0.455 14.252 -25.461 1.00 81.81 681 LEU A O 1
ATOM 5664 N N . LEU A 1 682 ? -0.706 14.457 -27.686 1.00 74.31 682 LEU A N 1
ATOM 5665 C CA . LEU A 1 682 ? -1.491 15.690 -27.615 1.00 74.31 682 LEU A CA 1
ATOM 5666 C C . LEU A 1 682 ? -2.882 15.418 -27.027 1.00 74.31 682 LEU A C 1
ATOM 5668 O O . LEU A 1 682 ? -3.375 16.251 -26.255 1.00 74.31 682 LEU A O 1
ATOM 5672 N N . ASP A 1 683 ? -3.480 14.263 -27.346 1.00 73.00 683 ASP A N 1
ATOM 5673 C CA . ASP A 1 683 ? -4.771 13.824 -26.808 1.00 73.00 683 ASP A CA 1
ATOM 5674 C C . ASP A 1 683 ? -4.735 13.770 -25.268 1.00 73.00 683 ASP A C 1
ATOM 5676 O O . ASP A 1 683 ? -3.854 13.163 -24.655 1.00 73.00 683 ASP A O 1
ATOM 5680 N N . LYS A 1 684 ? -5.715 14.412 -24.613 1.00 64.19 684 LYS A N 1
ATOM 5681 C CA . LYS A 1 684 ? -5.878 14.292 -23.159 1.00 64.19 684 LYS A CA 1
ATOM 5682 C C . LYS A 1 684 ? -6.479 12.908 -22.862 1.00 64.19 684 LYS A C 1
ATOM 5684 O O . LYS A 1 684 ? -7.573 12.636 -23.357 1.00 64.19 684 LYS A O 1
ATOM 5689 N N . PRO A 1 685 ? -5.802 12.039 -22.092 1.00 65.75 685 PRO A N 1
ATOM 5690 C CA . PRO A 1 685 ? -6.369 10.760 -21.698 1.00 65.75 685 PRO A CA 1
ATOM 5691 C C . PRO A 1 685 ? -7.553 10.974 -20.748 1.00 65.75 685 PRO A C 1
ATOM 5693 O O . PRO A 1 685 ? -7.592 11.962 -20.005 1.00 65.75 685 PRO A O 1
ATOM 5696 N N . ASP A 1 686 ? -8.493 10.029 -20.759 1.00 60.16 686 ASP A N 1
ATOM 5697 C CA . ASP A 1 686 ? -9.571 9.957 -19.768 1.00 60.16 686 ASP A CA 1
ATOM 5698 C C . ASP A 1 686 ? -8.979 9.863 -18.341 1.00 60.16 686 ASP A C 1
ATOM 5700 O O . ASP A 1 686 ? -7.823 9.458 -18.162 1.00 60.16 686 ASP A O 1
ATOM 5704 N N . LEU A 1 687 ? -9.735 10.272 -17.312 1.00 57.69 687 LEU A N 1
ATOM 5705 C CA . LEU A 1 687 ? -9.241 10.331 -15.922 1.00 57.69 687 LEU A CA 1
ATOM 5706 C C . LEU A 1 687 ? -8.723 8.970 -15.414 1.00 57.69 687 LEU A C 1
ATOM 5708 O O . LEU A 1 687 ? -7.727 8.934 -14.697 1.00 57.69 687 LEU A O 1
ATOM 5712 N N . ASP A 1 688 ? -9.340 7.877 -15.857 1.00 56.84 688 ASP A N 1
ATOM 5713 C CA . ASP A 1 688 ? -9.010 6.471 -15.586 1.00 56.84 688 ASP A CA 1
ATOM 5714 C C . ASP A 1 688 ? -7.850 5.921 -16.446 1.00 56.84 688 ASP A C 1
ATOM 5716 O O . ASP A 1 688 ? -7.431 4.777 -16.282 1.00 56.84 688 ASP A O 1
ATOM 5720 N N . LYS A 1 689 ? -7.302 6.727 -17.367 1.00 63.44 689 LYS A N 1
ATOM 5721 C CA . LYS A 1 689 ? -6.311 6.319 -18.385 1.00 63.44 689 LYS A CA 1
ATOM 5722 C C . LYS A 1 689 ? -5.051 7.191 -18.387 1.00 63.44 689 LYS A C 1
ATOM 5724 O O . LYS A 1 689 ? -4.366 7.320 -19.405 1.00 63.44 689 LYS A O 1
ATOM 5729 N N . LYS A 1 690 ? -4.710 7.817 -17.258 1.00 67.62 690 LYS A N 1
ATOM 5730 C CA . LYS A 1 690 ? -3.472 8.603 -17.111 1.00 67.62 690 LYS A CA 1
ATOM 5731 C C . LYS A 1 690 ? -2.252 7.699 -16.874 1.00 67.62 690 LYS A C 1
ATOM 5733 O O . LYS A 1 690 ? -1.853 7.466 -15.740 1.00 67.62 690 LYS A O 1
ATOM 5738 N N . TYR A 1 691 ? -1.617 7.234 -17.952 1.00 75.81 691 TYR A N 1
ATOM 5739 C CA . TYR A 1 691 ? -0.412 6.378 -17.879 1.00 75.81 691 TYR A CA 1
ATOM 5740 C C . TYR A 1 691 ? 0.892 7.140 -17.614 1.00 75.81 691 TYR A C 1
ATOM 5742 O O . TYR A 1 691 ? 1.893 6.547 -17.226 1.00 75.81 691 TYR A O 1
ATOM 5750 N N . VAL A 1 692 ? 0.894 8.449 -17.856 1.00 78.75 692 VAL A N 1
ATOM 5751 C CA . VAL A 1 692 ? 2.016 9.373 -17.646 1.00 78.75 692 VAL A CA 1
ATOM 5752 C C . VAL A 1 692 ? 1.437 10.654 -17.039 1.00 78.75 692 VAL A C 1
ATOM 5754 O O . VAL A 1 692 ? 0.286 10.997 -17.327 1.00 78.75 692 VAL A O 1
ATOM 5757 N N . ARG A 1 693 ? 2.198 11.358 -16.190 1.00 77.44 693 ARG A N 1
ATOM 5758 C CA . ARG A 1 693 ? 1.752 12.644 -15.622 1.00 77.44 693 ARG A CA 1
ATOM 5759 C C . ARG A 1 693 ? 1.559 13.703 -16.697 1.00 77.44 693 ARG A C 1
ATOM 5761 O O . ARG A 1 693 ? 2.168 13.635 -17.762 1.00 77.44 693 ARG A O 1
ATOM 5768 N N . GLU A 1 694 ? 0.759 14.721 -16.401 1.00 77.19 694 GLU A N 1
ATOM 5769 C CA . GLU A 1 694 ? 0.478 15.795 -17.358 1.00 77.19 694 GLU A CA 1
ATOM 5770 C C . GLU A 1 694 ? 1.759 16.550 -17.748 1.00 77.19 694 GLU A C 1
ATOM 5772 O O . GLU A 1 694 ? 2.002 16.797 -18.930 1.00 77.19 694 GLU A O 1
ATOM 5777 N N . VAL A 1 695 ? 2.614 16.850 -16.764 1.00 76.75 695 VAL A N 1
ATOM 5778 C CA . VAL A 1 695 ? 3.917 17.505 -16.972 1.00 76.75 695 VAL A CA 1
ATOM 5779 C C . VAL A 1 695 ? 4.813 16.654 -17.874 1.00 76.75 695 VAL A C 1
ATOM 5781 O O . VAL A 1 695 ? 5.328 17.124 -18.887 1.00 76.75 695 VAL A O 1
ATOM 5784 N N . GLU A 1 696 ? 4.937 15.366 -17.557 1.00 81.69 696 GLU A N 1
ATOM 5785 C CA . GLU A 1 696 ? 5.737 14.408 -18.323 1.00 81.69 696 GLU A CA 1
ATOM 5786 C C . GLU A 1 696 ? 5.192 14.217 -19.751 1.00 81.69 696 GLU A C 1
ATOM 5788 O O . GLU A 1 696 ? 5.979 14.132 -20.695 1.00 81.69 696 GLU A O 1
ATOM 5793 N N . ARG A 1 697 ? 3.864 14.217 -19.948 1.00 83.56 697 ARG A N 1
ATOM 5794 C CA . ARG A 1 697 ? 3.236 14.145 -21.279 1.00 83.56 697 ARG A CA 1
ATOM 5795 C C . ARG A 1 697 ? 3.585 15.366 -22.126 1.00 83.56 697 ARG A C 1
ATOM 5797 O O . ARG A 1 697 ? 3.979 15.203 -23.277 1.00 83.56 697 ARG A O 1
ATOM 5804 N N . LYS A 1 698 ? 3.512 16.577 -21.561 1.00 78.50 698 LYS A N 1
ATOM 5805 C CA . LYS A 1 698 ? 3.915 17.816 -22.255 1.00 78.50 698 LYS A CA 1
ATOM 5806 C C . LYS A 1 698 ? 5.388 17.788 -22.659 1.00 78.50 698 LYS A C 1
ATOM 5808 O O . LYS A 1 698 ? 5.705 18.157 -23.790 1.00 78.50 698 LYS A O 1
ATOM 5813 N N . MET A 1 699 ? 6.267 17.300 -21.781 1.00 82.19 699 MET A N 1
ATOM 5814 C CA . MET A 1 699 ? 7.687 17.118 -22.102 1.00 82.19 699 MET A CA 1
ATOM 5815 C C . MET A 1 699 ? 7.885 16.132 -23.260 1.00 82.19 699 MET A C 1
ATOM 5817 O O . MET A 1 699 ? 8.667 16.406 -24.166 1.00 82.19 699 MET A O 1
ATOM 5821 N N . LEU A 1 700 ? 7.161 15.005 -23.273 1.00 86.75 700 LEU A N 1
ATOM 5822 C CA . LEU A 1 700 ? 7.208 14.049 -24.385 1.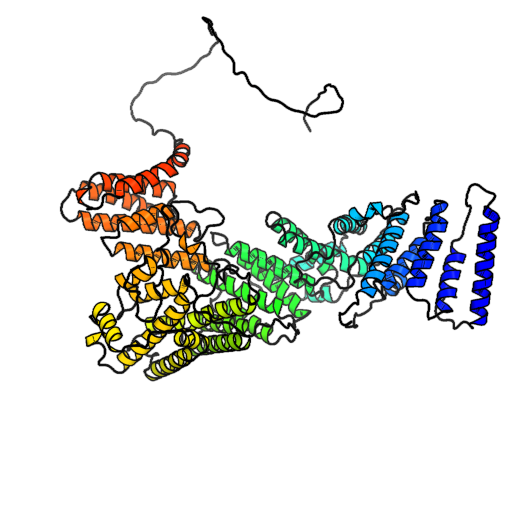00 86.75 700 LEU A CA 1
ATOM 5823 C C . LEU A 1 700 ? 6.708 14.677 -25.696 1.00 86.75 700 LEU A C 1
ATOM 5825 O O . LEU A 1 700 ? 7.345 14.480 -26.729 1.00 86.75 700 LEU A O 1
ATOM 5829 N N . CYS A 1 701 ? 5.635 15.477 -25.673 1.00 81.12 701 CYS A N 1
ATOM 5830 C CA . CYS A 1 701 ? 5.157 16.210 -26.854 1.00 81.12 701 CYS A CA 1
ATOM 5831 C C . CYS A 1 701 ? 6.220 17.170 -27.404 1.00 81.12 701 CYS A C 1
ATOM 5833 O O . CYS A 1 701 ? 6.517 17.138 -28.597 1.00 81.12 701 CYS A O 1
ATOM 5835 N N . GLN A 1 702 ? 6.814 17.998 -26.539 1.00 75.38 702 GLN A N 1
ATOM 5836 C CA . GLN A 1 702 ? 7.881 18.936 -26.912 1.00 75.38 702 GLN A CA 1
ATOM 5837 C C . GLN A 1 702 ? 9.080 18.204 -27.526 1.00 75.38 702 GLN A C 1
ATOM 5839 O O . GLN A 1 702 ? 9.571 18.588 -28.588 1.00 75.38 702 GLN A O 1
ATOM 5844 N N . HIS A 1 703 ? 9.513 17.117 -26.884 1.00 82.69 703 HIS A N 1
ATOM 5845 C CA . HIS A 1 703 ? 10.616 16.273 -27.347 1.00 82.69 703 HIS A CA 1
ATOM 5846 C C . HIS A 1 703 ? 10.325 15.663 -28.723 1.00 82.69 703 HIS A C 1
ATOM 5848 O O . HIS A 1 703 ? 11.154 15.739 -29.629 1.00 82.69 703 HIS A O 1
ATOM 5854 N N . THR A 1 704 ? 9.109 15.141 -28.911 1.00 81.81 704 THR A N 1
ATOM 5855 C CA . THR A 1 704 ? 8.652 14.559 -30.182 1.00 81.81 704 THR A CA 1
ATOM 5856 C C . THR A 1 704 ? 8.647 15.600 -31.300 1.00 81.81 704 THR A C 1
ATOM 5858 O O . THR A 1 704 ? 9.191 15.342 -32.370 1.00 81.81 704 THR A O 1
ATOM 5861 N N . ILE A 1 705 ? 8.106 16.799 -31.047 1.00 73.31 705 ILE A N 1
ATOM 5862 C CA . ILE A 1 705 ? 8.104 17.915 -32.007 1.00 73.31 705 ILE A CA 1
ATOM 5863 C C . ILE A 1 705 ? 9.535 18.294 -32.396 1.00 73.31 705 ILE A C 1
ATOM 5865 O O . ILE A 1 705 ? 9.848 18.369 -33.585 1.00 73.31 705 ILE A O 1
ATOM 5869 N N . LYS A 1 706 ? 10.423 18.485 -31.411 1.00 73.19 706 LYS A N 1
ATOM 5870 C CA . LYS A 1 706 ? 11.819 18.885 -31.645 1.00 73.19 706 LYS A CA 1
ATOM 5871 C C . LYS A 1 706 ? 12.543 17.907 -32.563 1.00 73.19 706 LYS A C 1
ATOM 5873 O O . LYS A 1 706 ? 13.261 18.328 -33.472 1.00 73.19 706 LYS A O 1
ATOM 5878 N N . TYR A 1 707 ? 12.365 16.606 -32.355 1.00 75.62 707 TYR A N 1
ATOM 5879 C CA . TYR A 1 707 ? 12.991 15.631 -33.238 1.00 75.62 707 TYR A CA 1
ATOM 5880 C C . TYR A 1 707 ? 12.314 15.485 -34.580 1.00 75.62 707 TYR A C 1
ATOM 5882 O O . TYR A 1 707 ? 13.019 15.350 -35.574 1.00 75.62 707 TYR A O 1
ATOM 5890 N N . PHE A 1 708 ? 10.987 15.549 -34.628 1.00 71.62 708 PHE A N 1
ATOM 5891 C CA . PHE A 1 708 ? 10.258 15.520 -35.884 1.00 71.62 708 PHE A CA 1
ATOM 5892 C C . PHE A 1 708 ? 10.791 16.602 -36.838 1.00 71.62 708 PHE A C 1
ATOM 5894 O O . PHE A 1 708 ? 11.159 16.302 -37.973 1.00 71.62 708 PHE A O 1
ATOM 5901 N N . PHE A 1 709 ? 10.998 17.825 -36.336 1.00 67.00 709 PHE A N 1
ATOM 5902 C CA . PHE A 1 709 ? 11.664 18.897 -37.082 1.00 67.00 709 PHE A CA 1
ATOM 5903 C C . PHE A 1 709 ? 13.104 18.581 -37.474 1.00 67.00 709 PHE A C 1
ATOM 5905 O O . PHE A 1 709 ? 13.489 18.819 -38.616 1.00 67.00 709 PHE A O 1
ATOM 5912 N N . ARG A 1 710 ? 13.921 18.057 -36.553 1.00 68.94 710 ARG A N 1
ATOM 5913 C CA . ARG A 1 710 ? 15.313 17.686 -36.861 1.00 68.94 710 ARG A CA 1
ATOM 5914 C C . ARG A 1 710 ? 15.389 16.639 -37.973 1.00 68.94 710 ARG A C 1
ATOM 5916 O O . ARG A 1 710 ? 16.249 16.760 -38.842 1.00 68.94 710 ARG A O 1
ATOM 5923 N N . THR A 1 711 ? 14.501 15.649 -37.972 1.00 67.62 711 THR A N 1
ATOM 5924 C CA . THR A 1 711 ? 14.433 14.610 -39.009 1.00 67.62 711 THR A CA 1
ATOM 5925 C C . THR A 1 711 ? 13.964 15.186 -40.340 1.00 67.62 711 THR A C 1
ATOM 5927 O O . THR A 1 711 ? 14.582 14.905 -41.364 1.00 67.62 711 THR A O 1
ATOM 5930 N N . ILE A 1 712 ? 12.945 16.054 -40.343 1.00 63.44 712 ILE A N 1
ATOM 5931 C CA . ILE A 1 712 ? 12.532 16.781 -41.554 1.00 63.44 712 ILE A CA 1
ATOM 5932 C C . ILE A 1 712 ? 13.694 17.622 -42.095 1.00 63.44 712 ILE A C 1
ATOM 5934 O O . ILE A 1 712 ? 14.022 17.497 -43.269 1.00 63.44 712 ILE A O 1
ATOM 5938 N N . LYS A 1 713 ? 14.383 18.397 -41.248 1.00 59.00 713 LYS A N 1
ATOM 5939 C CA . LYS A 1 713 ? 15.544 19.216 -41.638 1.00 59.00 713 LYS A CA 1
ATOM 5940 C C . LYS A 1 713 ? 16.651 18.376 -42.282 1.00 59.00 713 LYS A C 1
ATOM 5942 O O . LYS A 1 713 ? 17.152 18.742 -43.339 1.00 59.00 713 LYS A O 1
ATOM 5947 N N . LYS A 1 714 ? 17.006 17.233 -41.680 1.00 63.34 714 LYS A N 1
ATOM 5948 C CA . LYS A 1 714 ? 17.994 16.295 -42.246 1.00 63.34 714 LYS A CA 1
ATOM 5949 C C . LYS A 1 714 ? 17.586 15.775 -43.628 1.00 63.34 714 LYS A C 1
ATOM 5951 O O . LYS A 1 714 ? 18.444 15.645 -44.490 1.00 63.34 714 LYS A O 1
ATOM 5956 N N . LYS A 1 715 ? 16.298 15.490 -43.840 1.00 57.22 715 LYS A N 1
ATOM 5957 C CA . LYS A 1 715 ? 15.779 14.955 -45.110 1.00 57.22 715 LYS A CA 1
ATOM 5958 C C . LYS A 1 715 ? 15.604 16.015 -46.198 1.00 57.22 715 LYS A C 1
ATOM 5960 O O . LYS A 1 715 ? 15.797 15.719 -47.369 1.00 57.22 715 LYS A O 1
ATOM 5965 N N . VAL A 1 716 ? 15.275 17.248 -45.819 1.00 52.88 716 VAL A N 1
ATOM 5966 C CA . VAL A 1 716 ? 15.104 18.385 -46.742 1.00 52.88 716 VAL A CA 1
ATOM 5967 C C . VAL A 1 716 ? 16.446 18.874 -47.315 1.00 52.88 716 VAL A C 1
ATOM 5969 O O . VAL A 1 716 ? 16.476 19.457 -48.397 1.00 52.88 716 VAL A O 1
ATOM 5972 N N . LEU A 1 717 ? 17.572 18.549 -46.667 1.00 45.34 717 LEU A N 1
ATOM 5973 C CA . LEU A 1 717 ? 18.930 18.887 -47.123 1.00 45.34 717 LEU A CA 1
ATOM 5974 C C . LEU A 1 717 ? 19.357 18.235 -48.452 1.00 45.34 717 LEU A C 1
ATOM 5976 O O . LEU A 1 717 ? 20.410 18.577 -48.987 1.00 45.34 717 LEU A O 1
ATOM 5980 N N . LEU A 1 718 ? 18.549 17.351 -49.041 1.00 51.50 718 LEU A N 1
ATOM 5981 C CA . LEU A 1 718 ? 18.766 16.859 -50.399 1.00 51.50 718 LEU A CA 1
ATOM 5982 C C . LEU A 1 718 ? 17.636 17.337 -51.318 1.00 51.50 718 LEU A C 1
ATOM 5984 O O . LEU A 1 718 ? 16.644 16.651 -51.537 1.00 51.50 718 LEU A O 1
ATOM 5988 N N . LYS A 1 719 ? 17.874 18.522 -51.899 1.00 51.00 719 LYS A N 1
ATOM 5989 C CA . LYS A 1 719 ? 17.123 19.170 -52.991 1.00 51.00 719 LYS A CA 1
ATOM 5990 C C . LYS A 1 719 ? 15.706 19.676 -52.644 1.00 51.00 719 LYS A C 1
ATOM 5992 O O . LYS A 1 719 ? 14.762 19.158 -53.217 1.00 51.00 719 LYS A O 1
ATOM 5997 N N . THR A 1 720 ? 15.563 20.751 -51.845 1.00 48.78 720 THR A N 1
ATOM 5998 C CA . THR A 1 720 ? 14.651 21.905 -52.131 1.00 48.78 720 THR A CA 1
ATOM 5999 C C . THR A 1 720 ? 14.679 23.023 -51.059 1.00 48.78 720 THR A C 1
ATOM 6001 O O . THR A 1 720 ? 14.448 22.742 -49.892 1.00 48.78 720 THR A O 1
ATOM 6004 N N . ARG A 1 721 ? 14.858 24.278 -51.530 1.00 55.69 721 ARG A N 1
ATOM 6005 C CA . ARG A 1 721 ? 14.480 25.629 -51.015 1.00 55.69 721 ARG A CA 1
ATOM 6006 C C . ARG A 1 721 ? 14.715 26.041 -49.538 1.00 55.69 721 ARG A C 1
ATOM 6008 O O . ARG A 1 721 ? 14.065 25.542 -48.625 1.00 55.69 721 ARG A O 1
ATOM 6015 N N . ASP A 1 722 ? 15.454 27.151 -49.381 1.00 58.59 722 ASP A N 1
ATOM 6016 C CA . ASP A 1 722 ? 15.674 27.987 -48.177 1.00 58.59 722 ASP A CA 1
ATOM 6017 C C . ASP A 1 722 ? 14.412 28.353 -47.361 1.00 58.59 722 ASP A C 1
ATOM 6019 O O . ASP A 1 722 ? 14.507 28.711 -46.185 1.00 58.59 722 ASP A O 1
ATOM 6023 N N . ASP A 1 723 ? 13.218 28.284 -47.957 1.00 56.41 723 ASP A N 1
ATOM 6024 C CA . ASP A 1 723 ? 11.950 28.618 -47.297 1.00 56.41 723 ASP A CA 1
ATOM 6025 C C . ASP A 1 723 ? 11.575 27.599 -46.206 1.00 56.41 723 ASP A C 1
ATOM 6027 O O . ASP A 1 723 ? 11.129 27.993 -45.127 1.00 56.41 723 ASP A O 1
ATOM 6031 N N . ILE A 1 724 ? 11.834 26.301 -46.439 1.00 55.69 724 ILE A N 1
ATOM 6032 C CA . ILE A 1 724 ? 11.621 25.241 -45.436 1.00 55.69 724 ILE A CA 1
ATOM 6033 C C . ILE A 1 724 ? 12.583 25.427 -44.262 1.00 55.69 724 ILE A C 1
ATOM 6035 O O . ILE A 1 724 ? 12.192 25.285 -43.101 1.00 55.69 724 ILE A O 1
ATOM 6039 N N . GLU A 1 725 ? 13.838 25.775 -44.552 1.00 56.81 725 GLU A N 1
ATOM 6040 C CA . GLU A 1 725 ? 14.826 26.056 -43.515 1.00 56.81 725 GLU A CA 1
ATOM 6041 C C . GLU A 1 725 ? 14.445 27.297 -42.708 1.00 56.81 725 GLU A C 1
ATOM 6043 O O . GLU A 1 725 ? 14.507 27.261 -41.482 1.00 56.81 725 GLU A O 1
ATOM 6048 N N . ARG A 1 726 ? 13.977 28.372 -43.351 1.00 61.97 726 ARG A N 1
ATOM 6049 C CA . ARG A 1 726 ? 13.565 29.609 -42.672 1.00 61.97 726 ARG A CA 1
ATOM 6050 C C . ARG A 1 726 ? 12.331 29.411 -41.794 1.00 61.97 726 ARG A C 1
ATOM 6052 O O . ARG A 1 726 ? 12.300 29.906 -40.669 1.00 61.97 726 ARG A O 1
ATOM 6059 N N . GLU A 1 727 ? 11.317 28.709 -42.287 1.00 60.91 727 GLU A N 1
ATOM 6060 C CA . GLU A 1 727 ? 10.079 28.455 -41.545 1.00 60.91 727 GLU A CA 1
ATOM 6061 C C . GLU A 1 727 ? 10.298 27.426 -40.427 1.00 60.91 727 GLU A C 1
ATOM 6063 O O . GLU A 1 727 ? 9.872 27.648 -39.295 1.00 60.91 727 GLU A O 1
ATOM 6068 N N . GLY A 1 728 ? 11.087 26.377 -40.683 1.00 57.69 728 GLY A N 1
ATOM 6069 C CA . GLY A 1 728 ? 11.541 25.437 -39.657 1.00 57.69 728 GLY A CA 1
ATOM 6070 C C . GLY A 1 728 ? 12.390 26.103 -38.568 1.00 57.69 728 GLY A C 1
ATOM 6071 O O . GLY A 1 728 ? 12.182 25.831 -37.389 1.00 57.69 728 GLY A O 1
ATOM 6072 N N . MET A 1 729 ? 13.300 27.016 -38.927 1.00 59.12 729 MET A N 1
ATOM 6073 C CA . MET A 1 729 ? 14.122 27.762 -37.963 1.00 59.12 729 MET A CA 1
ATOM 6074 C C . MET A 1 729 ? 13.293 28.727 -37.111 1.00 59.12 729 MET A C 1
ATOM 6076 O O . MET A 1 729 ? 13.563 28.822 -35.920 1.00 59.12 729 MET A O 1
ATOM 6080 N N . LYS A 1 730 ? 12.260 29.379 -37.667 1.00 63.31 730 LYS A N 1
ATOM 6081 C CA . LYS A 1 730 ? 11.313 30.194 -36.879 1.00 63.31 730 LYS A CA 1
ATOM 6082 C C . LYS A 1 730 ? 10.538 29.362 -35.862 1.00 63.31 730 LYS A C 1
ATOM 6084 O O . LYS A 1 730 ? 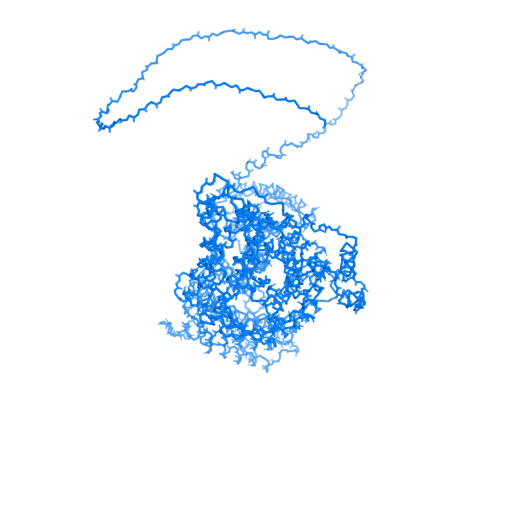10.317 29.804 -34.743 1.00 63.31 730 LYS A O 1
ATOM 6089 N N . ILE A 1 731 ? 10.125 28.154 -36.235 1.00 58.75 731 ILE A N 1
ATOM 6090 C CA . ILE A 1 731 ? 9.381 27.280 -35.323 1.00 58.75 731 ILE A CA 1
ATOM 6091 C C . ILE A 1 731 ? 10.304 26.705 -34.241 1.00 58.75 731 ILE A C 1
ATOM 6093 O O . ILE A 1 731 ? 9.912 26.613 -33.082 1.00 58.75 731 ILE A O 1
ATOM 6097 N N . ILE A 1 732 ? 11.544 26.357 -34.595 1.00 55.53 732 ILE A N 1
ATOM 6098 C CA . ILE A 1 732 ? 12.560 25.926 -33.626 1.00 55.53 732 ILE A CA 1
ATOM 6099 C C . ILE A 1 732 ? 12.917 27.073 -32.677 1.00 55.53 732 ILE A C 1
ATOM 6101 O O . ILE A 1 732 ? 12.970 26.831 -31.477 1.00 55.53 732 ILE A O 1
ATOM 6105 N N . SER A 1 733 ? 13.087 28.307 -33.165 1.00 60.31 733 SER A N 1
ATOM 6106 C CA . SER A 1 733 ? 13.321 29.464 -32.293 1.00 60.31 733 SER A CA 1
ATOM 6107 C C . SER A 1 733 ? 12.110 29.756 -31.406 1.00 60.31 733 SER A C 1
ATOM 6109 O O . SER A 1 733 ? 12.286 29.992 -30.225 1.00 60.31 733 SER A O 1
ATOM 6111 N N . GLU A 1 734 ? 10.872 29.623 -31.900 1.00 58.62 734 GLU A N 1
ATOM 6112 C CA . GLU A 1 734 ? 9.655 29.721 -31.068 1.00 58.62 734 GLU A CA 1
ATOM 6113 C C . GLU A 1 734 ? 9.598 28.671 -29.932 1.00 58.62 734 GLU A C 1
ATOM 6115 O O . GLU A 1 734 ? 8.914 28.897 -28.928 1.00 58.62 734 GLU A O 1
ATOM 6120 N N . ILE A 1 735 ? 10.283 27.530 -30.086 1.00 53.78 735 ILE A N 1
ATOM 6121 C CA . ILE A 1 735 ? 10.397 26.462 -29.077 1.00 53.78 735 ILE A CA 1
ATOM 6122 C C . ILE A 1 735 ? 11.596 26.695 -28.147 1.00 53.78 735 ILE A C 1
ATOM 6124 O O . ILE A 1 735 ? 11.454 26.528 -26.936 1.00 53.78 735 ILE A O 1
ATOM 6128 N N . ASP A 1 736 ? 12.760 27.052 -28.698 1.00 51.72 736 ASP A N 1
ATOM 6129 C CA . ASP A 1 736 ? 14.013 27.235 -27.955 1.00 51.72 736 ASP A CA 1
ATOM 6130 C C . ASP A 1 736 ? 14.043 28.590 -27.193 1.00 51.72 736 ASP A C 1
ATOM 6132 O O . ASP A 1 736 ? 14.562 28.620 -26.081 1.00 51.72 736 ASP A O 1
ATOM 6136 N N . ASP A 1 737 ? 13.397 29.666 -27.679 1.00 53.50 737 ASP A N 1
ATOM 6137 C CA . ASP A 1 737 ? 13.269 30.972 -26.979 1.00 53.50 737 ASP A CA 1
ATOM 6138 C C . ASP A 1 737 ? 12.358 30.908 -25.735 1.00 53.50 737 ASP A C 1
ATOM 6140 O O . ASP A 1 737 ? 12.349 31.826 -24.914 1.00 53.50 737 ASP A O 1
ATOM 6144 N N . LYS A 1 738 ? 11.554 29.846 -25.580 1.00 52.31 738 LYS A N 1
ATOM 6145 C CA . LYS A 1 738 ? 10.573 29.696 -24.482 1.00 52.31 738 LYS A CA 1
ATOM 6146 C C . LYS A 1 738 ? 11.059 28.856 -23.297 1.00 52.31 738 LYS A C 1
ATOM 6148 O O . LYS A 1 738 ? 10.236 28.439 -22.488 1.00 52.31 738 LYS A O 1
ATOM 6153 N N . ASP A 1 739 ? 12.358 28.596 -23.213 1.00 46.44 739 ASP A N 1
ATOM 6154 C CA . ASP A 1 739 ? 13.050 27.900 -22.123 1.00 46.44 739 ASP A CA 1
ATOM 6155 C C . ASP A 1 739 ? 12.294 26.696 -21.489 1.00 46.44 739 ASP A C 1
ATOM 6157 O O . ASP A 1 739 ? 11.610 26.740 -20.466 1.00 46.44 739 ASP A O 1
ATOM 6161 N N . THR A 1 740 ? 12.413 25.572 -22.195 1.00 47.19 740 THR A N 1
ATOM 6162 C CA . THR A 1 740 ? 12.732 24.217 -21.699 1.00 47.19 740 THR A CA 1
ATOM 6163 C C . THR A 1 740 ? 11.899 23.472 -20.643 1.00 47.19 740 THR A C 1
ATOM 6165 O O . THR A 1 740 ? 12.255 22.325 -20.366 1.00 47.19 740 THR A O 1
ATOM 6168 N N . THR A 1 741 ? 10.749 23.942 -20.137 1.00 48.12 741 THR A N 1
ATOM 6169 C CA . THR A 1 741 ? 9.892 23.035 -19.315 1.00 48.12 741 THR A CA 1
ATOM 6170 C C . THR A 1 741 ? 8.376 23.104 -19.500 1.00 48.12 741 THR A C 1
ATOM 6172 O O . THR A 1 741 ? 7.703 22.134 -19.146 1.00 48.12 741 THR A O 1
ATOM 6175 N N . ASN A 1 742 ? 7.788 24.167 -20.070 1.00 51.97 742 ASN A N 1
ATOM 6176 C CA . ASN A 1 742 ? 6.325 24.327 -19.988 1.00 51.97 742 ASN A CA 1
ATOM 6177 C C . ASN A 1 742 ? 5.669 25.079 -21.164 1.00 51.97 742 ASN A C 1
ATOM 6179 O O . ASN A 1 742 ? 4.855 25.981 -20.976 1.00 51.97 742 ASN A O 1
ATOM 6183 N N . VAL A 1 743 ? 5.975 24.691 -22.406 1.00 57.84 743 VAL A N 1
ATOM 6184 C CA . VAL A 1 743 ? 5.191 25.130 -23.574 1.00 57.84 743 VAL A CA 1
ATOM 6185 C C . VAL A 1 743 ? 3.761 24.589 -23.461 1.00 57.84 743 VAL A C 1
ATOM 6187 O O . VAL A 1 743 ? 3.555 23.382 -23.300 1.00 57.84 743 VAL A O 1
ATOM 6190 N N . SER A 1 744 ? 2.766 25.476 -23.539 1.00 61.81 744 SER A N 1
ATOM 6191 C CA . SER A 1 744 ? 1.354 25.103 -23.425 1.00 61.81 744 SER A CA 1
ATOM 6192 C C . SER A 1 744 ? 0.895 24.245 -24.615 1.00 61.81 744 SER A C 1
ATOM 6194 O O . SER A 1 744 ? 1.361 24.410 -25.744 1.00 61.81 744 SER A O 1
ATOM 6196 N N . LEU A 1 745 ? -0.048 23.323 -24.374 1.00 63.09 745 LEU A N 1
ATOM 6197 C CA . LEU A 1 745 ? -0.603 22.448 -25.419 1.00 63.09 745 LEU A CA 1
ATOM 6198 C C . LEU A 1 745 ? -1.158 23.211 -26.644 1.00 63.09 745 LEU A C 1
ATOM 6200 O O . LEU A 1 745 ? -0.921 22.739 -27.754 1.00 63.09 745 LEU A O 1
ATOM 6204 N N . PRO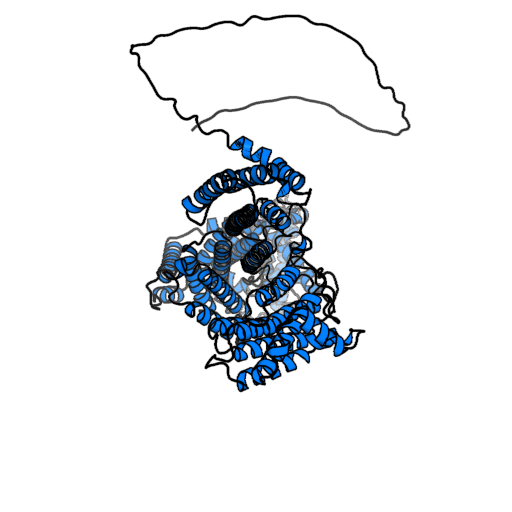 A 1 746 ? -1.819 24.382 -26.506 1.00 63.62 746 PRO A N 1
ATOM 6205 C CA . PRO A 1 746 ? -2.240 25.185 -27.659 1.00 63.62 746 PRO A CA 1
ATOM 6206 C C . PRO A 1 746 ? -1.087 25.621 -28.574 1.00 63.62 746 PRO A C 1
ATOM 6208 O O . PRO A 1 746 ? -1.223 25.574 -29.792 1.00 63.62 746 PRO A O 1
ATOM 6211 N N . ILE A 1 747 ? 0.066 25.986 -28.004 1.00 60.62 747 ILE A N 1
ATOM 6212 C CA . ILE A 1 747 ? 1.251 26.393 -28.775 1.00 60.62 747 ILE A CA 1
ATOM 6213 C C . ILE A 1 747 ? 1.861 25.177 -29.483 1.00 60.62 747 ILE A C 1
ATOM 6215 O O . ILE A 1 747 ? 2.178 25.242 -30.668 1.00 60.62 747 ILE A O 1
ATOM 6219 N N . LEU A 1 748 ? 1.974 24.040 -28.785 1.00 61.09 748 LEU A N 1
ATOM 6220 C CA . LEU A 1 748 ? 2.441 22.782 -29.389 1.00 61.09 748 LEU A CA 1
ATOM 6221 C C . LEU A 1 748 ? 1.528 22.334 -30.541 1.00 61.09 748 LEU A C 1
ATOM 6223 O O . LEU A 1 748 ? 2.002 21.768 -31.525 1.00 61.09 748 LEU A O 1
ATOM 6227 N N . PHE A 1 749 ? 0.233 22.634 -30.446 1.00 62.03 749 PHE A N 1
ATOM 6228 C CA . PHE A 1 749 ? -0.736 22.382 -31.503 1.00 62.03 749 PHE A CA 1
ATOM 6229 C C . PHE A 1 749 ? -0.544 23.315 -32.708 1.00 62.03 749 PHE A C 1
ATOM 6231 O O . PHE A 1 749 ? -0.477 22.828 -33.834 1.00 62.03 749 PHE A O 1
ATOM 6238 N N . GLU A 1 750 ? -0.382 24.626 -32.506 1.00 62.88 750 GLU A N 1
ATOM 6239 C CA . GLU A 1 750 ? -0.072 25.572 -33.593 1.00 62.88 750 GLU A CA 1
ATOM 6240 C C . GLU A 1 750 ? 1.193 25.152 -34.355 1.00 62.88 750 GLU A C 1
ATOM 6242 O O . GLU A 1 750 ? 1.220 25.113 -35.585 1.00 62.88 750 GLU A O 1
ATOM 6247 N N . ILE A 1 751 ? 2.217 24.731 -33.618 1.00 62.44 751 ILE A N 1
ATOM 6248 C CA . ILE A 1 751 ? 3.454 24.189 -34.177 1.00 62.44 751 ILE A CA 1
ATOM 6249 C C . ILE A 1 751 ? 3.189 22.920 -35.002 1.00 62.44 751 ILE A C 1
ATOM 6251 O O . ILE A 1 751 ? 3.732 22.774 -36.098 1.00 62.44 751 ILE A O 1
ATOM 6255 N N . SER A 1 752 ? 2.317 22.023 -34.529 1.00 61.94 752 SER A N 1
ATOM 6256 C CA . SER A 1 752 ? 1.912 20.833 -35.291 1.00 61.94 752 SER A CA 1
ATOM 6257 C C . SER A 1 752 ? 1.153 21.171 -36.588 1.00 61.94 752 SER A C 1
ATOM 6259 O O . SER A 1 752 ? 1.292 20.454 -37.578 1.00 61.94 752 SER A O 1
ATOM 6261 N N . ILE A 1 753 ? 0.426 22.297 -36.635 1.00 63.41 753 ILE A N 1
ATOM 6262 C CA . ILE A 1 753 ? -0.219 22.811 -37.858 1.00 63.41 753 ILE A CA 1
ATOM 6263 C C . ILE A 1 753 ? 0.822 23.366 -38.832 1.00 63.41 753 ILE A C 1
ATOM 6265 O O . ILE A 1 753 ? 0.754 23.107 -40.033 1.00 63.41 753 ILE A O 1
ATOM 6269 N N . LYS A 1 754 ? 1.807 24.121 -38.339 1.00 65.00 754 LYS A N 1
ATOM 6270 C CA . LYS A 1 754 ? 2.903 24.607 -39.189 1.00 65.00 754 LYS A CA 1
ATOM 6271 C C . LYS A 1 754 ? 3.682 23.424 -39.790 1.00 65.00 754 LYS A C 1
ATOM 6273 O O . LYS A 1 754 ? 3.978 23.429 -40.982 1.00 65.00 754 LYS A O 1
ATOM 6278 N N . LEU A 1 755 ? 3.902 22.362 -39.007 1.00 61.72 755 LEU A N 1
ATOM 6279 C CA . LEU A 1 755 ? 4.461 21.087 -39.479 1.00 61.72 755 LEU A CA 1
ATOM 6280 C C . LEU A 1 755 ? 3.612 20.415 -40.565 1.00 61.72 755 LEU A C 1
ATOM 6282 O O . LEU A 1 755 ? 4.162 19.926 -41.546 1.00 61.72 755 LEU A O 1
ATOM 6286 N N . TYR A 1 756 ? 2.287 20.401 -40.415 1.00 62.97 756 TYR A N 1
ATOM 6287 C CA . TYR A 1 756 ? 1.370 19.861 -41.423 1.00 62.97 756 TYR A CA 1
ATOM 6288 C C . TYR A 1 756 ? 1.495 20.568 -42.764 1.00 62.97 756 TYR A C 1
ATOM 6290 O O . TYR A 1 756 ? 1.692 19.916 -43.786 1.00 62.97 756 TYR A O 1
ATOM 6298 N N . ASN A 1 757 ? 1.389 21.897 -42.750 1.00 64.94 757 ASN A N 1
ATOM 6299 C CA . ASN A 1 757 ? 1.462 22.697 -43.965 1.00 64.94 757 ASN A CA 1
ATOM 6300 C C . ASN A 1 757 ? 2.811 22.497 -44.656 1.00 64.94 757 ASN A C 1
ATOM 6302 O O . ASN A 1 757 ? 2.862 22.396 -45.878 1.00 64.94 757 ASN A O 1
ATOM 6306 N N . LEU A 1 758 ? 3.884 22.350 -43.874 1.00 65.44 758 LEU A N 1
ATOM 6307 C CA . LEU A 1 758 ? 5.193 22.007 -44.402 1.00 65.44 758 LEU A CA 1
ATOM 6308 C C . LEU A 1 758 ? 5.172 20.654 -45.125 1.00 65.44 758 LEU A C 1
ATOM 6310 O O . LEU A 1 758 ? 5.579 20.578 -46.274 1.00 65.44 758 LEU A O 1
ATOM 6314 N N . ILE A 1 759 ? 4.659 19.586 -44.514 1.00 63.44 759 ILE A N 1
ATOM 6315 C CA . ILE A 1 759 ? 4.668 18.261 -45.155 1.00 63.44 759 ILE A CA 1
ATOM 6316 C C . ILE A 1 759 ? 3.745 18.206 -46.379 1.00 63.44 759 ILE A C 1
ATOM 6318 O O . ILE A 1 759 ? 4.138 17.699 -47.429 1.00 63.44 759 ILE A O 1
ATOM 6322 N N . LYS A 1 760 ? 2.536 18.760 -46.257 1.00 63.22 760 LYS A N 1
ATOM 6323 C CA . LYS A 1 760 ? 1.524 18.802 -47.319 1.00 63.22 760 LYS A CA 1
ATOM 6324 C C . LYS A 1 760 ? 2.022 19.516 -48.574 1.00 63.22 760 LYS A C 1
ATOM 6326 O O . LYS A 1 760 ? 1.711 19.100 -49.685 1.00 63.22 760 LYS A O 1
ATOM 6331 N N . ASN A 1 761 ? 2.798 20.584 -48.402 1.00 66.75 761 ASN A N 1
ATOM 6332 C CA . ASN A 1 761 ? 3.331 21.365 -49.516 1.00 66.75 761 ASN A CA 1
ATOM 6333 C C . ASN A 1 761 ? 4.515 20.681 -50.224 1.00 66.75 761 ASN A C 1
ATOM 6335 O O . ASN A 1 761 ? 4.888 21.107 -51.317 1.00 66.75 761 ASN A O 1
ATOM 6339 N N . TYR A 1 762 ? 5.083 19.616 -49.645 1.00 65.00 762 TYR A N 1
ATOM 6340 C CA . TYR A 1 762 ? 6.242 18.900 -50.188 1.00 65.00 762 TYR A CA 1
ATOM 6341 C C . TYR A 1 762 ? 6.052 17.366 -50.162 1.00 65.00 762 TYR A C 1
ATOM 6343 O O . TYR A 1 762 ? 6.843 16.647 -49.546 1.00 65.00 762 TYR A O 1
ATOM 6351 N N . PRO A 1 763 ? 5.044 16.829 -50.879 1.00 57.62 763 PRO A N 1
ATOM 6352 C CA . PRO A 1 763 ? 4.697 15.403 -50.853 1.00 57.62 763 PRO A CA 1
ATOM 6353 C C . PRO A 1 763 ? 5.813 14.494 -51.395 1.00 57.62 763 PRO A C 1
ATOM 6355 O O . PRO A 1 763 ? 5.934 13.347 -50.981 1.00 57.62 763 PRO A O 1
ATOM 6358 N N . ASN A 1 764 ? 6.694 15.014 -52.258 1.00 58.78 764 ASN A N 1
ATOM 6359 C CA . ASN A 1 764 ? 7.825 14.267 -52.824 1.00 58.78 764 ASN A CA 1
ATOM 6360 C C . ASN A 1 764 ? 8.890 13.864 -51.786 1.00 58.78 764 ASN A C 1
ATOM 6362 O O . ASN A 1 764 ? 9.722 13.006 -52.074 1.00 58.78 764 ASN A O 1
ATOM 6366 N N . LEU A 1 765 ? 8.880 14.467 -50.591 1.00 54.53 765 LEU A N 1
ATOM 6367 C CA . LEU A 1 765 ? 9.793 14.118 -49.497 1.00 54.53 765 LEU A CA 1
ATOM 6368 C C . LEU A 1 765 ? 9.430 12.781 -48.830 1.00 54.53 765 LEU A C 1
ATOM 6370 O O . LEU A 1 765 ? 10.262 12.201 -48.129 1.00 54.53 765 LEU A O 1
ATOM 6374 N N . TYR A 1 766 ? 8.202 12.285 -49.029 1.00 53.62 766 TYR A N 1
ATOM 6375 C CA . TYR A 1 766 ? 7.684 11.115 -48.326 1.00 53.62 766 TYR A CA 1
ATOM 6376 C C . TYR A 1 766 ? 6.813 10.272 -49.266 1.00 53.62 766 TYR A C 1
ATOM 6378 O O . TYR A 1 766 ? 5.725 10.673 -49.656 1.00 53.62 766 TYR A O 1
ATOM 6386 N N . GLN A 1 767 ? 7.254 9.057 -49.602 1.00 52.53 767 GLN A N 1
ATOM 6387 C CA . GLN A 1 767 ? 6.555 8.160 -50.540 1.00 52.53 767 GLN A CA 1
ATOM 6388 C C . GLN A 1 767 ? 5.241 7.547 -49.998 1.00 52.53 767 GLN A C 1
ATOM 6390 O O . GLN A 1 767 ? 4.772 6.542 -50.522 1.00 52.53 767 GLN A O 1
ATOM 6395 N N . ASN A 1 768 ? 4.637 8.093 -48.936 1.00 53.66 768 ASN A N 1
ATOM 6396 C CA . ASN A 1 768 ? 3.604 7.390 -48.175 1.00 53.66 768 ASN A CA 1
ATOM 6397 C C . ASN A 1 768 ? 2.344 8.252 -47.953 1.00 53.66 768 ASN A C 1
ATOM 6399 O O . ASN A 1 768 ? 2.380 9.280 -47.281 1.00 53.66 768 ASN A O 1
ATOM 6403 N N . SER A 1 769 ? 1.211 7.804 -48.502 1.00 53.25 769 SER A N 1
ATOM 6404 C CA . SER A 1 769 ? -0.049 8.551 -48.696 1.00 53.25 769 SER A CA 1
ATOM 6405 C C . SER A 1 769 ? -0.897 8.804 -47.438 1.00 53.25 769 SER A C 1
ATOM 6407 O O . SER A 1 769 ? -1.980 9.374 -47.526 1.00 53.25 769 SER A O 1
ATOM 6409 N N . ARG A 1 770 ? -0.436 8.394 -46.250 1.00 57.47 770 ARG A N 1
ATOM 6410 C CA . ARG A 1 770 ? -1.218 8.466 -44.998 1.00 57.47 770 ARG A CA 1
ATOM 6411 C C . ARG A 1 770 ? -1.052 9.758 -44.195 1.00 57.47 770 ARG A C 1
ATOM 6413 O O . ARG A 1 770 ? -1.710 9.908 -43.167 1.00 57.47 770 ARG A O 1
ATOM 6420 N N . ILE A 1 771 ? -0.192 10.678 -44.631 1.00 55.75 771 ILE A N 1
ATOM 6421 C CA . ILE A 1 771 ? 0.089 11.914 -43.881 1.00 55.75 771 ILE A CA 1
ATOM 6422 C C . ILE A 1 771 ? -1.154 12.809 -43.810 1.00 55.75 771 ILE A C 1
ATOM 6424 O O . ILE A 1 771 ? -1.525 13.246 -42.722 1.00 55.75 771 ILE A O 1
ATOM 6428 N N . ASP A 1 772 ? -1.832 13.010 -44.941 1.00 54.50 772 ASP A N 1
ATOM 6429 C CA . ASP A 1 772 ? -3.004 13.887 -45.033 1.00 54.50 772 ASP A CA 1
ATOM 6430 C C . ASP A 1 772 ? -4.165 13.406 -44.139 1.00 54.50 772 ASP A C 1
ATOM 6432 O O . ASP A 1 772 ? -4.769 14.200 -43.418 1.00 54.50 772 ASP A O 1
ATOM 6436 N N . GLU A 1 773 ? -4.432 12.093 -44.099 1.00 58.91 773 GLU A N 1
ATOM 6437 C CA . GLU A 1 773 ? -5.497 11.495 -43.272 1.00 58.91 773 GLU A CA 1
ATOM 6438 C C . GLU A 1 773 ? -5.207 11.631 -41.763 1.00 58.91 773 GLU A C 1
ATOM 6440 O O . GLU A 1 773 ? -6.089 11.982 -40.975 1.00 58.91 773 GLU A O 1
ATOM 6445 N N . LEU A 1 774 ? -3.963 11.374 -41.340 1.00 55.28 774 LEU A N 1
ATOM 6446 C CA . LEU A 1 774 ? -3.569 11.396 -39.925 1.00 55.28 774 LEU A CA 1
ATOM 6447 C C . LEU A 1 774 ? -3.597 12.804 -39.325 1.00 55.28 774 LEU A C 1
ATOM 6449 O O . LEU A 1 774 ? -3.884 12.964 -38.133 1.00 55.28 774 LEU A O 1
ATOM 6453 N N . VAL A 1 775 ? -3.321 13.818 -40.143 1.00 52.84 775 VAL A N 1
ATOM 6454 C CA . VAL A 1 775 ? -3.312 15.214 -39.710 1.00 52.84 775 VAL A CA 1
ATOM 6455 C C . VAL A 1 775 ? -4.717 15.817 -39.691 1.00 52.84 775 VAL A C 1
ATOM 6457 O O . VAL A 1 775 ? -5.075 16.484 -38.719 1.00 52.84 775 VAL A O 1
ATOM 6460 N N . GLU A 1 776 ? -5.558 15.533 -40.688 1.00 57.19 776 GLU A N 1
ATOM 6461 C CA . GLU A 1 776 ? -6.969 15.950 -40.669 1.00 57.19 776 GLU A CA 1
ATOM 6462 C C . GLU A 1 776 ? -7.711 15.382 -39.445 1.00 57.19 776 GLU A C 1
ATOM 6464 O O . GLU A 1 776 ? -8.487 16.084 -38.790 1.00 57.19 776 GLU A O 1
ATOM 6469 N N . LEU A 1 777 ? -7.395 14.147 -39.036 1.00 57.06 777 LEU A N 1
ATOM 6470 C CA . LEU A 1 777 ? -7.901 13.549 -37.793 1.00 57.06 777 LEU A CA 1
ATOM 6471 C C . LEU A 1 777 ? -7.413 14.265 -36.519 1.00 57.06 777 LEU A C 1
ATOM 6473 O O . LEU A 1 777 ? -8.104 14.224 -35.498 1.00 57.06 777 LEU A O 1
ATOM 6477 N N . ALA A 1 778 ? -6.235 14.899 -36.535 1.00 50.03 778 ALA A N 1
ATOM 6478 C CA . ALA A 1 778 ? -5.783 15.775 -35.449 1.00 50.03 778 ALA A CA 1
ATOM 6479 C C . ALA A 1 778 ? -6.570 17.100 -35.452 1.00 50.03 778 ALA A C 1
ATOM 6481 O O . ALA A 1 778 ? -7.003 17.575 -34.402 1.00 50.03 778 ALA A O 1
ATOM 6482 N N . PHE A 1 779 ? -6.837 17.656 -36.634 1.00 55.09 779 PHE A N 1
ATOM 6483 C CA . PHE A 1 779 ? -7.560 18.917 -36.820 1.00 55.09 779 PHE A CA 1
ATOM 6484 C C . PHE A 1 779 ? -9.030 18.843 -36.373 1.00 55.09 779 PHE A C 1
ATOM 6486 O O . PHE A 1 779 ? -9.539 19.748 -35.705 1.00 55.09 779 PHE A O 1
ATOM 6493 N N . GLN A 1 780 ? -9.714 17.737 -36.681 1.00 57.66 780 GLN A N 1
ATOM 6494 C CA . GLN A 1 780 ? -11.125 17.526 -36.330 1.00 57.66 780 GLN A CA 1
ATOM 6495 C C . GLN A 1 780 ? -11.380 17.520 -34.814 1.00 57.66 780 GLN A C 1
ATOM 6497 O O . GLN A 1 780 ? -12.439 17.966 -34.370 1.00 57.66 780 GLN A O 1
ATOM 6502 N N . ARG A 1 781 ? -10.411 17.071 -34.007 1.00 54.62 781 ARG A N 1
ATOM 6503 C CA . ARG A 1 781 ? -10.580 16.878 -32.557 1.00 54.62 781 ARG A CA 1
ATOM 6504 C C . ARG A 1 781 ? -10.352 18.144 -31.724 1.00 54.62 781 ARG A C 1
ATOM 6506 O O . ARG A 1 781 ? -10.970 18.294 -30.675 1.00 54.62 781 ARG A O 1
ATOM 6513 N N . TYR A 1 782 ? -9.534 19.081 -32.209 1.00 53.34 782 TYR A N 1
ATOM 6514 C CA . TYR A 1 782 ? -9.199 20.333 -31.506 1.00 53.34 782 TYR A CA 1
ATOM 6515 C C . TYR A 1 782 ? -9.938 21.568 -32.035 1.00 53.34 782 TYR A C 1
ATOM 6517 O O . TYR A 1 782 ? -9.891 22.630 -31.410 1.00 53.34 782 TYR A O 1
ATOM 6525 N N . ARG A 1 783 ? -10.707 21.423 -33.124 1.00 53.94 783 ARG A N 1
ATOM 6526 C CA . ARG A 1 783 ? -11.650 22.438 -33.630 1.00 53.94 783 ARG A CA 1
ATOM 6527 C C . ARG A 1 783 ? -12.543 23.067 -32.539 1.00 53.94 783 ARG A C 1
ATOM 6529 O O . ARG A 1 783 ? -12.803 24.265 -32.640 1.00 53.94 783 ARG A O 1
ATOM 6536 N N . PRO A 1 784 ? -13.007 22.337 -31.501 1.00 49.66 784 PRO A N 1
ATOM 6537 C CA . PRO A 1 784 ? -13.775 22.927 -30.399 1.00 49.66 784 PRO A CA 1
ATOM 6538 C C . PRO A 1 784 ? -12.923 23.761 -29.425 1.00 49.66 784 PRO A C 1
ATOM 6540 O O . PRO A 1 784 ? -13.405 24.760 -28.904 1.00 49.66 784 PRO A O 1
ATOM 6543 N N . ILE A 1 785 ? -11.659 23.383 -29.204 1.00 44.06 785 ILE A N 1
ATOM 6544 C CA . ILE A 1 785 ? -10.748 24.013 -28.229 1.00 44.06 785 ILE A CA 1
ATOM 6545 C C . ILE A 1 785 ? -10.202 25.343 -28.771 1.00 44.06 785 ILE A C 1
ATOM 6547 O O . ILE A 1 785 ? -10.123 26.328 -28.041 1.00 44.06 785 ILE A O 1
ATOM 6551 N N . LEU A 1 786 ? -9.912 25.417 -30.074 1.00 42.19 786 LEU A N 1
ATOM 6552 C CA . LEU A 1 786 ? -9.468 26.652 -30.736 1.00 42.19 786 LEU A CA 1
ATOM 6553 C C . LEU A 1 786 ? -10.553 27.735 -30.798 1.00 42.19 786 LEU A C 1
ATOM 6555 O O . LEU A 1 786 ? -10.238 28.922 -30.774 1.00 42.19 786 LEU A O 1
ATOM 6559 N N . LYS A 1 787 ? -11.836 27.352 -30.814 1.00 47.88 787 LYS A N 1
ATOM 6560 C CA . LYS A 1 787 ? -12.947 28.318 -30.778 1.00 47.88 787 LYS A CA 1
ATOM 6561 C C . LYS A 1 787 ? -13.012 29.118 -29.469 1.00 47.88 787 LYS A C 1
ATOM 6563 O O . LYS A 1 787 ? -13.592 30.195 -29.476 1.00 47.88 787 LYS A O 1
ATOM 6568 N N . PHE A 1 788 ? -12.377 28.648 -28.391 1.00 39.41 788 PHE A N 1
ATOM 6569 C CA . PHE A 1 788 ? -12.273 29.366 -27.113 1.00 39.41 788 PHE A CA 1
ATOM 6570 C C . PHE A 1 788 ? -11.030 30.271 -26.996 1.00 39.41 788 PHE A C 1
ATOM 6572 O O . PHE A 1 788 ? -10.930 31.037 -26.044 1.00 39.41 788 PHE A O 1
ATOM 6579 N N . SER A 1 789 ? -10.104 30.232 -27.964 1.00 33.19 789 SER A N 1
ATOM 6580 C CA . SER A 1 789 ? -8.854 31.014 -27.948 1.00 33.19 789 SER A CA 1
ATOM 6581 C C . SER A 1 789 ? -8.915 32.321 -28.757 1.00 33.19 789 SER A C 1
ATOM 6583 O O . SER A 1 789 ? -7.960 33.094 -28.729 1.00 33.19 789 SER A O 1
ATOM 6585 N N . ASN A 1 790 ? -10.009 32.591 -29.478 1.00 35.78 790 ASN A N 1
ATOM 6586 C CA . ASN A 1 790 ? -10.116 33.735 -30.398 1.00 35.78 790 ASN A CA 1
ATOM 6587 C C . ASN A 1 790 ? -10.536 35.066 -29.739 1.00 35.78 790 ASN A C 1
ATOM 6589 O O . ASN A 1 790 ? -10.934 35.995 -30.438 1.00 35.78 790 ASN A O 1
ATOM 6593 N N . HIS A 1 791 ? -10.417 35.202 -28.417 1.00 38.44 791 HIS A N 1
ATOM 6594 C CA . HIS A 1 791 ? -10.511 36.502 -27.749 1.00 38.44 791 HIS A CA 1
ATOM 6595 C C . HIS A 1 791 ? -9.138 36.934 -27.224 1.00 38.44 791 HIS A C 1
ATOM 6597 O O . HIS A 1 791 ? -8.841 36.814 -26.041 1.00 38.44 791 HIS A O 1
ATOM 6603 N N . LEU A 1 792 ? -8.311 37.469 -28.123 1.00 28.30 792 LEU A N 1
ATOM 6604 C CA . LEU A 1 792 ? -7.221 38.386 -27.785 1.00 28.30 792 LEU A CA 1
ATOM 6605 C C . LEU A 1 792 ? -7.280 39.586 -28.750 1.00 28.30 792 LEU A C 1
ATOM 6607 O O . LEU A 1 792 ? -7.580 39.395 -29.930 1.00 28.30 792 LEU A O 1
ATOM 6611 N N . PRO A 1 793 ? -7.080 40.818 -28.249 1.00 32.22 793 PRO A N 1
ATOM 6612 C CA . PRO A 1 793 ? -7.456 42.050 -28.933 1.00 32.22 793 PRO A CA 1
ATOM 6613 C C . PRO A 1 793 ? -6.483 42.401 -30.067 1.00 32.22 793 PRO A C 1
ATOM 6615 O O . PRO A 1 793 ? -5.277 42.168 -29.970 1.00 32.22 793 PRO A O 1
ATOM 6618 N N . GLU A 1 794 ? -7.020 42.973 -31.146 1.00 29.36 794 GLU A N 1
ATOM 6619 C CA . GLU A 1 794 ? -6.266 43.409 -32.326 1.00 29.36 794 GLU A CA 1
ATOM 6620 C C . GLU A 1 794 ? -5.176 44.445 -31.980 1.00 29.36 794 GLU A C 1
ATOM 6622 O O . GLU A 1 794 ? -5.386 45.368 -31.192 1.00 29.36 794 GLU A O 1
ATOM 6627 N N . LYS A 1 795 ? -3.994 44.296 -32.600 1.00 27.84 795 LYS A N 1
ATOM 6628 C CA . LYS A 1 795 ? -2.865 45.240 -32.512 1.00 27.84 795 LYS A CA 1
ATOM 6629 C C . LYS A 1 795 ? -3.182 46.578 -33.210 1.00 27.84 795 LYS A C 1
ATOM 6631 O O . LYS A 1 795 ? -3.868 46.576 -34.233 1.00 27.84 795 LYS A O 1
ATOM 6636 N N . PRO A 1 796 ? -2.628 47.709 -32.730 1.00 29.64 796 PRO A N 1
ATOM 6637 C CA . PRO A 1 796 ? -2.931 49.035 -33.259 1.00 29.64 796 PRO A CA 1
ATOM 6638 C C . PRO A 1 796 ? -2.204 49.301 -34.586 1.00 29.64 796 PRO A C 1
ATOM 6640 O O . PRO A 1 796 ? -1.038 48.941 -34.756 1.00 29.64 796 PRO A O 1
ATOM 6643 N N . LYS A 1 797 ? -2.893 49.968 -35.518 1.00 29.64 797 LYS A N 1
ATOM 6644 C CA . LYS A 1 797 ? -2.301 50.561 -36.728 1.00 29.64 797 LYS A CA 1
ATOM 6645 C C . LYS A 1 797 ? -1.708 51.929 -36.389 1.00 29.64 797 LYS A C 1
ATOM 6647 O O . LYS A 1 797 ? -2.329 52.703 -35.664 1.00 29.64 797 LYS A O 1
ATOM 6652 N N . ALA A 1 798 ? -0.523 52.212 -36.921 1.00 27.78 798 ALA A N 1
ATOM 6653 C CA . ALA A 1 798 ? 0.159 53.485 -36.749 1.00 27.78 798 ALA A CA 1
ATOM 6654 C C . ALA A 1 798 ? -0.242 54.508 -37.829 1.00 27.78 798 ALA A C 1
ATOM 6656 O O . ALA A 1 798 ? -0.424 54.154 -38.991 1.00 27.78 798 ALA A O 1
ATOM 6657 N N . GLU A 1 799 ? -0.269 55.761 -37.367 1.00 27.34 799 GLU A N 1
ATOM 6658 C CA . GLU A 1 799 ? -0.039 57.035 -38.061 1.00 27.34 799 GLU A CA 1
ATOM 6659 C C . GLU A 1 799 ? -1.207 57.964 -38.466 1.00 27.34 799 GLU A C 1
ATOM 6661 O O . GLU A 1 799 ? -1.995 57.713 -39.371 1.00 27.34 799 GLU A O 1
ATOM 6666 N N . ASN A 1 800 ? -1.116 59.137 -37.814 1.00 26.17 800 ASN A N 1
ATOM 6667 C CA . ASN A 1 800 ? -1.371 60.513 -38.250 1.00 26.17 800 ASN A CA 1
ATOM 6668 C C . ASN A 1 800 ? -2.743 61.179 -38.013 1.00 26.17 800 ASN A C 1
ATOM 6670 O O . ASN A 1 800 ? -3.676 61.086 -38.798 1.00 26.17 800 ASN A O 1
ATOM 6674 N N . LEU A 1 801 ? -2.732 61.981 -36.932 1.00 25.03 801 LEU A N 1
ATOM 6675 C CA . LEU A 1 801 ? -3.102 63.404 -36.855 1.00 25.03 801 LEU A CA 1
ATOM 6676 C C . LEU A 1 801 ? -4.489 63.820 -37.368 1.00 25.03 801 LEU A C 1
ATOM 6678 O O . LEU A 1 801 ? -4.678 64.035 -38.558 1.00 25.03 801 LEU A O 1
ATOM 6682 N N . THR A 1 802 ? -5.391 64.171 -36.442 1.00 24.75 802 THR A N 1
ATOM 6683 C CA . THR A 1 802 ? -5.917 65.551 -36.325 1.00 24.75 802 THR A CA 1
ATOM 6684 C C . THR A 1 802 ? -6.756 65.751 -35.057 1.00 24.75 802 THR A C 1
ATOM 6686 O O . THR A 1 802 ? -7.459 64.861 -34.588 1.00 24.75 802 THR A O 1
ATOM 6689 N N . LEU A 1 803 ? -6.612 66.950 -34.488 1.00 25.67 803 LEU A N 1
ATOM 6690 C CA . LEU A 1 803 ? -7.316 67.498 -33.328 1.00 25.67 803 LEU A CA 1
ATOM 6691 C C . LEU A 1 803 ? -8.846 67.549 -33.523 1.00 25.67 803 LEU A C 1
ATOM 6693 O O . LEU A 1 803 ? -9.297 67.823 -34.629 1.00 25.67 803 LEU A O 1
ATOM 6697 N N . ILE A 1 804 ? -9.621 67.441 -32.431 1.00 26.42 804 ILE A N 1
ATOM 6698 C CA . ILE A 1 804 ? -10.550 68.477 -31.906 1.00 26.42 804 ILE A CA 1
ATOM 6699 C C . ILE A 1 804 ? -11.498 67.894 -30.832 1.00 26.42 804 ILE A C 1
ATOM 6701 O O . ILE A 1 804 ? -11.862 66.724 -30.801 1.00 26.42 804 ILE A O 1
ATOM 6705 N N . TYR A 1 805 ? -11.828 68.796 -29.917 1.00 20.61 805 TYR A N 1
ATOM 6706 C CA . TYR A 1 805 ? -12.531 68.743 -28.644 1.00 20.61 805 TYR A CA 1
ATOM 6707 C C . TYR A 1 805 ? -14.054 68.439 -28.721 1.00 20.61 805 TYR A C 1
ATOM 6709 O O . TYR A 1 805 ? -14.774 68.984 -29.553 1.00 20.61 805 TYR A O 1
ATOM 6717 N N . THR A 1 806 ? -14.546 67.747 -27.682 1.00 23.08 806 THR A N 1
ATOM 6718 C CA . THR A 1 806 ? -15.859 67.861 -26.983 1.00 23.08 806 THR A CA 1
ATOM 6719 C C . THR A 1 806 ? -17.188 67.237 -27.478 1.00 23.08 806 THR A C 1
ATOM 6721 O O . THR A 1 806 ? -17.402 67.027 -28.665 1.00 23.08 806 THR A O 1
ATOM 6724 N N . PRO A 1 807 ? -18.105 66.929 -26.514 1.00 37.50 807 PRO A N 1
ATOM 6725 C CA . PRO A 1 807 ? -19.175 65.932 -26.618 1.00 37.50 807 PRO A CA 1
ATOM 6726 C C . PRO A 1 807 ? -20.582 66.544 -26.752 1.00 37.50 807 PRO A C 1
ATOM 6728 O O . PRO A 1 807 ? -20.768 67.717 -26.430 1.00 37.50 807 PRO A O 1
ATOM 6731 N N . LYS A 1 808 ? -21.601 65.716 -27.064 1.00 21.72 808 LYS A N 1
ATOM 6732 C CA . LYS A 1 808 ? -22.933 65.695 -26.400 1.00 21.72 808 LYS A CA 1
ATOM 6733 C C . LYS A 1 808 ? -23.959 64.775 -27.095 1.00 21.72 808 LYS A C 1
ATOM 6735 O O . LYS A 1 808 ? -24.226 64.914 -28.274 1.00 21.72 808 LYS A O 1
ATOM 6740 N N . LYS A 1 809 ? -24.612 63.954 -26.255 1.00 23.36 809 LYS A N 1
ATOM 6741 C CA . LYS A 1 809 ? -26.071 63.732 -26.111 1.00 23.36 809 LYS A CA 1
ATOM 6742 C C . LYS A 1 809 ? -26.954 63.374 -27.334 1.00 23.36 809 LYS A C 1
ATOM 6744 O O . LYS A 1 809 ? -27.128 64.172 -28.237 1.00 23.36 809 LYS A O 1
ATOM 6749 N N . GLN A 1 810 ? -27.755 62.320 -27.097 1.00 23.09 810 GLN A N 1
ATOM 6750 C CA . GLN A 1 810 ? -29.236 62.233 -27.164 1.00 23.09 810 GLN A CA 1
ATOM 6751 C C . GLN A 1 810 ? -29.886 61.229 -28.146 1.00 23.09 810 GLN A C 1
ATOM 6753 O O . GLN A 1 810 ? -29.763 61.332 -29.354 1.00 23.09 810 GLN A O 1
ATOM 6758 N N . LYS A 1 811 ? -30.764 60.416 -27.524 1.00 22.22 811 LYS A N 1
ATOM 6759 C CA . LYS A 1 811 ? -32.137 60.027 -27.920 1.00 22.22 811 LYS A CA 1
ATOM 6760 C C . LYS A 1 811 ? -32.373 58.956 -29.000 1.00 22.22 811 LYS A C 1
ATOM 6762 O O . LYS A 1 811 ? -32.224 59.179 -30.186 1.00 22.22 811 LYS A O 1
ATOM 6767 N N . GLN A 1 812 ? -32.959 57.857 -28.504 1.00 24.61 812 GLN A N 1
ATOM 6768 C CA . GLN A 1 812 ? -34.319 57.367 -28.804 1.00 24.61 812 GLN A CA 1
ATOM 6769 C C . GLN A 1 812 ? -34.795 57.337 -30.272 1.00 24.61 812 GLN A C 1
ATOM 6771 O O . GLN A 1 812 ? -35.054 58.386 -30.847 1.00 24.61 812 GLN A O 1
ATOM 6776 N N . LYS A 1 813 ? -35.174 56.128 -30.727 1.00 24.05 813 LYS A N 1
ATOM 6777 C CA . LYS A 1 813 ? -36.557 55.647 -31.014 1.00 24.05 813 LYS A CA 1
ATOM 6778 C C . LYS A 1 813 ? -36.695 54.848 -32.327 1.00 24.05 813 LYS A C 1
ATOM 6780 O O . LYS A 1 813 ? -36.329 55.314 -33.392 1.00 24.05 813 LYS A O 1
ATOM 6785 N N . LYS A 1 814 ? -37.474 53.763 -32.172 1.00 23.66 814 LYS A N 1
ATOM 6786 C CA . LYS A 1 814 ? -38.492 53.179 -33.074 1.00 23.66 814 LYS A CA 1
ATOM 6787 C C . LYS A 1 814 ? -38.094 52.125 -34.126 1.00 23.66 814 LYS A C 1
ATOM 6789 O O . LYS A 1 814 ? -37.418 52.393 -35.106 1.00 23.66 814 LYS A O 1
ATOM 6794 N N . ARG A 1 815 ? -38.706 50.944 -33.917 1.00 29.12 815 ARG A N 1
ATOM 6795 C CA . ARG A 1 815 ? -39.178 49.959 -34.912 1.00 29.12 815 ARG A CA 1
ATOM 6796 C C . ARG A 1 815 ? -40.017 50.604 -36.028 1.00 29.12 815 ARG A C 1
ATOM 6798 O O . ARG A 1 815 ? -40.645 51.638 -35.789 1.00 29.12 815 ARG A O 1
ATOM 6805 N N . PRO A 1 816 ? -40.191 49.872 -37.140 1.00 28.73 816 PRO A N 1
ATOM 6806 C CA . PRO A 1 816 ? -41.538 49.397 -37.468 1.00 28.73 816 PRO A CA 1
ATOM 6807 C C . PRO A 1 816 ? -41.610 47.900 -37.848 1.00 28.73 816 PRO A C 1
ATOM 6809 O O . PRO A 1 816 ? -40.643 47.153 -37.757 1.00 28.73 816 PRO A O 1
ATOM 6812 N N . THR A 1 817 ? -42.837 47.498 -38.158 1.00 25.77 817 THR A N 1
ATOM 6813 C CA . THR A 1 817 ? -43.547 46.213 -38.049 1.00 25.77 817 THR A CA 1
ATOM 6814 C C . THR A 1 817 ? -44.078 45.711 -39.409 1.00 25.77 817 THR A C 1
ATOM 6816 O O . THR A 1 817 ? -44.386 46.570 -40.227 1.00 25.77 817 THR A O 1
ATOM 6819 N N . ILE A 1 818 ? -44.386 44.390 -39.503 1.00 29.77 818 ILE A N 1
ATOM 6820 C CA . ILE A 1 818 ? -45.561 43.759 -40.203 1.00 29.77 818 ILE A CA 1
ATOM 6821 C C . ILE A 1 818 ? -45.492 43.742 -41.757 1.00 29.77 818 ILE A C 1
ATOM 6823 O O . ILE A 1 818 ? -45.016 44.705 -42.332 1.00 29.77 818 ILE A O 1
ATOM 6827 N N . ASN A 1 819 ? -45.921 42.756 -42.568 1.00 26.03 819 ASN A N 1
ATOM 6828 C CA . ASN A 1 819 ? -46.643 41.455 -42.547 1.00 26.03 819 ASN A CA 1
ATOM 6829 C C . ASN A 1 819 ? -46.215 40.718 -43.865 1.00 26.03 819 ASN A C 1
ATOM 6831 O O . ASN A 1 819 ? -45.610 41.353 -44.719 1.00 26.03 819 ASN A O 1
ATOM 6835 N N . GLU A 1 820 ? -46.397 39.416 -44.117 1.00 23.72 820 GLU A N 1
ATOM 6836 C CA . GLU A 1 820 ? -47.662 38.720 -44.425 1.00 23.72 820 GLU A CA 1
ATOM 6837 C C . GLU A 1 820 ? -47.482 37.178 -44.415 1.00 23.72 820 GLU A C 1
ATOM 6839 O O . GLU A 1 820 ? -46.399 36.638 -44.633 1.00 23.72 820 GLU A O 1
ATOM 6844 N N . GLN A 1 821 ? -48.595 36.492 -44.156 1.00 29.50 821 GLN A N 1
ATOM 6845 C CA . GLN A 1 821 ? -48.906 35.045 -44.203 1.00 29.50 821 GLN A CA 1
ATOM 6846 C C . GLN A 1 821 ? -49.930 34.834 -45.370 1.00 29.50 821 GLN A C 1
ATOM 6848 O O . GLN A 1 821 ? -50.276 35.861 -45.958 1.00 29.50 821 GLN A O 1
ATOM 6853 N N . PRO A 1 822 ? -50.587 33.671 -45.673 1.00 43.34 822 PRO A N 1
ATOM 6854 C CA . PRO A 1 822 ? -50.491 32.232 -45.279 1.00 43.34 822 PRO A CA 1
ATOM 6855 C C . PRO A 1 822 ? -50.813 31.260 -46.501 1.00 43.34 822 PRO A C 1
ATOM 6857 O O . PRO A 1 822 ? -50.502 31.659 -47.620 1.00 43.34 822 PRO A O 1
ATOM 6860 N N . PRO A 1 823 ? -51.567 30.111 -46.435 1.00 51.97 823 PRO A N 1
ATOM 6861 C CA . PRO A 1 823 ? -51.459 28.816 -45.692 1.00 51.97 823 PRO A CA 1
ATOM 6862 C C . PRO A 1 823 ? -51.646 27.490 -46.533 1.00 51.97 823 PRO A C 1
ATOM 6864 O O . PRO A 1 823 ? -52.047 27.522 -47.690 1.00 51.97 823 PRO A O 1
ATOM 6867 N N . ALA A 1 824 ? -51.519 26.321 -45.850 1.00 28.39 824 ALA A N 1
ATOM 6868 C CA . ALA A 1 824 ? -52.490 25.180 -45.771 1.00 28.39 824 ALA A CA 1
ATOM 6869 C C . ALA A 1 824 ? -52.147 23.733 -46.268 1.00 28.39 824 ALA A C 1
ATOM 6871 O O . ALA A 1 824 ? -51.684 23.522 -47.381 1.00 28.39 824 ALA A O 1
ATOM 6872 N N . ASN A 1 825 ? -52.621 22.768 -45.435 1.00 26.77 825 ASN A N 1
ATOM 6873 C CA . ASN A 1 825 ? -53.032 21.340 -45.613 1.00 26.77 825 ASN A CA 1
ATOM 6874 C C . ASN A 1 825 ? -52.024 20.209 -45.276 1.00 26.77 825 ASN A C 1
ATOM 6876 O O . ASN A 1 825 ? -50.954 20.147 -45.857 1.00 26.77 825 ASN A O 1
ATOM 6880 N N . LYS A 1 826 ? -52.229 19.353 -44.245 1.00 27.86 826 LYS A N 1
ATOM 6881 C CA . LYS A 1 826 ? -53.265 18.322 -43.888 1.00 27.86 826 LYS A CA 1
ATOM 6882 C C . LYS A 1 826 ? -52.946 16.896 -44.404 1.00 27.86 826 LYS A C 1
ATOM 6884 O O . LYS A 1 826 ? -53.033 16.683 -45.607 1.00 27.86 826 LYS A O 1
ATOM 6889 N N . ARG A 1 827 ? -52.753 15.936 -43.469 1.00 27.83 827 ARG A N 1
ATOM 6890 C CA . ARG A 1 827 ? -53.270 14.525 -43.376 1.00 27.83 827 ARG A CA 1
ATOM 6891 C C . ARG A 1 827 ? -52.279 13.631 -42.593 1.00 27.83 827 ARG A C 1
ATOM 6893 O O . ARG A 1 827 ? -51.115 13.580 -42.951 1.00 27.83 827 ARG A O 1
ATOM 6900 N N . GLN A 1 828 ? -52.612 13.164 -41.383 1.00 27.56 828 GLN A N 1
ATOM 6901 C CA . GLN A 1 828 ? -53.390 11.958 -40.999 1.00 27.56 828 GLN A CA 1
ATOM 6902 C C . GLN A 1 828 ? -52.621 10.625 -41.137 1.00 27.56 828 GLN A C 1
ATOM 6904 O O . GLN A 1 828 ? -52.445 10.128 -42.243 1.00 27.56 828 GLN A O 1
ATOM 6909 N N . CYS A 1 829 ? -52.267 10.030 -39.989 1.00 22.80 829 CYS A N 1
ATOM 6910 C CA . CYS A 1 829 ? -51.997 8.597 -39.810 1.00 22.80 829 CYS A CA 1
ATOM 6911 C C . CYS A 1 829 ? -53.230 7.942 -39.164 1.00 22.80 829 CYS A C 1
ATOM 6913 O O . CYS A 1 829 ? -53.849 8.546 -38.287 1.00 22.80 829 CYS A O 1
ATOM 6915 N N . VAL A 1 830 ? -53.574 6.728 -39.598 1.00 27.34 830 VAL A N 1
ATOM 6916 C CA . VAL A 1 830 ? -54.671 5.895 -39.079 1.00 27.34 830 VAL A CA 1
ATOM 6917 C C . VAL A 1 830 ? -54.104 4.504 -38.765 1.00 27.34 830 VAL A C 1
ATOM 6919 O O . VAL A 1 830 ? -53.374 3.946 -39.582 1.00 27.34 830 VAL A O 1
ATOM 6922 N N . GLU A 1 831 ? -54.409 4.002 -37.563 1.00 27.50 831 GLU A N 1
ATOM 6923 C CA . GLU A 1 831 ? -54.134 2.646 -37.047 1.00 27.50 831 GLU A CA 1
ATOM 6924 C C . GLU A 1 831 ? -55.035 1.568 -37.709 1.00 27.50 831 GLU A C 1
ATOM 6926 O O . GLU A 1 831 ? -55.860 1.908 -38.560 1.00 27.50 831 GLU A O 1
ATOM 6931 N N . PRO A 1 832 ? -54.938 0.273 -37.328 1.00 34.41 832 PRO A N 1
ATOM 6932 C CA . PRO A 1 832 ? -55.740 -0.182 -36.177 1.00 34.41 832 PRO A CA 1
ATOM 6933 C C . PRO A 1 832 ? -55.082 -1.257 -35.271 1.00 34.41 832 PRO A C 1
ATOM 6935 O O . PRO A 1 832 ? -54.378 -2.158 -35.723 1.00 34.41 832 PRO A O 1
ATOM 6938 N N . SER A 1 833 ? -55.384 -1.159 -33.971 1.00 26.45 833 SER A N 1
ATOM 6939 C CA . SER A 1 833 ? -55.424 -2.225 -32.937 1.00 26.45 833 SER A CA 1
ATOM 6940 C C . SER A 1 833 ? -56.750 -3.049 -33.091 1.00 26.45 833 SER A C 1
ATOM 6942 O O . SER A 1 833 ? -57.384 -2.826 -34.125 1.00 26.45 833 SER A O 1
ATOM 6944 N N . PRO A 1 834 ? -57.272 -3.960 -32.205 1.00 46.50 834 PRO A N 1
ATOM 6945 C CA . PRO A 1 834 ? -56.982 -4.219 -30.774 1.00 46.50 834 PRO A CA 1
ATOM 6946 C C . PRO A 1 834 ? -57.212 -5.670 -30.230 1.00 46.50 834 PRO A C 1
ATOM 6948 O O . PRO A 1 834 ? -57.654 -6.573 -30.935 1.00 46.50 834 PRO A O 1
ATOM 6951 N N . SER A 1 835 ? -56.949 -5.884 -28.928 1.00 24.92 835 SER A N 1
ATOM 6952 C CA . SER A 1 835 ? -57.813 -6.589 -27.929 1.00 24.92 835 SER A CA 1
ATOM 6953 C C . SER A 1 835 ? -57.056 -6.711 -26.584 1.00 24.92 835 SER A C 1
ATOM 6955 O O . SER A 1 835 ? -56.003 -7.333 -26.530 1.00 24.92 835 SER A O 1
ATOM 6957 N N . SER A 1 836 ? -57.358 -5.866 -25.578 1.00 28.62 836 SER A N 1
ATOM 6958 C CA . SER A 1 836 ? -58.326 -6.027 -24.449 1.00 28.62 836 SER A CA 1
ATOM 6959 C C . SER A 1 836 ? -57.814 -6.976 -23.348 1.00 28.62 836 SER A C 1
ATOM 6961 O O . SER A 1 836 ? -57.435 -8.091 -23.678 1.00 28.62 836 SER A O 1
ATOM 6963 N N . SER A 1 837 ? -57.742 -6.646 -22.049 1.00 25.59 837 SER A N 1
ATOM 6964 C CA . SER A 1 837 ? -58.683 -5.954 -21.127 1.00 25.59 837 SER A CA 1
ATOM 6965 C C . SER A 1 837 ? -57.918 -5.448 -19.869 1.00 25.59 837 SER A C 1
ATOM 6967 O O . SER A 1 837 ? -57.084 -6.199 -19.369 1.00 25.59 837 SER A O 1
ATOM 6969 N N . SER A 1 838 ? -57.969 -4.186 -19.393 1.00 27.67 838 SER A N 1
ATOM 6970 C CA . SER A 1 838 ? -59.042 -3.426 -18.681 1.00 27.67 838 SER A CA 1
ATOM 6971 C C . SER A 1 838 ? -59.472 -4.083 -17.348 1.00 27.67 838 SER A C 1
ATOM 6973 O O . SER A 1 838 ? -59.664 -5.290 -17.334 1.00 27.67 838 SER A O 1
ATOM 6975 N N . GLN A 1 839 ? -59.672 -3.419 -16.197 1.00 30.31 839 GLN A N 1
ATOM 6976 C CA . GLN A 1 839 ? -60.007 -2.022 -15.842 1.00 30.31 839 GLN A CA 1
ATOM 6977 C C . GLN A 1 839 ? -60.019 -1.935 -14.279 1.00 30.31 839 GLN A C 1
ATOM 6979 O O . GLN A 1 839 ? -60.223 -2.972 -13.651 1.00 30.31 839 GLN A O 1
ATOM 6984 N N . ASP A 1 840 ? -59.632 -0.853 -13.578 1.00 27.56 840 ASP A N 1
ATOM 6985 C CA . ASP A 1 840 ? -60.472 0.264 -13.047 1.00 27.56 840 ASP A CA 1
ATOM 6986 C C . ASP A 1 840 ? -59.747 0.844 -11.783 1.00 27.56 840 ASP A C 1
ATOM 6988 O O . ASP A 1 840 ? -59.012 0.091 -11.150 1.00 27.56 840 ASP A O 1
ATOM 6992 N N . PHE A 1 841 ? -59.846 2.091 -11.274 1.00 26.55 841 PHE A N 1
ATOM 6993 C CA . PHE A 1 841 ? -60.605 3.317 -11.587 1.00 26.55 841 PHE A CA 1
ATOM 6994 C C . PHE A 1 841 ? -60.085 4.538 -10.746 1.00 26.55 841 PHE A C 1
ATOM 6996 O O . PHE A 1 841 ? -59.671 4.337 -9.609 1.00 26.55 841 PHE A O 1
ATOM 7003 N N . LEU A 1 842 ? -60.250 5.772 -11.286 1.00 25.11 842 LEU A N 1
ATOM 7004 C CA . LEU A 1 842 ? -60.497 7.118 -10.661 1.00 25.11 842 LEU A CA 1
ATOM 7005 C C . LEU A 1 842 ? -59.458 7.755 -9.692 1.00 25.11 842 LEU A C 1
ATOM 7007 O O . LEU A 1 842 ? -58.947 7.099 -8.804 1.00 25.11 842 LEU A O 1
ATOM 7011 N N . GLY A 1 843 ? -59.147 9.065 -9.697 1.00 23.80 843 GLY A N 1
ATOM 7012 C CA . GLY A 1 843 ? -59.603 10.225 -10.474 1.00 23.80 843 GLY A CA 1
ATOM 7013 C C . GLY A 1 843 ? -59.180 11.571 -9.825 1.00 23.80 843 GLY A C 1
ATOM 7014 O O . GLY A 1 843 ? -59.155 11.685 -8.608 1.00 23.80 843 GLY A O 1
ATOM 7015 N N . LEU A 1 844 ? -58.906 12.564 -10.688 1.00 23.31 844 LEU A N 1
ATOM 7016 C CA . LEU A 1 844 ? -59.150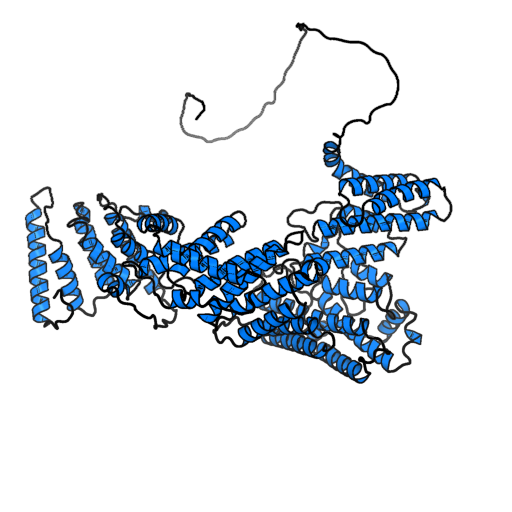 14.024 -10.582 1.00 23.31 844 LEU A CA 1
ATOM 7017 C C . LEU A 1 844 ? -58.457 14.950 -9.542 1.00 23.31 844 LEU A C 1
ATOM 7019 O O . LEU A 1 844 ? -58.696 14.853 -8.348 1.00 23.31 844 LEU A O 1
ATOM 7023 N N . ALA A 1 845 ? -57.847 16.012 -10.120 1.00 23.61 845 ALA A N 1
ATOM 7024 C CA . ALA A 1 845 ? -57.914 17.442 -9.728 1.00 23.61 845 ALA A CA 1
ATOM 7025 C C . ALA A 1 845 ? -57.100 17.882 -8.477 1.00 23.61 845 ALA A C 1
ATOM 7027 O O . ALA A 1 845 ? -57.022 17.153 -7.508 1.00 23.61 845 ALA A O 1
ATOM 7028 N N . SER A 1 846 ? -56.486 19.065 -8.324 1.00 23.17 846 SER A N 1
ATOM 7029 C CA . SER A 1 846 ? -56.296 20.316 -9.085 1.00 23.17 846 SER A CA 1
ATOM 7030 C C . SER A 1 846 ? -55.678 21.364 -8.112 1.00 23.17 846 SER A C 1
ATOM 7032 O O . SER A 1 846 ? -55.761 21.151 -6.907 1.00 23.17 846 SER A O 1
ATOM 7034 N N . PHE A 1 847 ? -55.198 22.510 -8.627 1.00 23.83 847 PHE A N 1
ATOM 7035 C CA . PHE A 1 847 ? -54.869 23.787 -7.928 1.00 23.83 847 PHE A CA 1
ATOM 7036 C C . PHE A 1 847 ? -53.515 23.880 -7.169 1.00 23.83 847 PHE A C 1
ATOM 7038 O O . PHE A 1 847 ? -53.209 23.036 -6.340 1.00 23.83 847 PHE A O 1
ATOM 7045 N N . ILE A 1 848 ? -52.569 24.748 -7.598 1.00 23.42 848 ILE A N 1
ATOM 7046 C CA . ILE A 1 848 ? -52.368 26.190 -7.236 1.00 23.42 848 ILE A CA 1
ATOM 7047 C C . ILE A 1 848 ? -52.056 26.319 -5.729 1.00 23.42 848 ILE A C 1
ATOM 7049 O O . ILE A 1 848 ? -52.827 25.812 -4.931 1.00 23.42 848 ILE A O 1
ATOM 7053 N N . SER A 1 849 ? -50.929 26.863 -5.251 1.00 24.75 849 SER A N 1
ATOM 7054 C CA . SER A 1 849 ? -50.363 28.234 -5.360 1.00 24.75 849 SER A CA 1
ATOM 7055 C C . SER A 1 849 ? -48.924 28.216 -4.784 1.00 24.75 849 SER A C 1
ATOM 7057 O O . SER A 1 849 ? -48.667 27.420 -3.885 1.00 24.75 849 SER A O 1
ATOM 7059 N N . ASN A 1 850 ? -47.925 28.930 -5.334 1.00 23.83 850 ASN A N 1
ATOM 7060 C CA . ASN A 1 850 ? -47.610 30.364 -5.097 1.00 23.83 850 ASN A CA 1
ATOM 7061 C C . ASN A 1 850 ? -47.386 30.669 -3.594 1.00 23.83 850 ASN A C 1
ATOM 7063 O O . ASN A 1 850 ? -48.204 30.264 -2.781 1.00 23.83 850 ASN A O 1
ATOM 7067 N N . ASP A 1 851 ? -46.342 31.337 -3.095 1.00 24.56 851 ASP A N 1
ATOM 7068 C CA . ASP A 1 851 ? -45.411 32.361 -3.597 1.00 24.56 851 ASP A CA 1
ATOM 7069 C C . ASP A 1 851 ? -44.138 32.301 -2.709 1.00 24.56 851 ASP A C 1
ATOM 7071 O O . ASP A 1 851 ? -44.222 31.969 -1.532 1.00 24.56 851 ASP A O 1
ATOM 7075 N N . SER A 1 852 ? -42.907 32.379 -3.222 1.00 24.09 852 SER A N 1
ATOM 7076 C CA . SER A 1 852 ? -42.165 33.578 -3.655 1.00 24.09 852 SER A CA 1
ATOM 7077 C C . SER A 1 852 ? -41.816 34.542 -2.489 1.00 24.09 852 SER A C 1
ATOM 7079 O O . SER A 1 852 ? -42.721 35.055 -1.847 1.00 24.09 852 SER A O 1
ATOM 7081 N N . VAL A 1 853 ? -40.542 34.694 -2.078 1.00 26.00 853 VAL A N 1
ATOM 7082 C CA . VAL A 1 853 ? -39.514 35.681 -2.537 1.00 26.00 853 VAL A CA 1
ATOM 7083 C C . VAL A 1 853 ? -39.167 36.669 -1.386 1.00 26.00 853 VAL A C 1
ATOM 7085 O O . VAL A 1 853 ? -40.028 36.974 -0.571 1.00 26.00 853 VAL A O 1
ATOM 7088 N N . ILE A 1 854 ? -37.921 37.195 -1.403 1.00 26.33 854 ILE A N 1
ATOM 7089 C CA . ILE A 1 854 ? -37.383 38.444 -0.774 1.00 26.33 854 ILE A CA 1
ATOM 7090 C C . ILE A 1 854 ? -36.632 38.232 0.567 1.00 26.33 854 ILE A C 1
ATOM 7092 O O . ILE A 1 854 ? -37.253 37.900 1.562 1.00 26.33 854 ILE A O 1
ATOM 7096 N N . ILE A 1 855 ? -35.284 38.175 0.593 1.00 26.28 855 ILE A N 1
ATOM 7097 C CA . ILE A 1 855 ? -34.242 39.251 0.566 1.00 26.28 855 ILE A CA 1
ATOM 7098 C C . ILE A 1 855 ? -33.975 39.885 1.953 1.00 26.28 855 ILE A C 1
ATOM 7100 O O . ILE A 1 855 ? -34.894 40.437 2.544 1.00 26.28 855 ILE A O 1
ATOM 7104 N N . ASN A 1 856 ? -32.675 39.901 2.311 1.00 25.41 856 ASN A N 1
ATOM 7105 C CA . ASN A 1 856 ? -31.915 40.712 3.296 1.00 25.41 856 ASN A CA 1
ATOM 7106 C C . ASN A 1 856 ? -32.331 40.598 4.778 1.00 25.41 856 ASN A C 1
ATOM 7108 O O . ASN A 1 856 ? -33.503 40.679 5.110 1.00 25.41 856 ASN A O 1
ATOM 7112 N N . GLU A 1 857 ? -31.409 40.331 5.705 1.00 31.61 857 GLU A N 1
ATOM 7113 C CA . GLU A 1 857 ? -30.197 41.095 6.072 1.00 31.61 857 GLU A CA 1
ATOM 7114 C C . GLU A 1 857 ? -29.009 40.198 6.445 1.00 31.61 857 GLU A C 1
ATOM 7116 O O . GLU A 1 857 ? -29.242 39.099 7.003 1.00 31.61 857 GLU A O 1
#

Organism: NCBI:txid433720

Sequence (857 aa):
ILDGDSQWRDTSLKLIEKLTLSLIDSIMKRDSSETIWQFKSINPWILLYRVTMKRDSKKNEQFLLSYVRTVHELFGKHENCLIDNGSLLEYFLIELIQIEHPNIRKILLFNEIIQNNSSETSNESSEQKSKLSKVIDEIEQCIYCLYGLVLRKSKMKYLNDHNCRSLELTLEKASIVFYALRPKQLPGYEGRVCTITNETESLFQRFESMIGWDDEREHRRKLLVTYISDATSINSQGKQSDELTHLSDKPFKSNNALFEKDLYYLFADYHLKMGSKDTTTNDSSNKKAQEYYTKDLCMNTRRFDSWAGLTVIEFAKIEEFITADDFDPRIFNVHMSASCYFRQAVSVDSNNHTLWMEYAEITYILQSYCSKYKDKATDYVPDRSFLLNICKEAYEKANICTDNDDNKEDWTYLYMMAKIEEKLHRNKLFDSLKKYASALDLLHENKAVYPRKLGHHTSTSNSKGTLLGCHSVEMFYRIHASALKYLNRHNKESVDFTMDKLNELHEFLTEMQTKPFATSYYEKSTIPPDSHSAQLINELYFPHKTDLLTDPWLILYDKCIWLCIEGLYICIARYNRHYRGLYRLAHFFHTNEYYRNDRVSLEFLLGGNVLELRNYPKIIGLYQERSKHNLFNGIWRIQPLDADRTGSFNAAMYKSTRLFIDLLVQFDEHLLVLFEVLRQLLDKPDLDKKYVREVERKMLCQHTIKYFFRTIKKKVLLKTRDDIEREGMKIISEIDDKDTTNVSLPILFEISIKLYNLIKNYPNLYQNSRIDELVELAFQRYRPILKFSNHLPEKPKAENLTLIYTPKKQKQKKRPTINEQPPANKRQCVEPSPSSSSQDFLGLASFISNDSVIINE

Nearest PDB structures (foldseek):
  7cc7-assembly1_A  TM=6.162E-01  e=1.535E-02  Homo sapiens
  9f44-assembly1_A  TM=2.178E-01  e=5.595E-02  Homo sapiens
  8v3b-assembly1_a  TM=1.731E-01  e=5.806E-02  synthetic construct
  5g04-assembly1_J  TM=2.191E-01  e=3.296E-01  Homo sapiens
  8era-assembly1_A  TM=1.307E-01  e=5.952E-01  Homo sapiens